Protein AF-0000000074445935 (afdb_homodimer)

Foldseek 3Di:
DPPPDPPLPDDDWAEEEEAEDADQLVFAPDPGHQQQDDFLRAGLLLLQLVQQVVQPRHQAYEYAYDPVCVVVVVVNCVVLVRDRYHYDHADPFPLRRRLRRLVVQCPPNHDHTFKYKYAYSQQNDDHPVNVSVQRVQQSVFFKAFEWEQDPDWDFDADPVGDTPDTDDSVVDTHTFDTMMGGSVLLNQLSVQDDPCCRVPNDDSQVSSCPGVVGHYHYDHDDPSRDGDNYPVVSVVVNVVLLVLQQAEEEEQDDPPCVLLVVLLVVVCVVVVHHYDYDYHCLDPHQLDLVVLLVVLVPPPCVSRRASHEHEYEAEEEDEDLPDLCQHNNHDLVSVLSSVVSNCVNNPVSRHQEYEYEYEYEYQDPVSVVSNLVSQLVSCVSNVVVRYFYEYEYAYDHPDPDDDDPVLNSQLSNLSSVVRVCRRRPDDSVCRSGYHYSND/DPPPPPPPPDDDWAEEEEAEDADQLVFAPDPGHQQQDDFLRARLLLLQLVQQVVQPRHQAYEYAYDPVCVVVVVVNCVVLVRDRYHYDHADPFPLRRRLRRLVVQCPPNHDHTFKYKYAYSQQNDDHPVNVSVQRVQQNVFFKAFEWEQDPDWDFDADPVGDTPDTDDSVVDIHTFDTMMGGSVLLNQLSVFDDPCCRVPNDDSQVSSCPGVVGHYHYDHDDPSRDGDRYPVVSVVVNVVLLLLLLQAEADEADPPCVLLVVLLVVVCVVVVGNYHYDYHPLDPDQLDLVVLLVSLVPPPCVSRRASRAHEYEAEEEPEDLPDLCQHPPHDLVSVLSSVVSNCVNNVVSRHQEYEYEYEYEYQDPVSVVSNLVSQLVSCVSNVVVRYFYEYEYAYDHDDDDDDDPVLNSQLSNLSSVVRVCRRRPDDSVCRSGYHYSND

Secondary structure (DSSP, 8-state):
-----S------S-EEEE--B----GGGT-SS-GGG-EETTEEHHHHHHHHHHT-TTEEEEEEEE-GGGHHHHHHHHHHTT--SEEEEE--SSHHHHHHHHHHHTTGGGPPPPSEEEE--TT-TT--HHHHHHHHHHHHHHSEEEEEEE-SSEEEEE-TTSBEEEE--GGGEEEEEEEEEEEHHHHHHHHHH--HHHHHH---HHHHHHHHH--PPEEEEPPGGG----SHHHHHHHHHHHHHH---EEEEE--TT-HHHHHHHHHHHHHTT-EEEEEP---SS----HHHHHHHHHHS-GGGS-TTPEEEEEEEEE--STT---SBTTB-HHHHHHHHHHHHHHS-TTT--EEEEEEEEEES-GGGHHHHHHHHHHHHHHHGGGTEEEEEEEEE---SSS---HHHHHHHHHHHHHHHHHHHHT--GGGTT-EEETT-/------------S-EEEE--B----GGGT-SS-GGG-EETTEEHHHHHHHHHHT-TTEEEEEEEE-GGGHHHHHHHHHHTT--SEEEEE--SSHHHHHHHHHHHTTGGGPPPPSEEEE--TT-TT--HHHHHHHHHHHHHHSEEEEEEE-SSEEEEE-TTSBEEEE--GGGEEEEEEEEEEEHHHHHHHHHH--HHHHHH---HHHHHHHHH--PPEEEEPPGGG----SHHHHHHHHHHHHHHH-EE------TT-HHHHHHHHHHHHHTT-EE-PPP---SS----HHHHHHHHHHS-GGGS-TTEEEEEEEEEE--STT---SBTTB-HHHHHHHHHHHHHHS-TTTEEEEEEEEEEEES-GGGHHHHHHHHHHHHHHHGGGTEEEEEEEEE---SSS---HHHHHHHHHHHHHHHHHHHHT--GGGTT-EEETT-

Organism: Stylophora pistillata (NCBI:txid50429)

InterPro domains:
  IPR029044 Nucleotide-diphospho-sugar transferases [G3DSA:3.90.550.10] (13-245)
  IPR029044 Nucleotide-diphospho-sugar transferases [SSF53448] (15-242)
  IPR034683 Cytidylyltransferase IspD/TarI [PF01128] (15-242)
  IPR034683 Cytidylyltransferase IspD/TarI [cd02516] (15-237)

Nearest PDB structures (foldseek):
  4cvh-assembly1_A-2  TM=8.350E-01  e=4.842E-40  Homo sapiens
  6xht-assembly2_D  TM=9.115E-01  e=6.890E-18  Staphylococcus aureus
  6xhr-assembly3_E  TM=8.988E-01  e=7.743E-18  Staphylococcus aureus
  4kt7-assembly1_A  TM=8.562E-01  e=1.601E-18  Anaerococcus prevotii DSM 20548
  4kt7-assembly1_B  TM=8.695E-01  e=9.779E-18  Anaerococcus prevotii DSM 20548

Structure (mmCIF, N/CA/C/O backbone):
data_AF-0000000074445935-model_v1
#
loop_
_entity.id
_entity.type
_entity.pdbx_description
1 polymer '2-C-methyl-D-erythritol 4-phosphate cytidylyltransferase, chloroplastic'
#
loop_
_atom_site.group_PDB
_atom_site.id
_atom_site.type_symbol
_atom_site.label_atom_id
_atom_site.label_alt_id
_atom_site.label_comp_id
_atom_site.label_asym_id
_atom_site.label_entity_id
_atom_site.label_seq_id
_atom_site.pdbx_PDB_ins_code
_atom_site.Cartn_x
_atom_site.Cartn_y
_atom_site.Cartn_z
_atom_site.occupancy
_atom_site.B_iso_or_equiv
_atom_site.auth_seq_id
_atom_site.auth_comp_id
_atom_site.auth_asym_id
_atom_site.auth_atom_id
_atom_site.pdbx_PDB_model_num
ATOM 1 N N . MET A 1 1 ? -3.111 -12.266 -34.156 1 21.47 1 MET A N 1
ATOM 2 C CA . MET A 1 1 ? -3.715 -11.523 -33.031 1 21.47 1 MET A CA 1
ATOM 3 C C . MET A 1 1 ? -5.23 -11.445 -33.219 1 21.47 1 MET A C 1
ATOM 5 O O . MET A 1 1 ? -5.727 -10.711 -34.062 1 21.47 1 MET A O 1
ATOM 9 N N . ALA A 1 2 ? -5.891 -12.586 -32.938 1 26.58 2 ALA A N 1
ATOM 10 C CA . ALA A 1 2 ? -7.293 -12.719 -33.312 1 26.58 2 ALA A CA 1
ATOM 11 C C . ALA A 1 2 ? -8.141 -11.617 -32.688 1 26.58 2 ALA A C 1
ATOM 13 O O . ALA A 1 2 ? -7.996 -11.312 -31.5 1 26.58 2 ALA A O 1
ATOM 14 N N . ALA A 1 3 ? -8.562 -10.703 -33.406 1 27.86 3 ALA A N 1
ATOM 15 C CA . ALA A 1 3 ? -9.57 -9.688 -33.125 1 27.86 3 ALA A CA 1
ATOM 16 C C . ALA A 1 3 ? -10.789 -10.289 -32.438 1 27.86 3 ALA A C 1
ATOM 18 O O . ALA A 1 3 ? -11.648 -10.891 -33.094 1 27.86 3 ALA A O 1
ATOM 19 N N . VAL A 1 4 ? -10.547 -10.938 -31.422 1 32.91 4 VAL A N 1
ATOM 20 C CA . VAL A 1 4 ? -11.766 -11.508 -30.859 1 32.91 4 VAL A CA 1
ATOM 21 C C . VAL A 1 4 ? -12.828 -10.422 -30.734 1 32.91 4 VAL A C 1
ATOM 23 O O . VAL A 1 4 ? -12.562 -9.336 -30.203 1 32.91 4 VAL A O 1
ATOM 26 N N . GLY A 1 5 ? -13.617 -10.258 -31.719 1 32.75 5 GLY A N 1
ATOM 27 C CA . GLY A 1 5 ? -14.812 -9.422 -31.734 1 32.75 5 GLY A CA 1
ATOM 28 C C . GLY A 1 5 ? -15.383 -9.203 -30.344 1 32.75 5 GLY A C 1
ATOM 29 O O . GLY A 1 5 ? -15.312 -10.086 -29.484 1 32.75 5 GLY A O 1
ATOM 30 N N . ASP A 1 6 ? -15.477 -8.008 -29.859 1 39.34 6 ASP A N 1
ATOM 31 C CA . ASP A 1 6 ? -15.977 -7.438 -28.609 1 39.34 6 ASP A CA 1
ATOM 32 C C . ASP A 1 6 ? -17.281 -8.094 -28.188 1 39.34 6 ASP A C 1
ATOM 34 O O . ASP A 1 6 ? -18.047 -7.527 -27.391 1 39.34 6 ASP A O 1
ATOM 38 N N . GLY A 1 7 ? -17.906 -8.883 -29.016 1 40 7 GLY A N 1
ATOM 39 C CA . GLY A 1 7 ? -19.219 -9.398 -28.625 1 40 7 GLY A CA 1
ATOM 40 C C . GLY A 1 7 ? -19.188 -10.148 -27.297 1 40 7 GLY A C 1
ATOM 41 O O . GLY A 1 7 ? -18.484 -11.156 -27.172 1 40 7 GLY A O 1
ATOM 42 N N . LYS A 1 8 ? -19.484 -9.586 -26.234 1 57.16 8 LYS A N 1
ATOM 43 C CA . LYS A 1 8 ? -19.516 -10.156 -24.891 1 57.16 8 LYS A CA 1
ATOM 44 C C . LYS A 1 8 ? -20.141 -11.547 -24.891 1 57.16 8 LYS A C 1
ATOM 46 O O . LYS A 1 8 ? -21.344 -11.688 -25.172 1 57.16 8 LYS A O 1
ATOM 51 N N . VAL A 1 9 ? -19.375 -12.602 -25.234 1 70.31 9 VAL A N 1
ATOM 52 C CA . VAL A 1 9 ? -19.891 -13.969 -25.125 1 70.31 9 VAL A CA 1
ATOM 53 C C . VAL A 1 9 ? -20.656 -14.125 -23.797 1 70.31 9 VAL A C 1
ATOM 55 O O . VAL A 1 9 ? -20.156 -13.727 -22.75 1 70.31 9 VAL A O 1
ATOM 58 N N . THR A 1 10 ? -21.906 -14.391 -23.938 1 80.25 10 THR A N 1
ATOM 59 C CA . THR A 1 10 ? -22.797 -14.516 -22.781 1 80.25 10 THR A CA 1
ATOM 60 C C . THR A 1 10 ? -22.672 -15.898 -22.141 1 80.25 10 THR A C 1
ATOM 62 O O . THR A 1 10 ? -22.594 -16.906 -22.844 1 80.25 10 THR A O 1
ATOM 65 N N . VAL A 1 11 ? -22.391 -15.969 -20.922 1 90.81 11 VAL A N 1
ATOM 66 C CA . VAL A 1 11 ? -22.391 -17.203 -20.141 1 90.81 11 VAL A CA 1
ATOM 67 C C . VAL A 1 11 ? -23.812 -17.656 -19.891 1 90.81 11 VAL A C 1
ATOM 69 O O . VAL A 1 11 ? -24.594 -16.969 -19.234 1 90.81 11 VAL A O 1
ATOM 72 N N . CYS A 1 12 ? -24.156 -18.844 -20.484 1 91.38 12 CYS A N 1
ATOM 73 C CA . CYS A 1 12 ? -25.547 -19.297 -20.438 1 91.38 12 CYS A CA 1
ATOM 74 C C . CYS A 1 12 ? -25.656 -20.641 -19.719 1 91.38 12 CYS A C 1
ATOM 76 O O . CYS A 1 12 ? -26.547 -21.438 -20 1 91.38 12 CYS A O 1
ATOM 78 N N . PHE A 1 13 ? -24.766 -20.953 -18.969 1 96.25 13 PHE A N 1
ATOM 79 C CA . PHE A 1 13 ? -24.75 -22.188 -18.172 1 96.25 13 PHE A CA 1
ATOM 80 C C . PHE A 1 13 ? -24.5 -21.859 -16.703 1 96.25 13 PHE A C 1
ATOM 82 O O . PHE A 1 13 ? -24.141 -20.734 -16.359 1 96.25 13 PHE A O 1
ATOM 89 N N . ASP A 1 14 ? -24.688 -22.844 -15.844 1 96.88 14 ASP A N 1
ATOM 90 C CA . ASP A 1 14 ? -24.609 -22.641 -14.406 1 96.88 14 ASP A CA 1
ATOM 91 C C . ASP A 1 14 ? -23.156 -22.547 -13.938 1 96.88 14 ASP A C 1
ATOM 93 O O . ASP A 1 14 ? -22.375 -23.453 -14.172 1 96.88 14 ASP A O 1
ATOM 97 N N . VAL A 1 15 ? -22.891 -21.453 -13.25 1 98.5 15 VAL A N 1
ATOM 98 C CA . VAL A 1 15 ? -21.547 -21.203 -12.727 1 98.5 15 VAL A CA 1
ATOM 99 C C . VAL A 1 15 ? -21.609 -20.906 -11.234 1 98.5 15 VAL A C 1
ATOM 101 O O . VAL A 1 15 ? -22.469 -20.125 -10.789 1 98.5 15 VAL A O 1
ATOM 104 N N . VAL A 1 16 ? -20.812 -21.562 -10.477 1 98.75 16 VAL A N 1
ATOM 105 C CA . VAL A 1 16 ? -20.688 -21.297 -9.047 1 98.75 16 VAL A CA 1
ATOM 106 C C . VAL A 1 16 ? -19.219 -21.062 -8.695 1 98.75 16 VAL A C 1
ATOM 108 O O . VAL A 1 16 ? -18.312 -21.594 -9.359 1 98.75 16 VAL A O 1
ATOM 111 N N . ALA A 1 17 ? -18.969 -20.234 -7.73 1 98.75 17 ALA A N 1
ATOM 112 C CA . ALA A 1 17 ? -17.609 -19.953 -7.289 1 98.75 17 ALA A CA 1
ATOM 113 C C . ALA A 1 17 ? -17.344 -20.516 -5.902 1 98.75 17 ALA A C 1
ATOM 115 O O . ALA A 1 17 ? -18.25 -20.578 -5.07 1 98.75 17 ALA A O 1
ATOM 116 N N . VAL A 1 18 ? -16.156 -21 -5.68 1 98.75 18 VAL A N 1
ATOM 117 C CA . VAL A 1 18 ? -15.672 -21.438 -4.375 1 98.75 18 VAL A CA 1
ATOM 118 C C . VAL A 1 18 ? -14.469 -20.609 -3.957 1 98.75 18 VAL A C 1
ATOM 120 O O . VAL A 1 18 ? -13.453 -20.578 -4.656 1 98.75 18 VAL A O 1
ATOM 123 N N . LEU A 1 19 ? -14.578 -19.906 -2.846 1 98.25 19 LEU A N 1
ATOM 124 C CA . LEU A 1 19 ? -13.531 -19.047 -2.328 1 98.25 19 LEU A CA 1
ATOM 125 C C . LEU A 1 19 ? -13.07 -19.5 -0.95 1 98.25 19 LEU A C 1
ATOM 127 O O . LEU A 1 19 ? -13.648 -19.109 0.065 1 98.25 19 LEU A O 1
ATOM 131 N N . PRO A 1 20 ? -12.008 -20.266 -0.912 1 96.44 20 PRO A N 1
ATOM 132 C CA . PRO A 1 20 ? -11.531 -20.688 0.405 1 96.44 20 PRO A CA 1
ATOM 133 C C . PRO A 1 20 ? -11.047 -19.531 1.268 1 96.44 20 PRO A C 1
ATOM 135 O O . PRO A 1 20 ? -10.336 -18.641 0.78 1 96.44 20 PRO A O 1
ATOM 138 N N . ALA A 1 21 ? -11.438 -19.5 2.467 1 92.25 21 ALA A N 1
ATOM 139 C CA . ALA A 1 21 ? -11.062 -18.484 3.449 1 92.25 21 ALA A CA 1
ATOM 140 C C . ALA A 1 21 ? -10.742 -19.125 4.797 1 92.25 21 ALA A C 1
ATOM 142 O O . ALA A 1 21 ? -11.102 -18.578 5.848 1 92.25 21 ALA A O 1
ATOM 143 N N . GLY A 1 22 ? -10.164 -20.25 4.723 1 81.44 22 GLY A N 1
ATOM 144 C CA . GLY A 1 22 ? -9.906 -21.016 5.938 1 81.44 22 GLY A CA 1
ATOM 145 C C . GLY A 1 22 ? -8.555 -20.703 6.555 1 81.44 22 GLY A C 1
ATOM 146 O O . GLY A 1 22 ? -8.234 -21.188 7.641 1 81.44 22 GLY A O 1
ATOM 147 N N . GLY A 1 23 ? -7.801 -19.828 5.906 1 75.31 23 GLY A N 1
ATOM 148 C CA . GLY A 1 23 ? -6.445 -19.562 6.367 1 75.31 23 GLY A CA 1
ATOM 149 C C . GLY A 1 23 ? -6.395 -18.781 7.664 1 75.31 23 GLY A C 1
ATOM 150 O O . GLY A 1 23 ? -7.25 -17.938 7.91 1 75.31 23 GLY A O 1
ATOM 151 N N . SER A 1 24 ? -5.363 -19.109 8.516 1 66.44 24 SER A N 1
ATOM 152 C CA . SER A 1 24 ? -5.219 -18.484 9.828 1 66.44 24 SER A CA 1
ATOM 153 C C . SER A 1 24 ? -4.422 -17.188 9.734 1 66.44 24 SER A C 1
ATOM 155 O O . SER A 1 24 ? -4.395 -16.406 10.688 1 66.44 24 SER A O 1
ATOM 157 N N . GLY A 1 25 ? -3.947 -16.844 8.641 1 62.69 25 GLY A N 1
ATOM 158 C CA . GLY A 1 25 ? -3.197 -15.609 8.453 1 62.69 25 GLY A CA 1
ATOM 159 C C . GLY A 1 25 ? -1.862 -15.602 9.172 1 62.69 25 GLY A C 1
ATOM 160 O O . GLY A 1 25 ? -1.431 -14.57 9.68 1 62.69 25 GLY A O 1
ATOM 161 N N . VAL A 1 26 ? -1.135 -16.672 9.203 1 56.72 26 VAL A N 1
ATOM 162 C CA . VAL A 1 26 ? 0.078 -16.844 10 1 56.72 26 VAL A CA 1
ATOM 163 C C . VAL A 1 26 ? 1.166 -15.906 9.492 1 56.72 26 VAL A C 1
ATOM 165 O O . VAL A 1 26 ? 1.916 -15.328 10.281 1 56.72 26 VAL A O 1
ATOM 168 N N . ARG A 1 27 ? 1.232 -15.508 8.305 1 51.16 27 ARG A N 1
ATOM 169 C CA . ARG A 1 27 ? 2.312 -14.727 7.711 1 51.16 27 ARG A CA 1
ATOM 170 C C . ARG A 1 27 ? 2.186 -13.25 8.07 1 51.16 27 ARG A C 1
ATOM 172 O O . ARG A 1 27 ? 3.15 -12.492 7.949 1 51.16 27 ARG A O 1
ATOM 179 N N . MET A 1 28 ? 1.102 -12.781 8.43 1 58.28 28 MET A N 1
ATOM 180 C CA . MET A 1 28 ? 0.906 -11.367 8.727 1 58.28 28 MET A CA 1
ATOM 181 C C . MET A 1 28 ? 0.968 -11.109 10.227 1 58.28 28 MET A C 1
ATOM 183 O O . MET A 1 28 ? 1.032 -9.961 10.664 1 58.28 28 MET A O 1
ATOM 187 N N . ASN A 1 29 ? 1.247 -12.156 10.922 1 53.38 29 ASN A N 1
ATOM 188 C CA . ASN A 1 29 ? 1.325 -12.008 12.375 1 53.38 29 ASN A CA 1
ATOM 189 C C . ASN A 1 29 ? 0.242 -11.07 12.898 1 53.38 29 ASN A C 1
ATOM 191 O O . ASN A 1 29 ? 0.529 -10.156 13.672 1 53.38 29 ASN A O 1
ATOM 195 N N . LEU A 1 30 ? -0.933 -11.156 12.336 1 55.53 30 LEU A N 1
ATOM 196 C CA . LEU A 1 30 ? -2.057 -10.336 12.781 1 55.53 30 LEU A CA 1
ATOM 197 C C . LEU A 1 30 ? -2.955 -11.117 13.734 1 55.53 30 LEU A C 1
ATOM 199 O O . LEU A 1 30 ? -2.898 -12.352 13.781 1 55.53 30 LEU A O 1
ATOM 203 N N . ARG A 1 31 ? -3.695 -10.414 14.523 1 56.16 31 ARG A N 1
ATOM 204 C CA . ARG A 1 31 ? -4.645 -11 15.469 1 56.16 31 ARG A CA 1
ATOM 205 C C . ARG A 1 31 ? -5.77 -11.719 14.734 1 56.16 31 ARG A C 1
ATOM 207 O O . ARG A 1 31 ? -6.164 -12.82 15.117 1 56.16 31 ARG A O 1
ATOM 214 N N . LEU A 1 32 ? -6.223 -11.141 13.648 1 66.56 32 LEU A N 1
ATOM 215 C CA . LEU A 1 32 ? -7.258 -11.719 12.797 1 66.56 32 LEU A CA 1
ATOM 216 C C . LEU A 1 32 ? -6.672 -12.188 11.477 1 66.56 32 LEU A C 1
ATOM 218 O O . LEU A 1 32 ? -5.73 -11.586 10.953 1 66.56 32 LEU A O 1
ATOM 222 N N . PRO A 1 33 ? -7.285 -13.328 11.078 1 81.94 33 PRO A N 1
ATOM 223 C CA . PRO A 1 33 ? -6.871 -13.75 9.742 1 81.94 33 PRO A CA 1
ATOM 224 C C . PRO A 1 33 ? -6.977 -12.633 8.711 1 81.94 33 PRO A C 1
ATOM 226 O O . PRO A 1 33 ? -7.855 -11.773 8.805 1 81.94 33 PRO A O 1
ATOM 229 N N . LYS A 1 34 ? -6.16 -12.656 7.719 1 83.5 34 LYS A N 1
ATOM 230 C CA . LYS A 1 34 ? -6 -11.555 6.773 1 83.5 34 LYS A CA 1
ATOM 231 C C . LYS A 1 34 ? -7.305 -11.273 6.031 1 83.5 34 LYS A C 1
ATOM 233 O O . LYS A 1 34 ? -7.582 -10.125 5.664 1 83.5 34 LYS A O 1
ATOM 238 N N . GLN A 1 35 ? -8.125 -12.32 5.797 1 91.06 35 GLN A N 1
ATOM 239 C CA . GLN A 1 35 ? -9.359 -12.125 5.047 1 91.06 35 GLN A CA 1
ATOM 240 C C . GLN A 1 35 ? -10.344 -11.258 5.824 1 91.06 35 GLN A C 1
ATOM 242 O O . GLN A 1 35 ? -11.281 -10.703 5.25 1 91.06 35 GLN A O 1
ATOM 247 N N . PHE A 1 36 ? -10.078 -11.078 7.168 1 88.31 36 PHE A N 1
ATOM 248 C CA . PHE A 1 36 ? -10.992 -10.297 7.996 1 88.31 36 PHE A CA 1
ATOM 249 C C . PHE A 1 36 ? -10.398 -8.938 8.328 1 88.31 36 PHE A C 1
ATOM 251 O O . PHE A 1 36 ? -11.039 -8.109 8.977 1 88.31 36 PHE A O 1
ATOM 258 N N . CYS A 1 37 ? -9.195 -8.672 7.855 1 82.69 37 CYS A N 1
ATOM 259 C CA . CYS A 1 37 ? -8.57 -7.375 8.094 1 82.69 37 CYS A CA 1
ATOM 260 C C . CYS A 1 37 ? -9.359 -6.258 7.418 1 82.69 37 CYS A C 1
ATOM 262 O O . CYS A 1 37 ? -9.844 -6.426 6.297 1 82.69 37 CYS A O 1
ATOM 264 N N . GLN A 1 38 ? -9.359 -5.168 8.125 1 78 38 GLN A N 1
ATOM 265 C CA . GLN A 1 38 ? -10.117 -4.027 7.625 1 78 38 GLN A CA 1
ATOM 266 C C . GLN A 1 38 ? -9.273 -3.178 6.676 1 78 38 GLN A C 1
ATOM 268 O O . GLN A 1 38 ? -8.125 -2.861 6.977 1 78 38 GLN A O 1
ATOM 273 N N . VAL A 1 39 ? -9.844 -2.959 5.578 1 80.25 39 VAL A N 1
ATOM 274 C CA . VAL A 1 39 ? -9.312 -1.999 4.621 1 80.25 39 VAL A CA 1
ATOM 275 C C . VAL A 1 39 ? -10.367 -0.948 4.293 1 80.25 39 VAL A C 1
ATOM 277 O O . VAL A 1 39 ? -11.414 -1.267 3.717 1 80.25 39 VAL A O 1
ATOM 280 N N . LYS A 1 40 ? -10.07 0.254 4.648 1 73.12 40 LYS A N 1
ATOM 281 C CA . LYS A 1 40 ? -11.047 1.331 4.512 1 73.12 40 LYS A CA 1
ATOM 282 C C . LYS A 1 40 ? -12.375 0.953 5.164 1 73.12 40 LYS A C 1
ATOM 284 O O . LYS A 1 40 ? -13.43 1.052 4.535 1 73.12 40 LYS A O 1
ATOM 289 N N . GLU A 1 41 ? -12.297 0.321 6.293 1 66.81 41 GLU A N 1
ATOM 290 C CA . GLU A 1 41 ? -13.414 0.013 7.184 1 66.81 41 GLU A CA 1
ATOM 291 C C . GLU A 1 41 ? -14.273 -1.115 6.625 1 66.81 41 GLU A C 1
ATOM 293 O O . GLU A 1 41 ? -15.445 -1.239 6.973 1 66.81 41 GLU A O 1
ATOM 298 N N . ARG A 1 42 ? -13.836 -1.812 5.789 1 78.94 42 ARG A N 1
ATOM 299 C CA . ARG A 1 42 ? -14.492 -2.986 5.223 1 78.94 42 ARG A CA 1
ATOM 300 C C . ARG A 1 42 ? -13.547 -4.18 5.188 1 78.94 42 ARG A C 1
ATOM 302 O O . ARG A 1 42 ? -12.383 -4.043 4.805 1 78.94 42 ARG A O 1
ATOM 309 N N . PRO A 1 43 ? -14.07 -5.34 5.699 1 85.44 43 PRO A N 1
ATOM 310 C CA . PRO A 1 43 ? -13.188 -6.508 5.68 1 85.44 43 PRO A CA 1
ATOM 311 C C . PRO A 1 43 ? -12.75 -6.898 4.27 1 85.44 43 PRO A C 1
ATOM 313 O O . PRO A 1 43 ? -13.547 -6.816 3.332 1 85.44 43 PRO A O 1
ATOM 316 N N . LEU A 1 44 ? -11.555 -7.355 4.141 1 89.88 44 LEU A N 1
ATOM 317 C CA . LEU A 1 44 ? -10.953 -7.676 2.85 1 89.88 44 LEU A CA 1
ATOM 318 C C . LEU A 1 44 ? -11.828 -8.664 2.076 1 89.88 44 LEU A C 1
ATOM 320 O O . LEU A 1 44 ? -12.07 -8.477 0.881 1 89.88 44 LEU A O 1
ATOM 324 N N . ILE A 1 45 ? -12.398 -9.695 2.725 1 94.69 45 ILE A N 1
ATOM 325 C CA . ILE A 1 45 ? -13.172 -10.75 2.074 1 94.69 45 ILE A CA 1
ATOM 326 C C . ILE A 1 45 ? -14.453 -10.156 1.481 1 94.69 45 ILE A C 1
ATOM 328 O O . ILE A 1 45 ? -14.945 -10.633 0.455 1 94.69 45 ILE A O 1
ATOM 332 N N . SER A 1 46 ? -14.953 -9.141 2.104 1 91.5 46 SER A N 1
ATOM 333 C CA . SER A 1 46 ? -16.188 -8.516 1.636 1 91.5 46 SER A CA 1
ATOM 334 C C . SER A 1 46 ? -16 -7.887 0.258 1 91.5 46 SER A C 1
ATOM 336 O O . SER A 1 46 ? -16.906 -7.922 -0.575 1 91.5 46 SER A O 1
ATOM 338 N N . TYR A 1 47 ? -14.836 -7.352 0.038 1 88.06 47 TYR A N 1
ATOM 339 C CA . TYR A 1 47 ? -14.555 -6.793 -1.28 1 88.06 47 TYR A CA 1
ATOM 340 C C . TYR A 1 47 ? -14.57 -7.883 -2.346 1 88.06 47 TYR A C 1
ATOM 342 O O . TYR A 1 47 ? -15.117 -7.688 -3.436 1 88.06 47 TYR A O 1
ATOM 350 N N . THR A 1 48 ? -13.961 -9.008 -2.051 1 94.44 48 THR A N 1
ATOM 351 C CA . THR A 1 48 ? -13.914 -10.117 -2.994 1 94.44 48 THR A CA 1
ATOM 352 C C . THR A 1 48 ? -15.312 -10.656 -3.27 1 94.44 48 THR A C 1
ATOM 354 O O . THR A 1 48 ? -15.68 -10.891 -4.426 1 94.44 48 THR A O 1
ATOM 357 N N . LEU A 1 49 ? -16.062 -10.82 -2.209 1 94.62 49 LEU A N 1
ATOM 358 C CA . LEU A 1 49 ? -17.422 -11.312 -2.352 1 94.62 49 LEU A CA 1
ATOM 359 C C . LEU A 1 49 ? -18.266 -10.367 -3.209 1 94.62 49 LEU A C 1
ATOM 361 O O . LEU A 1 49 ? -19.016 -10.812 -4.082 1 94.62 49 LEU A O 1
ATOM 365 N N . ALA A 1 50 ? -18.062 -9.094 -2.961 1 85.81 50 ALA A N 1
ATOM 366 C CA . ALA A 1 50 ? -18.797 -8.094 -3.727 1 85.81 50 ALA A CA 1
ATOM 367 C C . ALA A 1 50 ? -18.453 -8.172 -5.211 1 85.81 50 ALA A C 1
ATOM 369 O O . ALA A 1 50 ? -19.328 -8.023 -6.066 1 85.81 50 ALA A O 1
ATOM 370 N N . ALA A 1 51 ? -17.25 -8.352 -5.512 1 87.06 51 ALA A N 1
ATOM 371 C CA . ALA A 1 51 ? -16.812 -8.484 -6.898 1 87.06 51 ALA A CA 1
ATOM 372 C C . ALA A 1 51 ? -17.5 -9.656 -7.586 1 87.06 51 ALA A C 1
ATOM 374 O O . ALA A 1 51 ? -17.984 -9.523 -8.711 1 87.06 51 ALA A O 1
ATOM 375 N N . PHE A 1 52 ? -17.656 -10.758 -6.918 1 93.94 52 PHE A N 1
ATOM 376 C CA . PHE A 1 52 ? -18.297 -11.945 -7.484 1 93.94 52 PHE A CA 1
ATOM 377 C C . PHE A 1 52 ? -19.812 -11.758 -7.57 1 93.94 52 PHE A C 1
ATOM 379 O O . PHE A 1 52 ? -20.438 -12.164 -8.555 1 93.94 52 PHE A O 1
ATOM 386 N N . GLU A 1 53 ? -20.312 -11.109 -6.574 1 90.12 53 GLU A N 1
ATOM 387 C CA . GLU A 1 53 ? -21.75 -10.898 -6.555 1 90.12 53 GLU A CA 1
ATOM 388 C C . GLU A 1 53 ? -22.188 -9.914 -7.637 1 90.12 53 GLU A C 1
ATOM 390 O O . GLU A 1 53 ? -23.328 -9.945 -8.086 1 90.12 53 GLU A O 1
ATOM 395 N N . SER A 1 54 ? -21.312 -9.117 -8.016 1 80.75 54 SER A N 1
ATOM 396 C CA . SER A 1 54 ? -21.625 -8.141 -9.047 1 80.75 54 SER A CA 1
ATOM 397 C C . SER A 1 54 ? -21.766 -8.805 -10.414 1 80.75 54 SER A C 1
ATOM 399 O O . SER A 1 54 ? -22.297 -8.203 -11.352 1 80.75 54 SER A O 1
ATOM 401 N N . VAL A 1 55 ? -21.312 -9.984 -10.531 1 86.94 55 VAL A N 1
ATOM 402 C CA . VAL A 1 55 ? -21.406 -10.742 -11.781 1 86.94 55 VAL A CA 1
ATOM 403 C C . VAL A 1 55 ? -22.703 -11.531 -11.812 1 86.94 55 VAL A C 1
ATOM 405 O O . VAL A 1 55 ? -22.859 -12.516 -11.086 1 86.94 55 VAL A O 1
ATOM 408 N N . SER A 1 56 ? -23.547 -11.172 -12.68 1 87.31 56 SER A N 1
ATOM 409 C CA . SER A 1 56 ? -24.922 -11.664 -12.672 1 87.31 56 SER A CA 1
ATOM 410 C C . SER A 1 56 ? -24.969 -13.156 -12.977 1 87.31 56 SER A C 1
ATOM 412 O O . SER A 1 56 ? -25.844 -13.875 -12.461 1 87.31 56 SER A O 1
ATOM 414 N N . TRP A 1 57 ? -24.047 -13.648 -13.797 1 93.69 57 TRP A N 1
ATOM 415 C CA . TRP A 1 57 ? -24.141 -15.039 -14.25 1 93.69 57 TRP A CA 1
ATOM 416 C C . TRP A 1 57 ? -23.469 -15.984 -13.25 1 93.69 57 TRP A C 1
ATOM 418 O O . TRP A 1 57 ? -23.484 -17.203 -13.438 1 93.69 57 TRP A O 1
ATOM 428 N N . ILE A 1 58 ? -22.922 -15.516 -12.227 1 96.62 58 ILE A N 1
ATOM 429 C CA . ILE A 1 58 ? -22.484 -16.359 -11.117 1 96.62 58 ILE A CA 1
ATOM 430 C C . ILE A 1 58 ? -23.641 -16.562 -10.141 1 96.62 58 ILE A C 1
ATOM 432 O O . ILE A 1 58 ? -24.094 -15.617 -9.5 1 96.62 58 ILE A O 1
ATOM 436 N N . LYS A 1 59 ? -24.016 -17.766 -10.031 1 97 59 LYS A N 1
ATOM 437 C CA . LYS A 1 59 ? -25.234 -18.094 -9.32 1 97 59 LYS A CA 1
ATOM 438 C C . LYS A 1 59 ? -25.047 -18.016 -7.812 1 97 59 LYS A C 1
ATOM 440 O O . LYS A 1 59 ? -25.953 -17.609 -7.086 1 97 59 LYS A O 1
ATOM 445 N N . GLU A 1 60 ? -23.938 -18.469 -7.387 1 97.5 60 GLU A N 1
ATOM 446 C CA . GLU A 1 60 ? -23.672 -18.609 -5.961 1 97.5 60 GLU A CA 1
ATOM 447 C C . GLU A 1 60 ? -22.172 -18.594 -5.684 1 97.5 60 GLU A C 1
ATOM 449 O O . GLU A 1 60 ? -21.359 -18.906 -6.562 1 97.5 60 GLU A O 1
ATOM 454 N N . VAL A 1 61 ? -21.875 -18.125 -4.465 1 98.5 61 VAL A N 1
ATOM 455 C CA . VAL A 1 61 ? -20.5 -18.141 -3.982 1 98.5 61 VAL A CA 1
ATOM 456 C C . VAL A 1 61 ? -20.406 -18.953 -2.693 1 98.5 61 VAL A C 1
ATOM 458 O O . VAL A 1 61 ? -21.031 -18.609 -1.69 1 98.5 61 VAL A O 1
ATOM 461 N N . VAL A 1 62 ? -19.672 -20.031 -2.762 1 98.62 62 VAL A N 1
ATOM 462 C CA . VAL A 1 62 ? -19.469 -20.875 -1.595 1 98.62 62 VAL A CA 1
ATOM 463 C C . VAL A 1 62 ? -18.141 -20.547 -0.931 1 98.62 62 VAL A C 1
ATOM 465 O O . VAL A 1 62 ? -17.094 -20.5 -1.597 1 98.62 62 VAL A O 1
ATOM 468 N N . VAL A 1 63 ? -18.172 -20.359 0.42 1 98.56 63 VAL A N 1
ATOM 469 C CA . VAL A 1 63 ? -16.984 -19.891 1.125 1 98.56 63 VAL A CA 1
ATOM 470 C C . VAL A 1 63 ? -16.656 -20.844 2.275 1 98.56 63 VAL A C 1
ATOM 472 O O . VAL A 1 63 ? -17.266 -20.766 3.344 1 98.56 63 VAL A O 1
ATOM 475 N N . PRO A 1 64 ? -15.742 -21.781 2.07 1 98.06 64 PRO A N 1
ATOM 476 C CA . PRO A 1 64 ? -15.234 -22.547 3.203 1 98.06 64 PRO A CA 1
ATOM 477 C C . PRO A 1 64 ? -14.5 -21.688 4.227 1 98.06 64 PRO A C 1
ATOM 479 O O . PRO A 1 64 ? -13.523 -21.016 3.889 1 98.06 64 PRO A O 1
ATOM 482 N N . ILE A 1 65 ? -14.922 -21.766 5.438 1 95.25 65 ILE A N 1
ATOM 483 C CA . ILE A 1 65 ? -14.422 -20.906 6.504 1 95.25 65 ILE A CA 1
ATOM 484 C C . ILE A 1 65 ? -13.992 -21.75 7.695 1 95.25 65 ILE A C 1
ATOM 486 O O . ILE A 1 65 ? -14.578 -22.812 7.953 1 95.25 65 ILE A O 1
ATOM 490 N N . ASN A 1 66 ? -12.891 -21.297 8.312 1 92.75 66 ASN A N 1
ATOM 491 C CA . ASN A 1 66 ? -12.523 -21.922 9.578 1 92.75 66 ASN A CA 1
ATOM 492 C C . ASN A 1 66 ? -13.664 -21.859 10.594 1 92.75 66 ASN A C 1
ATOM 494 O O . ASN A 1 66 ? -14.312 -20.828 10.734 1 92.75 66 ASN A O 1
ATOM 498 N N . VAL A 1 67 ? -13.828 -22.891 11.273 1 92.31 67 VAL A N 1
ATOM 499 C CA . VAL A 1 67 ? -14.953 -23.047 12.195 1 92.31 67 VAL A CA 1
ATOM 500 C C . VAL A 1 67 ? -14.906 -21.953 13.258 1 92.31 67 VAL A C 1
ATOM 502 O O . VAL A 1 67 ? -15.953 -21.453 13.688 1 92.31 67 VAL A O 1
ATOM 505 N N . ASN A 1 68 ? -13.766 -21.484 13.656 1 87.81 68 ASN A N 1
ATOM 506 C CA . ASN A 1 68 ? -13.578 -20.516 14.734 1 87.81 68 ASN A CA 1
ATOM 507 C C . ASN A 1 68 ? -14.016 -19.109 14.312 1 87.81 68 ASN A C 1
ATOM 509 O O . ASN A 1 68 ? -14.18 -18.219 15.156 1 87.81 68 ASN A O 1
ATOM 513 N N . TYR A 1 69 ? -14.273 -18.984 13.031 1 90.44 69 TYR A N 1
ATOM 514 C CA . TYR A 1 69 ? -14.57 -17.641 12.57 1 90.44 69 TYR A CA 1
ATOM 515 C C . TYR A 1 69 ? -15.914 -17.594 11.852 1 90.44 69 TYR A C 1
ATOM 517 O O . TYR A 1 69 ? -16.188 -16.656 11.086 1 90.44 69 TYR A O 1
ATOM 525 N N . MET A 1 70 ? -16.766 -18.594 12.062 1 94.56 70 MET A N 1
ATOM 526 C CA . MET A 1 70 ? -18.062 -18.703 11.414 1 94.56 70 MET A CA 1
ATOM 527 C C . MET A 1 70 ? -18.969 -17.531 11.82 1 94.56 70 MET A C 1
ATOM 529 O O . MET A 1 70 ? -19.625 -16.922 10.977 1 94.56 70 MET A O 1
ATOM 533 N N . GLU A 1 71 ? -18.906 -17.188 13.039 1 92.56 71 GLU A N 1
ATOM 534 C CA . GLU A 1 71 ? -19.734 -16.094 13.531 1 92.56 71 GLU A CA 1
ATOM 535 C C . GLU A 1 71 ? -19.312 -14.758 12.93 1 92.56 71 GLU A C 1
ATOM 537 O O . GLU A 1 71 ? -20.156 -13.969 12.508 1 92.56 71 GLU A O 1
ATOM 542 N N . GLU A 1 72 ? -18.047 -14.602 12.922 1 88.94 72 GLU A N 1
ATOM 543 C CA . GLU A 1 72 ? -17.516 -13.383 12.328 1 88.94 72 GLU A CA 1
ATOM 544 C C . GLU A 1 72 ? -17.891 -13.273 10.852 1 88.94 72 GLU A C 1
ATOM 546 O O . GLU A 1 72 ? -18.281 -12.195 10.383 1 88.94 72 GLU A O 1
ATOM 551 N N . ALA A 1 73 ? -17.828 -14.375 10.164 1 95.12 73 ALA A N 1
ATOM 552 C CA . ALA A 1 73 ? -18.156 -14.398 8.742 1 95.12 73 ALA A CA 1
ATOM 553 C C . ALA A 1 73 ? -19.641 -14.117 8.516 1 95.12 73 ALA A C 1
ATOM 555 O O . ALA A 1 73 ? -20.016 -13.367 7.609 1 95.12 73 ALA A O 1
ATOM 556 N N . GLN A 1 74 ? -20.422 -14.648 9.367 1 96.06 74 GLN A N 1
ATOM 557 C CA . GLN A 1 74 ? -21.859 -14.422 9.258 1 96.06 74 GLN A CA 1
ATOM 558 C C . GLN A 1 74 ? -22.203 -12.953 9.484 1 96.06 74 GLN A C 1
ATOM 560 O O . GLN A 1 74 ? -23.047 -12.391 8.781 1 96.06 74 GLN A O 1
ATOM 565 N N . LYS A 1 75 ? -21.578 -12.398 10.414 1 91.12 75 LYS A N 1
ATOM 566 C CA . LYS A 1 75 ? -21.781 -10.984 10.703 1 91.12 75 LYS A CA 1
ATOM 567 C C . LYS A 1 75 ? -21.406 -10.117 9.508 1 91.12 75 LYS A C 1
ATOM 569 O O . LYS A 1 75 ? -22.109 -9.164 9.172 1 91.12 75 LYS A O 1
ATOM 574 N N . ILE A 1 76 ? -20.344 -10.453 8.898 1 88.44 76 ILE A N 1
ATOM 575 C CA . ILE A 1 76 ? -19.875 -9.711 7.73 1 88.44 76 ILE A CA 1
ATOM 576 C C . ILE A 1 76 ? -20.906 -9.805 6.609 1 88.44 76 ILE A C 1
ATOM 578 O O . ILE A 1 76 ? -21.219 -8.805 5.969 1 88.44 76 ILE A O 1
ATOM 582 N N . LEU A 1 77 ? -21.469 -11.016 6.379 1 93 77 LEU A N 1
ATOM 583 C CA . LEU A 1 77 ? -22.453 -11.211 5.328 1 93 77 LEU A CA 1
ATOM 584 C C . LEU A 1 77 ? -23.688 -10.344 5.586 1 93 77 LEU A C 1
ATOM 586 O O . LEU A 1 77 ? -24.25 -9.75 4.66 1 93 77 LEU A O 1
ATOM 590 N N . LYS A 1 78 ? -23.984 -10.266 6.84 1 89 78 LYS A N 1
ATOM 591 C CA . LYS A 1 78 ? -25.156 -9.477 7.23 1 89 78 LYS A CA 1
ATOM 592 C C . LYS A 1 78 ? -24.875 -7.984 7.109 1 89 78 LYS A C 1
ATOM 594 O O . LYS A 1 78 ? -25.641 -7.25 6.488 1 89 78 LYS A O 1
ATOM 599 N N . ASP A 1 79 ? -23.766 -7.605 7.633 1 78.69 79 ASP A N 1
ATOM 600 C CA . ASP A 1 79 ? -23.422 -6.191 7.711 1 78.69 79 ASP A CA 1
ATOM 601 C C . ASP A 1 79 ? -23.266 -5.586 6.316 1 78.69 79 ASP A C 1
ATOM 603 O O . ASP A 1 79 ? -23.609 -4.422 6.098 1 78.69 79 ASP A O 1
ATOM 607 N N . PHE A 1 80 ? -22.781 -6.43 5.449 1 79.69 80 PHE A N 1
ATOM 608 C CA . PHE A 1 80 ? -22.484 -5.875 4.133 1 79.69 80 PHE A CA 1
ATOM 609 C C . PHE A 1 80 ? -23.438 -6.441 3.08 1 79.69 80 PHE A C 1
ATOM 611 O O . PHE A 1 80 ? -23.172 -6.332 1.88 1 79.69 80 PHE A O 1
ATOM 618 N N . ARG A 1 81 ? -24.422 -7.141 3.457 1 83.62 81 ARG A N 1
ATOM 619 C CA . ARG A 1 81 ? -25.562 -7.578 2.668 1 83.62 81 ARG A CA 1
ATOM 620 C C . ARG A 1 81 ? -25.125 -8.461 1.506 1 83.62 81 ARG A C 1
ATOM 622 O O . ARG A 1 81 ? -25.516 -8.227 0.359 1 83.62 81 ARG A O 1
ATOM 629 N N . HIS A 1 82 ? -24.344 -9.414 1.817 1 89.31 82 HIS A N 1
ATOM 630 C CA . HIS A 1 82 ? -23.984 -10.422 0.827 1 89.31 82 HIS A CA 1
ATOM 631 C C . HIS A 1 82 ? -25.078 -11.469 0.681 1 89.31 82 HIS A C 1
ATOM 633 O O . HIS A 1 82 ? -25.312 -12.266 1.593 1 89.31 82 HIS A O 1
ATOM 639 N N . GLY A 1 83 ? -25.688 -11.516 -0.545 1 90.81 83 GLY A N 1
ATOM 640 C CA . GLY A 1 83 ? -26.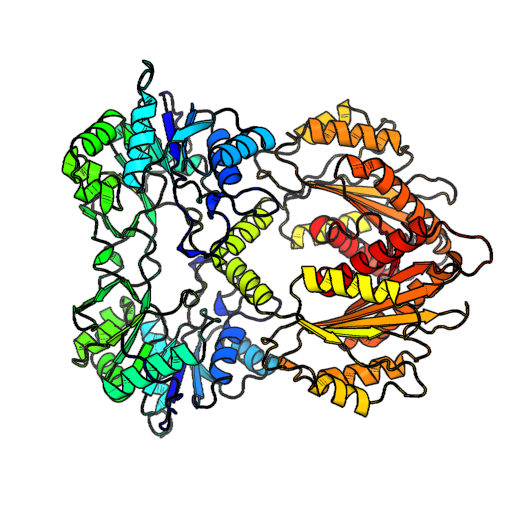891 -12.312 -0.691 1 90.81 83 GLY A CA 1
ATOM 641 C C . GLY A 1 83 ? -26.672 -13.609 -1.443 1 90.81 83 GLY A C 1
ATOM 642 O O . GLY A 1 83 ? -27.5 -14.523 -1.388 1 90.81 83 GLY A O 1
ATOM 643 N N . LYS A 1 84 ? -25.609 -13.75 -2.158 1 94.12 84 LYS A N 1
ATOM 644 C CA . LYS A 1 84 ? -25.344 -14.945 -2.967 1 94.12 84 LYS A CA 1
ATOM 645 C C . LYS A 1 84 ? -24.328 -15.859 -2.285 1 94.12 84 LYS A C 1
ATOM 647 O O . LYS A 1 84 ? -23.797 -16.781 -2.914 1 94.12 84 LYS A O 1
ATOM 652 N N . VAL A 1 85 ? -24.062 -15.594 -0.966 1 97.56 85 VAL A N 1
ATOM 653 C CA . VAL A 1 85 ? -22.922 -16.25 -0.345 1 97.56 85 VAL A CA 1
ATOM 654 C C . VAL A 1 85 ? -23.406 -17.344 0.6 1 97.56 85 VAL A C 1
ATOM 656 O O . VAL A 1 85 ? -24.344 -17.141 1.372 1 97.56 85 VAL A O 1
ATOM 659 N N . ARG A 1 86 ? -22.844 -18.516 0.489 1 97.75 86 ARG A N 1
ATOM 660 C CA . ARG A 1 86 ? -23.078 -19.625 1.397 1 97.75 86 ARG A CA 1
ATOM 661 C C . ARG A 1 86 ? -21.797 -20.016 2.117 1 97.75 86 ARG A C 1
ATOM 663 O O . ARG A 1 86 ? -20.797 -20.344 1.478 1 97.75 86 ARG A O 1
ATOM 670 N N . LEU A 1 87 ? -21.859 -20.031 3.482 1 97.75 87 LEU A N 1
ATOM 671 C CA . LEU A 1 87 ? -20.703 -20.438 4.281 1 97.75 87 LEU A CA 1
ATOM 672 C C . LEU A 1 87 ? -20.719 -21.938 4.539 1 97.75 87 LEU A C 1
ATOM 674 O O . LEU A 1 87 ? -21.781 -22.516 4.789 1 97.75 87 LEU A O 1
ATOM 678 N N . VAL A 1 88 ? -19.594 -22.547 4.355 1 97.75 88 VAL A N 1
ATOM 679 C CA . VAL A 1 88 ? -19.422 -23.938 4.73 1 97.75 88 VAL A CA 1
ATOM 680 C C . VAL A 1 88 ? -18.156 -24.094 5.57 1 97.75 88 VAL A C 1
ATOM 682 O O . VAL A 1 88 ? -17.359 -23.141 5.699 1 97.75 88 VAL A O 1
ATOM 685 N N . TYR A 1 89 ? -17.938 -25.219 6.18 1 96.06 89 TYR A N 1
ATOM 686 C CA . TYR A 1 89 ? -16.75 -25.438 7.008 1 96.06 89 TYR A CA 1
ATOM 687 C C . TYR A 1 89 ? -15.531 -25.75 6.152 1 96.06 89 TYR A C 1
ATOM 689 O O . TYR A 1 89 ? -15.594 -26.594 5.254 1 96.06 89 TYR A O 1
ATOM 697 N N . GLY A 1 90 ? -14.469 -24.984 6.469 1 94.62 90 GLY A N 1
ATOM 698 C CA . GLY A 1 90 ? -13.203 -25.266 5.801 1 94.62 90 GLY A CA 1
ATOM 699 C C . GLY A 1 90 ? -12.438 -26.422 6.426 1 94.62 90 GLY A C 1
ATOM 700 O O . GLY A 1 90 ? -12.883 -27 7.418 1 94.62 90 GLY A O 1
ATOM 701 N N . GLY A 1 91 ? -11.32 -26.781 5.73 1 93.06 91 GLY A N 1
ATOM 702 C CA . GLY A 1 91 ? -10.438 -27.812 6.25 1 93.06 91 GLY A CA 1
ATOM 703 C C . GLY A 1 91 ? -9.156 -27.266 6.848 1 93.06 91 GLY A C 1
ATOM 704 O O . GLY A 1 91 ? -9.031 -26.047 7.051 1 93.06 91 GLY A O 1
ATOM 705 N N . SER A 1 92 ? -8.227 -28.172 7.184 1 90.56 92 SER A N 1
ATOM 706 C CA . SER A 1 92 ? -6.973 -27.797 7.82 1 90.56 92 SER A CA 1
ATOM 707 C C . SER A 1 92 ? -5.984 -27.219 6.809 1 90.56 92 SER A C 1
ATOM 709 O O . SER A 1 92 ? -5.027 -26.547 7.184 1 90.56 92 SER A O 1
ATOM 711 N N . THR A 1 93 ? -6.223 -27.562 5.562 1 93.06 93 THR A N 1
ATOM 712 C CA . THR A 1 93 ? -5.363 -27.062 4.496 1 93.06 93 THR A CA 1
ATOM 713 C C . THR A 1 93 ? -6.188 -26.422 3.393 1 93.06 93 THR A C 1
ATOM 715 O O . THR A 1 93 ? -7.414 -26.531 3.373 1 93.06 93 THR A O 1
ATOM 718 N N . ARG A 1 94 ? -5.496 -25.797 2.529 1 91.69 94 ARG A N 1
ATOM 719 C CA . ARG A 1 94 ? -6.16 -25.125 1.418 1 91.69 94 ARG A CA 1
ATOM 720 C C . ARG A 1 94 ? -6.926 -26.125 0.553 1 91.69 94 ARG A C 1
ATOM 722 O O . ARG A 1 94 ? -8.094 -25.906 0.229 1 91.69 94 ARG A O 1
ATOM 729 N N . HIS A 1 95 ? -6.344 -27.219 0.209 1 95.62 95 HIS A N 1
ATOM 730 C CA . HIS A 1 95 ? -6.992 -28.203 -0.656 1 95.62 95 HIS A CA 1
ATOM 731 C C . HIS A 1 95 ? -8.172 -28.859 0.047 1 95.62 95 HIS A C 1
ATOM 733 O O . HIS A 1 95 ? -9.195 -29.156 -0.583 1 95.62 95 HIS A O 1
ATOM 739 N N . ARG A 1 96 ? -7.996 -29.062 1.312 1 96.31 96 ARG A N 1
ATOM 740 C CA . ARG A 1 96 ? -9.109 -29.641 2.051 1 96.31 96 ARG A CA 1
ATOM 741 C C . ARG A 1 96 ? -10.289 -28.672 2.121 1 96.31 96 ARG A C 1
ATOM 743 O O . ARG A 1 96 ? -11.445 -29.094 2.031 1 96.31 96 ARG A O 1
ATOM 750 N N . SER A 1 97 ? -9.984 -27.391 2.266 1 96.38 97 SER A N 1
ATOM 751 C CA . SER A 1 97 ? -11.031 -26.375 2.252 1 96.38 97 SER A CA 1
ATOM 752 C C . SER A 1 97 ? -11.719 -26.312 0.893 1 96.38 97 SER A C 1
ATOM 754 O O . SER A 1 97 ? -12.945 -26.25 0.814 1 96.38 97 SER A O 1
ATOM 756 N N . LEU A 1 98 ? -10.953 -26.375 -0.143 1 97.69 98 LEU A N 1
ATOM 757 C CA . LEU A 1 98 ? -11.5 -26.359 -1.495 1 97.69 98 LEU A CA 1
ATOM 758 C C . LEU A 1 98 ? -12.383 -27.562 -1.749 1 97.69 98 LEU A C 1
ATOM 760 O O . LEU A 1 98 ? -13.477 -27.438 -2.303 1 97.69 98 LEU A O 1
ATOM 764 N N . TRP A 1 99 ? -11.906 -28.656 -1.294 1 97.88 99 TRP A N 1
ATOM 765 C CA . TRP A 1 99 ? -12.672 -29.891 -1.472 1 97.88 99 TRP A CA 1
ATOM 766 C C . TRP A 1 99 ? -14 -29.812 -0.728 1 97.88 99 TRP A C 1
ATOM 768 O O . TRP A 1 99 ? -15.039 -30.203 -1.259 1 97.88 99 TRP A O 1
ATOM 778 N N . ASN A 1 100 ? -13.945 -29.344 0.515 1 97.25 100 ASN A N 1
ATOM 779 C CA . ASN A 1 100 ? -15.18 -29.156 1.268 1 97.25 100 ASN A CA 1
ATOM 780 C C . ASN A 1 100 ? -16.156 -28.25 0.526 1 97.25 100 ASN A C 1
ATOM 782 O O . ASN A 1 100 ? -17.359 -28.516 0.498 1 97.25 100 ASN A O 1
ATOM 786 N N . GLY A 1 101 ? -15.648 -27.219 -0.053 1 98.19 101 GLY A N 1
ATOM 787 C CA . GLY A 1 101 ? -16.469 -26.312 -0.839 1 98.19 101 GLY A CA 1
ATOM 788 C C . GLY A 1 101 ? -17.078 -26.969 -2.068 1 98.19 101 GLY A C 1
ATOM 789 O O . GLY A 1 101 ? -18.25 -26.781 -2.365 1 98.19 101 GLY A O 1
ATOM 790 N N . ILE A 1 102 ? -16.281 -27.781 -2.754 1 98.31 102 ILE A N 1
ATOM 791 C CA . ILE A 1 102 ? -16.734 -28.469 -3.967 1 98.31 102 ILE A CA 1
ATOM 792 C C . ILE A 1 102 ? -17.797 -29.5 -3.617 1 98.31 102 ILE A C 1
ATOM 794 O O . ILE A 1 102 ? -18.797 -29.6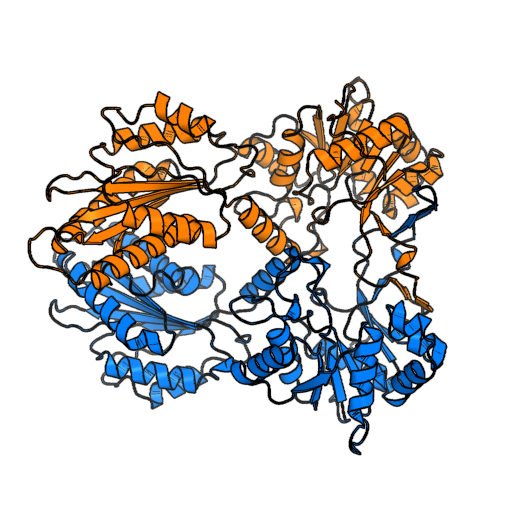41 -4.324 1 98.31 102 ILE A O 1
ATOM 798 N N . GLN A 1 103 ? -17.578 -30.172 -2.545 1 97.75 103 GLN A N 1
ATOM 799 C CA . GLN A 1 103 ? -18.562 -31.156 -2.1 1 97.75 103 GLN A CA 1
ATOM 800 C C . GLN A 1 103 ? -19.906 -30.5 -1.777 1 97.75 103 GLN A C 1
ATOM 802 O O . GLN A 1 103 ? -20.953 -31.094 -2.021 1 97.75 103 GLN A O 1
ATOM 807 N N . ALA A 1 104 ? -19.812 -29.344 -1.268 1 97.44 104 ALA A N 1
ATOM 808 C CA . ALA A 1 104 ? -21.016 -28.625 -0.854 1 97.44 104 ALA A CA 1
ATOM 809 C C . ALA A 1 104 ? -21.891 -28.266 -2.061 1 97.44 104 ALA A C 1
ATOM 811 O O . ALA A 1 104 ? -23.078 -28.016 -1.918 1 97.44 104 ALA A O 1
ATOM 812 N N . LEU A 1 105 ? -21.359 -28.219 -3.219 1 97.5 105 LEU A N 1
ATOM 813 C CA . LEU A 1 105 ? -22.078 -27.812 -4.418 1 97.5 105 LEU A CA 1
ATOM 814 C C . LEU A 1 105 ? -23.203 -28.797 -4.742 1 97.5 105 LEU A C 1
ATOM 816 O O . LEU A 1 105 ? -24.172 -28.438 -5.398 1 97.5 105 LEU A O 1
ATOM 820 N N . THR A 1 106 ? -23.047 -30.016 -4.359 1 96.19 106 THR A N 1
ATOM 821 C CA . THR A 1 106 ? -24.062 -31.031 -4.664 1 96.19 106 THR A CA 1
ATOM 822 C C . THR A 1 106 ? -24.672 -31.594 -3.383 1 96.19 106 THR A C 1
ATOM 824 O O . THR A 1 106 ? -25.438 -32.562 -3.426 1 96.19 106 THR A O 1
ATOM 827 N N . ALA A 1 107 ? -24.25 -30.984 -2.346 1 92.38 107 ALA A N 1
ATOM 828 C CA . ALA A 1 107 ? -24.812 -31.438 -1.079 1 92.38 107 ALA A CA 1
ATOM 829 C C . ALA A 1 107 ? -26.328 -31.203 -1.041 1 92.38 107 ALA A C 1
ATOM 831 O O . ALA A 1 107 ? -26.844 -30.344 -1.749 1 92.38 107 ALA A O 1
ATOM 832 N N . ASP A 1 108 ? -27.078 -31.984 -0.307 1 90.75 108 ASP A N 1
ATOM 833 C CA . ASP A 1 108 ? -28.516 -31.859 -0.1 1 90.75 108 ASP A CA 1
ATOM 834 C C . ASP A 1 108 ? -29.266 -32.031 -1.414 1 90.75 108 ASP A C 1
ATOM 836 O O . ASP A 1 108 ? -30.312 -31.391 -1.612 1 90.75 108 ASP A O 1
ATOM 840 N N . GLY A 1 109 ? -28.688 -32.625 -2.424 1 91.25 109 GLY A N 1
ATOM 841 C CA . GLY A 1 109 ? -29.359 -32.969 -3.66 1 91.25 109 GLY A CA 1
ATOM 842 C C . GLY A 1 109 ? -29.328 -31.859 -4.695 1 91.25 109 GLY A C 1
ATOM 843 O O . GLY A 1 109 ? -30.047 -31.891 -5.691 1 91.25 109 GLY A O 1
ATOM 844 N N . ARG A 1 110 ? -28.5 -30.906 -4.582 1 92.5 110 ARG A N 1
ATOM 845 C CA . ARG A 1 110 ? -28.375 -29.812 -5.539 1 92.5 110 ARG A CA 1
ATOM 846 C C . ARG A 1 110 ? -27.75 -30.312 -6.844 1 92.5 110 ARG A C 1
ATOM 848 O O . ARG A 1 110 ? -26.906 -31.203 -6.836 1 92.5 110 ARG A O 1
ATOM 855 N N . THR A 1 111 ? -28.156 -29.672 -7.918 1 95.12 111 THR A N 1
ATOM 856 C CA . THR A 1 111 ? -27.594 -30 -9.227 1 95.12 111 THR A CA 1
ATOM 857 C C . THR A 1 111 ? -26.203 -29.375 -9.391 1 95.12 111 THR A C 1
ATOM 859 O O . THR A 1 111 ? -26.016 -28.188 -9.086 1 95.12 111 THR A O 1
ATOM 862 N N . PRO A 1 112 ? -25.297 -30.219 -9.805 1 96.88 112 PRO A N 1
ATOM 863 C CA . PRO A 1 112 ? -23.953 -29.672 -10 1 96.88 112 PRO A CA 1
ATOM 864 C C . PRO A 1 112 ? -23.906 -28.578 -11.07 1 96.88 112 PRO A C 1
ATOM 866 O O . PRO A 1 112 ? -24.609 -28.672 -12.078 1 96.88 112 PRO A O 1
ATOM 869 N N . PRO A 1 113 ? -23.125 -27.609 -10.844 1 98.31 113 PRO A N 1
ATOM 870 C CA . PRO A 1 113 ? -22.938 -26.609 -11.891 1 98.31 113 PRO A CA 1
ATOM 871 C C . PRO A 1 113 ? -22.109 -27.141 -13.062 1 98.31 113 PRO A C 1
ATOM 873 O O . PRO A 1 113 ? -21.438 -28.156 -12.93 1 98.31 113 PRO A O 1
ATOM 876 N N . THR A 1 114 ? -22.203 -26.422 -14.164 1 98.44 114 THR A N 1
ATOM 877 C CA . THR A 1 114 ? -21.391 -26.781 -15.32 1 98.44 114 THR A CA 1
ATOM 878 C C . THR A 1 114 ? -19.922 -26.422 -15.078 1 98.44 114 THR A C 1
ATOM 880 O O . THR A 1 114 ? -19.031 -27.219 -15.383 1 98.44 114 THR A O 1
ATOM 883 N N . VAL A 1 115 ? -19.719 -25.234 -14.539 1 98.81 115 VAL A N 1
ATOM 884 C CA . VAL A 1 115 ? -18.359 -24.734 -14.297 1 98.81 115 VAL A CA 1
ATOM 885 C C . VAL A 1 115 ? -18.25 -24.219 -12.867 1 98.81 115 VAL A C 1
ATOM 887 O O . VAL A 1 115 ? -19.172 -23.594 -12.352 1 98.81 115 VAL A O 1
ATOM 890 N N . VAL A 1 116 ? -17.109 -24.562 -12.258 1 98.88 116 VAL A N 1
ATOM 891 C CA . VAL A 1 116 ? -16.766 -24.062 -10.93 1 98.88 116 VAL A CA 1
ATOM 892 C C . VAL A 1 116 ? -15.555 -23.141 -11.023 1 98.88 116 VAL A C 1
ATOM 894 O O . VAL A 1 116 ? -14.539 -23.484 -11.625 1 98.88 116 VAL A O 1
ATOM 897 N N . ILE A 1 117 ? -15.68 -21.953 -10.453 1 98.88 117 ILE A N 1
ATOM 898 C CA . ILE A 1 117 ? -14.555 -21.031 -10.359 1 98.88 117 ILE A CA 1
ATOM 899 C C . ILE A 1 117 ? -13.922 -21.125 -8.977 1 98.88 117 ILE A C 1
ATOM 901 O O . ILE A 1 117 ? -14.625 -21.062 -7.961 1 98.88 117 ILE A O 1
ATOM 905 N N . LEU A 1 118 ? -12.672 -21.375 -8.906 1 98.75 118 LEU A N 1
ATOM 906 C CA . LEU A 1 118 ? -11.914 -21.312 -7.668 1 98.75 118 LEU A CA 1
ATOM 907 C C . LEU A 1 118 ? -11.141 -20 -7.57 1 98.75 118 LEU A C 1
ATOM 909 O O . LEU A 1 118 ? -10.492 -19.594 -8.531 1 98.75 118 LEU A O 1
ATOM 913 N N . HIS A 1 119 ? -11.195 -19.344 -6.449 1 98.06 119 HIS A N 1
ATOM 914 C CA . HIS A 1 119 ? -10.555 -18.047 -6.273 1 98.06 119 HIS A CA 1
ATOM 915 C C . HIS A 1 119 ? -10.195 -17.812 -4.812 1 98.06 119 HIS A C 1
ATOM 917 O O . HIS A 1 119 ? -10.852 -18.328 -3.912 1 98.06 119 HIS A O 1
ATOM 923 N N . ASP A 1 120 ? -9.125 -17.109 -4.605 1 95.44 120 ASP A N 1
ATOM 924 C CA . ASP A 1 120 ? -8.719 -16.766 -3.244 1 95.44 120 ASP A CA 1
ATOM 925 C C . ASP A 1 120 ? -9.57 -15.625 -2.689 1 95.44 120 ASP A C 1
ATOM 927 O O . ASP A 1 120 ? -9.805 -14.633 -3.377 1 95.44 120 ASP A O 1
ATOM 931 N N . ALA A 1 121 ? -9.906 -15.734 -1.433 1 95.44 121 ALA A N 1
ATOM 932 C CA . ALA A 1 121 ? -10.75 -14.734 -0.784 1 95.44 121 ALA A CA 1
ATOM 933 C C . ALA A 1 121 ? -10.008 -13.414 -0.594 1 95.44 121 ALA A C 1
ATOM 935 O O . ALA A 1 121 ? -10.617 -12.383 -0.334 1 95.44 121 ALA A O 1
ATOM 936 N N . VAL A 1 122 ? -8.703 -13.43 -0.75 1 93.56 122 VAL A N 1
ATOM 937 C CA . VAL A 1 122 ? -7.895 -12.242 -0.476 1 93.56 122 VAL A CA 1
ATOM 938 C C . VAL A 1 122 ? -7.387 -11.648 -1.788 1 93.56 122 VAL A C 1
ATOM 940 O O . VAL A 1 122 ? -6.289 -11.094 -1.842 1 93.56 122 VAL A O 1
ATOM 943 N N . ARG A 1 123 ? -8.102 -11.852 -2.846 1 95.06 123 ARG A N 1
ATOM 944 C CA . ARG A 1 123 ? -7.898 -11.227 -4.148 1 95.06 123 ARG A CA 1
ATOM 945 C C . ARG A 1 123 ? -9.102 -10.367 -4.539 1 95.06 123 ARG A C 1
ATOM 947 O O . ARG A 1 123 ? -9.867 -10.742 -5.426 1 95.06 123 ARG A O 1
ATOM 954 N N . PRO A 1 124 ? -9.234 -9.211 -4.035 1 92.5 124 PRO A N 1
ATOM 955 C CA . PRO A 1 124 ? -10.484 -8.453 -4.125 1 92.5 124 PRO A CA 1
ATOM 956 C C . PRO A 1 124 ? -10.648 -7.746 -5.469 1 92.5 124 PRO A C 1
ATOM 958 O O . PRO A 1 124 ? -11.719 -7.203 -5.754 1 92.5 124 PRO A O 1
ATOM 961 N N . PHE A 1 125 ? -9.719 -7.855 -6.465 1 88.25 125 PHE A N 1
ATOM 962 C CA . PHE A 1 125 ? -9.758 -6.918 -7.578 1 88.25 125 PHE A CA 1
ATOM 963 C C . PHE A 1 125 ? -10.086 -7.637 -8.883 1 88.25 125 PHE A C 1
ATOM 965 O O . PHE A 1 125 ? -9.875 -7.09 -9.969 1 88.25 125 PHE A O 1
ATOM 972 N N . VAL A 1 126 ? -10.609 -8.797 -8.789 1 91.88 126 VAL A N 1
ATOM 973 C CA . VAL A 1 126 ? -10.945 -9.539 -10 1 91.88 126 VAL A CA 1
ATOM 974 C C . VAL A 1 126 ? -12.148 -8.891 -10.688 1 91.88 126 VAL A C 1
ATOM 976 O O . VAL A 1 126 ? -13.094 -8.461 -10.016 1 91.88 126 VAL A O 1
ATOM 979 N N . ASP A 1 127 ? -12.055 -8.828 -12.047 1 83.25 127 ASP A N 1
ATOM 980 C CA . ASP A 1 127 ? -13.148 -8.211 -12.781 1 83.25 127 ASP A CA 1
ATOM 981 C C . ASP A 1 127 ? -13.945 -9.258 -13.562 1 83.25 127 ASP A C 1
ATOM 983 O O . ASP A 1 127 ? -13.547 -10.422 -13.633 1 83.25 127 ASP A O 1
ATOM 987 N N . GLU A 1 128 ? -15.031 -8.797 -14.078 1 87.5 128 GLU A N 1
ATOM 988 C CA . GLU A 1 128 ? -15.938 -9.711 -14.766 1 87.5 128 GLU A CA 1
ATOM 989 C C . GLU A 1 128 ? -15.305 -10.266 -16.031 1 87.5 128 GLU A C 1
ATOM 991 O O . GLU A 1 128 ? -15.516 -11.422 -16.391 1 87.5 128 GLU A O 1
ATOM 996 N N . GLN A 1 129 ? -14.562 -9.453 -16.672 1 86.81 129 GLN A N 1
ATOM 997 C CA . GLN A 1 129 ? -13.945 -9.898 -17.922 1 86.81 129 GLN A CA 1
ATOM 998 C C . GLN A 1 129 ? -13 -11.07 -17.672 1 86.81 129 GLN A C 1
ATOM 1000 O O . GLN A 1 129 ? -13 -12.039 -18.438 1 86.81 129 GLN A O 1
ATOM 1005 N N . THR A 1 130 ? -12.211 -10.953 -16.656 1 92.81 130 THR A N 1
ATOM 1006 C CA . THR A 1 130 ? -11.281 -12.016 -16.281 1 92.81 130 THR A CA 1
ATOM 1007 C C . THR A 1 130 ? -12.039 -13.289 -15.922 1 92.81 130 THR A C 1
ATOM 1009 O O . THR A 1 130 ? -11.695 -14.375 -16.391 1 92.81 130 THR A O 1
ATOM 1012 N N . LEU A 1 131 ? -13.141 -13.141 -15.195 1 96.12 131 LEU A N 1
ATOM 1013 C CA . LEU A 1 131 ? -13.953 -14.281 -14.773 1 96.12 131 LEU A CA 1
ATOM 1014 C C . LEU A 1 131 ? -14.609 -14.945 -15.977 1 96.12 131 LEU A C 1
ATOM 1016 O O . LEU A 1 131 ? -14.656 -16.172 -16.062 1 96.12 131 LEU A O 1
ATOM 1020 N N . ARG A 1 132 ? -15.062 -14.141 -16.891 1 94.94 132 ARG A N 1
ATOM 1021 C CA . ARG A 1 132 ? -15.703 -14.656 -18.094 1 94.94 132 ARG A CA 1
ATOM 1022 C C . ARG A 1 132 ? -14.719 -15.43 -18.953 1 94.94 132 ARG A C 1
ATOM 1024 O O . ARG A 1 132 ? -15.031 -16.516 -19.438 1 94.94 132 ARG A O 1
ATOM 1031 N N . SER A 1 133 ? -13.539 -14.883 -19.094 1 95 133 SER A N 1
ATOM 1032 C CA . SER A 1 133 ? -12.516 -15.5 -19.938 1 95 133 SER A CA 1
ATOM 1033 C C . SER A 1 133 ? -12.125 -16.875 -19.406 1 95 133 SER A C 1
ATOM 1035 O O . SER A 1 133 ? -12.078 -17.844 -20.156 1 95 133 SER A O 1
ATOM 1037 N N . VAL A 1 134 ? -11.914 -16.969 -18.125 1 98.25 134 VAL A N 1
ATOM 1038 C CA . VAL A 1 134 ? -11.445 -18.219 -17.547 1 98.25 134 VAL A CA 1
ATOM 1039 C C . VAL A 1 134 ? -12.594 -19.234 -17.547 1 98.25 134 VAL A C 1
ATOM 1041 O O . VAL A 1 134 ? -12.367 -20.438 -17.734 1 98.25 134 VAL A O 1
ATOM 1044 N N . THR A 1 135 ? -13.805 -18.812 -17.375 1 98.44 135 THR A N 1
ATOM 1045 C CA . THR A 1 135 ? -14.984 -19.672 -17.328 1 98.44 135 THR A CA 1
ATOM 1046 C C . THR A 1 135 ? -15.242 -20.281 -18.703 1 98.44 135 THR A C 1
ATOM 1048 O O . THR A 1 135 ? -15.438 -21.5 -18.812 1 98.44 135 THR A O 1
ATOM 1051 N N . MET A 1 136 ? -15.195 -19.469 -19.703 1 97.88 136 MET A N 1
ATOM 1052 C CA . MET A 1 136 ? -15.453 -19.938 -21.062 1 97.88 136 MET A CA 1
ATOM 1053 C C . MET A 1 136 ? -14.375 -20.906 -21.516 1 97.88 136 MET A C 1
ATOM 1055 O O . MET A 1 136 ? -14.664 -21.922 -22.141 1 97.88 136 MET A O 1
ATOM 1059 N N . ALA A 1 137 ? -13.188 -20.609 -21.172 1 98 137 ALA A N 1
ATOM 1060 C CA . ALA A 1 137 ? -12.078 -21.5 -21.516 1 98 137 ALA A CA 1
ATOM 1061 C C . ALA A 1 137 ? -12.227 -22.859 -20.828 1 98 137 ALA A C 1
ATOM 1063 O O . ALA A 1 137 ? -11.969 -23.906 -21.438 1 98 137 ALA A O 1
ATOM 1064 N N . ALA A 1 138 ? -12.633 -22.828 -19.609 1 98.62 138 ALA A N 1
ATOM 1065 C CA . ALA A 1 138 ? -12.828 -24.078 -18.875 1 98.62 138 ALA A CA 1
ATOM 1066 C C . ALA A 1 138 ? -13.984 -24.891 -19.469 1 98.62 138 ALA A C 1
ATOM 1068 O O . ALA A 1 138 ? -13.898 -26.125 -19.562 1 98.62 138 ALA A O 1
ATOM 1069 N N . LYS A 1 139 ? -15.031 -24.203 -19.797 1 98.25 139 LYS A N 1
ATOM 1070 C CA . LYS A 1 139 ? -16.172 -24.875 -20.406 1 98.25 139 LYS A CA 1
ATOM 1071 C C . LYS A 1 139 ? -15.758 -25.609 -21.672 1 98.25 139 LYS A C 1
ATOM 1073 O O . LYS A 1 139 ? -16.172 -26.766 -21.891 1 98.25 139 LYS A O 1
ATOM 1078 N N . ASN A 1 140 ? -14.914 -25.016 -22.391 1 97.19 140 ASN A N 1
ATOM 1079 C CA . ASN A 1 140 ? -14.539 -25.547 -23.688 1 97.19 140 ASN A CA 1
ATOM 1080 C C . ASN A 1 140 ? -13.438 -26.594 -23.562 1 97.19 140 ASN A C 1
ATOM 1082 O O . ASN A 1 140 ? -13.367 -27.531 -24.375 1 97.19 140 ASN A O 1
ATOM 1086 N N . ASN A 1 141 ? -12.547 -26.516 -22.5 1 97.94 141 ASN A N 1
ATOM 1087 C CA . ASN A 1 141 ? -11.344 -27.328 -22.484 1 97.94 141 ASN A CA 1
ATOM 1088 C C . ASN A 1 141 ? -11.258 -28.172 -21.203 1 97.94 141 ASN A C 1
ATOM 1090 O O . ASN A 1 141 ? -10.352 -29 -21.062 1 97.94 141 ASN A O 1
ATOM 1094 N N . GLY A 1 142 ? -12.164 -27.969 -20.281 1 98.62 142 GLY A N 1
ATOM 1095 C CA . GLY A 1 142 ? -12.188 -28.719 -19.047 1 98.62 142 GLY A CA 1
ATOM 1096 C C . GLY A 1 142 ? -11.641 -27.953 -17.859 1 98.62 142 GLY A C 1
ATOM 1097 O O . GLY A 1 142 ? -12.148 -28.062 -16.75 1 98.62 142 GLY A O 1
ATOM 1098 N N . ALA A 1 143 ? -10.516 -27.234 -18.109 1 98.81 143 ALA A N 1
ATOM 1099 C CA . ALA A 1 143 ? -9.867 -26.453 -17.062 1 98.81 143 ALA A CA 1
ATOM 1100 C C . ALA A 1 143 ? -9.133 -25.25 -17.656 1 98.81 143 ALA A C 1
ATOM 1102 O O . ALA A 1 143 ? -8.656 -25.297 -18.797 1 98.81 143 ALA A O 1
ATOM 1103 N N . ALA A 1 144 ? -9.07 -24.234 -16.859 1 98.81 144 ALA A N 1
ATOM 1104 C CA . ALA A 1 144 ? -8.352 -23.031 -17.266 1 98.81 144 ALA A CA 1
ATOM 1105 C C . ALA A 1 144 ? -7.863 -22.25 -16.047 1 98.81 144 ALA A C 1
ATOM 1107 O O . ALA A 1 144 ? -8.445 -22.344 -14.969 1 98.81 144 ALA A O 1
ATOM 1108 N N . GLY A 1 145 ? -6.77 -21.547 -16.219 1 98.44 145 GLY A N 1
ATOM 1109 C CA . GLY A 1 145 ? -6.234 -20.734 -15.141 1 98.44 145 GLY A CA 1
ATOM 1110 C C . GLY A 1 145 ? -5.523 -19.484 -15.633 1 98.44 145 GLY A C 1
ATOM 1111 O O . GLY A 1 145 ? -5.074 -19.422 -16.781 1 98.44 145 GLY A O 1
ATOM 1112 N N . MET A 1 146 ? -5.465 -18.547 -14.766 1 97.69 146 MET A N 1
ATOM 1113 C CA . MET A 1 146 ? -4.758 -17.297 -15.055 1 97.69 146 MET A CA 1
ATOM 1114 C C . MET A 1 146 ? -3.277 -17.422 -14.703 1 97.69 146 MET A C 1
ATOM 1116 O O . MET A 1 146 ? -2.92 -18.062 -13.711 1 97.69 146 MET A O 1
ATOM 1120 N N . ILE A 1 147 ? -2.461 -16.797 -15.523 1 97.19 147 ILE A N 1
ATOM 1121 C CA . ILE A 1 147 ? -1.027 -16.781 -15.258 1 97.19 147 ILE A CA 1
ATOM 1122 C C . ILE A 1 147 ? -0.502 -15.352 -15.383 1 97.19 147 ILE A C 1
ATOM 1124 O O . ILE A 1 147 ? -1.132 -14.508 -16.016 1 97.19 147 ILE A O 1
ATOM 1128 N N . ARG A 1 148 ? 0.56 -15.102 -14.711 1 94 148 ARG A N 1
ATOM 1129 C CA . ARG A 1 148 ? 1.292 -13.844 -14.781 1 94 148 ARG A CA 1
ATOM 1130 C C . ARG A 1 148 ? 2.791 -14.086 -14.914 1 94 148 ARG A C 1
ATOM 1132 O O . ARG A 1 148 ? 3.295 -15.133 -14.5 1 94 148 ARG A O 1
ATOM 1139 N N . PRO A 1 149 ? 3.494 -13.125 -15.523 1 90.88 149 PRO A N 1
ATOM 1140 C CA . PRO A 1 149 ? 4.953 -13.273 -15.555 1 90.88 149 PRO A CA 1
ATOM 1141 C C . PRO A 1 149 ? 5.566 -13.32 -14.156 1 90.88 149 PRO A C 1
ATOM 1143 O O . PRO A 1 149 ? 5.02 -12.742 -13.219 1 90.88 149 PRO A O 1
ATOM 1146 N N . LEU A 1 150 ? 6.66 -14.008 -14.078 1 90.12 150 LEU A N 1
ATOM 1147 C CA . LEU A 1 150 ? 7.395 -14.031 -12.82 1 90.12 150 LEU A CA 1
ATOM 1148 C C . LEU A 1 150 ? 8.062 -12.68 -12.555 1 90.12 150 LEU A C 1
ATOM 1150 O O . LEU A 1 150 ? 8.602 -12.062 -13.477 1 90.12 150 LEU A O 1
ATOM 1154 N N . SER A 1 151 ? 7.98 -12.273 -11.305 1 84 151 SER A N 1
ATOM 1155 C CA . SER A 1 151 ? 8.617 -11.016 -10.938 1 84 151 SER A CA 1
ATOM 1156 C C . SER A 1 151 ? 10.062 -11.242 -10.477 1 84 151 SER A C 1
ATOM 1158 O O . SER A 1 151 ? 10.898 -10.352 -10.602 1 84 151 SER A O 1
ATOM 1160 N N . SER A 1 152 ? 10.367 -12.375 -9.938 1 88.19 152 SER A N 1
ATOM 1161 C CA . SER A 1 152 ? 11.695 -12.727 -9.453 1 88.19 152 SER A CA 1
ATOM 1162 C C . SER A 1 152 ? 12.211 -13.992 -10.133 1 88.19 152 SER A C 1
ATOM 1164 O O . SER A 1 152 ? 11.43 -14.82 -10.602 1 88.19 152 SER A O 1
ATOM 1166 N N . THR A 1 153 ? 13.523 -14 -10.172 1 92.12 153 THR A N 1
ATOM 1167 C CA . THR A 1 153 ? 14.109 -15.25 -10.648 1 92.12 153 THR A CA 1
ATOM 1168 C C . THR A 1 153 ? 13.938 -16.359 -9.617 1 92.12 153 THR A C 1
ATOM 1170 O O . THR A 1 153 ? 14 -16.109 -8.414 1 92.12 153 THR A O 1
ATOM 1173 N N . VAL A 1 154 ? 13.633 -17.531 -10.211 1 94.12 154 VAL A N 1
ATOM 1174 C CA . VAL A 1 154 ? 13.422 -18.688 -9.344 1 94.12 154 VAL A CA 1
ATOM 1175 C C . VAL A 1 154 ? 14.688 -19.531 -9.289 1 94.12 154 VAL A C 1
ATOM 1177 O O . VAL A 1 154 ? 15.289 -19.828 -10.328 1 94.12 154 VAL A O 1
ATOM 1180 N N . VAL A 1 155 ? 15.109 -19.891 -8.031 1 95.38 155 VAL A N 1
ATOM 1181 C CA . VAL A 1 155 ? 16.328 -20.672 -7.859 1 95.38 155 VAL A CA 1
ATOM 1182 C C . VAL A 1 155 ? 16.031 -21.906 -7.008 1 95.38 155 VAL A C 1
ATOM 1184 O O . VAL A 1 155 ? 15.094 -21.906 -6.211 1 95.38 155 VA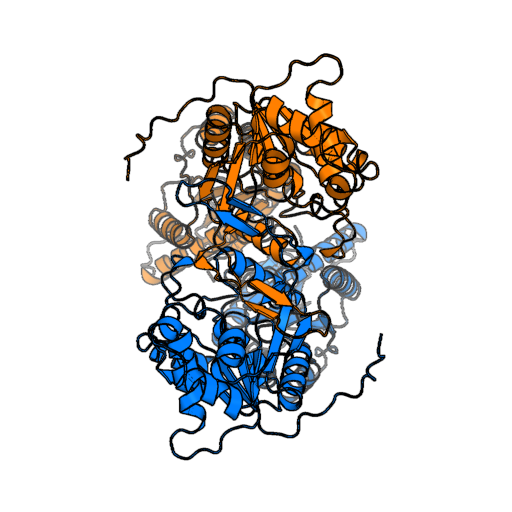L A O 1
ATOM 1187 N N . ALA A 1 156 ? 16.812 -22.891 -7.297 1 95.06 156 ALA A N 1
ATOM 1188 C CA . ALA A 1 156 ? 16.812 -24.062 -6.441 1 95.06 156 ALA A CA 1
ATOM 1189 C C . ALA A 1 156 ? 17.984 -24.047 -5.469 1 95.06 156 ALA A C 1
ATOM 1191 O O . ALA A 1 156 ? 19.094 -23.641 -5.836 1 95.06 156 ALA A O 1
ATOM 1192 N N . GLN A 1 157 ? 17.703 -24.391 -4.316 1 92.75 157 GLN A N 1
ATOM 1193 C CA . GLN A 1 157 ? 18.719 -24.422 -3.271 1 92.75 157 GLN A CA 1
ATOM 1194 C C . GLN A 1 157 ? 19.141 -25.859 -2.953 1 92.75 157 GLN A C 1
ATOM 1196 O O . GLN A 1 157 ? 18.297 -26.75 -2.838 1 92.75 157 GLN A O 1
ATOM 1201 N N . SER A 1 158 ? 20.453 -26.031 -2.814 1 92.44 158 SER A N 1
ATOM 1202 C CA . SER A 1 158 ? 20.969 -27.344 -2.424 1 92.44 158 SER A CA 1
ATOM 1203 C C . SER A 1 158 ? 20.766 -27.594 -0.932 1 92.44 158 SER A C 1
ATOM 1205 O O . SER A 1 158 ? 20.438 -26.672 -0.184 1 92.44 158 SER A O 1
ATOM 1207 N N . CYS A 1 159 ? 20.922 -28.812 -0.53 1 90.25 159 CYS A N 1
ATOM 1208 C CA . CYS A 1 159 ? 20.719 -29.203 0.861 1 90.25 159 CYS A CA 1
ATOM 1209 C C . CYS A 1 159 ? 21.688 -28.469 1.78 1 90.25 159 CYS A C 1
ATOM 1211 O O . CYS A 1 159 ? 21.375 -28.219 2.947 1 90.25 159 CYS A O 1
ATOM 1213 N N . ASP A 1 160 ? 22.828 -28.031 1.258 1 92.56 160 ASP A N 1
ATOM 1214 C CA . ASP A 1 160 ? 23.828 -27.375 2.08 1 92.56 160 ASP A CA 1
ATOM 1215 C C . ASP A 1 160 ? 23.656 -25.859 2.068 1 92.56 160 ASP A C 1
ATOM 1217 O O . ASP A 1 160 ? 24.469 -25.125 2.631 1 92.56 160 ASP A O 1
ATOM 1221 N N . GLY A 1 161 ? 22.688 -25.359 1.352 1 93.06 161 GLY A N 1
ATOM 1222 C CA . GLY A 1 161 ? 22.344 -23.953 1.439 1 93.06 161 GLY A CA 1
ATOM 1223 C C . GLY A 1 161 ? 22.938 -23.109 0.318 1 93.06 161 GLY A C 1
ATOM 1224 O O . GLY A 1 161 ? 22.984 -21.891 0.4 1 93.06 161 GLY A O 1
ATOM 1225 N N . PHE A 1 162 ? 23.453 -23.844 -0.708 1 95.94 162 PHE A N 1
ATOM 1226 C CA . PHE A 1 162 ? 24.062 -23.141 -1.829 1 95.94 162 PHE A CA 1
ATOM 1227 C C . PHE A 1 162 ? 23.156 -23.156 -3.049 1 95.94 162 PHE A C 1
ATOM 1229 O O . PHE A 1 162 ? 22.188 -23.922 -3.1 1 95.94 162 PHE A O 1
ATOM 1236 N N . LEU A 1 163 ? 23.5 -22.25 -4.004 1 97.06 163 LEU A N 1
ATOM 1237 C CA . LEU A 1 163 ? 22.781 -22.234 -5.27 1 97.06 163 LEU A CA 1
ATOM 1238 C C . LEU A 1 163 ? 23 -23.531 -6.043 1 97.06 163 LEU A C 1
ATOM 1240 O O . LEU A 1 163 ? 24.141 -23.875 -6.348 1 97.06 163 LEU A O 1
ATOM 1244 N N . ASP A 1 164 ? 21.906 -24.25 -6.273 1 95.31 164 ASP A N 1
ATOM 1245 C CA . ASP A 1 164 ? 21.984 -25.438 -7.117 1 95.31 164 ASP A CA 1
ATOM 1246 C C . ASP A 1 164 ? 21.875 -25.078 -8.594 1 95.31 164 ASP A C 1
ATOM 1248 O O . ASP A 1 164 ? 22.781 -25.359 -9.383 1 95.31 164 ASP A O 1
ATOM 1252 N N . HIS A 1 165 ? 20.734 -24.453 -8.914 1 94.25 165 HIS A N 1
ATOM 1253 C CA . HIS A 1 165 ? 20.562 -23.922 -10.266 1 94.25 165 HIS A CA 1
ATOM 1254 C C . HIS A 1 165 ? 19.5 -22.844 -10.297 1 94.25 165 HIS A C 1
ATOM 1256 O O . HIS A 1 165 ? 18.719 -22.688 -9.352 1 94.25 165 HIS A O 1
ATOM 1262 N N . SER A 1 166 ? 19.594 -22.062 -11.359 1 93.06 166 SER A N 1
ATOM 1263 C CA . SER A 1 166 ? 18.609 -21.016 -11.617 1 93.06 166 SER A CA 1
ATOM 1264 C C . SER A 1 166 ? 17.703 -21.375 -12.781 1 93.06 166 SER A C 1
ATOM 1266 O O . SER A 1 166 ? 18.156 -21.938 -13.781 1 93.06 166 SER A O 1
ATOM 1268 N N . LEU A 1 167 ? 16.422 -21.094 -12.617 1 91.5 167 LEU A N 1
ATOM 1269 C CA . LEU A 1 167 ? 15.484 -21.375 -13.695 1 91.5 167 LEU A CA 1
ATOM 1270 C C . LEU A 1 167 ? 15.461 -20.219 -14.703 1 91.5 167 LEU A C 1
ATOM 1272 O O . LEU A 1 167 ? 15.664 -19.062 -14.336 1 91.5 167 LEU A O 1
ATOM 1276 N N . ASP A 1 168 ? 15.211 -20.656 -15.906 1 86 168 ASP A N 1
ATOM 1277 C CA . ASP A 1 168 ? 14.969 -19.656 -16.938 1 86 168 ASP A CA 1
ATOM 1278 C C . ASP A 1 168 ? 13.586 -19.031 -16.781 1 86 168 ASP A C 1
ATOM 1280 O O . ASP A 1 168 ? 12.578 -19.672 -17.094 1 86 168 ASP A O 1
ATOM 1284 N N . ARG A 1 169 ? 13.602 -17.891 -16.391 1 85 169 ARG A N 1
ATOM 1285 C CA . ARG A 1 169 ? 12.367 -17.203 -16.047 1 85 169 ARG A CA 1
ATOM 1286 C C . ARG A 1 169 ? 11.422 -17.125 -17.234 1 85 169 ARG A C 1
ATOM 1288 O O . ARG A 1 169 ? 10.203 -17.109 -17.062 1 85 169 ARG A O 1
ATOM 1295 N N . SER A 1 170 ? 11.922 -17.078 -18.438 1 84.25 170 SER A N 1
ATOM 1296 C CA . SER A 1 170 ? 11.109 -16.922 -19.641 1 84.25 170 SER A CA 1
ATOM 1297 C C . SER A 1 170 ? 10.273 -18.172 -19.906 1 84.25 170 SER A C 1
ATOM 1299 O O . SER A 1 170 ? 9.281 -18.109 -20.641 1 84.25 170 SER A O 1
ATOM 1301 N N . LYS A 1 171 ? 10.586 -19.25 -19.297 1 89.06 171 LYS A N 1
ATOM 1302 C CA . LYS A 1 171 ? 9.906 -20.516 -19.562 1 89.06 171 LYS A CA 1
ATOM 1303 C C . LYS A 1 171 ? 8.852 -20.797 -18.5 1 89.06 171 LYS A C 1
ATOM 1305 O O . LYS A 1 171 ? 8.141 -21.812 -18.578 1 89.06 171 LYS A O 1
ATOM 1310 N N . PHE A 1 172 ? 8.766 -19.938 -17.547 1 93.75 172 PHE A N 1
ATOM 1311 C CA . PHE A 1 172 ? 7.883 -20.203 -16.406 1 93.75 172 PHE A CA 1
ATOM 1312 C C . PHE A 1 172 ? 6.984 -19 -16.141 1 93.75 172 PHE A C 1
ATOM 1314 O O . PHE A 1 172 ? 7.273 -17.891 -16.578 1 93.75 172 PHE A O 1
ATOM 1321 N N . ARG A 1 173 ? 5.863 -19.328 -15.555 1 95.62 173 ARG A N 1
ATOM 1322 C CA . ARG A 1 173 ? 4.875 -18.312 -15.188 1 95.62 173 ARG A CA 1
ATOM 1323 C C . ARG A 1 173 ? 4.367 -18.531 -13.766 1 95.62 173 ARG A C 1
ATOM 1325 O O . ARG A 1 173 ? 4.5 -19.625 -13.219 1 95.62 173 ARG A O 1
ATOM 1332 N N . ALA A 1 174 ? 3.906 -17.484 -13.227 1 94.88 174 ALA A N 1
ATOM 1333 C CA . ALA A 1 174 ? 3.229 -17.594 -11.938 1 94.88 174 ALA A CA 1
ATOM 1334 C C . ALA A 1 174 ? 1.768 -18 -12.117 1 94.88 174 ALA A C 1
ATOM 1336 O O . ALA A 1 174 ? 1.027 -17.359 -12.867 1 94.88 174 ALA A O 1
ATOM 1337 N N . SER A 1 175 ? 1.391 -19.078 -11.484 1 96.44 175 SER A N 1
ATOM 1338 C CA . SER A 1 175 ? -0.013 -19.484 -11.484 1 96.44 175 SER A CA 1
ATOM 1339 C C . SER A 1 175 ? -0.823 -18.656 -10.492 1 96.44 175 SER A C 1
ATOM 1341 O O . SER A 1 175 ? -0.487 -18.578 -9.312 1 96.44 175 SER A O 1
ATOM 1343 N N . GLU A 1 176 ? -1.824 -18.016 -10.977 1 95.75 176 GLU A N 1
ATOM 1344 C CA . GLU A 1 176 ? -2.672 -17.172 -10.141 1 95.75 176 GLU A CA 1
ATOM 1345 C C . GLU A 1 176 ? -4.121 -17.656 -10.164 1 95.75 176 GLU A C 1
ATOM 1347 O O . GLU A 1 176 ? -4.406 -18.766 -10.594 1 95.75 176 GLU A O 1
ATOM 1352 N N . MET A 1 177 ? -4.914 -16.984 -9.469 1 96.88 177 MET A N 1
ATOM 1353 C CA . MET A 1 177 ? -6.363 -17.172 -9.477 1 96.88 177 MET A CA 1
ATOM 1354 C C . MET A 1 177 ? -7.07 -15.945 -10.055 1 96.88 177 MET A C 1
ATOM 1356 O O . MET A 1 177 ? -6.531 -14.844 -10.016 1 96.88 177 MET A O 1
ATOM 1360 N N . PRO A 1 178 ? -8.234 -16.234 -10.742 1 98.12 178 PRO A N 1
ATOM 1361 C CA . PRO A 1 178 ? -9.156 -17.375 -10.703 1 98.12 178 PRO A CA 1
ATOM 1362 C C . PRO A 1 178 ? -8.727 -18.516 -11.609 1 98.12 178 PRO A C 1
ATOM 1364 O O . PRO A 1 178 ? -7.977 -18.297 -12.57 1 98.12 178 PRO A O 1
ATOM 1367 N N . GLN A 1 179 ? -9.172 -19.641 -11.195 1 98.81 179 GLN A N 1
ATOM 1368 C CA . GLN A 1 179 ? -9.133 -20.859 -12 1 98.81 179 GLN A CA 1
ATOM 1369 C C . GLN A 1 179 ? -10.523 -21.469 -12.156 1 98.81 179 GLN A C 1
ATOM 1371 O O . GLN A 1 179 ? -11.375 -21.312 -11.281 1 98.81 179 GLN A O 1
ATOM 1376 N N . ALA A 1 180 ? -10.734 -22.031 -13.266 1 98.88 180 ALA A N 1
ATOM 1377 C CA . ALA A 1 180 ? -12.062 -22.594 -13.516 1 98.88 180 ALA A CA 1
ATOM 1378 C C . ALA A 1 180 ? -11.977 -24.016 -14.062 1 98.88 180 ALA A C 1
ATOM 1380 O O . ALA A 1 180 ? -11.008 -24.359 -14.734 1 98.88 180 ALA A O 1
ATOM 1381 N N . PHE A 1 181 ? -13.008 -24.781 -13.711 1 98.94 181 PHE A N 1
ATOM 1382 C CA . PHE A 1 181 ? -13.055 -26.188 -14.078 1 98.94 181 PHE A CA 1
ATOM 1383 C C . PHE A 1 181 ? -14.484 -26.609 -14.414 1 98.94 181 PHE A C 1
ATOM 1385 O O . PHE A 1 181 ? -15.438 -26.172 -13.766 1 98.94 181 PHE A O 1
ATOM 1392 N N . LYS A 1 182 ? -14.562 -27.469 -15.375 1 98.88 182 LYS A N 1
ATOM 1393 C CA . LYS A 1 182 ? -15.797 -28.25 -15.359 1 98.88 182 LYS A CA 1
ATOM 1394 C C . LYS A 1 182 ? -15.953 -29 -14.047 1 98.88 182 LYS A C 1
ATOM 1396 O O . LYS A 1 182 ? -14.984 -29.562 -13.523 1 98.88 182 LYS A O 1
ATOM 1401 N N . TYR A 1 183 ? -17.203 -29.062 -13.609 1 98.56 183 TYR A N 1
ATOM 1402 C CA . TYR A 1 183 ? -17.453 -29.672 -12.305 1 98.56 183 TYR A CA 1
ATOM 1403 C C . TYR A 1 183 ? -16.906 -31.094 -12.266 1 98.56 183 TYR A C 1
ATOM 1405 O O . TYR A 1 183 ? -16.219 -31.469 -11.32 1 98.56 183 TYR A O 1
ATOM 1413 N N . GLU A 1 184 ? -17.141 -31.859 -13.273 1 98.31 184 GLU A N 1
ATOM 1414 C CA . GLU A 1 184 ? -16.75 -33.25 -13.305 1 98.31 184 GLU A CA 1
ATOM 1415 C C . GLU A 1 184 ? -15.227 -33.406 -13.258 1 98.31 184 GLU A C 1
ATOM 1417 O O . GLU A 1 184 ? -14.711 -34.375 -12.672 1 98.31 184 GLU A O 1
ATOM 1422 N N . VAL A 1 185 ? -14.555 -32.5 -13.828 1 98.69 185 VAL A N 1
ATOM 1423 C CA . VAL A 1 185 ? -13.102 -32.531 -13.898 1 98.69 185 VAL A CA 1
ATOM 1424 C C . VAL A 1 185 ? -12.516 -32.312 -12.508 1 98.69 185 VAL A C 1
ATOM 1426 O O . VAL A 1 185 ? -11.695 -33.094 -12.031 1 98.69 185 VAL A O 1
ATOM 1429 N N . ILE A 1 186 ? -12.945 -31.281 -11.812 1 98.69 186 ILE A N 1
ATOM 1430 C CA . ILE A 1 186 ? -12.344 -30.938 -10.531 1 98.69 186 ILE A CA 1
ATOM 1431 C C . ILE A 1 186 ? -12.805 -31.922 -9.461 1 98.69 186 ILE A C 1
ATOM 1433 O O . ILE A 1 186 ? -12.047 -32.25 -8.555 1 98.69 186 ILE A O 1
ATOM 1437 N N . GLN A 1 187 ? -14.031 -32.406 -9.594 1 98.31 187 GLN A N 1
ATOM 1438 C CA . GLN A 1 187 ? -14.508 -33.406 -8.664 1 98.31 187 GLN A CA 1
ATOM 1439 C C . GLN A 1 187 ? -13.68 -34.688 -8.781 1 98.31 187 GLN A C 1
ATOM 1441 O O . GLN A 1 187 ? -13.234 -35.25 -7.773 1 98.31 187 GLN A O 1
ATOM 1446 N N . LYS A 1 188 ? -13.484 -35.125 -10 1 98.31 188 LYS A N 1
ATOM 1447 C CA . LYS A 1 188 ? -12.688 -36.312 -10.258 1 98.31 188 LYS A CA 1
ATOM 1448 C C . LYS A 1 188 ? -11.273 -36.156 -9.727 1 98.31 188 LYS A C 1
ATOM 1450 O O . LYS A 1 188 ? -10.727 -37.062 -9.109 1 98.31 188 LYS A O 1
ATOM 1455 N N . ALA A 1 189 ? -10.703 -35 -9.938 1 98.31 189 ALA A N 1
ATOM 1456 C CA . ALA A 1 189 ? -9.344 -34.75 -9.492 1 98.31 189 ALA A CA 1
ATOM 1457 C C . ALA A 1 189 ? -9.227 -34.875 -7.977 1 98.31 189 ALA A C 1
ATOM 1459 O O . ALA A 1 189 ? -8.328 -35.562 -7.473 1 98.31 189 ALA A O 1
ATOM 1460 N N . TYR A 1 190 ? -10.164 -34.312 -7.254 1 97.94 190 TYR A N 1
ATOM 1461 C CA . TYR A 1 190 ? -10.086 -34.344 -5.797 1 97.94 190 TYR A CA 1
ATOM 1462 C C . TYR A 1 190 ? -10.445 -35.719 -5.254 1 97.94 190 TYR A C 1
ATOM 1464 O O . TYR A 1 190 ? -9.914 -36.125 -4.227 1 97.94 190 TYR A O 1
ATOM 1472 N N . MET A 1 191 ? -11.289 -36.406 -5.902 1 97.44 191 MET A N 1
ATOM 1473 C CA . MET A 1 191 ? -11.656 -37.75 -5.477 1 97.44 191 MET A CA 1
ATOM 1474 C C . MET A 1 191 ? -10.477 -38.719 -5.594 1 97.44 191 MET A C 1
ATOM 1476 O O . MET A 1 191 ? -10.352 -39.656 -4.809 1 97.44 191 MET A O 1
ATOM 1480 N N . LYS A 1 192 ? -9.602 -38.406 -6.496 1 97.56 192 LYS A N 1
ATOM 1481 C CA . LYS A 1 192 ? -8.531 -39.344 -6.809 1 97.56 192 LYS A CA 1
ATOM 1482 C C . LYS A 1 192 ? -7.215 -38.906 -6.172 1 97.56 192 LYS A C 1
ATOM 1484 O O . LYS A 1 192 ? -6.266 -39.688 -6.098 1 97.56 192 LYS A O 1
ATOM 1489 N N . CYS A 1 193 ? -7.141 -37.656 -5.703 1 94.88 193 CYS A N 1
ATOM 1490 C CA . CYS A 1 193 ? -5.863 -37.156 -5.215 1 94.88 193 CYS A CA 1
ATOM 1491 C C . CYS A 1 193 ? -5.473 -37.812 -3.906 1 94.88 193 CYS A C 1
ATOM 1493 O O . CYS A 1 193 ? -6.301 -38.469 -3.266 1 94.88 193 CYS A O 1
ATOM 1495 N N . THR A 1 194 ? -4.258 -37.75 -3.492 1 96.12 194 THR A N 1
ATOM 1496 C CA . THR A 1 194 ? -3.713 -38.438 -2.334 1 96.12 194 THR A CA 1
ATOM 1497 C C . THR A 1 194 ? -3.764 -37.562 -1.094 1 96.12 194 THR A C 1
ATOM 1499 O O . THR A 1 194 ? -3.994 -36.344 -1.198 1 96.12 194 THR A O 1
ATOM 1502 N N . GLU A 1 195 ? -3.471 -38.156 0.029 1 95.75 195 GLU A N 1
ATOM 1503 C CA . GLU A 1 195 ? -3.365 -37.406 1.274 1 95.75 195 GLU A CA 1
ATOM 1504 C C . GLU A 1 195 ? -2.213 -36.406 1.221 1 95.75 195 GLU A C 1
ATOM 1506 O O . GLU A 1 195 ? -2.303 -35.312 1.79 1 95.75 195 GLU A O 1
ATOM 1511 N N . TYR A 1 196 ? -1.23 -36.844 0.532 1 93.44 196 TYR A N 1
ATOM 1512 C CA . TYR A 1 196 ? -0.095 -35.938 0.365 1 93.44 196 TYR A CA 1
ATOM 1513 C C . TYR A 1 196 ? -0.498 -34.688 -0.416 1 93.44 196 TYR A C 1
ATOM 1515 O O . TYR A 1 196 ? -0.085 -33.594 -0.08 1 93.44 196 TYR A O 1
ATOM 1523 N N . ASP A 1 197 ? -1.324 -34.906 -1.427 1 94.25 197 ASP A N 1
ATOM 1524 C CA . ASP A 1 197 ? -1.813 -33.781 -2.205 1 94.25 197 ASP A CA 1
ATOM 1525 C C . ASP A 1 197 ? -2.646 -32.844 -1.341 1 94.25 197 ASP A C 1
ATOM 1527 O O . ASP A 1 197 ? -2.5 -31.625 -1.425 1 94.25 197 ASP A O 1
ATOM 1531 N N . PHE A 1 198 ? -3.457 -33.406 -0.532 1 95.06 198 PHE A N 1
ATOM 1532 C CA . PHE A 1 198 ? -4.305 -32.594 0.341 1 95.06 198 PHE A CA 1
ATOM 1533 C C . PHE A 1 198 ? -3.457 -31.781 1.315 1 95.06 198 PHE A C 1
ATOM 1535 O O . PHE A 1 198 ? -3.76 -30.625 1.589 1 95.06 198 PHE A O 1
ATOM 1542 N N . ASP A 1 199 ? -2.395 -32.312 1.718 1 91.69 199 ASP A N 1
ATOM 1543 C CA . ASP A 1 199 ? -1.608 -31.719 2.789 1 91.69 199 ASP A CA 1
ATOM 1544 C C . ASP A 1 199 ? -0.562 -30.75 2.23 1 91.69 199 ASP A C 1
ATOM 1546 O O . ASP A 1 199 ? -0.265 -29.734 2.844 1 91.69 199 ASP A O 1
ATOM 1550 N N . CYS A 1 200 ? -0.016 -31.047 1.009 1 87.81 200 CYS A N 1
ATOM 1551 C CA . CYS A 1 200 ? 1.166 -30.312 0.571 1 87.81 200 CYS A CA 1
ATOM 1552 C C . CYS A 1 200 ? 0.944 -29.688 -0.801 1 87.81 200 CYS A C 1
ATOM 1554 O O . CYS A 1 200 ? 1.754 -28.891 -1.258 1 87.81 200 CYS A O 1
ATOM 1556 N N . GLY A 1 201 ? -0.112 -30.094 -1.423 1 88 201 GLY A N 1
ATOM 1557 C CA . GLY A 1 201 ? -0.365 -29.547 -2.744 1 88 201 GLY A CA 1
ATOM 1558 C C . GLY A 1 201 ? -0.655 -28.062 -2.723 1 88 201 GLY A C 1
ATOM 1559 O O . GLY A 1 201 ? -1.191 -27.531 -1.742 1 88 201 GLY A O 1
ATOM 1560 N N . THR A 1 202 ? -0.265 -27.359 -3.912 1 85.19 202 THR A N 1
ATOM 1561 C CA . THR A 1 202 ? -0.469 -25.922 -3.939 1 85.19 202 THR A CA 1
ATOM 1562 C C . THR A 1 202 ? -1.159 -25.5 -5.234 1 85.19 202 THR A C 1
ATOM 1564 O O . THR A 1 202 ? -1.55 -24.344 -5.383 1 85.19 202 THR A O 1
ATOM 1567 N N . GLU A 1 203 ? -1.401 -26.484 -6.117 1 92.69 203 GLU A N 1
ATOM 1568 C CA . GLU A 1 203 ? -1.895 -26.125 -7.441 1 92.69 203 GLU A CA 1
ATOM 1569 C C . GLU A 1 203 ? -3.066 -27 -7.859 1 92.69 203 GLU A C 1
ATOM 1571 O O . GLU A 1 203 ? -2.896 -28.203 -8.086 1 92.69 203 GLU A O 1
ATOM 1576 N N . CYS A 1 204 ? -4.168 -26.391 -8.07 1 96.12 204 CYS A N 1
ATOM 1577 C CA . CYS A 1 204 ? -5.371 -27.109 -8.469 1 96.12 204 CYS A CA 1
ATOM 1578 C C . CYS A 1 204 ? -5.27 -27.594 -9.906 1 96.12 204 CYS A C 1
ATOM 1580 O O . CYS A 1 204 ? -5.754 -28.672 -10.242 1 96.12 204 CYS A O 1
ATOM 1582 N N . LEU A 1 205 ? -4.672 -26.812 -10.758 1 97.75 205 LEU A N 1
ATOM 1583 C CA . LEU A 1 205 ? -4.508 -27.188 -12.156 1 97.75 205 LEU A CA 1
ATOM 1584 C C . LEU A 1 205 ? -3.67 -28.453 -12.281 1 97.75 205 LEU A C 1
ATOM 1586 O O . LEU A 1 205 ? -3.912 -29.281 -13.172 1 97.75 205 LEU A O 1
ATOM 1590 N N . HIS A 1 206 ? -2.723 -28.531 -11.391 1 96.12 206 HIS A N 1
ATOM 1591 C CA . HIS A 1 206 ? -1.888 -29.719 -11.367 1 96.12 206 HIS A CA 1
ATOM 1592 C C . HIS A 1 206 ? -2.701 -30.953 -10.992 1 96.12 206 HIS A C 1
ATOM 1594 O O . HIS A 1 206 ? -2.482 -32.031 -11.539 1 96.12 206 HIS A O 1
ATOM 1600 N N . LEU A 1 207 ? -3.615 -30.844 -10.031 1 97.19 207 LEU A N 1
ATOM 1601 C CA . LEU A 1 207 ? -4.477 -31.953 -9.648 1 97.19 207 LEU A CA 1
ATOM 1602 C C . LEU A 1 207 ? -5.328 -32.406 -10.828 1 97.19 207 LEU A C 1
ATOM 1604 O O . LEU A 1 207 ? -5.477 -33.594 -11.07 1 97.19 207 LEU A O 1
ATOM 1608 N N . ALA A 1 208 ? -5.91 -31.453 -11.555 1 98.25 208 ALA A N 1
ATOM 1609 C CA . ALA A 1 208 ? -6.715 -31.766 -12.734 1 98.25 208 ALA A CA 1
ATOM 1610 C C . ALA A 1 208 ? -5.891 -32.5 -13.781 1 98.25 208 ALA A C 1
ATOM 1612 O O . ALA A 1 208 ? -6.371 -33.469 -14.398 1 98.25 208 ALA A O 1
ATOM 1613 N N . GLN A 1 209 ? -4.68 -32.031 -13.945 1 97.81 209 GLN A N 1
ATOM 1614 C CA . GLN A 1 209 ? -3.783 -32.688 -14.906 1 97.81 209 GLN A CA 1
ATOM 1615 C C . GLN A 1 209 ? -3.426 -34.094 -14.477 1 97.81 209 GLN A C 1
ATOM 1617 O O . GLN A 1 209 ? -3.543 -35.031 -15.266 1 97.81 209 GLN A O 1
ATOM 1622 N N . LYS A 1 210 ? -3.068 -34.281 -13.266 1 96.75 210 LYS A N 1
ATOM 1623 C CA . LYS A 1 210 ? -2.527 -35.531 -12.742 1 96.75 210 LYS A CA 1
ATOM 1624 C C . LYS A 1 210 ? -3.629 -36.562 -12.562 1 96.75 210 LYS A C 1
ATOM 1626 O O . LYS A 1 210 ? -3.424 -37.75 -12.836 1 96.75 210 LYS A O 1
ATOM 1631 N N . TYR A 1 211 ? -4.832 -36.156 -12.164 1 97.94 211 TYR A N 1
ATOM 1632 C CA . TYR A 1 211 ? -5.797 -37.125 -11.68 1 97.94 211 TYR A CA 1
ATOM 1633 C C . TYR A 1 211 ? -7.055 -37.125 -12.539 1 97.94 211 TYR A C 1
ATOM 1635 O O . TYR A 1 211 ? -7.895 -38.031 -12.43 1 97.94 211 TYR A O 1
ATOM 1643 N N . ALA A 1 212 ? -7.227 -36.156 -13.438 1 97.88 212 ALA A N 1
ATOM 1644 C CA . ALA A 1 212 ? -8.391 -36.094 -14.32 1 97.88 212 ALA A CA 1
ATOM 1645 C C . ALA A 1 212 ? -7.973 -36.031 -15.781 1 97.88 212 ALA A C 1
ATOM 1647 O O . ALA A 1 212 ? -8.805 -35.781 -16.656 1 97.88 212 ALA A O 1
ATOM 1648 N N . ASP A 1 213 ? -6.711 -36.125 -16.016 1 97.19 213 ASP A N 1
ATOM 1649 C CA . ASP A 1 213 ? -6.16 -36.156 -17.359 1 97.19 213 ASP A CA 1
ATOM 1650 C C . ASP A 1 213 ? -6.605 -34.938 -18.156 1 97.19 213 ASP A C 1
ATOM 1652 O O . ASP A 1 213 ? -7.066 -35.062 -19.297 1 97.19 213 ASP A O 1
ATOM 1656 N N . THR A 1 214 ? -6.578 -33.781 -17.562 1 97.94 214 THR A N 1
ATOM 1657 C CA . THR A 1 214 ? -6.996 -32.562 -18.203 1 97.94 214 THR A CA 1
ATOM 1658 C C . THR A 1 214 ? -5.887 -31.5 -18.125 1 97.94 214 THR A C 1
ATOM 1660 O O . THR A 1 214 ? -5.492 -31.094 -17.031 1 97.94 214 THR A O 1
ATOM 1663 N N . ASN A 1 215 ? -5.379 -31.078 -19.281 1 97.44 215 ASN A N 1
ATOM 1664 C CA . ASN A 1 215 ? -4.43 -29.984 -19.344 1 97.44 215 ASN A CA 1
ATOM 1665 C C . ASN A 1 215 ? -5.141 -28.641 -19.422 1 97.44 215 ASN A C 1
ATOM 1667 O O . ASN A 1 215 ? -5.863 -28.375 -20.391 1 97.44 215 ASN A O 1
ATOM 1671 N N . ALA A 1 216 ? -4.895 -27.875 -18.484 1 98.5 216 ALA A N 1
ATOM 1672 C CA . ALA A 1 216 ? -5.605 -26.594 -18.391 1 98.5 216 ALA A CA 1
ATOM 1673 C C . ALA A 1 216 ? -5.07 -25.594 -19.406 1 98.5 216 ALA A C 1
ATOM 1675 O O . ALA A 1 216 ? -3.867 -25.547 -19.672 1 98.5 216 ALA A O 1
ATOM 1676 N N . VAL A 1 217 ? -5.969 -24.812 -19.953 1 98.38 217 VAL A N 1
ATOM 1677 C CA . VAL A 1 217 ? -5.59 -23.641 -20.734 1 98.38 217 VAL A CA 1
ATOM 1678 C C . VAL A 1 217 ? -5.066 -22.547 -19.812 1 98.38 217 VAL A C 1
ATOM 1680 O O . VAL A 1 217 ? -5.691 -22.234 -18.797 1 98.38 217 VAL A O 1
ATOM 1683 N N . LEU A 1 218 ? -3.9 -22.047 -20.125 1 98.12 218 LEU A N 1
ATOM 1684 C CA . LEU A 1 218 ? -3.328 -20.953 -19.359 1 98.12 218 LEU A CA 1
ATOM 1685 C C . LEU A 1 218 ? -3.539 -19.609 -20.062 1 98.12 218 LEU A C 1
ATOM 1687 O O . LEU A 1 218 ? -3.17 -19.453 -21.219 1 98.12 218 LEU A O 1
ATOM 1691 N N . ILE A 1 219 ? -4.172 -18.688 -19.359 1 97.44 219 ILE A N 1
ATOM 1692 C CA . ILE A 1 219 ? -4.531 -17.391 -19.922 1 97.44 219 ILE A CA 1
ATOM 1693 C C . ILE A 1 219 ? -3.744 -16.281 -19.219 1 97.44 219 ILE A C 1
ATOM 1695 O O . ILE A 1 219 ? -3.676 -16.25 -17.984 1 97.44 219 ILE A O 1
ATOM 1699 N N . ASP A 1 220 ? -3.145 -15.336 -20 1 94.88 220 ASP A N 1
ATOM 1700 C CA . ASP A 1 220 ? -2.469 -14.18 -19.406 1 94.88 220 ASP A CA 1
ATOM 1701 C C . ASP A 1 220 ? -3.461 -13.266 -18.703 1 94.88 220 ASP A C 1
ATOM 1703 O O . ASP A 1 220 ? -4.379 -12.727 -19.328 1 94.88 220 ASP A O 1
ATOM 1707 N N . GLY A 1 221 ? -3.271 -13.141 -17.391 1 93.06 221 GLY A N 1
ATOM 1708 C CA . GLY A 1 221 ? -4.172 -12.32 -16.609 1 93.06 221 GLY A CA 1
ATOM 1709 C C . GLY A 1 221 ? -3.689 -10.891 -16.438 1 93.06 221 GLY A C 1
ATOM 1710 O O . GLY A 1 221 ? -2.531 -10.586 -16.719 1 93.06 221 GLY A O 1
ATOM 1711 N N . PRO A 1 222 ? -4.594 -10.109 -16.016 1 86.31 222 PRO A N 1
ATOM 1712 C CA . PRO A 1 222 ? -4.215 -8.719 -15.734 1 86.31 222 PRO A CA 1
ATOM 1713 C C . PRO A 1 222 ? -3.326 -8.586 -14.5 1 86.31 222 PRO A C 1
ATOM 1715 O O . PRO A 1 222 ? -3.193 -9.539 -13.719 1 86.31 222 PRO A O 1
ATOM 1718 N N . GLU A 1 223 ? -2.773 -7.422 -14.32 1 84.38 223 GLU A N 1
ATOM 1719 C CA . GLU A 1 223 ? -1.799 -7.172 -13.266 1 84.38 223 GLU A CA 1
ATOM 1720 C C . GLU A 1 223 ? -2.475 -7.082 -11.898 1 84.38 223 GLU A C 1
ATOM 1722 O O . GLU A 1 223 ? -1.812 -7.176 -10.859 1 84.38 223 GLU A O 1
ATOM 1727 N N . PHE A 1 224 ? -3.768 -6.973 -11.859 1 84.88 224 PHE A N 1
ATOM 1728 C CA . PHE A 1 224 ? -4.434 -6.738 -10.578 1 84.88 224 PHE A CA 1
ATOM 1729 C C . PHE A 1 224 ? -4.859 -8.055 -9.945 1 84.88 224 PHE A C 1
ATOM 1731 O O . PHE A 1 224 ? -5.586 -8.062 -8.945 1 84.88 224 PHE A O 1
ATOM 1738 N N . LEU A 1 225 ? -4.332 -9.172 -10.406 1 91.75 225 LEU A N 1
ATOM 1739 C CA . LEU A 1 225 ? -4.734 -10.477 -9.891 1 91.75 225 LEU A CA 1
ATOM 1740 C C . LEU A 1 225 ? -3.924 -10.844 -8.656 1 91.75 225 LEU A C 1
ATOM 1742 O O . LEU A 1 225 ? -4.023 -11.969 -8.148 1 91.75 225 LEU A O 1
ATOM 1746 N N . TRP A 1 226 ? -3.193 -9.922 -8.148 1 90.31 226 TRP A N 1
ATOM 1747 C CA . TRP A 1 226 ? -2.363 -10.203 -6.98 1 90.31 226 TRP A CA 1
ATOM 1748 C C . TRP A 1 226 ? -3.225 -10.438 -5.742 1 90.31 226 TRP A C 1
ATOM 1750 O O . TRP A 1 226 ? -4.375 -9.984 -5.688 1 90.31 226 TRP A O 1
ATOM 1760 N N . LYS A 1 227 ? -2.686 -11.227 -4.805 1 91.69 227 LYS A N 1
ATOM 1761 C CA . LYS A 1 227 ? -3.402 -11.484 -3.561 1 91.69 227 LYS A CA 1
ATOM 1762 C C . LYS A 1 227 ? -2.746 -10.758 -2.387 1 91.69 227 LYS A C 1
ATOM 1764 O O . LYS A 1 227 ? -1.562 -10.422 -2.443 1 91.69 227 LYS A O 1
ATOM 1769 N N . VAL A 1 228 ? -3.535 -10.539 -1.396 1 89.81 228 VAL A N 1
ATOM 1770 C CA . VAL A 1 228 ? -3.031 -9.984 -0.143 1 89.81 228 VAL A CA 1
ATOM 1771 C C . VAL A 1 228 ? -2.432 -11.102 0.712 1 89.81 228 VAL A C 1
ATOM 1773 O O . VAL A 1 228 ? -3.162 -11.93 1.263 1 89.81 228 VAL A O 1
ATOM 1776 N N . THR A 1 229 ? -1.127 -11.125 0.775 1 86.12 229 THR A N 1
ATOM 1777 C CA . THR A 1 229 ? -0.439 -12.195 1.495 1 86.12 229 THR A CA 1
ATOM 1778 C C . THR A 1 229 ? 0.279 -11.641 2.723 1 86.12 229 THR A C 1
ATOM 1780 O O . THR A 1 229 ? 0.275 -12.266 3.785 1 86.12 229 THR A O 1
ATOM 1783 N N . TYR A 1 230 ? 0.898 -10.492 2.484 1 82.56 230 TYR A N 1
ATOM 1784 C CA . TYR A 1 230 ? 1.661 -9.859 3.553 1 82.56 230 TYR A CA 1
ATOM 1785 C C . TYR A 1 230 ? 1.059 -8.508 3.928 1 82.56 230 TYR A C 1
ATOM 1787 O O . TYR A 1 230 ? 0.19 -7.992 3.221 1 82.56 230 TYR A O 1
ATOM 1795 N N . ARG A 1 231 ? 1.583 -7.969 4.988 1 77.19 231 ARG A N 1
ATOM 1796 C CA . ARG A 1 231 ? 1.079 -6.699 5.508 1 77.19 231 ARG A CA 1
ATOM 1797 C C . ARG A 1 231 ? 1.202 -5.594 4.465 1 77.19 231 ARG A C 1
ATOM 1799 O O . ARG A 1 231 ? 0.299 -4.77 4.316 1 77.19 231 ARG A O 1
ATOM 1806 N N . LYS A 1 232 ? 2.23 -5.582 3.695 1 82.56 232 LYS A N 1
ATOM 1807 C CA . LYS A 1 232 ? 2.447 -4.547 2.688 1 82.56 232 LYS A CA 1
ATOM 1808 C C . LYS A 1 232 ? 1.34 -4.562 1.637 1 82.56 232 LYS A C 1
ATOM 1810 O O . LYS A 1 232 ? 1.044 -3.535 1.023 1 82.56 232 LYS A O 1
ATOM 1815 N N . ASP A 1 233 ? 0.8 -5.727 1.442 1 88.5 233 ASP A N 1
ATOM 1816 C CA . ASP A 1 233 ? -0.241 -5.871 0.43 1 88.5 233 ASP A CA 1
ATOM 1817 C C . ASP A 1 233 ? -1.53 -5.176 0.862 1 88.5 233 ASP A C 1
ATOM 1819 O O . ASP A 1 233 ? -2.346 -4.793 0.022 1 88.5 233 ASP A O 1
ATOM 1823 N N . LEU A 1 234 ? -1.679 -5.035 2.197 1 85.44 234 LEU A N 1
ATOM 1824 C CA . LEU A 1 234 ? -2.836 -4.297 2.693 1 85.44 234 LEU A CA 1
ATOM 1825 C C . LEU A 1 234 ? -2.762 -2.83 2.283 1 85.44 234 LEU A C 1
ATOM 1827 O O . LEU A 1 234 ? -3.777 -2.227 1.929 1 85.44 234 LEU A O 1
ATOM 1831 N N . TYR A 1 235 ? -1.614 -2.307 2.248 1 83.12 235 TYR A N 1
ATOM 1832 C CA . TYR A 1 235 ? -1.426 -0.933 1.799 1 83.12 235 TYR A CA 1
ATOM 1833 C C . TYR A 1 235 ? -1.729 -0.8 0.311 1 83.12 235 TYR A C 1
ATOM 1835 O O . TYR A 1 235 ? -2.342 0.18 -0.12 1 83.12 235 TYR A O 1
ATOM 1843 N N . SER A 1 236 ? -1.293 -1.817 -0.399 1 87.62 236 SER A N 1
ATOM 1844 C CA . SER A 1 236 ? -1.597 -1.846 -1.826 1 87.62 236 SER A CA 1
ATOM 1845 C C . SER A 1 236 ? -3.102 -1.854 -2.07 1 87.62 236 SER A C 1
ATOM 1847 O O . SER A 1 236 ? -3.604 -1.11 -2.918 1 87.62 236 SER A O 1
ATOM 1849 N N . ALA A 1 237 ? -3.705 -2.699 -1.307 1 87.5 237 ALA A N 1
ATOM 1850 C CA . ALA A 1 237 ? -5.152 -2.812 -1.463 1 87.5 237 ALA A CA 1
ATOM 1851 C C . ALA A 1 237 ? -5.844 -1.484 -1.161 1 87.5 237 ALA A C 1
ATOM 1853 O O . ALA A 1 237 ? -6.715 -1.047 -1.914 1 87.5 237 ALA A O 1
ATOM 1854 N N . GLU A 1 238 ? -5.426 -0.859 -0.126 1 81 238 GLU A N 1
ATOM 1855 C CA . GLU A 1 238 ? -5.992 0.431 0.255 1 81 238 GLU A CA 1
ATOM 1856 C C . GLU A 1 238 ? -5.754 1.479 -0.828 1 81 238 GLU A C 1
ATOM 1858 O O . GLU A 1 238 ? -6.664 2.23 -1.182 1 81 238 GLU A O 1
ATOM 1863 N N . GLY A 1 239 ? -4.602 1.524 -1.34 1 77.19 239 GLY A N 1
ATOM 1864 C CA . GLY A 1 239 ? -4.262 2.48 -2.381 1 77.19 239 GLY A CA 1
ATOM 1865 C C . GLY A 1 239 ? -5.047 2.275 -3.662 1 77.19 239 GLY A C 1
ATOM 1866 O O . GLY A 1 239 ? -5.539 3.236 -4.254 1 77.19 239 GLY A O 1
ATOM 1867 N N . VAL A 1 240 ? -5.152 1.038 -4.098 1 79.56 240 VAL A N 1
ATOM 1868 C CA . VAL A 1 240 ? -5.883 0.709 -5.32 1 79.56 240 VAL A CA 1
ATOM 1869 C C . VAL A 1 240 ? -7.355 1.075 -5.16 1 79.56 240 VAL A C 1
ATOM 1871 O O . VAL A 1 240 ? -7.969 1.62 -6.078 1 79.56 240 VAL A O 1
ATOM 1874 N N . LEU A 1 241 ? -7.871 0.724 -4.031 1 76.31 241 LEU A N 1
ATOM 1875 C CA . LEU A 1 241 ? -9.273 1.039 -3.762 1 76.31 241 LEU A CA 1
ATOM 1876 C C . LEU A 1 241 ? -9.5 2.547 -3.775 1 76.31 241 LEU A C 1
ATOM 1878 O O . LEU A 1 241 ? -10.523 3.018 -4.281 1 76.31 241 LEU A O 1
ATOM 1882 N N . LYS A 1 242 ? -8.555 3.191 -3.176 1 68.25 242 LYS A N 1
ATOM 1883 C CA . LYS A 1 242 ? -8.641 4.648 -3.164 1 68.25 242 LYS A CA 1
ATOM 1884 C C . LYS A 1 242 ? -8.656 5.211 -4.586 1 68.25 242 LYS A C 1
ATOM 1886 O O . LYS A 1 242 ? -9.383 6.164 -4.871 1 68.25 242 LYS A O 1
ATOM 1891 N N . GLU A 1 243 ? -7.797 4.641 -5.402 1 61.44 243 GLU A N 1
ATOM 1892 C CA . GLU A 1 243 ? -7.719 5.078 -6.793 1 61.44 243 GLU A CA 1
ATOM 1893 C C . GLU A 1 243 ? -9.023 4.809 -7.531 1 61.44 243 GLU A C 1
ATOM 1895 O O . GLU A 1 243 ? -9.445 5.605 -8.375 1 61.44 243 GLU A O 1
ATOM 1900 N N . LYS A 1 244 ? -9.516 3.658 -7.281 1 59.5 244 LYS A N 1
ATOM 1901 C CA . LYS A 1 244 ? -10.75 3.273 -7.949 1 59.5 244 LYS A CA 1
ATOM 1902 C C . LYS A 1 244 ? -11.938 4.07 -7.414 1 59.5 244 LYS A C 1
ATOM 1904 O O . LYS A 1 244 ? -12.922 4.285 -8.133 1 59.5 244 LYS A O 1
ATOM 1909 N N . GLN A 1 245 ? -11.828 4.281 -6.055 1 52.09 245 GLN A N 1
ATOM 1910 C CA . GLN A 1 245 ? -12.938 4.996 -5.434 1 52.09 245 GLN A CA 1
ATOM 1911 C C . GLN A 1 245 ? -13.031 6.426 -5.961 1 52.09 245 GLN A C 1
ATOM 1913 O O . GLN A 1 245 ? -12.102 7.219 -5.789 1 52.09 245 GLN A O 1
ATOM 1918 N N . GLN A 1 246 ? -13.633 6.434 -7.172 1 50.25 246 GLN A N 1
ATOM 1919 C CA . GLN A 1 246 ? -14.031 7.758 -7.637 1 50.25 246 GLN A CA 1
ATOM 1920 C C . GLN A 1 246 ? -14.969 8.438 -6.637 1 50.25 246 GLN A C 1
ATOM 1922 O O . GLN A 1 246 ? -15.898 7.809 -6.129 1 50.25 246 GLN A O 1
ATOM 1927 N N . GLN A 1 247 ? -14.32 9.273 -5.887 1 53.81 247 GLN A N 1
ATOM 1928 C CA . GLN A 1 247 ? -15.164 10.07 -5.004 1 53.81 247 GLN A CA 1
ATOM 1929 C C . GLN A 1 247 ? -16.141 10.922 -5.805 1 53.81 247 GLN A C 1
ATOM 1931 O O . GLN A 1 247 ? -15.781 11.5 -6.832 1 53.81 247 GLN A O 1
ATOM 1936 N N . VAL A 1 248 ? -17.531 10.453 -5.605 1 57.09 248 VAL A N 1
ATOM 1937 C CA . VAL A 1 248 ? -18.562 11.305 -6.203 1 57.09 248 VAL A CA 1
ATOM 1938 C C . VAL A 1 248 ? -18.719 12.578 -5.383 1 57.09 248 VAL A C 1
ATOM 1940 O O . VAL A 1 248 ? -18.859 12.523 -4.156 1 57.09 248 VAL A O 1
ATOM 1943 N N . LEU A 1 249 ? -18.297 13.648 -5.918 1 61.12 249 LEU A N 1
ATOM 1944 C CA . LEU A 1 249 ? -18.5 14.945 -5.289 1 61.12 249 LEU A CA 1
ATOM 1945 C C . LEU A 1 249 ? -19.75 15.625 -5.848 1 61.12 249 LEU A C 1
ATOM 1947 O O . LEU A 1 249 ? -19.938 15.695 -7.066 1 61.12 249 LEU A O 1
ATOM 1951 N N . LEU A 1 250 ? -20.797 15.727 -4.918 1 62.88 250 LEU A N 1
ATOM 1952 C CA . LEU A 1 250 ? -21.984 16.516 -5.246 1 62.88 250 LEU A CA 1
ATOM 1953 C C . LEU A 1 250 ? -21.812 17.969 -4.797 1 62.88 250 LEU A C 1
ATOM 1955 O O . LEU A 1 250 ? -21.516 18.219 -3.629 1 62.88 250 LEU A O 1
ATOM 1959 N N . VAL A 1 251 ? -21.703 18.906 -5.691 1 60.31 251 VAL A N 1
ATOM 1960 C CA . VAL A 1 251 ? -21.625 20.328 -5.348 1 60.31 251 VAL A CA 1
ATOM 1961 C C . VAL A 1 251 ? -22.984 21 -5.539 1 60.31 251 VAL A C 1
ATOM 1963 O O . VAL A 1 251 ? -23.531 20.969 -6.637 1 60.31 251 VAL A O 1
ATOM 1966 N N . ILE A 1 252 ? -23.609 21.281 -4.395 1 58.31 252 ILE A N 1
ATOM 1967 C CA . ILE A 1 252 ? -24.875 22.031 -4.41 1 58.31 252 ILE A CA 1
ATOM 1968 C C . ILE A 1 252 ? -24.594 23.516 -4.23 1 58.31 252 ILE A C 1
ATOM 1970 O O . ILE A 1 252 ? -24.031 23.938 -3.215 1 58.31 252 ILE A O 1
ATOM 1974 N N . ASN A 1 253 ? -24.359 24.312 -5.332 1 56.47 253 ASN A N 1
ATOM 1975 C CA . ASN A 1 253 ? -23.969 25.719 -5.277 1 56.47 253 ASN A CA 1
ATOM 1976 C C . ASN A 1 253 ? -25.188 26.641 -5.273 1 56.47 253 ASN A C 1
ATOM 1978 O O . ASN A 1 253 ? -26.125 26.438 -6.043 1 56.47 253 ASN A O 1
ATOM 1982 N N . GLY A 1 254 ? -25.297 27.344 -4.199 1 52.88 254 GLY A N 1
ATOM 1983 C CA . GLY A 1 254 ? -26.078 28.547 -4.461 1 52.88 254 GLY A CA 1
ATOM 1984 C C . GLY A 1 254 ? -25.422 29.469 -5.473 1 52.88 254 GLY A C 1
ATOM 1985 O O . GLY A 1 254 ? -24.219 29.375 -5.723 1 52.88 254 GLY A O 1
ATOM 1986 N N . THR A 1 255 ? -26.172 30.062 -6.488 1 54.09 255 THR A N 1
ATOM 1987 C CA . THR A 1 255 ? -25.828 30.891 -7.641 1 54.09 255 THR A CA 1
ATOM 1988 C C . THR A 1 255 ? -25 32.094 -7.211 1 54.09 255 THR A C 1
ATOM 1990 O O . THR A 1 255 ? -24.484 32.844 -8.055 1 54.09 255 THR A O 1
ATOM 1993 N N . ASP A 1 256 ? -24.516 32.312 -5.953 1 61.97 256 ASP A N 1
ATOM 1994 C CA . ASP A 1 256 ? -24.094 33.656 -5.613 1 61.97 256 ASP A CA 1
ATOM 1995 C C . ASP A 1 256 ? -22.578 33.812 -5.664 1 61.97 256 ASP A C 1
ATOM 1997 O O . ASP A 1 256 ? -22.047 34.906 -5.605 1 61.97 256 ASP A O 1
ATOM 2001 N N . PHE A 1 257 ? -21.797 32.75 -5.879 1 73.25 257 PHE A N 1
ATOM 2002 C CA . PHE A 1 257 ? -20.359 32.938 -5.84 1 73.25 257 PHE A CA 1
ATOM 2003 C C . PHE A 1 257 ? -19.672 32.125 -6.938 1 73.25 257 PHE A C 1
ATOM 2005 O O . PHE A 1 257 ? -18.969 31.156 -6.652 1 73.25 257 PHE A O 1
ATOM 2012 N N . PRO A 1 258 ? -19.844 32.594 -8.102 1 75.12 258 PRO A N 1
ATOM 2013 C CA . PRO A 1 258 ? -19.312 31.875 -9.25 1 75.12 258 PRO A CA 1
ATOM 2014 C C . PRO A 1 258 ? -17.797 31.734 -9.203 1 75.12 258 PRO A C 1
ATOM 2016 O O . PRO A 1 258 ? -17.25 30.719 -9.656 1 75.12 258 PRO A O 1
ATOM 2019 N N . GLU A 1 259 ? -17.156 32.812 -8.648 1 82.06 259 GLU A N 1
ATOM 2020 C CA . GLU A 1 259 ? -15.695 32.75 -8.594 1 82.06 259 GLU A CA 1
ATOM 2021 C C . GLU A 1 259 ? -15.227 31.594 -7.707 1 82.06 259 GLU A C 1
ATOM 2023 O O . GLU A 1 259 ? -14.305 30.859 -8.07 1 82.06 259 GLU A O 1
ATOM 2028 N N . PHE A 1 260 ? -15.844 31.406 -6.609 1 85.5 260 PHE A N 1
ATOM 2029 C CA . PHE A 1 260 ? -15.516 30.312 -5.715 1 85.5 260 PHE A CA 1
ATOM 2030 C C . PHE A 1 260 ? -15.797 28.969 -6.383 1 85.5 260 PHE A C 1
ATOM 2032 O O . PHE A 1 260 ? -14.977 28.047 -6.316 1 85.5 260 PHE A O 1
ATOM 2039 N N . THR A 1 261 ? -16.906 28.875 -7.035 1 79.38 261 THR A N 1
ATOM 2040 C CA . THR A 1 261 ? -17.312 27.625 -7.676 1 79.38 261 THR A CA 1
ATOM 2041 C C . THR A 1 261 ? -16.297 27.203 -8.742 1 79.38 261 THR A C 1
ATOM 2043 O O . THR A 1 261 ? -15.992 26.031 -8.891 1 79.38 261 THR A O 1
ATOM 2046 N N . GLY A 1 262 ? -15.891 28.219 -9.445 1 81.94 262 GLY A N 1
ATOM 2047 C CA . GLY A 1 262 ? -14.852 27.938 -10.43 1 81.94 262 GLY A CA 1
ATOM 2048 C C . GLY A 1 262 ? -13.578 27.391 -9.812 1 81.94 262 GLY A C 1
ATOM 2049 O O . GLY A 1 262 ? -13.016 26.406 -10.297 1 81.94 262 GLY A O 1
ATOM 2050 N N . LYS A 1 263 ? -13.117 28.047 -8.773 1 86.94 263 LYS A N 1
ATOM 2051 C CA . LYS A 1 263 ? -11.898 27.609 -8.102 1 86.94 263 LYS A CA 1
ATOM 2052 C C . LYS A 1 263 ? -12.078 26.234 -7.484 1 86.94 263 LYS A C 1
ATOM 2054 O O . LYS A 1 263 ? -11.156 25.406 -7.496 1 86.94 263 LYS A O 1
ATOM 2059 N N . LEU A 1 264 ? -13.227 26 -6.961 1 85.62 264 LEU A N 1
ATOM 2060 C CA . LEU A 1 264 ? -13.539 24.688 -6.391 1 85.62 264 LEU A CA 1
ATOM 2061 C C . LEU A 1 264 ? -13.438 23.594 -7.453 1 85.62 264 LEU A C 1
ATOM 2063 O O . LEU A 1 264 ? -12.82 22.547 -7.227 1 85.62 264 LEU A O 1
ATOM 2067 N N . HIS A 1 265 ? -13.992 23.844 -8.586 1 79.69 265 HIS A N 1
ATOM 2068 C CA . HIS A 1 265 ? -13.953 22.891 -9.688 1 79.69 265 HIS A CA 1
ATOM 2069 C C . HIS A 1 265 ? -12.523 22.594 -10.125 1 79.69 265 HIS A C 1
ATOM 2071 O O . HIS A 1 265 ? -12.164 21.438 -10.367 1 79.69 265 HIS A O 1
ATOM 2077 N N . GLU A 1 266 ? -11.805 23.641 -10.18 1 83.94 266 GLU A N 1
ATOM 2078 C CA . GLU A 1 266 ? -10.398 23.484 -10.555 1 83.94 266 GLU A CA 1
ATOM 2079 C C . GLU A 1 266 ? -9.664 22.562 -9.594 1 83.94 266 GLU A C 1
ATOM 2081 O O . GLU A 1 266 ? -8.938 21.656 -10.023 1 83.94 266 GLU A O 1
ATOM 2086 N N . HIS A 1 267 ? -9.852 22.703 -8.352 1 82.88 267 HIS A N 1
ATOM 2087 C CA . HIS A 1 267 ? -9.156 21.922 -7.34 1 82.88 267 HIS A CA 1
ATOM 2088 C C . HIS A 1 267 ? -9.641 20.469 -7.332 1 82.88 267 HIS A C 1
ATOM 2090 O O . HIS A 1 267 ? -8.859 19.547 -7.078 1 82.88 267 HIS A O 1
ATOM 2096 N N . ILE A 1 268 ? -10.906 20.266 -7.629 1 76.88 268 ILE A N 1
ATOM 2097 C CA . ILE A 1 268 ? -11.469 18.922 -7.688 1 76.88 268 ILE A CA 1
ATOM 2098 C C . ILE A 1 268 ? -10.914 18.188 -8.898 1 76.88 268 ILE A C 1
ATOM 2100 O O . ILE A 1 268 ? -10.578 17 -8.805 1 76.88 268 ILE A O 1
ATOM 2104 N N . GLN A 1 269 ? -10.836 18.859 -9.961 1 71.75 269 GLN A N 1
ATOM 2105 C CA . GLN A 1 269 ? -10.297 18.25 -11.18 1 71.75 269 GLN A CA 1
ATOM 2106 C C . GLN A 1 269 ? -8.844 17.844 -10.992 1 71.75 269 GLN A C 1
ATOM 2108 O O . GLN A 1 269 ? -8.414 16.812 -11.5 1 71.75 269 GLN A O 1
ATOM 2113 N N . GLU A 1 270 ? -8.172 18.703 -10.281 1 72.5 270 GLU A N 1
ATOM 2114 C CA . GLU A 1 270 ? -6.773 18.406 -10.016 1 72.5 270 GLU A CA 1
ATOM 2115 C C . GLU A 1 270 ? -6.621 17.078 -9.273 1 72.5 270 GLU A C 1
ATOM 2117 O O . GLU A 1 270 ? -5.59 16.406 -9.383 1 72.5 270 GLU A O 1
ATOM 2122 N N . ARG A 1 271 ? -7.656 16.719 -8.602 1 68.25 271 ARG A N 1
ATOM 2123 C CA . ARG A 1 271 ? -7.625 15.492 -7.816 1 68.25 271 ARG A CA 1
ATOM 2124 C C . ARG A 1 271 ? -8.195 14.32 -8.617 1 68.25 271 ARG A C 1
ATOM 2126 O O . ARG A 1 271 ? -8.289 13.203 -8.109 1 68.25 271 ARG A O 1
ATOM 2133 N N . ASP A 1 272 ? -8.625 14.477 -9.859 1 60.59 272 ASP A N 1
ATOM 2134 C CA . ASP A 1 272 ? -9.211 13.477 -10.742 1 60.59 272 ASP A CA 1
ATOM 2135 C C . ASP A 1 272 ? -10.422 12.805 -10.094 1 60.59 272 ASP A C 1
ATOM 2137 O O . ASP A 1 272 ? -10.555 11.578 -10.148 1 60.59 272 ASP A O 1
ATOM 2141 N N . GLU A 1 273 ? -11.102 13.641 -9.336 1 61.88 273 GLU A N 1
ATOM 2142 C CA . GLU A 1 273 ? -12.312 13.148 -8.688 1 61.88 273 GLU A CA 1
ATOM 2143 C C . GLU A 1 273 ? -13.523 13.25 -9.617 1 61.88 273 GLU A C 1
ATOM 2145 O O . GLU A 1 273 ? -13.617 14.188 -10.422 1 61.88 273 GLU A O 1
ATOM 2150 N N . MET A 1 274 ? -14.328 12.203 -9.539 1 62.22 274 MET A N 1
ATOM 2151 C CA . MET A 1 274 ? -15.578 12.273 -10.289 1 62.22 274 MET A CA 1
ATOM 2152 C C . MET A 1 274 ? -16.562 13.242 -9.633 1 62.22 274 MET A C 1
ATOM 2154 O O . MET A 1 274 ? -16.859 13.125 -8.445 1 62.22 274 MET A O 1
ATOM 2158 N N . VAL A 1 275 ? -16.844 14.273 -10.336 1 62.81 275 VAL A N 1
ATOM 2159 C CA . VAL A 1 275 ? -17.719 15.305 -9.781 1 62.81 275 VAL A CA 1
ATOM 2160 C C . VAL A 1 275 ? -19.078 15.273 -10.508 1 62.81 275 VAL A C 1
ATOM 2162 O O . VAL A 1 275 ? -19.125 15.227 -11.734 1 62.81 275 VAL A O 1
ATOM 2165 N N . THR A 1 276 ? -20.078 15.102 -9.719 1 63.34 276 THR A N 1
ATOM 2166 C CA . THR A 1 276 ? -21.422 15.328 -10.211 1 63.34 276 THR A CA 1
ATOM 2167 C C . THR A 1 276 ? -21.984 16.641 -9.695 1 63.34 276 THR A C 1
ATOM 2169 O O . THR A 1 276 ? -22.062 16.859 -8.484 1 63.34 276 THR A O 1
ATOM 2172 N N . TYR A 1 277 ? -22.188 17.562 -10.562 1 62 277 TYR A N 1
ATOM 2173 C CA . TYR A 1 277 ? -22.781 18.844 -10.172 1 62 277 TYR A CA 1
ATOM 2174 C C . TYR A 1 277 ? -24.297 18.766 -10.188 1 62 277 TYR A C 1
ATOM 2176 O O . TYR A 1 277 ? -24.891 18.297 -11.156 1 62 277 TYR A O 1
ATOM 2184 N N . LEU A 1 278 ? -24.75 19.078 -9.039 1 61.19 278 LEU A N 1
ATOM 2185 C CA . LEU A 1 278 ? -26.203 19.109 -8.945 1 61.19 278 LEU A CA 1
ATOM 2186 C C . LEU A 1 278 ? -26.734 20.531 -9.07 1 61.19 278 LEU A C 1
ATOM 2188 O O . LEU A 1 278 ? -26.047 21.484 -8.711 1 61.19 278 LEU A O 1
ATOM 2192 N N . PRO A 1 279 ? -27.938 20.641 -9.719 1 58.31 279 PRO A N 1
ATOM 2193 C CA . PRO A 1 279 ? -28.547 21.969 -9.867 1 58.31 279 PRO A CA 1
ATOM 2194 C C . PRO A 1 279 ? -28.766 22.672 -8.523 1 58.31 279 PRO A C 1
ATOM 2196 O O . PRO A 1 279 ? -28.797 22.016 -7.484 1 58.31 279 PRO A O 1
ATOM 2199 N N . ASP A 1 280 ? -28.734 24.016 -8.523 1 57.12 280 ASP A N 1
ATOM 2200 C CA . ASP A 1 280 ? -29.031 24.875 -7.371 1 57.12 280 ASP A CA 1
ATOM 2201 C C . ASP A 1 280 ? -30.344 24.484 -6.715 1 57.12 280 ASP A C 1
ATOM 2203 O O . ASP A 1 280 ? -31.391 24.469 -7.363 1 57.12 280 ASP A O 1
ATOM 2207 N N . ILE A 1 281 ? -30.172 23.969 -5.547 1 55.06 281 ILE A N 1
ATOM 2208 C CA . ILE A 1 281 ? -31.375 23.547 -4.84 1 55.06 281 ILE A CA 1
ATOM 2209 C C . ILE A 1 281 ? -31.891 24.703 -3.969 1 55.06 281 ILE A C 1
ATOM 2211 O O . ILE A 1 281 ? -32.75 24.5 -3.1 1 55.06 281 ILE A O 1
ATOM 2215 N N . SER A 1 282 ? -31.188 25.875 -3.939 1 50.84 282 SER A N 1
ATOM 2216 C CA . SER A 1 282 ? -31.547 27.031 -3.121 1 50.84 282 SER A CA 1
ATOM 2217 C C . SER A 1 282 ? -32.938 27.547 -3.473 1 50.84 282 SER A C 1
ATOM 2219 O O . SER A 1 282 ? -33.531 28.328 -2.723 1 50.84 282 SER A O 1
ATOM 2221 N N . GLY A 1 283 ? -33.375 27.438 -4.691 1 46.19 283 GLY A N 1
ATOM 2222 C CA . GLY A 1 283 ? -34.688 28.078 -4.816 1 46.19 283 GLY A CA 1
ATOM 2223 C C . GLY A 1 283 ? -35.656 27.625 -3.752 1 46.19 283 GLY A C 1
ATOM 2224 O O . GLY A 1 283 ? -35.281 27.062 -2.732 1 46.19 283 GLY A O 1
ATOM 2225 N N . ASP A 1 284 ? -36.969 27.969 -4.008 1 46.5 284 ASP A N 1
ATOM 2226 C CA . ASP A 1 284 ? -38.156 27.625 -3.197 1 46.5 284 ASP A CA 1
ATOM 2227 C C . ASP A 1 284 ? -38.188 26.141 -2.875 1 46.5 284 ASP A C 1
ATOM 2229 O O . ASP A 1 284 ? -39.156 25.641 -2.295 1 46.5 284 ASP A O 1
ATOM 2233 N N . GLY A 1 285 ? -37.312 25.359 -3.273 1 47.75 285 GLY A N 1
ATOM 2234 C CA . GLY A 1 285 ? -37.531 23.922 -3.191 1 47.75 285 GLY A CA 1
ATOM 2235 C C . GLY A 1 285 ? -36.906 23.281 -1.967 1 47.75 285 GLY A C 1
ATOM 2236 O O . GLY A 1 285 ? -35.844 23.688 -1.526 1 47.75 285 GLY A O 1
ATOM 2237 N N . GLN A 1 286 ? -37.656 22.812 -1.011 1 54.69 286 GLN A N 1
ATOM 2238 C CA . GLN A 1 286 ? -37.5 22 0.19 1 54.69 286 GLN A CA 1
ATOM 2239 C C . GLN A 1 286 ? -36.656 20.766 -0.098 1 54.69 286 GLN A C 1
ATOM 2241 O O . GLN A 1 286 ? -36.781 20.141 -1.159 1 54.69 286 GLN A O 1
ATOM 2246 N N . LEU A 1 287 ? -35.312 20.812 0.561 1 62.34 287 LEU A N 1
ATOM 2247 C CA . LEU A 1 287 ? -34.719 19.484 0.574 1 62.34 287 LEU A CA 1
ATOM 2248 C C . LEU A 1 287 ? -35.781 18.406 0.749 1 62.34 287 LEU A C 1
ATOM 2250 O O . LEU A 1 287 ? -36.469 18.359 1.773 1 62.34 287 LEU A O 1
ATOM 2254 N N . SER A 1 288 ? -36.281 18 -0.425 1 69.81 288 SER A N 1
ATOM 2255 C CA . SER A 1 288 ? -37.312 16.984 -0.361 1 69.81 288 SER A CA 1
ATOM 2256 C C . SER A 1 288 ? -36.781 15.586 -0.619 1 69.81 288 SER A C 1
ATOM 2258 O O . SER A 1 288 ? -35.656 15.445 -1.103 1 69.81 288 SER A O 1
ATOM 2260 N N . ARG A 1 289 ? -37.531 14.727 -0.173 1 75.19 289 ARG A N 1
ATOM 2261 C CA . ARG A 1 289 ? -37.219 13.328 -0.415 1 75.19 289 ARG A CA 1
ATOM 2262 C C . ARG A 1 289 ? -37.094 13.039 -1.907 1 75.19 289 ARG A C 1
ATOM 2264 O O . ARG A 1 289 ? -36.219 12.305 -2.334 1 75.19 289 ARG A O 1
ATOM 2271 N N . ASP A 1 290 ? -37.906 13.672 -2.637 1 74.06 290 ASP A N 1
ATOM 2272 C CA . ASP A 1 290 ? -37.938 13.438 -4.078 1 74.06 290 ASP A CA 1
ATOM 2273 C C . ASP A 1 290 ? -36.656 13.945 -4.727 1 74.06 290 ASP A C 1
ATOM 2275 O O . ASP A 1 290 ? -36.094 13.289 -5.605 1 74.06 290 ASP A O 1
ATOM 2279 N N . MET A 1 291 ? -36.25 15.039 -4.238 1 72.75 291 MET A N 1
ATOM 2280 C CA . MET A 1 291 ? -35 15.602 -4.766 1 72.75 291 MET A CA 1
ATOM 2281 C C . MET A 1 291 ? -33.812 14.719 -4.422 1 72.75 291 MET A C 1
ATOM 2283 O O . MET A 1 291 ? -32.938 14.508 -5.254 1 72.75 291 MET A O 1
ATOM 2287 N N . ALA A 1 292 ? -33.812 14.266 -3.234 1 73.31 292 ALA A N 1
ATOM 2288 C CA . ALA A 1 292 ? -32.75 13.367 -2.799 1 73.31 292 ALA A CA 1
ATOM 2289 C C . ALA A 1 292 ? -32.656 12.133 -3.693 1 73.31 292 ALA A C 1
ATOM 2291 O O . ALA A 1 292 ? -31.578 11.734 -4.113 1 73.31 292 ALA A O 1
ATOM 2292 N N . GLN A 1 293 ? -33.781 11.617 -3.957 1 74.12 293 GLN A N 1
ATOM 2293 C CA . GLN A 1 293 ? -33.844 10.414 -4.781 1 74.12 293 GLN A CA 1
ATOM 2294 C C . GLN A 1 293 ? -33.406 10.703 -6.211 1 74.12 293 GLN A C 1
ATOM 2296 O O . GLN A 1 293 ? -32.688 9.906 -6.82 1 74.12 293 GLN A O 1
ATOM 2301 N N . CYS A 1 294 ? -33.812 11.789 -6.656 1 71.12 294 CYS A N 1
ATOM 2302 C CA . CYS A 1 294 ? -33.438 12.188 -8.008 1 71.12 294 CYS A CA 1
ATOM 2303 C C . CYS A 1 294 ? -31.922 12.359 -8.125 1 71.12 294 CYS A C 1
ATOM 2305 O O . CYS A 1 294 ? -31.297 11.875 -9.078 1 71.12 294 CYS A O 1
ATOM 2307 N N . LEU A 1 295 ? -31.406 13.031 -7.164 1 68.56 295 LEU A N 1
ATOM 2308 C CA . LEU A 1 295 ? -29.969 13.281 -7.188 1 68.56 295 LEU A CA 1
ATOM 2309 C C . LEU A 1 295 ? -29.188 11.984 -7.066 1 68.56 295 LEU A C 1
ATOM 2311 O O . LEU A 1 295 ? -28.188 11.781 -7.766 1 68.56 295 LEU A O 1
ATOM 2315 N N . ALA A 1 296 ? -29.609 11.18 -6.199 1 69.69 296 ALA A N 1
ATOM 2316 C CA . ALA A 1 296 ? -28.953 9.891 -5.992 1 69.69 296 ALA A CA 1
ATOM 2317 C C . ALA A 1 296 ? -28.953 9.07 -7.277 1 69.69 296 ALA A C 1
ATOM 2319 O O . ALA A 1 296 ? -27.984 8.375 -7.582 1 69.69 296 ALA A O 1
ATOM 2320 N N . SER A 1 297 ? -30 9.203 -7.953 1 66.88 297 SER A N 1
ATOM 2321 C CA . SER A 1 297 ? -30.141 8.406 -9.164 1 66.88 297 SER A CA 1
ATOM 2322 C C . SER A 1 297 ? -29.188 8.875 -10.25 1 66.88 297 SER A C 1
ATOM 2324 O O . SER A 1 297 ? -28.891 8.133 -11.195 1 66.88 297 SER A O 1
ATOM 2326 N N . GLN A 1 298 ? -28.719 10.086 -10.117 1 62.28 298 GLN A N 1
ATOM 2327 C CA . GLN A 1 298 ? -27.797 10.625 -11.109 1 62.28 298 GLN A CA 1
ATOM 2328 C C . GLN A 1 298 ? -26.375 10.133 -10.867 1 62.28 298 GLN A C 1
ATOM 2330 O O . GLN A 1 298 ? -25.5 10.305 -11.727 1 62.28 298 GLN A O 1
ATOM 2335 N N . ILE A 1 299 ? -26.188 9.727 -9.727 1 60.16 299 ILE A N 1
ATOM 2336 C CA . ILE A 1 299 ? -24.859 9.18 -9.414 1 60.16 299 ILE A CA 1
ATOM 2337 C C . ILE A 1 299 ? -24.734 7.785 -10.023 1 60.16 299 ILE A C 1
ATOM 2339 O O . ILE A 1 299 ? -25.547 6.898 -9.75 1 60.16 299 ILE A O 1
ATOM 2343 N N . ASN A 1 300 ? -23.922 7.68 -11.102 1 53.38 300 ASN A N 1
ATOM 2344 C CA . ASN A 1 300 ? -23.656 6.367 -11.688 1 53.38 300 ASN A CA 1
ATOM 2345 C C . ASN A 1 300 ? -22.922 5.457 -10.703 1 53.38 300 ASN A C 1
ATOM 2347 O O . ASN A 1 300 ? -21.703 5.52 -10.586 1 53.38 300 ASN A O 1
ATOM 2351 N N . LEU A 1 301 ? -23.656 4.848 -9.961 1 51.28 301 LEU A N 1
ATOM 2352 C CA . LEU A 1 301 ? -23.156 3.973 -8.906 1 51.28 301 LEU A CA 1
ATOM 2353 C C . LEU A 1 301 ? -22.25 2.885 -9.484 1 51.28 301 LEU A C 1
ATOM 2355 O O . LEU A 1 301 ? -21.391 2.357 -8.789 1 51.28 301 LEU A O 1
ATOM 2359 N N . LYS A 1 302 ? -22.609 2.566 -10.656 1 48.84 302 LYS A N 1
ATOM 2360 C CA . LYS A 1 302 ? -21.797 1.518 -11.25 1 48.84 302 LYS A CA 1
ATOM 2361 C C . LYS A 1 302 ? -20.328 1.911 -11.258 1 48.84 302 LYS A C 1
ATOM 2363 O O . LYS A 1 302 ? -19.438 1.046 -11.258 1 48.84 302 LYS A O 1
ATOM 2368 N N . LEU A 1 303 ? -20.25 3.25 -11.227 1 47.66 303 LEU A N 1
ATOM 2369 C CA . LEU A 1 303 ? -18.875 3.721 -11.297 1 47.66 303 LEU A CA 1
ATOM 2370 C C . LEU A 1 303 ? -18.281 3.883 -9.906 1 47.66 303 LEU A C 1
ATOM 2372 O O . LEU A 1 303 ? -17.078 4.152 -9.758 1 47.66 303 LEU A O 1
ATOM 2376 N N . VAL A 1 304 ? -19.297 3.875 -9.062 1 50.72 304 VAL A N 1
ATOM 2377 C CA . VAL A 1 304 ? -18.797 4.043 -7.695 1 50.72 304 VAL A CA 1
ATOM 2378 C C . VAL A 1 304 ? -18.469 2.678 -7.098 1 50.72 304 VAL A C 1
ATOM 2380 O O . VAL A 1 304 ? -19.344 1.814 -6.984 1 50.72 304 VAL A O 1
ATOM 2383 N N . ALA A 1 305 ? -17.25 2.412 -7.133 1 49.38 305 ALA A N 1
ATOM 2384 C CA . ALA A 1 305 ? -16.828 1.159 -6.512 1 49.38 305 ALA A CA 1
ATOM 2385 C C . ALA A 1 305 ? -17.391 1.034 -5.098 1 49.38 305 ALA A C 1
ATOM 2387 O O . ALA A 1 305 ? -17.609 2.039 -4.418 1 49.38 305 ALA A O 1
ATOM 2388 N N . PRO A 1 306 ? -17.844 -0.062 -4.77 1 47.06 306 PRO A N 1
ATOM 2389 C CA . PRO A 1 306 ? -18.281 -0.284 -3.389 1 47.06 306 PRO A CA 1
ATOM 2390 C C . PRO A 1 306 ? -17.281 0.236 -2.361 1 47.06 306 PRO A C 1
ATOM 2392 O O . PRO A 1 306 ? -16.078 0.075 -2.537 1 47.06 306 PRO A O 1
ATOM 2395 N N . GLY A 1 307 ? -17.766 1.142 -1.411 1 48.47 307 GLY A N 1
ATOM 2396 C CA . GLY A 1 307 ? -16.922 1.729 -0.383 1 48.47 307 GLY A CA 1
ATOM 2397 C C . GLY A 1 307 ? -16.484 3.145 -0.705 1 48.47 307 GLY A C 1
ATOM 2398 O O . GLY A 1 307 ? -15.695 3.736 0.027 1 48.47 307 GLY A O 1
ATOM 2399 N N . CYS A 1 308 ? -17.016 3.473 -1.829 1 52.59 308 CYS A N 1
ATOM 2400 C CA . CYS A 1 308 ? -16.641 4.828 -2.223 1 52.59 308 CYS A CA 1
ATOM 2401 C C . CYS A 1 308 ? -17.359 5.863 -1.369 1 52.59 308 CYS A C 1
ATOM 2403 O O . CYS A 1 308 ? -18.422 5.586 -0.821 1 52.59 308 CYS A O 1
ATOM 2405 N N . CYS A 1 309 ? -16.594 6.875 -1.048 1 57.69 309 CYS A N 1
ATOM 2406 C CA . CYS A 1 309 ? -17.109 7.996 -0.278 1 57.69 309 CYS A CA 1
ATOM 2407 C C . CYS A 1 309 ? -17.781 9.016 -1.188 1 57.69 309 CYS A C 1
ATOM 2409 O O . CYS A 1 309 ? -17.312 9.273 -2.299 1 57.69 309 CYS A O 1
ATOM 2411 N N . VAL A 1 310 ? -19.062 9.258 -0.895 1 61.91 310 VAL A N 1
ATOM 2412 C CA . VAL A 1 310 ? -19.734 10.352 -1.58 1 61.91 310 VAL A CA 1
ATOM 2413 C C . VAL A 1 310 ? -19.594 11.641 -0.772 1 61.91 310 VAL A C 1
ATOM 2415 O O . VAL A 1 310 ? -19.859 11.656 0.431 1 61.91 310 VAL A O 1
ATOM 2418 N N . SER A 1 311 ? -18.953 12.539 -1.337 1 66.25 311 SER A N 1
ATOM 2419 C CA . SER A 1 311 ? -18.812 13.844 -0.702 1 66.25 311 SER A CA 1
ATOM 2420 C C . SER A 1 311 ? -19.781 14.852 -1.304 1 66.25 311 SER A C 1
ATOM 2422 O O . SER A 1 311 ? -20.016 14.859 -2.516 1 66.25 311 SER A O 1
ATOM 2424 N N . VAL A 1 312 ? -20.547 15.516 -0.419 1 65.75 312 VAL A N 1
ATOM 2425 C CA . VAL A 1 312 ? -21.5 16.562 -0.815 1 65.75 312 VAL A CA 1
ATOM 2426 C C . VAL A 1 312 ? -21 17.922 -0.318 1 65.75 312 VAL A C 1
ATOM 2428 O O . VAL A 1 312 ? -20.594 18.047 0.839 1 65.75 312 VAL A O 1
ATOM 2431 N N . VAL A 1 313 ? -20.875 18.781 -1.185 1 63.25 313 VAL A N 1
ATOM 2432 C CA . VAL A 1 313 ? -20.531 20.156 -0.829 1 63.25 313 VAL A CA 1
ATOM 2433 C C . VAL A 1 313 ? -21.781 21.031 -0.935 1 63.25 313 VAL A C 1
ATOM 2435 O O . VAL A 1 313 ? -22.469 21.031 -1.958 1 63.25 313 VAL A O 1
ATOM 2438 N N . TYR A 1 314 ? -22.125 21.625 0.164 1 64.25 314 TYR A N 1
ATOM 2439 C CA . TYR A 1 314 ? -23.219 22.594 0.182 1 64.25 314 TYR A CA 1
ATOM 2440 C C . TYR A 1 314 ? -22.688 24 0.462 1 64.25 314 TYR A C 1
ATOM 2442 O O . TYR A 1 314 ? -22.078 24.25 1.501 1 64.25 314 TYR A O 1
ATOM 2450 N N . VAL A 1 315 ? -22.891 24.891 -0.436 1 62.5 315 VAL A N 1
ATOM 2451 C CA . VAL A 1 315 ? -22.438 26.281 -0.304 1 62.5 315 VAL A CA 1
ATOM 2452 C C . VAL A 1 315 ? -23.609 27.156 0.149 1 62.5 315 VAL A C 1
ATOM 2454 O O . VAL A 1 315 ? -24.672 27.141 -0.475 1 62.5 315 VAL A O 1
ATOM 2457 N N . THR A 1 316 ? -23.453 27.672 1.362 1 59.66 316 THR A N 1
ATOM 2458 C CA . THR A 1 316 ? -24.469 28.562 1.881 1 59.66 316 THR A CA 1
ATOM 2459 C C . THR A 1 316 ? -24 30.016 1.824 1 59.66 316 THR A C 1
ATOM 2461 O O . THR A 1 316 ? -22.812 30.297 1.987 1 59.66 316 THR A O 1
ATOM 2464 N N . GLN A 1 317 ? -24.797 30.812 1.236 1 56.28 317 GLN A N 1
ATOM 2465 C CA . GLN A 1 317 ? -24.609 32.25 1.336 1 56.28 317 GLN A CA 1
ATOM 2466 C C . GLN A 1 317 ? -25.422 32.844 2.49 1 56.28 317 GLN A C 1
ATOM 2468 O O . GLN A 1 317 ? -26.609 32.5 2.654 1 56.28 317 GLN A O 1
ATOM 2473 N N . ASP A 1 318 ? -24.828 33.062 3.697 1 53.53 318 ASP A N 1
ATOM 2474 C CA . ASP A 1 318 ? -25.656 33.656 4.742 1 53.53 318 ASP A CA 1
ATOM 2475 C C . ASP A 1 318 ? -25.438 35.156 4.848 1 53.53 318 ASP A C 1
ATOM 2477 O O . ASP A 1 318 ? -24.297 35.594 5.047 1 53.53 318 ASP A O 1
ATOM 2481 N N . THR A 1 319 ? -26.172 35.969 4.188 1 48.19 319 THR A N 1
ATOM 2482 C CA . THR A 1 319 ? -26.094 37.406 4.406 1 48.19 319 THR A CA 1
ATOM 2483 C C . THR A 1 319 ? -26.484 37.75 5.836 1 48.19 319 THR A C 1
ATOM 2485 O O . THR A 1 319 ? -26.188 38.844 6.309 1 48.19 319 THR A O 1
ATOM 2488 N N . HIS A 1 320 ? -27.5 37.156 6.48 1 46.81 320 HIS A N 1
ATOM 2489 C CA . HIS A 1 320 ? -27.984 37.75 7.727 1 46.81 320 HIS A CA 1
ATOM 2490 C C . HIS A 1 320 ? -27.453 36.969 8.938 1 46.81 320 HIS A C 1
ATOM 2492 O O . HIS A 1 320 ? -27.266 35.75 8.867 1 46.81 320 HIS A O 1
ATOM 2498 N N . ALA A 1 321 ? -26.688 37.656 9.844 1 44.53 321 ALA A N 1
ATOM 2499 C CA . ALA A 1 321 ? -26.109 37.281 11.133 1 44.53 321 ALA A CA 1
ATOM 2500 C C . ALA A 1 321 ? -26.922 36.188 11.812 1 44.53 321 ALA A C 1
ATOM 2502 O O . ALA A 1 321 ? -26.375 35.344 12.492 1 44.53 321 ALA A O 1
ATOM 2503 N N . ASP A 1 322 ? -28.188 36.312 11.984 1 42.81 322 ASP A N 1
ATOM 2504 C CA . ASP A 1 322 ? -29.031 35.656 12.969 1 42.81 322 ASP A CA 1
ATOM 2505 C C . ASP A 1 322 ? -29.359 34.219 12.508 1 42.81 322 ASP A C 1
ATOM 2507 O O . ASP A 1 322 ? -30.078 33.5 13.195 1 42.81 322 ASP A O 1
ATOM 2511 N N . GLU A 1 323 ? -29.375 33.938 11.25 1 42.06 323 GLU A N 1
ATOM 2512 C CA . GLU A 1 323 ? -30.094 32.719 10.93 1 42.06 323 GLU A CA 1
ATOM 2513 C C . GLU A 1 323 ? -29.203 31.484 11.094 1 42.06 323 GLU A C 1
ATOM 2515 O O . GLU A 1 323 ? -28.047 31.484 10.68 1 42.06 323 GLU A O 1
ATOM 2520 N N . GLN A 1 324 ? -29.516 30.734 12 1 43.66 324 GLN A N 1
ATOM 2521 C CA . GLN A 1 324 ? -29.078 29.375 12.297 1 43.66 324 GLN A CA 1
ATOM 2522 C C . GLN A 1 324 ? -28.953 28.547 11.023 1 43.66 324 GLN A C 1
ATOM 2524 O O . GLN A 1 324 ? -29.109 27.312 11.055 1 43.66 324 GLN A O 1
ATOM 2529 N N . VAL A 1 325 ? -28.875 29.219 9.977 1 44.44 325 VAL A N 1
ATOM 2530 C CA . VAL A 1 325 ? -29.109 28.5 8.734 1 44.44 325 VAL A CA 1
ATOM 2531 C C . VAL A 1 325 ? -27.797 27.906 8.227 1 44.44 325 VAL A C 1
ATOM 2533 O O . VAL A 1 325 ? -26.797 28.609 8.102 1 44.44 325 VAL A O 1
ATOM 2536 N N . VAL A 1 326 ? -27.469 26.656 8.492 1 49.59 326 VAL A N 1
ATOM 2537 C CA . VAL A 1 326 ? -26.281 25.953 8.031 1 49.59 326 VAL A CA 1
ATOM 2538 C C . VAL A 1 326 ? -26.328 25.797 6.508 1 49.59 326 VAL A C 1
ATOM 2540 O O . VAL A 1 326 ? -25.297 25.922 5.836 1 49.59 326 VAL A O 1
ATOM 2543 N N . CYS A 1 327 ? -27.453 25.469 5.852 1 53.19 327 CYS A N 1
ATOM 2544 C CA . CYS A 1 327 ? -27.578 25.109 4.445 1 53.19 327 CYS A CA 1
ATOM 2545 C C . CYS A 1 327 ? -28.625 25.984 3.754 1 53.19 327 CYS A C 1
ATOM 2547 O O . CYS A 1 327 ? -29.672 25.5 3.33 1 53.19 327 CYS A O 1
ATOM 2549 N N . LYS A 1 328 ? -28.375 27.312 3.279 1 52.88 328 LYS A N 1
ATOM 2550 C CA . LYS A 1 328 ? -29.219 28.281 2.596 1 52.88 328 LYS A CA 1
ATOM 2551 C C . LYS A 1 328 ? -30.625 28.312 3.184 1 52.88 328 LYS A C 1
ATOM 2553 O O . LYS A 1 328 ? -31.609 28.203 2.449 1 52.88 328 LYS A O 1
ATOM 2558 N N . GLY A 1 329 ? -30.812 28.297 4.504 1 55.19 329 GLY A N 1
ATOM 2559 C CA . GLY A 1 329 ? -32.156 28.453 5.074 1 55.19 329 GLY A CA 1
ATOM 2560 C C . GLY A 1 329 ? -32.781 27.125 5.445 1 55.19 329 GLY A C 1
ATOM 2561 O O . GLY A 1 329 ? -33.906 27.094 5.945 1 55.19 329 GLY A O 1
ATOM 2562 N N . HIS A 1 330 ? -32.156 26.078 5.184 1 60.19 330 HIS A N 1
ATOM 2563 C CA . HIS A 1 330 ? -32.781 24.797 5.492 1 60.19 330 HIS A CA 1
ATOM 2564 C C . HIS A 1 330 ? -32.531 24.406 6.941 1 60.19 330 HIS A C 1
ATOM 2566 O O . HIS A 1 330 ? -31.453 24.656 7.477 1 60.19 330 HIS A O 1
ATOM 2572 N N . ASN A 1 331 ? -33.625 23.938 7.559 1 65.81 331 ASN A N 1
ATOM 2573 C CA . ASN A 1 331 ? -33.5 23.469 8.93 1 65.81 331 ASN A CA 1
ATOM 2574 C C . ASN A 1 331 ? -32.781 22.125 9.008 1 65.81 331 ASN A C 1
ATOM 2576 O O . ASN A 1 331 ? -32.719 21.406 8.008 1 65.81 331 ASN A O 1
ATOM 2580 N N . THR A 1 332 ? -32.156 21.844 10.023 1 71.12 332 THR A N 1
ATOM 2581 C CA . THR A 1 332 ? -31.359 20.656 10.266 1 71.12 332 THR A CA 1
ATOM 2582 C C . THR A 1 332 ? -32.188 19.391 10.047 1 71.12 332 THR A C 1
ATOM 2584 O O . THR A 1 332 ? -31.672 18.391 9.555 1 71.12 332 THR A O 1
ATOM 2587 N N . VAL A 1 333 ? -33.469 19.531 10.305 1 74.19 333 VAL A N 1
ATOM 2588 C CA . VAL A 1 333 ? -34.344 18.375 10.148 1 74.19 333 VAL A CA 1
ATOM 2589 C C . VAL A 1 333 ? -34.5 18.047 8.664 1 74.19 333 VAL A C 1
ATOM 2591 O O . VAL A 1 333 ? -34.469 16.891 8.266 1 74.19 333 VAL A O 1
ATOM 2594 N N . GLY A 1 334 ? -34.719 19.109 7.922 1 73.31 334 GLY A N 1
ATOM 2595 C CA . GLY A 1 334 ? -34.812 18.922 6.484 1 73.31 334 GLY A CA 1
ATOM 2596 C C . GLY A 1 334 ? -33.594 18.312 5.863 1 73.31 334 GLY A C 1
ATOM 2597 O O . GLY A 1 334 ? -33.688 17.422 5.012 1 73.31 334 GLY A O 1
ATOM 2598 N N . ILE A 1 335 ? -32.5 18.688 6.309 1 75.69 335 ILE A N 1
ATOM 2599 C CA . ILE A 1 335 ? -31.234 18.188 5.797 1 75.69 335 ILE A CA 1
ATOM 2600 C C . ILE A 1 335 ? -31.078 16.719 6.172 1 75.69 335 ILE A C 1
ATOM 2602 O O . ILE A 1 335 ? -30.656 15.898 5.344 1 75.69 335 ILE A O 1
ATOM 2606 N N . ARG A 1 336 ? -31.406 16.469 7.383 1 79.5 336 ARG A N 1
ATOM 2607 C CA . ARG A 1 336 ? -31.328 15.094 7.863 1 79.5 336 ARG A CA 1
ATOM 2608 C C . ARG A 1 336 ? -32.188 14.164 7.02 1 79.5 336 ARG A C 1
ATOM 2610 O O . ARG A 1 336 ? -31.75 13.086 6.621 1 79.5 336 ARG A O 1
ATOM 2617 N N . LEU A 1 337 ? -33.375 14.625 6.719 1 79.62 337 LEU A N 1
ATOM 2618 C CA . LEU A 1 337 ? -34.312 13.812 5.945 1 79.62 337 LEU A CA 1
ATOM 2619 C C . LEU A 1 337 ? -33.844 13.664 4.504 1 79.62 337 LEU A C 1
ATOM 2621 O O . LEU A 1 337 ? -33.938 12.578 3.922 1 79.62 337 LEU A O 1
ATOM 2625 N N . PHE A 1 338 ? -33.375 14.703 4.02 1 77.75 338 PHE A N 1
ATOM 2626 C CA . PHE A 1 338 ? -32.844 14.688 2.664 1 77.75 338 PHE A CA 1
ATOM 2627 C C . PHE A 1 338 ? -31.703 13.695 2.545 1 77.75 338 PHE A C 1
ATOM 2629 O O . PHE A 1 338 ? -31.688 12.844 1.65 1 77.75 338 PHE A O 1
ATOM 2636 N N . LEU A 1 339 ? -30.75 13.758 3.424 1 76.94 339 LEU A N 1
ATOM 2637 C CA . LEU A 1 339 ? -29.578 12.898 3.361 1 76.94 339 LEU A CA 1
ATOM 2638 C C . LEU A 1 339 ? -29.953 11.445 3.625 1 76.94 339 LEU A C 1
ATOM 2640 O O . LEU A 1 339 ? -29.359 10.531 3.041 1 76.94 339 LEU A O 1
ATOM 2644 N N . ARG A 1 340 ? -30.891 11.289 4.516 1 77.38 340 ARG A N 1
ATOM 2645 C CA . ARG A 1 340 ? -31.375 9.938 4.746 1 77.38 340 ARG A CA 1
ATOM 2646 C C . ARG A 1 340 ? -31.953 9.328 3.467 1 77.38 340 ARG A C 1
ATOM 2648 O O . ARG A 1 340 ? -31.609 8.203 3.107 1 77.38 340 ARG A O 1
ATOM 2655 N N . SER A 1 341 ? -32.781 10.07 2.82 1 75.06 341 SER A N 1
ATOM 2656 C CA . SER A 1 341 ? -33.375 9.609 1.573 1 75.06 341 SER A CA 1
ATOM 2657 C C . SER A 1 341 ? -32.312 9.383 0.5 1 75.06 341 SER A C 1
ATOM 2659 O O . SER A 1 341 ? -32.406 8.422 -0.264 1 75.06 341 SER A O 1
ATOM 2661 N N . PHE A 1 342 ? -31.422 10.25 0.457 1 74.44 342 PHE A N 1
ATOM 2662 C CA . PHE A 1 342 ? -30.328 10.164 -0.502 1 74.44 342 PHE A CA 1
ATOM 2663 C C . PHE A 1 342 ? -29.531 8.883 -0.301 1 74.44 342 PHE A C 1
ATOM 2665 O O . PHE A 1 342 ? -29.281 8.141 -1.256 1 74.44 342 PHE A O 1
ATOM 2672 N N . CYS A 1 343 ? -29.125 8.609 0.905 1 69.69 343 CYS A N 1
ATOM 2673 C CA . CYS A 1 343 ? -28.312 7.438 1.228 1 69.69 343 CYS A CA 1
ATOM 2674 C C . CYS A 1 343 ? -29.109 6.156 0.989 1 69.69 343 CYS A C 1
ATOM 2676 O O . CYS A 1 343 ? -28.547 5.152 0.542 1 69.69 343 CYS A O 1
ATOM 2678 N N . GLU A 1 344 ? -30.344 6.254 1.383 1 70.81 344 GLU A N 1
ATOM 2679 C CA . GLU A 1 344 ? -31.203 5.09 1.18 1 70.81 344 GLU A CA 1
ATOM 2680 C C . GLU A 1 344 ? -31.328 4.746 -0.302 1 70.81 344 GLU A C 1
ATOM 2682 O O . GLU A 1 344 ? -31.422 3.57 -0.665 1 70.81 344 GLU A O 1
ATOM 2687 N N . THR A 1 345 ? -31.406 5.785 -1 1 69.88 345 THR A N 1
ATOM 2688 C CA . THR A 1 345 ? -31.531 5.574 -2.438 1 69.88 345 THR A CA 1
ATOM 2689 C C . THR A 1 345 ? -30.219 5.051 -3.016 1 69.88 345 THR A C 1
ATOM 2691 O O . THR A 1 345 ? -30.219 4.219 -3.928 1 69.88 345 THR A O 1
ATOM 2694 N N . LEU A 1 346 ? -29.25 5.695 -2.48 1 63.97 346 LEU A N 1
ATOM 2695 C CA . LEU A 1 346 ? -27.953 5.176 -2.887 1 63.97 346 LEU A CA 1
ATOM 2696 C C . LEU A 1 346 ? -27.672 3.836 -2.211 1 63.97 346 LEU A C 1
ATOM 2698 O O . LEU A 1 346 ? -28 3.646 -1.039 1 63.97 346 LEU A O 1
ATOM 2702 N N . ASP A 1 347 ? -27.766 2.865 -2.793 1 54.69 347 ASP A N 1
ATOM 2703 C CA . ASP A 1 347 ? -27.547 1.573 -2.148 1 54.69 347 ASP A CA 1
ATOM 2704 C C . ASP A 1 347 ? -26.469 1.668 -1.079 1 54.69 347 ASP A C 1
ATOM 2706 O O . ASP A 1 347 ? -25.328 2.057 -1.37 1 54.69 347 ASP A O 1
ATOM 2710 N N . SER A 1 348 ? -27 1.82 0.298 1 49 348 SER A N 1
ATOM 2711 C CA . SER A 1 348 ? -26.219 1.902 1.522 1 49 348 SER A CA 1
ATOM 2712 C C . SER A 1 348 ? -24.969 1.033 1.435 1 49 348 SER A C 1
ATOM 2714 O O . SER A 1 348 ? -23.922 1.369 2.01 1 49 348 SER A O 1
ATOM 2716 N N . CYS A 1 349 ? -25.219 -0.026 0.783 1 45.16 349 CYS A N 1
ATOM 2717 C CA . CYS A 1 349 ? -24.125 -0.984 0.889 1 45.16 349 CYS A CA 1
ATOM 2718 C C . CYS A 1 349 ? -22.859 -0.439 0.238 1 45.16 349 CYS A C 1
ATOM 2720 O O . CYS A 1 349 ? -21.766 -0.904 0.532 1 45.16 349 CYS A O 1
ATOM 2722 N N . LEU A 1 350 ? -23.234 0.498 -0.562 1 47.81 350 LEU A N 1
ATOM 2723 C CA . LEU A 1 350 ? -22.109 0.958 -1.356 1 47.81 350 LEU A CA 1
ATOM 2724 C C . LEU A 1 350 ? -21.453 2.18 -0.718 1 47.81 350 LEU A C 1
ATOM 2726 O O . LEU A 1 350 ? -20.266 2.43 -0.917 1 47.81 350 LEU A O 1
ATOM 2730 N N . LEU A 1 351 ? -22.391 2.934 0.01 1 50.66 351 LEU A N 1
ATOM 2731 C CA . LEU A 1 351 ? -21.875 4.215 0.474 1 50.66 351 LEU A CA 1
ATOM 2732 C C . LEU A 1 351 ? -21.312 4.094 1.89 1 50.66 351 LEU A C 1
ATOM 2734 O O . LEU A 1 351 ? -22.031 3.693 2.811 1 50.66 351 LEU A O 1
ATOM 2738 N N . LYS A 1 352 ? -19.969 4.062 2.109 1 53.28 352 LYS A N 1
ATOM 2739 C CA . LYS A 1 352 ? -19.422 3.908 3.455 1 53.28 352 LYS A CA 1
ATOM 2740 C C . LYS A 1 352 ? -19.391 5.246 4.191 1 53.28 352 LYS A C 1
ATOM 2742 O O . LYS A 1 352 ? -19.594 5.301 5.406 1 53.28 352 LYS A O 1
ATOM 2747 N N . SER A 1 353 ? -19.172 6.301 3.463 1 60.44 353 SER A N 1
ATOM 2748 C CA . SER A 1 353 ? -19.031 7.543 4.219 1 60.44 353 SER A CA 1
ATOM 2749 C C . SER A 1 353 ? -19.531 8.742 3.42 1 60.44 353 SER A C 1
ATOM 2751 O O . SER A 1 353 ? -19.312 8.828 2.211 1 60.44 353 SER A O 1
ATOM 2753 N N . VAL A 1 354 ? -20.562 9.383 3.939 1 71.56 354 VAL A N 1
ATOM 2754 C CA . VAL A 1 354 ? -21.031 10.641 3.375 1 71.56 354 VAL A CA 1
ATOM 2755 C C . VAL A 1 354 ? -20.391 11.812 4.113 1 71.56 354 VAL A C 1
ATOM 2757 O O . VAL A 1 354 ? -20.312 11.82 5.344 1 71.56 354 VAL A O 1
ATOM 2760 N N . ARG A 1 355 ? -19.812 12.664 3.316 1 79.31 355 ARG A N 1
ATOM 2761 C CA . ARG A 1 355 ? -19.25 13.898 3.854 1 79.31 355 ARG A CA 1
ATOM 2762 C C . ARG A 1 355 ? -20.016 15.117 3.352 1 79.31 355 ARG A C 1
ATOM 2764 O O . ARG A 1 355 ? -20.406 15.172 2.182 1 79.31 355 ARG A O 1
ATOM 2771 N N . LEU A 1 356 ? -20.391 15.938 4.27 1 81.56 356 LEU A N 1
ATOM 2772 C CA . LEU A 1 356 ? -21.047 17.203 3.951 1 81.56 356 LEU A CA 1
ATOM 2773 C C . LEU A 1 356 ? -20.156 18.391 4.332 1 81.56 356 LEU A C 1
ATOM 2775 O O . LEU A 1 356 ? -19.688 18.484 5.473 1 81.56 356 LEU A O 1
ATOM 2779 N N . VAL A 1 357 ? -19.875 19.188 3.404 1 84.69 357 VAL A N 1
ATOM 2780 C CA . VAL A 1 357 ? -19.125 20.406 3.676 1 84.69 357 VAL A CA 1
ATOM 2781 C C . VAL A 1 357 ? -20 21.625 3.41 1 84.69 357 VAL A C 1
ATOM 2783 O O . VAL A 1 357 ? -20.484 21.812 2.293 1 84.69 357 VAL A O 1
ATOM 2786 N N . ASN A 1 358 ? -20.234 22.406 4.445 1 82.19 358 ASN A N 1
ATOM 2787 C CA . ASN A 1 358 ? -20.938 23.688 4.344 1 82.19 358 ASN A CA 1
ATOM 2788 C C . ASN A 1 358 ? -19.953 24.844 4.141 1 82.19 358 ASN A C 1
ATOM 2790 O O . ASN A 1 358 ? -19.172 25.156 5.031 1 82.19 358 ASN A O 1
ATOM 2794 N N . VAL A 1 359 ? -20.094 25.453 3.047 1 85.38 359 VAL A N 1
ATOM 2795 C CA . VAL A 1 359 ? -19.297 26.656 2.818 1 85.38 359 VAL A CA 1
ATOM 2796 C C . VAL A 1 359 ? -20.125 27.891 3.096 1 85.38 359 VAL A C 1
ATOM 2798 O O . VAL A 1 359 ? -21.094 28.172 2.379 1 85.38 359 VAL A O 1
ATOM 2801 N N . GLY A 1 360 ? -19.719 28.609 4.164 1 81.81 360 GLY A N 1
ATOM 2802 C CA . GLY A 1 360 ? -20.484 29.781 4.574 1 81.81 360 GLY A CA 1
ATOM 2803 C C . GLY A 1 360 ? -19.797 31.094 4.219 1 81.81 360 GLY A C 1
ATOM 2804 O O . GLY A 1 360 ? -18.688 31.359 4.676 1 81.81 360 GLY A O 1
ATOM 2805 N N . PHE A 1 361 ? -20.484 31.891 3.461 1 83.19 361 PHE A N 1
ATOM 2806 C CA . PHE A 1 361 ? -20.031 33.25 3.148 1 83.19 361 PHE A CA 1
ATOM 2807 C C . PHE A 1 361 ? -20.703 34.25 4.07 1 83.19 361 PHE A C 1
ATOM 2809 O O . PHE A 1 361 ? -21.922 34.312 4.172 1 83.19 361 PHE A O 1
ATOM 2816 N N . ARG A 1 362 ? -19.812 34.969 4.816 1 79.94 362 ARG A N 1
ATOM 2817 C CA . ARG A 1 362 ? -20.328 35.938 5.77 1 79.94 362 ARG A CA 1
ATOM 2818 C C . ARG A 1 362 ? -19.656 37.312 5.578 1 79.94 362 ARG A C 1
ATOM 2820 O O . ARG A 1 362 ? -18.578 37.375 4.992 1 79.94 362 ARG A O 1
ATOM 2827 N N . HIS A 1 363 ? -20.281 38.344 6.164 1 78.88 363 HIS A N 1
ATOM 2828 C CA . HIS A 1 363 ? -19.766 39.688 5.988 1 78.88 363 HIS A CA 1
ATOM 2829 C C . HIS A 1 363 ? -18.828 40.062 7.125 1 78.88 363 HIS A C 1
ATOM 2831 O O . HIS A 1 363 ? -18.047 41.031 6.996 1 78.88 363 HIS A O 1
ATOM 2837 N N . SER A 1 364 ? -18.969 39.344 8.234 1 80.69 364 SER A N 1
ATOM 2838 C CA . SER A 1 364 ? -18.172 39.719 9.398 1 80.69 364 SER A CA 1
ATOM 2839 C C . SER A 1 364 ? -17.469 38.5 10 1 80.69 364 SER A C 1
ATOM 2841 O O . SER A 1 364 ? -18.062 37.406 10.07 1 80.69 364 SER A O 1
ATOM 2843 N N . ILE A 1 365 ? -16.312 38.719 10.438 1 81.25 365 ILE A N 1
ATOM 2844 C CA . ILE A 1 365 ? -15.531 37.656 11.086 1 81.25 365 ILE A CA 1
ATOM 2845 C C . ILE A 1 365 ? -16.188 37.281 12.406 1 81.25 365 ILE A C 1
ATOM 2847 O O . ILE A 1 365 ? -15.984 36.156 12.898 1 81.25 365 ILE A O 1
ATOM 2851 N N . LYS A 1 366 ? -17 38.188 12.961 1 79.31 366 LYS A N 1
ATOM 2852 C CA . LYS A 1 366 ? -17.672 37.969 14.242 1 79.31 366 LYS A CA 1
ATOM 2853 C C . LYS A 1 366 ? -18.703 36.844 14.125 1 79.31 366 LYS A C 1
ATOM 2855 O O . LYS A 1 366 ? -19.125 36.281 15.141 1 79.31 366 LYS A O 1
ATOM 2860 N N . ASP A 1 367 ? -19 36.5 12.883 1 82.25 367 ASP A N 1
ATOM 2861 C CA . ASP A 1 367 ? -20.016 35.469 12.656 1 82.25 367 ASP A CA 1
ATOM 2862 C C . ASP A 1 367 ? -19.422 34.062 12.688 1 82.25 367 ASP A C 1
ATOM 2864 O O . ASP A 1 367 ? -20.141 33.094 12.531 1 82.25 367 ASP A O 1
ATOM 2868 N N . PHE A 1 368 ? -18.188 34 12.875 1 86.31 368 PHE A N 1
ATOM 2869 C CA . PHE A 1 368 ? -17.531 32.688 12.828 1 86.31 368 PHE A CA 1
ATOM 2870 C C . PHE A 1 368 ? -18.062 31.781 13.93 1 86.31 368 PHE A C 1
ATOM 2872 O O . PHE A 1 368 ? -18.297 30.594 13.703 1 86.31 368 PHE A O 1
ATOM 2879 N N . ASP A 1 369 ? -18.219 32.375 15.07 1 84.81 369 ASP A N 1
ATOM 2880 C CA . ASP A 1 369 ? -18.672 31.578 16.188 1 84.81 369 ASP A CA 1
ATOM 2881 C C . ASP A 1 369 ? -20.062 31 15.93 1 84.81 369 ASP A C 1
ATOM 2883 O O . ASP A 1 369 ? -20.328 29.844 16.234 1 84.81 369 ASP A O 1
ATOM 2887 N N . ALA A 1 370 ? -20.844 31.828 15.406 1 83.5 370 ALA A N 1
ATOM 2888 C CA . ALA A 1 370 ? -22.188 31.359 15.062 1 83.5 370 ALA A CA 1
ATOM 2889 C C . ALA A 1 370 ? -22.141 30.281 14 1 83.5 370 ALA A C 1
ATOM 2891 O O . ALA A 1 370 ? -22.875 29.297 14.07 1 83.5 370 ALA A O 1
ATOM 2892 N N . PHE A 1 371 ? -21.344 30.484 13.078 1 86.31 371 PHE A N 1
ATOM 2893 C CA . PHE A 1 371 ? -21.172 29.516 12.008 1 86.31 371 PHE A CA 1
ATOM 2894 C C . PHE A 1 371 ? -20.641 28.188 12.555 1 86.31 371 PHE A C 1
ATOM 2896 O O . PHE A 1 371 ? -21.156 27.125 12.203 1 86.31 371 PHE A O 1
ATOM 2903 N N . LYS A 1 372 ? -19.656 28.281 13.312 1 87.81 372 LYS A N 1
ATOM 2904 C CA . LYS A 1 372 ? -19.062 27.109 13.953 1 87.81 372 LYS A CA 1
ATOM 2905 C C . LYS A 1 372 ? -20.109 26.328 14.734 1 87.81 372 LYS A C 1
ATOM 2907 O O . LYS A 1 372 ? -20.172 25.109 14.648 1 87.81 372 LYS A O 1
ATOM 2912 N N . THR A 1 373 ? -20.906 27 15.43 1 85.75 373 THR A N 1
ATOM 2913 C CA . THR A 1 373 ? -21.969 26.375 16.203 1 85.75 373 THR A CA 1
ATOM 2914 C C . THR A 1 373 ? -22.969 25.688 15.297 1 85.75 373 THR A C 1
ATOM 2916 O O . THR A 1 373 ? -23.438 24.578 15.594 1 85.75 373 THR A O 1
ATOM 2919 N N . ALA A 1 374 ? -23.25 26.312 14.25 1 83.06 374 ALA A N 1
ATOM 2920 C CA . ALA A 1 374 ? -24.188 25.734 13.297 1 83.06 374 ALA A CA 1
ATOM 2921 C C . ALA A 1 374 ? -23.656 24.422 12.727 1 83.06 374 ALA A C 1
ATOM 2923 O O . ALA A 1 374 ? -24.406 23.469 12.539 1 83.06 374 ALA A O 1
ATOM 2924 N N . VAL A 1 375 ? -22.406 24.422 12.422 1 87.31 375 VAL A N 1
ATOM 2925 C CA . VAL A 1 375 ? -21.781 23.219 11.883 1 87.31 375 VAL A CA 1
ATOM 2926 C C . VAL A 1 375 ? -21.828 22.094 12.922 1 87.31 375 VAL A C 1
ATOM 2928 O O . VAL A 1 375 ? -22.125 20.953 12.586 1 87.31 375 VAL A O 1
ATOM 2931 N N . LYS A 1 376 ? -21.562 22.469 14.094 1 87.56 376 LYS A N 1
ATOM 2932 C CA . LYS A 1 376 ? -21.625 21.484 15.18 1 87.56 376 LYS A CA 1
ATOM 2933 C C . LYS A 1 376 ? -23.016 20.906 15.328 1 87.56 376 LYS A C 1
ATOM 2935 O O . LYS A 1 376 ? -23.172 19.703 15.539 1 87.56 376 LYS A O 1
ATOM 2940 N N . ASP A 1 377 ? -23.938 21.766 15.281 1 84.56 377 ASP A N 1
ATOM 2941 C CA . ASP A 1 377 ? -25.328 21.328 15.391 1 84.56 377 ASP A CA 1
ATOM 2942 C C . ASP A 1 377 ? -25.688 20.359 14.25 1 84.56 377 ASP A C 1
ATOM 2944 O O . ASP A 1 377 ? -26.359 19.359 14.477 1 84.56 377 ASP A O 1
ATOM 2948 N N . LEU A 1 378 ? -25.25 20.703 13.141 1 83.62 378 LEU A N 1
ATOM 2949 C CA . LEU A 1 378 ? -25.484 19.859 11.984 1 83.62 378 LEU A CA 1
ATOM 2950 C C . LEU A 1 378 ? -24.844 18.484 12.188 1 83.62 378 LEU A C 1
ATOM 2952 O O . LEU A 1 378 ? -25.469 17.453 11.906 1 83.62 378 LEU A O 1
ATOM 2956 N N . GLN A 1 379 ? -23.625 18.484 12.648 1 87.31 379 GLN A N 1
ATOM 2957 C CA . GLN A 1 379 ? -22.922 17.234 12.922 1 87.31 379 GLN A CA 1
ATOM 2958 C C . GLN A 1 379 ? -23.688 16.391 13.945 1 87.31 379 GLN A C 1
ATOM 2960 O O . GLN A 1 379 ? -23.828 15.18 13.773 1 87.31 379 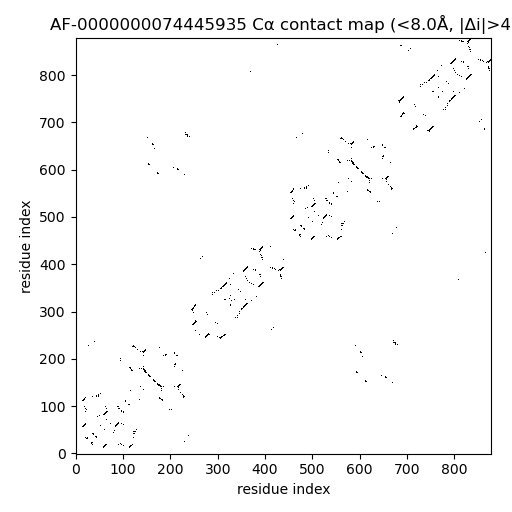GLN A O 1
ATOM 2965 N N . SER A 1 380 ? -24.109 17.047 14.961 1 86 380 SER A N 1
ATOM 2966 C CA . SER A 1 380 ? -24.844 16.344 16 1 86 380 SER A CA 1
ATOM 2967 C C . SER A 1 380 ? -26.109 15.711 15.445 1 86 380 SER A C 1
ATOM 2969 O O . SER A 1 380 ? -26.469 14.594 15.828 1 86 380 SER A O 1
ATOM 2971 N N . CYS A 1 381 ? -26.734 16.359 14.547 1 82.5 381 CYS A N 1
ATOM 2972 C CA . CYS A 1 381 ? -27.984 15.883 13.961 1 82.5 381 CYS A CA 1
ATOM 2973 C C . CYS A 1 381 ? -27.734 14.719 13.008 1 82.5 381 CYS A C 1
ATOM 2975 O O . CYS A 1 381 ? -28.578 13.836 12.867 1 82.5 381 CYS A O 1
ATOM 2977 N N . LEU A 1 382 ? -26.594 14.703 12.414 1 83.25 382 LEU A N 1
ATOM 2978 C CA . LEU A 1 382 ? -26.375 13.758 11.328 1 83.25 382 LEU A CA 1
ATOM 2979 C C . LEU A 1 382 ? -25.453 12.625 11.781 1 83.25 382 LEU A C 1
ATOM 2981 O O . LEU A 1 382 ? -25.203 11.68 11.023 1 83.25 382 LEU A O 1
ATOM 2985 N N . GLN A 1 383 ? -24.922 12.75 12.953 1 80.56 383 GLN A N 1
ATOM 2986 C CA . GLN A 1 383 ? -23.938 11.789 13.453 1 80.56 383 GLN A CA 1
ATOM 2987 C C . GLN A 1 383 ? -24.469 10.367 13.383 1 80.56 383 GLN A C 1
ATOM 2989 O O . GLN A 1 383 ? -23.734 9.43 13.055 1 80.56 383 GLN A O 1
ATOM 2994 N N . GLU A 1 384 ? -25.703 10.188 13.602 1 79.19 384 GLU A N 1
ATOM 2995 C CA . GLU A 1 384 ? -26.312 8.867 13.633 1 79.19 384 GLU A CA 1
ATOM 2996 C C . GLU A 1 384 ? -26.359 8.25 12.234 1 79.19 384 GLU A C 1
ATOM 2998 O O . GLU A 1 384 ? -26.422 7.027 12.086 1 79.19 384 GLU A O 1
ATOM 3003 N N . GLN A 1 385 ? -26.391 9.039 11.266 1 75.5 385 GLN A N 1
ATOM 3004 C CA . GLN A 1 385 ? -26.453 8.562 9.891 1 75.5 385 GLN A CA 1
ATOM 3005 C C . GLN A 1 385 ? -25.062 8.297 9.336 1 75.5 385 GLN A C 1
ATOM 3007 O O . GLN A 1 385 ? -24.906 7.977 8.156 1 75.5 385 GLN A O 1
ATOM 3012 N N . GLY A 1 386 ? -24.031 8.516 10.125 1 74.94 386 GLY A N 1
ATOM 3013 C CA . GLY A 1 386 ? -22.656 8.266 9.68 1 74.94 386 GLY A CA 1
ATOM 3014 C C . GLY A 1 386 ? -22.141 9.344 8.75 1 74.94 386 GLY A C 1
ATOM 3015 O O . GLY A 1 386 ? -21.25 9.086 7.934 1 74.94 386 GLY A O 1
ATOM 3016 N N . VAL A 1 387 ? -22.75 10.516 8.812 1 78.75 387 VAL A N 1
ATOM 3017 C CA . VAL A 1 387 ? -22.344 11.617 7.949 1 78.75 387 VAL A CA 1
ATOM 3018 C C . VAL A 1 387 ? -21.328 12.5 8.68 1 78.75 387 VAL A C 1
ATOM 3020 O O . VAL A 1 387 ? -21.562 12.891 9.828 1 78.75 387 VAL A O 1
ATOM 3023 N N . ASN A 1 388 ? -20.125 12.719 8.094 1 84.25 388 ASN A N 1
ATOM 3024 C CA . ASN A 1 388 ? -19.172 13.68 8.609 1 84.25 388 ASN A CA 1
ATOM 3025 C C . ASN A 1 388 ? -19.422 15.086 8.07 1 84.25 388 ASN A C 1
ATOM 3027 O O . ASN A 1 388 ? -19.547 15.273 6.855 1 84.25 388 ASN A O 1
ATOM 3031 N N . CYS A 1 389 ? -19.562 15.977 9.016 1 87.69 389 CYS A N 1
ATOM 3032 C CA . CYS A 1 389 ? -19.875 17.344 8.633 1 87.69 389 CYS A CA 1
ATOM 3033 C C . CYS A 1 389 ? -18.672 18.266 8.891 1 87.69 389 CYS A C 1
ATOM 3035 O O . CYS A 1 389 ? -18.016 18.156 9.922 1 87.69 389 CYS A O 1
ATOM 3037 N N . PHE A 1 390 ? -18.391 19.141 7.906 1 90.44 390 PHE A N 1
ATOM 3038 C CA . PHE A 1 390 ? -17.359 20.156 8.023 1 90.44 390 PHE A CA 1
ATOM 3039 C C . PHE A 1 390 ? -17.875 21.516 7.57 1 90.44 390 PHE A C 1
ATOM 3041 O O . PHE A 1 390 ? -18.875 21.594 6.848 1 90.44 390 PHE A O 1
ATOM 3048 N N . GLY A 1 391 ? -17.297 22.547 8.07 1 89.81 391 GLY A N 1
ATOM 3049 C CA . GLY A 1 391 ? -17.609 23.891 7.633 1 89.81 391 GLY A CA 1
ATOM 3050 C C . GLY A 1 391 ? -16.391 24.641 7.117 1 89.81 391 GLY A C 1
ATOM 3051 O O . GLY A 1 391 ? -15.273 24.438 7.609 1 89.81 391 GLY A O 1
ATOM 3052 N N . VAL A 1 392 ? -16.594 25.391 6.125 1 90.62 392 VAL A N 1
ATOM 3053 C CA . VAL A 1 392 ? -15.586 26.328 5.648 1 90.62 392 VAL A CA 1
ATOM 3054 C C . VAL A 1 392 ? -16.156 27.75 5.656 1 90.62 392 VAL A C 1
ATOM 3056 O O . VAL A 1 392 ? -17.156 28.031 4.988 1 90.62 392 VAL A O 1
ATOM 3059 N N . PHE A 1 393 ? -15.516 28.641 6.469 1 90 393 PHE A N 1
ATOM 3060 C CA . PHE A 1 393 ? -15.969 30.016 6.656 1 90 393 PHE A CA 1
ATOM 3061 C C . PHE A 1 393 ? -15.211 30.969 5.734 1 90 393 PHE A C 1
ATOM 3063 O O . PHE A 1 393 ? -13.977 31.016 5.77 1 90 393 PHE A O 1
ATOM 3070 N N . VAL A 1 394 ? -16 31.734 4.973 1 88.81 394 VAL A N 1
ATOM 3071 C CA . VAL A 1 394 ? -15.406 32.656 4.008 1 88.81 394 VAL A CA 1
ATOM 3072 C C . VAL A 1 394 ? -15.977 34.062 4.219 1 88.81 394 VAL A C 1
ATOM 3074 O O . VAL A 1 394 ? -17.188 34.25 4.273 1 88.81 394 VAL A O 1
ATOM 3077 N N . LEU A 1 395 ? -15.062 35.031 4.414 1 84.38 395 LEU A N 1
ATOM 3078 C CA . LEU A 1 395 ? -15.5 36.406 4.512 1 84.38 395 LEU A CA 1
ATOM 3079 C C . LEU A 1 395 ? -15.773 37 3.131 1 84.38 395 LEU A C 1
ATOM 3081 O O . LEU A 1 395 ? -14.93 36.906 2.236 1 84.38 395 LEU A O 1
ATOM 3085 N N . SER A 1 396 ? -17.031 37.281 2.924 1 74.69 396 SER A N 1
ATOM 3086 C CA . SER A 1 396 ? -17.422 37.906 1.663 1 74.69 396 SER A CA 1
ATOM 3087 C C . SER A 1 396 ? -17.484 39.406 1.789 1 74.69 396 SER A C 1
ATOM 3089 O O . SER A 1 396 ? -17.703 39.938 2.881 1 74.69 396 SER A O 1
ATOM 3091 N N . ASN A 1 397 ? -16.891 40.344 0.982 1 60.03 397 ASN A N 1
ATOM 3092 C CA . ASN A 1 397 ? -16.844 41.781 0.962 1 60.03 397 ASN A CA 1
ATOM 3093 C C . ASN A 1 397 ? -18.25 42.406 1.102 1 60.03 397 ASN A C 1
ATOM 3095 O O . ASN A 1 397 ? -19.141 42.094 0.303 1 60.03 397 ASN A O 1
ATOM 3099 N N . SER A 1 398 ? -18.812 42.469 2.186 1 48.25 398 SER A N 1
ATOM 3100 C CA . SER A 1 398 ? -19.984 43.344 2.17 1 48.25 398 SER A CA 1
ATOM 3101 C C . SER A 1 398 ? -19.672 44.656 1.472 1 48.25 398 SER A C 1
ATOM 3103 O O . SER A 1 398 ? -20.547 45.25 0.835 1 48.25 398 SER A O 1
ATOM 3105 N N . THR A 1 399 ? -18.828 45.719 2.281 1 43.94 399 THR A N 1
ATOM 3106 C CA . THR A 1 399 ? -18.844 47.156 2.176 1 43.94 399 THR A CA 1
ATOM 3107 C C . THR A 1 399 ? -18.188 47.625 0.879 1 43.94 399 THR A C 1
ATOM 3109 O O . THR A 1 399 ? -17.391 46.906 0.287 1 43.94 399 THR A O 1
ATOM 3112 N N . ASN A 1 400 ? -18.531 48.969 0.585 1 44.09 400 ASN A N 1
ATOM 3113 C CA . ASN A 1 400 ? -18.125 49.969 -0.393 1 44.09 400 ASN A CA 1
ATOM 3114 C C . ASN A 1 400 ? -16.609 50.031 -0.527 1 44.09 400 ASN A C 1
ATOM 3116 O O . ASN A 1 400 ? -16.062 51.031 -1.03 1 44.09 400 ASN A O 1
ATOM 3120 N N . LYS A 1 401 ? -15.867 49.625 0.462 1 49.75 401 LYS A N 1
ATOM 3121 C CA . LYS A 1 401 ? -14.469 49.938 0.178 1 49.75 401 LYS A CA 1
ATOM 3122 C C . LYS A 1 401 ? -13.867 48.906 -0.785 1 49.75 401 LYS A C 1
ATOM 3124 O O . LYS A 1 401 ? -14.117 47.688 -0.658 1 49.75 401 LYS A O 1
ATOM 3129 N N . PRO A 1 402 ? -13.359 49.156 -1.765 1 51.72 402 PRO A N 1
ATOM 3130 C CA . PRO A 1 402 ? -12.656 48.406 -2.809 1 51.72 402 PRO A CA 1
ATOM 3131 C C . PRO A 1 402 ? -11.664 47.406 -2.24 1 51.72 402 PRO A C 1
ATOM 3133 O O . PRO A 1 402 ? -10.68 47.781 -1.6 1 51.72 402 PRO A O 1
ATOM 3136 N N . GLU A 1 403 ? -12.094 46.406 -1.631 1 58.22 403 GLU A N 1
ATOM 3137 C CA . GLU A 1 403 ? -11.055 45.438 -1.316 1 58.22 403 GLU A CA 1
ATOM 3138 C C . GLU A 1 403 ? -10.289 45.031 -2.57 1 58.22 403 GLU A C 1
ATOM 3140 O O . GLU A 1 403 ? -10.836 45.062 -3.676 1 58.22 403 GLU A O 1
ATOM 3145 N N . ASP A 1 404 ? -9.016 44.875 -2.438 1 68.69 404 ASP A N 1
ATOM 3146 C CA . ASP A 1 404 ? -8.07 44.438 -3.469 1 68.69 404 ASP A CA 1
ATOM 3147 C C . ASP A 1 404 ? -8.484 43.094 -4.074 1 68.69 404 ASP A C 1
ATOM 3149 O O . ASP A 1 404 ? -8.688 42.125 -3.354 1 68.69 404 ASP A O 1
ATOM 3153 N N . LYS A 1 405 ? -9.117 43.219 -5.168 1 72.88 405 LYS A N 1
ATOM 3154 C CA . LYS A 1 405 ? -9.508 42.094 -5.992 1 72.88 405 LYS A CA 1
ATOM 3155 C C . LYS A 1 405 ? -8.57 40.906 -5.773 1 72.88 405 LYS A C 1
ATOM 3157 O O . LYS A 1 405 ? -8.992 39.75 -5.797 1 72.88 405 LYS A O 1
ATOM 3162 N N . ASP A 1 406 ? -7.367 41.281 -5.387 1 82.56 406 ASP A N 1
ATOM 3163 C CA . ASP A 1 406 ? -6.367 40.219 -5.207 1 82.56 406 ASP A CA 1
ATOM 3164 C C . ASP A 1 406 ? -6.578 39.5 -3.889 1 82.56 406 ASP A C 1
ATOM 3166 O O . ASP A 1 406 ? -6.426 38.281 -3.826 1 82.56 406 ASP A O 1
ATOM 3170 N N . ALA A 1 407 ? -7 40.219 -2.898 1 82 407 ALA A N 1
ATOM 3171 C CA . ALA A 1 407 ? -7.211 39.594 -1.587 1 82 407 ALA A CA 1
ATOM 3172 C C . ALA A 1 407 ? -8.422 38.688 -1.595 1 82 407 ALA A C 1
ATOM 3174 O O . ALA A 1 407 ? -8.398 37.594 -0.989 1 82 407 ALA A O 1
ATOM 3175 N N . VAL A 1 408 ? -9.43 39.094 -2.357 1 82.25 408 VAL A N 1
ATOM 3176 C CA . VAL A 1 408 ? -10.648 38.312 -2.445 1 82.25 408 VAL A CA 1
ATOM 3177 C C . VAL A 1 408 ? -10.367 37 -3.205 1 82.25 408 VAL A C 1
ATOM 3179 O O . VAL A 1 408 ? -10.812 35.938 -2.797 1 82.25 408 VAL A O 1
ATOM 3182 N N . THR A 1 409 ? -9.609 37.125 -4.219 1 85.12 409 THR A N 1
ATOM 3183 C CA . THR A 1 409 ? -9.273 35.969 -5.016 1 85.12 409 THR A CA 1
ATOM 3184 C C . THR A 1 409 ? -8.469 34.969 -4.188 1 85.12 409 THR A C 1
ATOM 3186 O O . THR A 1 409 ? -8.719 33.75 -4.254 1 85.12 409 THR A O 1
ATOM 3189 N N . LYS A 1 410 ? -7.57 35.469 -3.414 1 87.81 410 LYS A N 1
ATOM 3190 C CA . LYS A 1 410 ? -6.758 34.594 -2.572 1 87.81 410 LYS A CA 1
ATOM 3191 C C . LYS A 1 410 ? -7.617 33.875 -1.545 1 87.81 410 LYS A C 1
ATOM 3193 O O . LYS A 1 410 ? -7.383 32.688 -1.254 1 87.81 410 LYS A O 1
ATOM 3198 N N . ARG A 1 411 ? -8.602 34.562 -1.13 1 88.44 411 ARG A N 1
ATOM 3199 C CA . ARG A 1 411 ? -9.508 33.969 -0.15 1 88.44 411 ARG A CA 1
ATOM 3200 C C . ARG A 1 411 ? -10.344 32.875 -0.774 1 88.44 411 ARG A C 1
ATOM 3202 O O . ARG A 1 411 ? -10.555 31.812 -0.157 1 88.44 411 ARG A O 1
ATOM 3209 N N . PHE A 1 412 ? -10.742 33.062 -1.992 1 87.62 412 PHE A N 1
ATOM 3210 C CA . PHE A 1 412 ? -11.547 32.062 -2.676 1 87.62 412 PHE A CA 1
ATOM 3211 C C . PHE A 1 412 ? -10.711 30.844 -3.012 1 87.62 412 PHE A C 1
ATOM 3213 O O . PHE A 1 412 ? -11.195 29.703 -2.922 1 87.62 412 PHE A O 1
ATOM 3220 N N . VAL A 1 413 ? -9.531 31.125 -3.346 1 90.75 413 VAL A N 1
ATOM 3221 C CA . VAL A 1 413 ? -8.633 30.016 -3.613 1 90.75 413 VAL A CA 1
ATOM 3222 C C . VAL A 1 413 ? -8.43 29.203 -2.338 1 90.75 413 VAL A C 1
ATOM 3224 O O . VAL A 1 413 ? -8.539 27.969 -2.354 1 90.75 413 VAL A O 1
ATOM 3227 N N . ARG A 1 414 ? -8.203 29.906 -1.247 1 92.75 414 ARG A N 1
ATOM 3228 C CA . ARG A 1 414 ? -8 29.25 0.037 1 92.75 414 ARG A CA 1
ATOM 3229 C C . ARG A 1 414 ? -9.25 28.484 0.456 1 92.75 414 ARG A C 1
ATOM 3231 O O . ARG A 1 414 ? -9.164 27.344 0.944 1 92.75 414 ARG A O 1
ATOM 3238 N N . ALA A 1 415 ? -10.359 29.047 0.265 1 90.69 415 ALA A N 1
ATOM 3239 C CA . ALA A 1 415 ? -11.625 28.406 0.593 1 90.69 415 ALA A CA 1
ATOM 3240 C C . ALA A 1 415 ? -11.82 27.141 -0.223 1 90.69 415 ALA A C 1
ATOM 3242 O O . ALA A 1 415 ? -12.273 26.109 0.304 1 90.69 415 ALA A O 1
ATOM 3243 N N . ALA A 1 416 ? -11.469 27.234 -1.469 1 89.25 416 ALA A N 1
ATOM 3244 C CA . ALA A 1 416 ? -11.586 26.078 -2.34 1 89.25 416 ALA A CA 1
ATOM 3245 C C . ALA A 1 416 ? -10.672 24.938 -1.873 1 89.25 416 ALA A C 1
ATOM 3247 O O . ALA A 1 416 ? -11.086 23.781 -1.816 1 89.25 416 ALA A O 1
ATOM 3248 N N . GLU A 1 417 ? -9.531 25.312 -1.503 1 90.5 417 GLU A N 1
ATOM 3249 C CA . GLU A 1 417 ? -8.562 24.328 -1.007 1 90.5 417 GLU A CA 1
ATOM 3250 C C . GLU A 1 417 ? -9.078 23.641 0.258 1 90.5 417 GLU A C 1
ATOM 3252 O O . GLU A 1 417 ? -9.008 22.422 0.378 1 90.5 417 GLU A O 1
ATOM 3257 N N . LEU A 1 418 ? -9.539 24.422 1.156 1 92.06 418 LEU A N 1
ATOM 3258 C CA . LEU A 1 418 ? -10.055 23.891 2.414 1 92.06 418 LEU A CA 1
ATOM 3259 C C . LEU A 1 418 ? -11.266 23 2.17 1 92.06 418 LEU A C 1
ATOM 3261 O O . LEU A 1 418 ? -11.422 21.953 2.816 1 92.06 418 LEU A O 1
ATOM 3265 N N . THR A 1 419 ? -12.062 23.391 1.237 1 88.44 419 THR A N 1
ATOM 3266 C CA . THR A 1 419 ? -13.266 22.625 0.926 1 88.44 419 THR A CA 1
ATOM 3267 C C . THR A 1 419 ? -12.891 21.25 0.359 1 88.44 419 THR A C 1
ATOM 3269 O O . THR A 1 419 ? -13.406 20.219 0.815 1 88.44 419 THR A O 1
ATOM 3272 N N . VAL A 1 420 ? -12.023 21.281 -0.545 1 84.56 420 VAL A N 1
ATOM 3273 C CA . VAL A 1 420 ? -11.586 20.016 -1.138 1 84.56 420 VAL A CA 1
ATOM 3274 C C . VAL A 1 420 ? -10.898 19.156 -0.079 1 84.56 420 VAL A C 1
ATOM 3276 O O . VAL A 1 420 ? -11.141 17.953 0.002 1 84.56 420 VAL A O 1
ATOM 3279 N N . GLY A 1 421 ? -10.047 19.781 0.721 1 85.25 421 GLY A N 1
ATOM 3280 C CA . GLY A 1 421 ? -9.422 19.062 1.822 1 85.25 421 GLY A CA 1
ATOM 3281 C C . GLY A 1 421 ? -10.43 18.438 2.77 1 85.25 421 GLY A C 1
ATOM 3282 O O . GLY A 1 421 ? -10.25 17.281 3.203 1 85.25 421 GLY A O 1
ATOM 3283 N N . ALA A 1 422 ? -11.477 19.172 3.102 1 87.69 422 ALA A N 1
ATOM 3284 C CA . ALA A 1 422 ? -12.516 18.672 3.992 1 87.69 422 ALA A CA 1
ATOM 3285 C C . ALA A 1 422 ? -13.305 17.547 3.34 1 87.69 422 ALA A C 1
ATOM 3287 O O . ALA A 1 422 ? -13.68 16.578 4.008 1 87.69 422 ALA A O 1
ATOM 3288 N N . LEU A 1 423 ? -13.492 17.578 2.047 1 80.75 423 LEU A N 1
ATOM 3289 C CA . LEU A 1 423 ? -14.289 16.594 1.311 1 80.75 423 LEU A CA 1
ATOM 3290 C C . LEU A 1 423 ? -13.523 15.289 1.134 1 80.75 423 LEU A C 1
ATOM 3292 O O . LEU A 1 423 ? -14.109 14.211 1.236 1 80.75 423 LEU A O 1
ATOM 3296 N N . LEU A 1 424 ? -12.227 15.438 0.987 1 74.31 424 LEU A N 1
ATOM 3297 C CA . LEU A 1 424 ? -11.523 14.266 0.481 1 74.31 424 LEU A CA 1
ATOM 3298 C C . LEU A 1 424 ? -10.5 13.758 1.496 1 74.31 424 LEU A C 1
ATOM 3300 O O . LEU A 1 424 ? -10.164 12.57 1.512 1 74.31 424 LEU A O 1
ATOM 3304 N N . ASP A 1 425 ? -9.969 14.648 2.34 1 75.25 425 ASP A N 1
ATOM 3305 C CA . ASP A 1 425 ? -8.766 14.281 3.08 1 75.25 425 ASP A CA 1
ATOM 3306 C C . ASP A 1 425 ? -9.008 14.344 4.586 1 75.25 425 ASP A C 1
ATOM 3308 O O . ASP A 1 425 ? -8.281 13.719 5.363 1 75.25 425 ASP A O 1
ATOM 3312 N N . ALA A 1 426 ? -9.992 15.156 5.047 1 84.56 426 ALA A N 1
ATOM 3313 C CA . ALA A 1 426 ? -10.164 15.383 6.48 1 84.56 426 ALA A CA 1
ATOM 3314 C C . ALA A 1 426 ? -10.547 14.094 7.199 1 84.56 426 ALA A C 1
ATOM 3316 O O . ALA A 1 426 ? -11.5 13.414 6.805 1 84.56 426 ALA A O 1
ATOM 3317 N N . PRO A 1 427 ? -9.797 13.727 8.211 1 79.62 427 PRO A N 1
ATOM 3318 C CA . PRO A 1 427 ? -10.211 12.586 9.031 1 79.62 427 PRO A CA 1
ATOM 3319 C C . PRO A 1 427 ? -11.57 12.789 9.688 1 79.62 427 PRO A C 1
ATOM 3321 O O . PRO A 1 427 ? -11.953 13.93 9.992 1 79.62 427 PRO A O 1
ATOM 3324 N N . SER A 1 428 ? -12.234 11.656 9.938 1 78.62 428 SER A N 1
ATOM 3325 C CA . SER A 1 428 ? -13.562 11.695 10.539 1 78.62 428 SER A CA 1
ATOM 3326 C C . SER A 1 428 ? -13.523 12.289 11.945 1 78.62 428 SER A C 1
ATOM 3328 O O . SER A 1 428 ? -14.516 12.836 12.422 1 78.62 428 SER A O 1
ATOM 3330 N N . VAL A 1 429 ? -12.344 12.32 12.578 1 86.56 429 VAL A N 1
ATOM 3331 C CA . VAL A 1 429 ? -12.195 12.852 13.93 1 86.56 429 VAL A CA 1
ATOM 3332 C C . VAL A 1 429 ? -12.438 14.359 13.922 1 86.56 429 VAL A C 1
ATOM 3334 O O . VAL A 1 429 ? -12.789 14.938 14.953 1 86.56 429 VAL A O 1
ATOM 3337 N N . PHE A 1 430 ? -12.32 14.977 12.75 1 90.31 430 PHE A N 1
ATOM 3338 C CA . PHE A 1 430 ? -12.5 16.422 12.656 1 90.31 430 PHE A CA 1
ATOM 3339 C C . PHE A 1 430 ? -13.938 16.766 12.273 1 90.31 430 PHE A C 1
ATOM 3341 O O . PHE A 1 430 ? -14.25 17.922 12.008 1 90.31 430 PHE A O 1
ATOM 3348 N N . SER A 1 431 ? -14.781 15.711 12.25 1 89.88 431 SER A N 1
ATOM 3349 C CA . SER A 1 431 ? -16.172 16.016 11.938 1 89.88 431 SER A CA 1
ATOM 3350 C C . SER A 1 431 ? -16.766 17.016 12.922 1 89.88 431 SER A C 1
ATOM 3352 O O . SER A 1 431 ? -16.5 16.938 14.125 1 89.88 431 SER A O 1
ATOM 3354 N N . GLY A 1 432 ? -17.5 18 12.438 1 90.06 432 GLY A N 1
ATOM 3355 C CA . GLY A 1 432 ? -18.109 19.062 13.25 1 90.06 432 GLY A CA 1
ATOM 3356 C C . GLY A 1 432 ? -17.266 20.312 13.312 1 90.06 432 GLY A C 1
ATOM 3357 O O . GLY A 1 432 ? -17.703 21.328 13.852 1 90.06 432 GLY A O 1
ATOM 3358 N N . GLN A 1 433 ? -16.031 20.297 12.742 1 92 433 GLN A N 1
ATOM 3359 C CA . GLN A 1 433 ? -15.133 21.438 12.805 1 92 433 GLN A CA 1
ATOM 3360 C C . GLN A 1 433 ? -15.398 22.406 11.664 1 92 433 GLN A C 1
ATOM 3362 O O . GLN A 1 433 ? -15.875 22.016 10.594 1 92 433 GLN A O 1
ATOM 3367 N N . ALA A 1 434 ? -15.18 23.641 11.977 1 90.88 434 ALA A N 1
ATOM 3368 C CA . ALA A 1 434 ? -15.25 24.703 10.977 1 90.88 434 ALA A CA 1
ATOM 3369 C C . ALA A 1 434 ? -13.867 25.266 10.672 1 90.88 434 ALA A C 1
ATOM 3371 O O . ALA A 1 434 ? -13.109 25.594 11.586 1 90.88 434 ALA A O 1
ATOM 3372 N N . PHE A 1 435 ? -13.57 25.266 9.398 1 93.44 435 PHE A N 1
ATOM 3373 C CA . PHE A 1 435 ? -12.281 25.781 8.953 1 93.44 435 PHE A CA 1
ATOM 3374 C C . PHE A 1 435 ? -12.422 27.234 8.508 1 93.44 435 PHE A C 1
ATOM 3376 O O . PHE A 1 435 ? -13.422 27.609 7.891 1 93.44 435 PHE A O 1
ATOM 3383 N N . ASP A 1 436 ? -11.453 28.062 8.883 1 91.31 436 ASP A N 1
ATOM 3384 C CA . ASP A 1 436 ? -11.43 29.484 8.547 1 91.31 436 ASP A CA 1
ATOM 3385 C C . ASP A 1 436 ? -10.57 29.75 7.312 1 91.31 436 ASP A C 1
ATOM 3387 O O . ASP A 1 436 ? -9.359 29.547 7.34 1 91.31 436 ASP A O 1
ATOM 3391 N N . ALA A 1 437 ? -11.172 30.203 6.297 1 89.62 437 ALA A N 1
ATOM 3392 C CA . ALA A 1 437 ? -10.461 30.438 5.043 1 89.62 437 ALA A CA 1
ATOM 3393 C C . ALA A 1 437 ? -9.828 31.812 5.02 1 89.62 437 ALA A C 1
ATOM 3395 O O . ALA A 1 437 ? -9.188 32.188 4.031 1 89.62 437 ALA A O 1
ATOM 3396 N N . ASN A 1 438 ? -10.062 32.594 6.027 1 79.44 438 ASN A N 1
ATOM 3397 C CA . ASN A 1 438 ? -9.578 33.969 6.039 1 79.44 438 ASN A CA 1
ATOM 3398 C C . ASN A 1 438 ? -8.203 34.062 6.695 1 79.44 438 ASN A C 1
ATOM 3400 O O . ASN A 1 438 ? -7.812 35.156 7.16 1 79.44 438 ASN A O 1
ATOM 3404 N N . THR A 1 439 ? -7.488 32.875 6.672 1 61.69 439 THR A N 1
ATOM 3405 C CA . THR A 1 439 ? -6.164 32.875 7.281 1 61.69 439 THR A CA 1
ATOM 3406 C C . THR A 1 439 ? -5.117 33.406 6.312 1 61.69 439 THR A C 1
ATOM 3408 O O . THR A 1 439 ? -5.277 33.281 5.094 1 61.69 439 THR A O 1
ATOM 3411 N N . MET B 1 1 ? 20.734 -25.172 15.797 1 18.8 1 MET B N 1
ATOM 3412 C CA . MET B 1 1 ? 20.297 -23.766 15.773 1 18.8 1 MET B CA 1
ATOM 3413 C C . MET B 1 1 ? 21.312 -22.875 16.469 1 18.8 1 MET B C 1
ATOM 3415 O O . MET B 1 1 ? 21.359 -22.828 17.703 1 18.8 1 MET B O 1
ATOM 3419 N N . ALA B 1 2 ? 22.5 -22.75 15.93 1 23.14 2 ALA B N 1
ATOM 3420 C CA . ALA B 1 2 ? 23.609 -22.078 16.609 1 23.14 2 ALA B CA 1
ATOM 3421 C C . ALA B 1 2 ? 23.219 -20.656 17 1 23.14 2 ALA B C 1
ATOM 3423 O O . ALA B 1 2 ? 22.547 -19.953 16.234 1 23.14 2 ALA B O 1
ATOM 3424 N N . ALA B 1 3 ? 23.031 -20.453 18.266 1 25.28 3 ALA B N 1
ATOM 3425 C CA . ALA B 1 3 ? 22.953 -19.141 18.906 1 25.28 3 ALA B CA 1
ATOM 3426 C C . ALA B 1 3 ? 23.953 -18.156 18.297 1 25.28 3 ALA B C 1
ATOM 3428 O O . ALA B 1 3 ? 25.156 -18.312 18.484 1 25.28 3 ALA B O 1
ATOM 3429 N N . VAL B 1 4 ? 23.812 -17.953 17.016 1 31.67 4 VAL B N 1
ATOM 3430 C CA . VAL B 1 4 ? 24.812 -17 16.516 1 31.67 4 VAL B CA 1
ATOM 3431 C C . VAL B 1 4 ? 24.938 -15.828 17.5 1 31.67 4 VAL B C 1
ATOM 3433 O O . VAL B 1 4 ? 23.953 -15.203 17.875 1 31.67 4 VAL B O 1
ATOM 3436 N N . GLY B 1 5 ? 25.75 -15.93 18.406 1 31.88 5 GLY B N 1
ATOM 3437 C CA . GLY B 1 5 ? 26.125 -14.859 19.328 1 31.88 5 GLY B CA 1
ATOM 3438 C C . GLY B 1 5 ? 25.969 -13.477 18.719 1 31.88 5 GLY B C 1
ATOM 3439 O O . GLY B 1 5 ? 26.203 -13.289 17.516 1 31.88 5 GLY B O 1
ATOM 3440 N N . ASP B 1 6 ? 25.094 -12.617 19.172 1 39.16 6 ASP B N 1
ATOM 3441 C CA . ASP B 1 6 ? 24.703 -11.25 18.859 1 39.16 6 ASP B CA 1
ATOM 3442 C C . ASP B 1 6 ? 25.922 -10.391 18.547 1 39.16 6 ASP B C 1
ATOM 3444 O O . ASP B 1 6 ? 25.859 -9.164 18.656 1 39.16 6 ASP B O 1
ATOM 3448 N N . GLY B 1 7 ? 27.125 -10.906 18.688 1 41.97 7 GLY B N 1
ATOM 3449 C CA . GLY B 1 7 ? 28.281 -10.031 18.484 1 41.97 7 GLY B CA 1
ATOM 3450 C C . GLY B 1 7 ? 28.312 -9.422 17.094 1 41.97 7 GLY B C 1
ATOM 3451 O O . GLY B 1 7 ? 28.359 -10.141 16.094 1 41.97 7 GLY B O 1
ATOM 3452 N N . LYS B 1 8 ? 27.859 -8.297 16.859 1 55.09 8 LYS B N 1
ATOM 3453 C CA . LYS B 1 8 ? 27.844 -7.586 15.586 1 55.09 8 LYS B CA 1
ATOM 3454 C C . LYS B 1 8 ? 29.172 -7.727 14.867 1 55.09 8 LYS B C 1
ATOM 3456 O O . LYS B 1 8 ? 30.203 -7.23 15.336 1 55.09 8 LYS B O 1
ATOM 3461 N N . VAL B 1 9 ? 29.406 -8.758 14.109 1 69.06 9 VAL B N 1
ATOM 3462 C CA . VAL B 1 9 ? 30.594 -8.914 13.273 1 69.06 9 VAL B CA 1
ATOM 3463 C C . VAL B 1 9 ? 30.859 -7.633 12.492 1 69.06 9 VAL B C 1
ATOM 3465 O O . VAL B 1 9 ? 29.953 -7.09 11.859 1 69.06 9 VAL B O 1
ATOM 3468 N N . THR B 1 10 ? 31.922 -7.016 12.797 1 80.44 10 THR B N 1
ATOM 3469 C CA . THR B 1 10 ? 32.312 -5.75 12.188 1 80.44 10 THR B CA 1
ATOM 3470 C C . THR B 1 10 ? 32.906 -5.973 10.797 1 80.44 10 THR B C 1
ATOM 3472 O O . THR B 1 10 ? 33.719 -6.879 10.609 1 80.44 10 THR B O 1
ATOM 3475 N N . VAL B 1 11 ? 32.438 -5.371 9.805 1 90.44 11 VAL B N 1
ATOM 3476 C CA . VAL B 1 11 ? 32.969 -5.359 8.461 1 90.44 11 VAL B CA 1
ATOM 3477 C C . VAL B 1 11 ? 34.219 -4.469 8.422 1 90.44 11 VAL B C 1
ATOM 3479 O O . VAL B 1 11 ? 34.125 -3.258 8.633 1 90.44 11 VAL B O 1
ATOM 3482 N N . CYS B 1 12 ? 35.406 -5.125 8.156 1 91.38 12 CYS B N 1
ATOM 3483 C CA . CYS B 1 12 ? 36.656 -4.387 8.242 1 91.38 12 CYS B CA 1
ATOM 3484 C C . CYS B 1 12 ? 37.375 -4.379 6.898 1 91.38 12 CYS B C 1
ATOM 3486 O O . CYS B 1 12 ? 38.594 -4.32 6.844 1 91.38 12 CYS B O 1
ATOM 3488 N N . PHE B 1 13 ? 36.688 -4.566 5.898 1 96.06 13 PHE B N 1
ATOM 3489 C CA . PHE B 1 13 ? 37.219 -4.535 4.543 1 96.06 13 PHE B CA 1
ATOM 3490 C C . PHE B 1 13 ? 36.406 -3.607 3.66 1 96.06 13 PHE B C 1
ATOM 3492 O O . PHE B 1 13 ? 35.344 -3.158 4.059 1 96.06 13 PHE B O 1
ATOM 3499 N N . ASP B 1 14 ? 36.938 -3.33 2.473 1 96.88 14 ASP B N 1
ATOM 3500 C CA . ASP B 1 14 ? 36.312 -2.348 1.589 1 96.88 14 ASP B CA 1
ATOM 3501 C C . ASP B 1 14 ? 35.062 -2.934 0.897 1 96.88 14 ASP B C 1
ATOM 3503 O O . ASP B 1 14 ? 35.156 -3.959 0.219 1 96.88 14 ASP B O 1
ATOM 3507 N N . VAL B 1 15 ? 33.969 -2.225 1.059 1 98.5 15 VAL B N 1
ATOM 3508 C CA . VAL B 1 15 ? 32.719 -2.646 0.45 1 98.5 15 VAL B CA 1
ATOM 3509 C C . VAL B 1 15 ? 32.125 -1.494 -0.358 1 98.5 15 VAL B C 1
ATOM 3511 O O . VAL B 1 15 ? 32.094 -0.351 0.102 1 98.5 15 VAL B O 1
ATOM 3514 N N . VAL B 1 16 ? 31.75 -1.788 -1.559 1 98.69 16 VAL B N 1
ATOM 3515 C CA . VAL B 1 16 ? 31.062 -0.827 -2.416 1 98.69 16 VAL B CA 1
ATOM 3516 C C . VAL B 1 16 ? 29.766 -1.437 -2.941 1 98.69 16 VAL B C 1
ATOM 3518 O O . VAL B 1 16 ? 29.672 -2.654 -3.098 1 98.69 16 VAL B O 1
ATOM 3521 N N . ALA B 1 17 ? 28.766 -0.626 -3.141 1 98.75 17 ALA B N 1
ATOM 3522 C CA . ALA B 1 17 ? 27.484 -1.096 -3.668 1 98.75 17 ALA B CA 1
ATOM 3523 C C . ALA B 1 17 ? 27.266 -0.576 -5.082 1 98.75 17 ALA B C 1
ATOM 3525 O O . ALA B 1 17 ? 27.688 0.526 -5.426 1 98.75 17 ALA B O 1
ATOM 3526 N N . VAL B 1 18 ? 26.641 -1.386 -5.91 1 98.75 18 VAL B N 1
ATOM 3527 C CA . VAL B 1 18 ? 26.203 -1.011 -7.246 1 98.75 18 VAL B CA 1
ATOM 3528 C C . VAL B 1 18 ? 24.688 -1.17 -7.352 1 98.75 18 VAL B C 1
ATOM 3530 O O . VAL B 1 18 ? 24.156 -2.266 -7.148 1 98.75 18 VAL B O 1
ATOM 3533 N N . LEU B 1 19 ? 24 -0.101 -7.625 1 98.25 19 LEU B N 1
ATOM 3534 C CA . LEU B 1 19 ? 22.547 -0.081 -7.727 1 98.25 19 LEU B CA 1
ATOM 3535 C C . LEU B 1 19 ? 22.094 0.348 -9.125 1 98.25 19 LEU B C 1
ATOM 3537 O O . LEU B 1 19 ? 21.953 1.542 -9.391 1 98.25 19 LEU B O 1
ATOM 3541 N N . PRO B 1 20 ? 21.812 -0.608 -9.969 1 96.44 20 PRO B N 1
ATOM 3542 C CA . PRO B 1 20 ? 21.359 -0.215 -11.305 1 96.44 20 PRO B CA 1
ATOM 3543 C C . PRO B 1 20 ? 20.016 0.509 -11.273 1 96.44 20 PRO B C 1
ATOM 3545 O O . PRO B 1 20 ? 19.094 0.088 -10.57 1 96.44 20 PRO B O 1
ATOM 3548 N N . ALA B 1 21 ? 19.906 1.555 -11.977 1 92.12 21 ALA B N 1
ATOM 3549 C CA . ALA B 1 21 ? 18.703 2.369 -12.094 1 92.12 21 ALA B CA 1
ATOM 3550 C C . ALA B 1 21 ? 18.469 2.791 -13.547 1 92.12 21 ALA B C 1
ATOM 3552 O O . ALA B 1 21 ? 18.062 3.926 -13.812 1 92.12 21 ALA B O 1
ATOM 3553 N N . GLY B 1 22 ? 18.812 1.926 -14.422 1 80.88 22 GLY B N 1
ATOM 3554 C CA . GLY B 1 22 ? 18.734 2.256 -15.836 1 80.88 22 GLY B CA 1
ATOM 3555 C C . GLY B 1 22 ? 17.391 1.921 -16.469 1 80.88 22 GLY B C 1
ATOM 3556 O O . GLY B 1 22 ? 17.156 2.225 -17.625 1 80.88 22 GLY B O 1
ATOM 3557 N N . GLY B 1 23 ? 16.5 1.369 -15.664 1 75.06 23 GLY B N 1
ATOM 3558 C CA . GLY B 1 23 ? 15.234 0.908 -16.219 1 75.06 23 GLY B CA 1
ATOM 3559 C C . GLY B 1 23 ? 14.312 2.041 -16.609 1 75.06 23 GLY B C 1
ATOM 3560 O O . GLY B 1 23 ? 14.297 3.096 -15.977 1 75.06 23 GLY B O 1
ATOM 3561 N N . SER B 1 24 ? 13.516 1.817 -17.719 1 66.31 24 SER B N 1
ATOM 3562 C CA . SER B 1 24 ? 12.625 2.834 -18.266 1 66.31 24 SER B CA 1
ATOM 3563 C C . SER B 1 24 ? 11.258 2.783 -17.594 1 66.31 24 SER B C 1
ATOM 3565 O O . SER B 1 24 ? 10.445 3.701 -17.75 1 66.31 24 SER B O 1
ATOM 3567 N N . GLY B 1 25 ? 11.031 1.907 -16.734 1 62.94 25 GLY B N 1
ATOM 3568 C CA . GLY B 1 25 ? 9.773 1.797 -16.031 1 62.94 25 GLY B CA 1
ATOM 3569 C C . GLY B 1 25 ? 8.609 1.415 -16.922 1 62.94 25 GLY B C 1
ATOM 3570 O O . GLY B 1 25 ? 7.488 1.885 -16.719 1 62.94 25 GLY B O 1
ATOM 3571 N N . VAL B 1 26 ? 8.742 0.545 -17.875 1 56.97 26 VAL B N 1
ATOM 3572 C CA . VAL B 1 26 ? 7.758 0.209 -18.891 1 56.97 26 VAL B CA 1
ATOM 3573 C C . VAL B 1 26 ? 6.543 -0.451 -18.25 1 56.97 26 VAL B C 1
ATOM 3575 O O . VAL B 1 26 ? 5.402 -0.191 -18.641 1 56.97 26 VAL B O 1
ATOM 3578 N N . ARG B 1 27 ? 6.617 -1.112 -17.203 1 51.72 27 ARG B N 1
ATOM 3579 C CA . ARG B 1 27 ? 5.539 -1.886 -16.594 1 51.72 27 ARG B CA 1
ATOM 3580 C C . ARG B 1 27 ? 4.574 -0.979 -15.836 1 51.72 27 ARG B C 1
ATOM 3582 O O . ARG B 1 27 ? 3.451 -1.379 -15.531 1 51.72 27 ARG B O 1
ATOM 3589 N N . MET B 1 28 ? 4.922 0.17 -15.453 1 58.69 28 MET B N 1
ATOM 3590 C CA . MET B 1 28 ? 4.062 1.058 -14.672 1 58.69 28 MET B CA 1
ATOM 3591 C C . MET B 1 28 ? 3.418 2.113 -15.562 1 58.69 28 MET B C 1
ATOM 3593 O O . MET B 1 28 ? 2.514 2.828 -15.133 1 58.69 28 MET B O 1
ATOM 3597 N N . ASN B 1 29 ? 3.684 1.989 -16.828 1 53.5 29 ASN B N 1
ATOM 3598 C CA . ASN B 1 29 ? 3.105 2.953 -17.75 1 53.5 29 ASN B CA 1
ATOM 3599 C C . ASN B 1 29 ? 3.121 4.367 -17.172 1 53.5 29 ASN B C 1
ATOM 3601 O O . ASN B 1 29 ? 2.102 5.059 -17.203 1 53.5 29 ASN B O 1
ATOM 3605 N N . LEU B 1 30 ? 4.188 4.703 -16.484 1 55.84 30 LEU B N 1
ATOM 3606 C CA . LEU B 1 30 ? 4.328 6.039 -15.914 1 55.84 30 LEU B CA 1
ATOM 3607 C C . LEU B 1 30 ? 5.176 6.93 -16.828 1 55.84 30 LEU B C 1
ATOM 3609 O O . LEU B 1 30 ? 5.906 6.434 -17.688 1 55.84 30 LEU B O 1
ATOM 3613 N N . ARG B 1 31 ? 5.004 8.195 -16.688 1 55.94 31 ARG B N 1
ATOM 3614 C CA . ARG B 1 31 ? 5.766 9.188 -17.438 1 55.94 31 ARG B CA 1
ATOM 3615 C C . ARG B 1 31 ? 7.246 9.141 -17.062 1 55.94 31 ARG B C 1
ATOM 3617 O O . ARG B 1 31 ? 8.109 9.211 -17.938 1 55.94 31 ARG B O 1
ATOM 3624 N N . LEU B 1 32 ? 7.539 8.938 -15.812 1 66.19 32 LEU B N 1
ATOM 3625 C CA . LEU B 1 32 ? 8.898 8.805 -15.297 1 66.19 32 LEU B CA 1
ATOM 3626 C C . LEU B 1 32 ? 9.18 7.371 -14.867 1 66.19 32 LEU B C 1
ATOM 3628 O O . LEU B 1 32 ? 8.273 6.672 -14.398 1 66.19 32 LEU B O 1
ATOM 3632 N N . PRO B 1 33 ? 10.445 7.051 -15.148 1 81.75 33 PRO B N 1
ATOM 3633 C CA . PRO B 1 33 ? 10.82 5.734 -14.625 1 81.75 33 PRO B CA 1
ATOM 3634 C C . PRO B 1 33 ? 10.492 5.57 -13.148 1 81.75 33 PRO B C 1
ATOM 3636 O O . PRO B 1 33 ? 10.531 6.543 -12.391 1 81.75 33 PRO B O 1
ATOM 3639 N N . LYS B 1 34 ? 10.234 4.387 -12.727 1 83.88 34 LYS B N 1
ATOM 3640 C CA . LYS B 1 34 ? 9.695 4.109 -11.398 1 83.88 34 LYS B CA 1
ATOM 3641 C C . LYS B 1 34 ? 10.656 4.559 -10.305 1 83.88 34 LYS B C 1
ATOM 3643 O O . LYS B 1 34 ? 10.234 4.953 -9.219 1 83.88 34 LYS B O 1
ATOM 3648 N N . GLN B 1 35 ? 11.977 4.504 -10.578 1 91.06 35 GLN B N 1
ATOM 3649 C CA . GLN B 1 35 ? 12.953 4.875 -9.555 1 91.06 35 GLN B CA 1
ATOM 3650 C C . GLN B 1 35 ? 12.867 6.363 -9.219 1 91.06 35 GLN B C 1
ATOM 3652 O O . GLN B 1 35 ? 13.352 6.801 -8.18 1 91.06 35 GLN B O 1
ATOM 3657 N N . PHE B 1 36 ? 12.164 7.148 -10.125 1 88.19 36 PHE B N 1
ATOM 3658 C CA . PHE B 1 36 ? 12.07 8.586 -9.914 1 88.19 36 PHE B CA 1
ATOM 3659 C C . PHE B 1 36 ? 10.68 8.977 -9.43 1 88.19 36 PHE B C 1
ATOM 3661 O O . PHE B 1 36 ? 10.414 10.141 -9.141 1 88.19 36 PHE B O 1
ATOM 3668 N N . CYS B 1 37 ? 9.797 7.988 -9.289 1 82.56 37 CYS B N 1
ATOM 3669 C CA . CYS B 1 37 ? 8.461 8.266 -8.789 1 82.56 37 CYS B CA 1
ATOM 3670 C C . CYS B 1 37 ? 8.508 8.773 -7.355 1 82.56 37 CYS B C 1
ATOM 3672 O O . CYS B 1 37 ? 9.297 8.281 -6.547 1 82.56 37 CYS B O 1
ATOM 3674 N N . GLN B 1 38 ? 7.594 9.68 -7.125 1 77.38 38 GLN B N 1
ATOM 3675 C CA . GLN B 1 38 ? 7.555 10.289 -5.801 1 77.38 38 GLN B CA 1
ATOM 3676 C C . GLN B 1 38 ? 6.699 9.469 -4.84 1 77.38 38 GLN B C 1
ATOM 3678 O O . GLN B 1 38 ? 5.59 9.055 -5.188 1 77.38 38 GLN B O 1
ATOM 3683 N N . VAL B 1 39 ? 7.289 9.195 -3.766 1 80 39 VAL B N 1
ATOM 3684 C CA . VAL B 1 39 ? 6.578 8.609 -2.635 1 80 39 VAL B CA 1
ATOM 3685 C C . VAL B 1 39 ? 6.75 9.492 -1.4 1 80 39 VAL B C 1
ATOM 3687 O O . VAL B 1 39 ? 7.867 9.648 -0.896 1 80 39 VAL B O 1
ATOM 3690 N N . LYS B 1 40 ? 5.656 10.008 -0.93 1 72.88 40 LYS B N 1
ATOM 3691 C CA . LYS B 1 40 ? 5.699 10.969 0.164 1 72.88 40 LYS B CA 1
ATOM 3692 C C . LYS B 1 40 ? 6.688 12.094 -0.133 1 72.88 40 LYS B C 1
ATOM 3694 O O . LYS B 1 40 ? 7.559 12.398 0.686 1 72.88 40 LYS B O 1
ATOM 3699 N N . GLU B 1 41 ? 6.703 12.531 -1.368 1 65.81 41 GLU B N 1
ATOM 3700 C CA . GLU B 1 41 ? 7.418 13.711 -1.853 1 65.81 41 GLU B CA 1
ATOM 3701 C C . GLU B 1 41 ? 8.914 13.445 -1.948 1 65.81 41 GLU B C 1
ATOM 3703 O O . GLU B 1 41 ? 9.719 14.383 -1.93 1 65.81 41 GLU B O 1
ATOM 3708 N N . ARG B 1 42 ? 9.312 12.344 -1.96 1 79.31 42 ARG B N 1
ATOM 3709 C CA . ARG B 1 42 ? 10.703 11.922 -2.146 1 79.31 42 ARG B CA 1
ATOM 3710 C C . ARG B 1 42 ? 10.797 10.812 -3.189 1 79.31 42 ARG B C 1
ATOM 3712 O O . ARG B 1 42 ? 10 9.875 -3.184 1 79.31 42 ARG B O 1
ATOM 3719 N N . PRO B 1 43 ? 11.75 11.031 -4.148 1 85.31 43 PRO B N 1
ATOM 3720 C CA . PRO B 1 43 ? 11.875 9.992 -5.168 1 85.31 43 PRO B CA 1
ATOM 3721 C C . PRO B 1 43 ? 12.242 8.625 -4.582 1 85.31 43 PRO B C 1
ATOM 3723 O O . PRO B 1 43 ? 13.039 8.555 -3.645 1 85.31 43 PRO B O 1
ATOM 3726 N N . LEU B 1 44 ? 11.734 7.598 -5.137 1 89.94 44 LEU B N 1
ATOM 3727 C CA . LEU B 1 44 ? 11.906 6.234 -4.641 1 89.94 44 LEU B CA 1
ATOM 3728 C C . LEU B 1 44 ? 13.383 5.891 -4.492 1 89.94 44 LEU B C 1
ATOM 3730 O O . LEU B 1 44 ? 13.797 5.332 -3.473 1 89.94 44 LEU B O 1
ATOM 3734 N N . ILE B 1 45 ? 14.25 6.277 -5.438 1 94.62 45 ILE B N 1
ATOM 3735 C CA . ILE B 1 45 ? 15.664 5.922 -5.445 1 94.6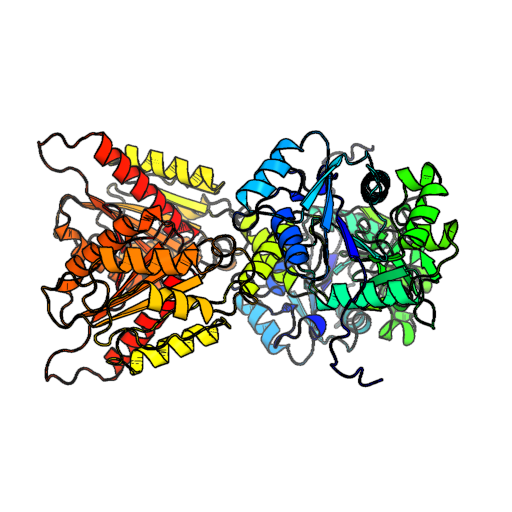2 45 ILE B CA 1
ATOM 3736 C C . ILE B 1 45 ? 16.375 6.582 -4.262 1 94.62 45 ILE B C 1
ATOM 3738 O O . ILE B 1 45 ? 17.328 6.031 -3.715 1 94.62 45 ILE B O 1
ATOM 3742 N N . SER B 1 46 ? 15.898 7.723 -3.881 1 91.25 46 SER B N 1
ATOM 3743 C CA . SER B 1 46 ? 16.516 8.453 -2.777 1 91.25 46 SER B CA 1
ATOM 3744 C C . SER B 1 46 ? 16.391 7.68 -1.469 1 91.25 46 SER B C 1
ATOM 3746 O O . SER B 1 46 ? 17.312 7.699 -0.645 1 91.25 46 SER B O 1
ATOM 3748 N N . TYR B 1 47 ? 15.289 6.988 -1.318 1 88.12 47 TYR B N 1
ATOM 3749 C CA . TYR B 1 47 ? 15.125 6.164 -0.126 1 88.12 47 TYR B CA 1
ATOM 3750 C C . TYR B 1 47 ? 16.156 5.035 -0.102 1 88.12 47 TYR B C 1
ATOM 3752 O O . TYR B 1 47 ? 16.734 4.742 0.943 1 88.12 47 TYR B O 1
ATOM 3760 N N . THR B 1 48 ? 16.344 4.402 -1.223 1 94.25 48 THR B N 1
ATOM 3761 C CA . THR B 1 48 ? 17.297 3.307 -1.315 1 94.25 48 THR B CA 1
ATOM 3762 C C . THR B 1 48 ? 18.719 3.805 -1.058 1 94.25 48 THR B C 1
ATOM 3764 O O . THR B 1 48 ? 19.469 3.188 -0.298 1 94.25 48 THR B O 1
ATOM 3767 N N . LEU B 1 49 ? 19.047 4.922 -1.675 1 94.38 49 LEU B N 1
ATOM 3768 C CA . LEU B 1 49 ? 20.375 5.504 -1.487 1 94.38 49 LEU B CA 1
ATOM 3769 C C . LEU B 1 49 ? 20.609 5.848 -0.021 1 94.38 49 LEU B C 1
ATOM 3771 O O . LEU B 1 49 ? 21.688 5.574 0.517 1 94.38 49 LEU B O 1
ATOM 3775 N N . ALA B 1 50 ? 19.594 6.383 0.585 1 86.25 50 ALA B N 1
ATOM 3776 C CA . ALA B 1 50 ? 19.703 6.75 1.995 1 86.25 50 ALA B CA 1
ATOM 3777 C C . ALA B 1 50 ? 19.953 5.523 2.863 1 86.25 50 ALA B C 1
ATOM 3779 O O . ALA B 1 50 ? 20.734 5.574 3.816 1 86.25 50 ALA B O 1
ATOM 3780 N N . ALA B 1 51 ? 19.297 4.484 2.588 1 86.94 51 ALA B N 1
ATOM 3781 C CA . ALA B 1 51 ? 19.484 3.24 3.332 1 86.94 51 ALA B CA 1
ATOM 3782 C C . ALA B 1 51 ? 20.938 2.766 3.246 1 86.94 51 ALA B C 1
ATOM 3784 O O . ALA B 1 51 ? 21.531 2.385 4.258 1 86.94 51 ALA B O 1
ATOM 3785 N N . PHE B 1 52 ? 21.547 2.873 2.111 1 93.44 52 PHE B N 1
ATOM 3786 C CA . PHE B 1 52 ? 22.922 2.434 1.917 1 93.44 52 PHE B CA 1
ATOM 3787 C C . PHE B 1 52 ? 23.906 3.414 2.553 1 93.44 52 PHE B C 1
ATOM 3789 O O . PHE B 1 52 ? 24.891 3.006 3.15 1 93.44 52 PHE B O 1
ATOM 3796 N N . GLU B 1 53 ? 23.547 4.652 2.426 1 89.88 53 GLU B N 1
ATOM 3797 C CA . GLU B 1 53 ? 24.438 5.668 2.982 1 89.88 53 GLU B CA 1
ATOM 3798 C C . GLU B 1 53 ? 24.438 5.625 4.508 1 89.88 53 GLU B C 1
ATOM 3800 O O . GLU B 1 53 ? 25.406 6.043 5.145 1 89.88 53 GLU B O 1
ATOM 3805 N N . SER B 1 54 ? 23.422 5.121 5.047 1 80.31 54 SER B N 1
ATOM 3806 C CA . SER B 1 54 ? 23.328 5.027 6.5 1 80.31 54 SER B CA 1
ATOM 3807 C C . SER B 1 54 ? 24.25 3.953 7.047 1 80.31 54 SER B C 1
ATOM 3809 O O . SER B 1 54 ? 24.531 3.912 8.25 1 80.31 54 SER B O 1
ATOM 3811 N N . VAL B 1 55 ? 24.719 3.125 6.203 1 86.31 55 VAL B N 1
ATOM 3812 C CA . VAL B 1 55 ? 25.641 2.064 6.598 1 86.31 55 VAL B CA 1
ATOM 3813 C C . VAL B 1 55 ? 27.078 2.564 6.496 1 86.31 55 VAL B C 1
ATOM 3815 O O . VAL B 1 55 ? 27.609 2.742 5.395 1 86.31 55 VAL B O 1
ATOM 3818 N N . SER B 1 56 ? 27.719 2.686 7.598 1 87 56 SER B N 1
ATOM 3819 C CA . SER B 1 56 ? 29 3.373 7.676 1 87 56 SER B CA 1
ATOM 3820 C C . SER B 1 56 ? 30.094 2.607 6.926 1 87 56 SER B C 1
ATOM 3822 O O . SER B 1 56 ? 31 3.209 6.359 1 87 56 SER B O 1
ATOM 3824 N N . TRP B 1 57 ? 29.969 1.276 6.891 1 93 57 TRP B N 1
ATOM 3825 C CA . TRP B 1 57 ? 31.062 0.479 6.324 1 93 57 TRP B CA 1
ATOM 3826 C C . TRP B 1 57 ? 30.891 0.338 4.812 1 93 57 TRP B C 1
ATOM 3828 O O . TRP B 1 57 ? 31.75 -0.26 4.145 1 93 57 TRP B O 1
ATOM 3838 N N . ILE B 1 58 ? 29.891 0.836 4.25 1 96.38 58 ILE B N 1
ATOM 3839 C CA . ILE B 1 58 ? 29.797 0.953 2.799 1 96.38 58 ILE B CA 1
ATOM 3840 C C . ILE B 1 58 ? 30.453 2.252 2.338 1 96.38 58 ILE B C 1
ATOM 3842 O O . ILE B 1 58 ? 29.984 3.344 2.654 1 96.38 58 ILE B O 1
ATOM 3846 N N . LYS B 1 59 ? 31.453 2.074 1.575 1 96.88 59 LYS B N 1
ATOM 3847 C CA . LYS B 1 59 ? 32.344 3.195 1.237 1 96.88 59 LYS B CA 1
ATOM 3848 C C . LYS B 1 59 ? 31.688 4.094 0.185 1 96.88 59 LYS B C 1
ATOM 3850 O O . LYS B 1 59 ? 31.844 5.316 0.225 1 96.88 59 LYS B O 1
ATOM 3855 N N . GLU B 1 60 ? 31.078 3.482 -0.726 1 97.44 60 GLU B N 1
ATOM 3856 C CA . GLU B 1 60 ? 30.531 4.188 -1.885 1 97.44 60 GLU B CA 1
ATOM 3857 C C . GLU B 1 60 ? 29.375 3.418 -2.52 1 97.44 60 GLU B C 1
ATOM 3859 O O . GLU B 1 60 ? 29.281 2.199 -2.361 1 97.44 60 GLU B O 1
ATOM 3864 N N . VAL B 1 61 ? 28.516 4.215 -3.146 1 98.44 61 VAL B N 1
ATOM 3865 C CA . VAL B 1 61 ? 27.406 3.645 -3.91 1 98.44 61 VAL B CA 1
ATOM 3866 C C . VAL B 1 61 ? 27.484 4.113 -5.363 1 98.44 61 VAL B C 1
ATOM 3868 O O . VAL B 1 61 ? 27.422 5.312 -5.641 1 98.44 61 VAL B O 1
ATOM 3871 N N . VAL B 1 62 ? 27.656 3.166 -6.246 1 98.62 62 VAL B N 1
ATOM 3872 C CA . VAL B 1 62 ? 27.719 3.465 -7.672 1 98.62 62 VAL B CA 1
ATOM 3873 C C . VAL B 1 62 ? 26.359 3.184 -8.312 1 98.62 62 VAL B C 1
ATOM 3875 O O . VAL B 1 62 ? 25.797 2.102 -8.133 1 98.62 62 VAL B O 1
ATOM 3878 N N . VAL B 1 63 ? 25.859 4.168 -9.102 1 98.56 63 VAL B N 1
ATOM 3879 C CA . VAL B 1 63 ? 24.5 4.055 -9.648 1 98.56 63 VAL B CA 1
ATOM 3880 C C . VAL B 1 63 ? 24.547 4.223 -11.164 1 98.56 63 VAL B C 1
ATOM 3882 O O . VAL B 1 63 ? 24.594 5.348 -11.672 1 98.56 63 VAL B O 1
ATOM 3885 N N . PRO B 1 64 ? 24.531 3.131 -11.898 1 98 64 PRO B N 1
ATOM 3886 C CA . PRO B 1 64 ? 24.328 3.236 -13.352 1 98 64 PRO B CA 1
ATOM 3887 C C . PRO B 1 64 ? 22.953 3.787 -13.711 1 98 64 PRO B C 1
ATOM 3889 O O . PRO B 1 64 ? 21.938 3.211 -13.32 1 98 64 PRO B O 1
ATOM 3892 N N . ILE B 1 65 ? 22.953 4.824 -14.477 1 95.25 65 ILE B N 1
ATOM 3893 C CA . ILE B 1 65 ? 21.719 5.551 -14.805 1 95.25 65 ILE B CA 1
ATOM 3894 C C . ILE B 1 65 ? 21.609 5.711 -16.312 1 95.25 65 ILE B C 1
ATOM 3896 O O . ILE B 1 65 ? 22.625 5.824 -17.016 1 95.25 65 ILE B O 1
ATOM 3900 N N . ASN B 1 66 ? 20.344 5.609 -16.766 1 92.5 66 ASN B N 1
ATOM 3901 C CA . ASN B 1 66 ? 20.109 5.949 -18.172 1 92.5 66 ASN B CA 1
ATOM 3902 C C . ASN B 1 66 ? 20.562 7.367 -18.484 1 92.5 66 ASN B C 1
ATOM 3904 O O . ASN B 1 66 ? 20.328 8.297 -17.719 1 92.5 66 ASN B O 1
ATOM 3908 N N . VAL B 1 67 ? 21.141 7.516 -19.594 1 92.06 67 VAL B N 1
ATOM 3909 C CA . VAL B 1 67 ? 21.75 8.773 -20 1 92.06 67 VAL B CA 1
ATOM 3910 C C . VAL B 1 67 ? 20.703 9.883 -20.031 1 92.06 67 VAL B C 1
ATOM 3912 O O . VAL B 1 67 ? 21 11.031 -19.688 1 92.06 67 VAL B O 1
ATOM 3915 N N . ASN B 1 68 ? 19.484 9.602 -20.328 1 87.56 68 ASN B N 1
ATOM 3916 C CA . ASN B 1 68 ? 18.406 10.578 -20.5 1 87.56 68 ASN B CA 1
ATOM 3917 C C . ASN B 1 68 ? 17.953 11.141 -19.156 1 87.56 68 ASN B C 1
ATOM 3919 O O . ASN B 1 68 ? 17.25 12.156 -19.109 1 87.56 68 ASN B O 1
ATOM 3923 N N . TYR B 1 69 ? 18.453 10.5 -18.109 1 90.44 69 TYR B N 1
ATOM 3924 C CA . TYR B 1 69 ? 17.938 10.93 -16.812 1 90.44 69 TYR B CA 1
ATOM 3925 C C . TYR B 1 69 ? 19.078 11.344 -15.891 1 90.44 69 TYR B C 1
ATOM 3927 O O . TYR B 1 69 ? 18.906 11.383 -14.672 1 90.44 69 TYR B O 1
ATOM 3935 N N . MET B 1 70 ? 20.25 11.625 -16.453 1 94.38 70 MET B N 1
ATOM 3936 C CA . MET B 1 70 ? 21.422 11.992 -15.672 1 94.38 70 MET B CA 1
ATOM 3937 C C . MET B 1 70 ? 21.203 13.297 -14.914 1 94.38 70 MET B C 1
ATOM 3939 O O . MET B 1 70 ? 21.531 13.406 -13.734 1 94.38 70 MET B O 1
ATOM 3943 N N . GLU B 1 71 ? 20.578 14.203 -15.555 1 92.25 71 GLU B N 1
ATOM 3944 C CA . GLU B 1 71 ? 20.312 15.5 -14.93 1 92.25 71 GLU B CA 1
ATOM 3945 C C . GLU B 1 71 ? 19.344 15.367 -13.758 1 92.25 71 GLU B C 1
ATOM 3947 O O . GLU B 1 71 ? 19.562 15.953 -12.695 1 92.25 71 GLU B O 1
ATOM 3952 N N . GLU B 1 72 ? 18.344 14.609 -14.039 1 88.88 72 GLU B N 1
ATOM 3953 C CA . GLU B 1 72 ? 17.359 14.367 -12.984 1 88.88 72 GLU B CA 1
ATOM 3954 C C . GLU B 1 72 ? 18 13.688 -11.773 1 88.88 72 GLU B C 1
ATOM 3956 O O . GLU B 1 72 ? 17.734 14.055 -10.633 1 88.88 72 GLU B O 1
ATOM 3961 N N . ALA B 1 73 ? 18.875 12.766 -12.039 1 95 73 ALA B N 1
ATOM 3962 C CA . ALA B 1 73 ? 19.547 12.031 -10.977 1 95 73 ALA B CA 1
ATOM 3963 C C . ALA B 1 73 ? 20.484 12.945 -10.188 1 95 73 ALA B C 1
ATOM 3965 O O . ALA B 1 73 ? 20.531 12.875 -8.953 1 95 73 ALA B O 1
ATOM 3966 N N . GLN B 1 74 ? 21.141 13.781 -10.891 1 95.88 74 GLN B N 1
ATOM 3967 C CA . GLN B 1 74 ? 22.031 14.727 -10.234 1 95.88 74 GLN B CA 1
ATOM 3968 C C . GLN B 1 74 ? 21.266 15.68 -9.32 1 95.88 74 GLN B C 1
ATOM 3970 O O . GLN B 1 74 ? 21.719 15.984 -8.219 1 95.88 74 GLN B O 1
ATOM 3975 N N . LYS B 1 75 ? 20.188 16.094 -9.797 1 91 75 LYS B N 1
ATOM 3976 C CA . LYS B 1 75 ? 19.344 16.984 -9 1 91 75 LYS B CA 1
ATOM 3977 C C . LYS B 1 75 ? 18.875 16.297 -7.719 1 91 75 LYS B C 1
ATOM 3979 O O . LYS B 1 75 ? 18.875 16.906 -6.648 1 91 75 LYS B O 1
ATOM 3984 N N . ILE B 1 76 ? 18.516 15.086 -7.836 1 88.56 76 ILE B N 1
ATOM 3985 C CA . ILE B 1 76 ? 18.062 14.32 -6.688 1 88.56 76 ILE B CA 1
ATOM 3986 C C . ILE B 1 76 ? 19.188 14.203 -5.66 1 88.56 76 ILE B C 1
ATOM 3988 O O . ILE B 1 76 ? 18.969 14.391 -4.461 1 88.56 76 ILE B O 1
ATOM 3992 N N . LEU B 1 77 ? 20.438 13.938 -6.121 1 92.69 77 LEU B N 1
ATOM 3993 C CA . LEU B 1 77 ? 21.578 13.805 -5.223 1 92.69 77 LEU B CA 1
ATOM 3994 C C . LEU B 1 77 ? 21.812 15.109 -4.465 1 92.69 77 LEU B C 1
ATOM 3996 O O . LEU B 1 77 ? 22.109 15.086 -3.266 1 92.69 77 LEU B O 1
ATOM 4000 N N . LYS B 1 78 ? 21.625 16.156 -5.188 1 88.88 78 LYS B N 1
ATOM 4001 C CA . LYS B 1 78 ? 21.828 17.469 -4.586 1 88.88 78 LYS B CA 1
ATOM 4002 C C . LYS B 1 78 ? 20.703 17.812 -3.605 1 88.88 78 LYS B C 1
ATOM 4004 O O . LYS B 1 78 ? 20.969 18.172 -2.461 1 88.88 78 LYS B O 1
ATOM 4009 N N . ASP B 1 79 ? 19.5 17.594 -4.055 1 78.5 79 ASP B N 1
ATOM 4010 C CA . ASP B 1 79 ? 18.328 17.984 -3.285 1 78.5 79 ASP B CA 1
ATOM 4011 C C . ASP B 1 79 ? 18.25 17.219 -1.968 1 78.5 79 ASP B C 1
ATOM 4013 O O . ASP B 1 79 ? 17.812 17.75 -0.949 1 78.5 79 ASP B O 1
ATOM 4017 N N . PHE B 1 80 ? 18.719 16 -2.068 1 79.88 80 PHE B N 1
ATOM 4018 C CA . PHE B 1 80 ? 18.531 15.172 -0.885 1 79.88 80 PHE B CA 1
ATOM 4019 C C . PHE B 1 80 ? 19.891 14.859 -0.244 1 79.88 80 PHE B C 1
ATOM 4021 O O . PHE B 1 80 ? 19.984 13.938 0.575 1 79.88 80 PHE B O 1
ATOM 4028 N N . ARG B 1 81 ? 20.938 15.461 -0.67 1 83.25 81 ARG B N 1
ATOM 4029 C CA . ARG B 1 81 ? 22.266 15.5 -0.068 1 83.25 81 ARG B CA 1
ATOM 4030 C C . ARG B 1 81 ? 22.859 14.094 0.022 1 83.25 81 ARG B C 1
ATOM 4032 O O . ARG B 1 81 ? 23.328 13.68 1.087 1 83.25 81 ARG B O 1
ATOM 4039 N N . HIS B 1 82 ? 22.797 13.43 -1.056 1 89.12 82 HIS B N 1
ATOM 4040 C CA . HIS B 1 82 ? 23.484 12.141 -1.139 1 89.12 82 HIS B CA 1
ATOM 4041 C C . HIS B 1 82 ? 24.969 12.328 -1.392 1 89.12 82 HIS B C 1
ATOM 4043 O O . HIS B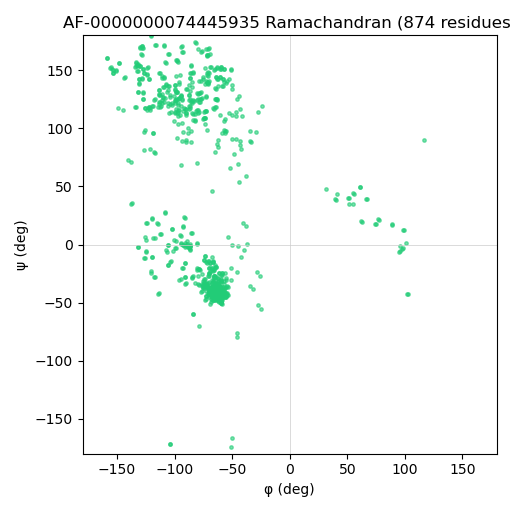 1 82 ? 25.375 12.75 -2.479 1 89.12 82 HIS B O 1
ATOM 4049 N N . GLY B 1 83 ? 25.812 11.891 -0.394 1 90.81 83 GLY B N 1
ATOM 4050 C CA . GLY B 1 83 ? 27.234 12.242 -0.45 1 90.81 83 GLY B CA 1
ATOM 4051 C C . GLY B 1 83 ? 28.125 11.086 -0.848 1 90.81 83 GLY B C 1
ATOM 4052 O O . GLY B 1 83 ? 29.281 11.289 -1.229 1 90.81 83 GLY B O 1
ATOM 4053 N N . LYS B 1 84 ? 27.672 9.875 -0.768 1 93.88 84 LYS B N 1
ATOM 4054 C CA . LYS B 1 84 ? 28.484 8.703 -1.067 1 93.88 84 LYS B CA 1
ATOM 4055 C C . LYS B 1 84 ? 28.156 8.133 -2.445 1 93.88 84 LYS B C 1
ATOM 4057 O O . LYS B 1 84 ? 28.547 7.012 -2.771 1 93.88 84 LYS B O 1
ATOM 4062 N N . VAL B 1 85 ? 27.406 8.922 -3.262 1 97.56 85 VAL B N 1
ATOM 4063 C CA . VAL B 1 85 ? 26.844 8.336 -4.469 1 97.56 85 VAL B CA 1
ATOM 4064 C C . VAL B 1 85 ? 27.609 8.828 -5.695 1 97.56 85 VAL B C 1
ATOM 4066 O O . VAL B 1 85 ? 27.906 10.023 -5.812 1 97.56 85 VAL B O 1
ATOM 4069 N N . ARG B 1 86 ? 27.969 7.941 -6.555 1 97.81 86 ARG B N 1
ATOM 4070 C CA . ARG B 1 86 ? 28.578 8.234 -7.852 1 97.81 86 ARG B CA 1
ATOM 4071 C C . ARG B 1 86 ? 27.703 7.734 -8.992 1 97.81 86 ARG B C 1
ATOM 4073 O O . ARG B 1 86 ? 27.391 6.543 -9.062 1 97.81 86 ARG B O 1
ATOM 4080 N N . LEU B 1 87 ? 27.344 8.664 -9.914 1 97.75 87 LEU B N 1
ATOM 4081 C CA . LEU B 1 87 ? 26.547 8.297 -11.078 1 97.75 87 LEU B CA 1
ATOM 4082 C C . LEU B 1 87 ? 27.438 7.871 -12.242 1 97.75 87 LEU B C 1
ATOM 4084 O O . LEU B 1 87 ? 28.5 8.477 -12.477 1 97.75 87 LEU B O 1
ATOM 4088 N N . VAL B 1 88 ? 27.078 6.789 -12.852 1 97.75 88 VAL B N 1
ATOM 4089 C CA . VAL B 1 88 ? 27.734 6.359 -14.086 1 97.75 88 VAL B CA 1
ATOM 4090 C C . VAL B 1 88 ? 26.672 6.047 -15.148 1 97.75 88 VAL B C 1
ATOM 4092 O O . VAL B 1 88 ? 25.484 6.008 -14.852 1 97.75 88 VAL B O 1
ATOM 4095 N N . TYR B 1 89 ? 27.078 5.848 -16.359 1 96.12 89 TYR B N 1
ATOM 4096 C CA . TYR B 1 89 ? 26.125 5.551 -17.438 1 96.12 89 TYR B CA 1
ATOM 4097 C C . TYR B 1 89 ? 25.719 4.082 -17.406 1 96.12 89 TYR B C 1
ATOM 4099 O O . TYR B 1 89 ? 26.578 3.197 -17.328 1 96.12 89 TYR B O 1
ATOM 4107 N N . GLY B 1 90 ? 24.391 3.914 -17.453 1 94.62 90 GLY B N 1
ATOM 4108 C CA . GLY B 1 90 ? 23.875 2.559 -17.547 1 94.62 90 GLY B CA 1
ATOM 4109 C C . GLY B 1 90 ? 23.875 2.016 -18.953 1 94.62 90 GLY B C 1
ATOM 4110 O O . GLY B 1 90 ? 24.266 2.717 -19.891 1 94.62 90 GLY B O 1
ATOM 4111 N N . GLY B 1 91 ? 23.516 0.699 -19.047 1 93.12 91 GLY B N 1
ATOM 4112 C CA . GLY B 1 91 ? 23.391 0.058 -20.344 1 93.12 91 GLY B CA 1
ATOM 4113 C C . GLY B 1 91 ? 21.953 -0.14 -20.781 1 93.12 91 GLY B C 1
ATOM 4114 O O . GLY B 1 91 ? 21.031 0.394 -20.156 1 93.12 91 GLY B O 1
ATOM 4115 N N . SER B 1 92 ? 21.766 -0.869 -21.875 1 90.5 92 SER B N 1
ATOM 4116 C CA . SER B 1 92 ? 20.453 -1.1 -22.453 1 90.5 92 SER B CA 1
ATOM 4117 C C . SER B 1 92 ? 19.688 -2.168 -21.688 1 90.5 92 SER B C 1
ATOM 4119 O O . SER B 1 92 ? 18.469 -2.256 -21.781 1 90.5 92 SER B O 1
ATOM 4121 N N . THR B 1 93 ? 20.453 -2.973 -20.969 1 93.12 93 THR B N 1
ATOM 4122 C CA . THR B 1 93 ? 19.844 -4.023 -20.172 1 93.12 93 THR B CA 1
ATOM 4123 C C . THR B 1 93 ? 20.344 -3.963 -18.719 1 93.12 93 THR B C 1
ATOM 4125 O O . THR B 1 93 ? 21.297 -3.244 -18.422 1 93.12 93 THR B O 1
ATOM 4128 N N . ARG B 1 94 ? 19.719 -4.734 -17.938 1 91.62 94 ARG B N 1
ATOM 4129 C CA . ARG B 1 94 ? 20.094 -4.77 -16.531 1 91.62 94 ARG B CA 1
ATOM 4130 C C . ARG B 1 94 ? 21.531 -5.246 -16.344 1 91.62 94 ARG B C 1
ATOM 4132 O O . ARG B 1 94 ? 22.312 -4.625 -15.625 1 91.62 94 ARG B O 1
ATOM 4139 N N . HIS B 1 95 ? 21.922 -6.281 -17 1 95.69 95 HIS B N 1
ATOM 4140 C CA . HIS B 1 95 ? 23.266 -6.832 -16.859 1 95.69 95 HIS B CA 1
ATOM 4141 C C . HIS B 1 95 ? 24.312 -5.879 -17.422 1 95.69 95 HIS B C 1
ATOM 4143 O O . HIS B 1 95 ? 25.406 -5.754 -16.859 1 95.69 95 HIS B O 1
ATOM 4149 N N . ARG B 1 96 ? 23.938 -5.234 -18.469 1 96.25 96 ARG B N 1
ATOM 4150 C CA . ARG B 1 96 ? 24.875 -4.266 -19.031 1 96.25 96 ARG B CA 1
ATOM 4151 C C . ARG B 1 96 ? 25.062 -3.082 -18.078 1 96.25 96 ARG B C 1
ATOM 4153 O O . ARG B 1 96 ? 26.172 -2.566 -17.953 1 96.25 96 ARG B O 1
ATOM 4160 N N . SER B 1 97 ? 24 -2.666 -17.438 1 96.38 97 SER B N 1
ATOM 4161 C CA . SER B 1 97 ? 24.094 -1.596 -16.453 1 96.38 97 SER B CA 1
ATOM 4162 C C . SER B 1 97 ? 24.938 -2.021 -15.266 1 96.38 97 SER B C 1
ATOM 4164 O O . SER B 1 97 ? 25.797 -1.262 -14.797 1 96.38 97 SER B O 1
ATOM 4166 N N . LEU B 1 98 ? 24.75 -3.223 -14.828 1 97.69 98 LEU B N 1
ATOM 4167 C CA . LEU B 1 98 ? 25.516 -3.75 -13.711 1 97.69 98 LEU B CA 1
ATOM 4168 C C . LEU B 1 98 ? 27 -3.842 -14.062 1 97.69 98 LEU B C 1
ATOM 4170 O O . LEU B 1 98 ? 27.859 -3.453 -13.273 1 97.69 98 LEU B O 1
ATOM 4174 N N . TRP B 1 99 ? 27.219 -4.273 -15.234 1 97.88 99 TRP B N 1
ATOM 4175 C CA . TRP B 1 99 ? 28.609 -4.395 -15.688 1 97.88 99 TRP B CA 1
ATOM 4176 C C . TRP B 1 99 ? 29.281 -3.027 -15.75 1 97.88 99 TRP B C 1
ATOM 4178 O O . TRP B 1 99 ? 30.422 -2.871 -15.336 1 97.88 99 TRP B O 1
ATOM 4188 N N . ASN B 1 100 ? 28.562 -2.057 -16.312 1 97.38 100 ASN B N 1
ATOM 4189 C CA . ASN B 1 100 ? 29.094 -0.7 -16.344 1 97.38 100 ASN B CA 1
ATOM 4190 C C . ASN B 1 100 ? 29.438 -0.199 -14.938 1 97.38 100 ASN B C 1
ATOM 4192 O O . ASN B 1 100 ? 30.469 0.446 -14.734 1 97.38 100 ASN B O 1
ATOM 4196 N N . GLY B 1 101 ? 28.578 -0.499 -14.016 1 98.19 101 GLY B N 1
ATOM 4197 C CA . GLY B 1 101 ? 28.828 -0.125 -12.633 1 98.19 101 GLY B CA 1
ATOM 4198 C C . GLY B 1 101 ? 30.047 -0.812 -12.039 1 98.19 101 GLY B C 1
ATOM 4199 O O . GLY B 1 101 ? 30.844 -0.177 -11.359 1 98.19 101 GLY B O 1
ATOM 4200 N N . ILE B 1 102 ? 30.203 -2.088 -12.344 1 98.31 102 ILE B N 1
ATOM 4201 C CA . ILE B 1 102 ? 31.312 -2.875 -11.82 1 98.31 102 ILE B CA 1
ATOM 4202 C C . ILE B 1 102 ? 32.625 -2.381 -12.43 1 98.31 102 ILE B C 1
ATOM 4204 O O . ILE B 1 102 ? 33.625 -2.258 -11.727 1 98.31 102 ILE B O 1
ATOM 4208 N N . GLN B 1 103 ? 32.594 -2.068 -13.656 1 97.75 103 GLN B N 1
ATOM 4209 C CA . GLN B 1 103 ? 33.781 -1.547 -14.32 1 97.75 103 GLN B CA 1
ATOM 4210 C C . GLN B 1 103 ? 34.219 -0.216 -13.711 1 97.75 103 GLN B C 1
ATOM 4212 O O . GLN B 1 103 ? 35.406 0.065 -13.609 1 97.75 103 GLN B O 1
ATOM 4217 N N . ALA B 1 104 ? 33.281 0.524 -13.336 1 97.5 104 ALA B N 1
ATOM 4218 C CA . ALA B 1 104 ? 33.531 1.852 -12.789 1 97.5 104 ALA B CA 1
ATOM 4219 C C . ALA B 1 104 ? 34.281 1.758 -11.453 1 97.5 104 ALA B C 1
ATOM 4221 O O . ALA B 1 104 ? 34.938 2.719 -11.031 1 97.5 104 ALA B O 1
ATOM 4222 N N . LEU B 1 105 ? 34.219 0.657 -10.797 1 97.5 105 LEU B N 1
ATOM 4223 C CA . LEU B 1 105 ? 34.812 0.49 -9.477 1 97.5 105 LEU B CA 1
ATOM 4224 C C . LEU B 1 105 ? 36.344 0.611 -9.562 1 97.5 105 LEU B C 1
ATOM 4226 O O . LEU B 1 105 ? 37 0.958 -8.578 1 97.5 105 LEU B O 1
ATOM 4230 N N . THR B 1 106 ? 36.906 0.305 -10.68 1 96.12 106 THR B N 1
ATOM 4231 C CA . THR B 1 106 ? 38.344 0.352 -10.828 1 96.12 106 THR B CA 1
ATOM 4232 C C . THR B 1 106 ? 38.75 1.355 -11.906 1 96.12 106 THR B C 1
ATOM 4234 O O . THR B 1 106 ? 39.938 1.438 -12.273 1 96.12 106 THR B O 1
ATOM 4237 N N . ALA B 1 107 ? 37.75 2.008 -12.344 1 92.31 107 ALA B N 1
ATOM 4238 C CA . ALA B 1 107 ? 38.062 3.02 -13.352 1 92.31 107 ALA B CA 1
ATOM 4239 C C . ALA B 1 107 ? 38.969 4.105 -12.773 1 92.31 107 ALA B C 1
ATOM 4241 O O . ALA B 1 107 ? 39 4.328 -11.562 1 92.31 107 ALA B O 1
ATOM 4242 N N . ASP B 1 108 ? 39.781 4.766 -13.57 1 90.56 108 ASP B N 1
ATOM 4243 C CA . ASP B 1 108 ? 40.656 5.875 -13.203 1 90.56 108 ASP B CA 1
ATOM 4244 C C . ASP B 1 108 ? 41.688 5.438 -12.172 1 90.56 108 ASP B C 1
ATOM 4246 O O . ASP B 1 108 ? 42.094 6.227 -11.312 1 90.56 108 ASP B O 1
ATOM 4250 N N . GLY B 1 109 ? 41.969 4.164 -12.031 1 91.12 109 GLY B N 1
ATOM 4251 C CA . GLY B 1 109 ? 43.031 3.648 -11.195 1 91.12 109 GLY B CA 1
ATOM 4252 C C . GLY B 1 109 ? 42.594 3.379 -9.766 1 91.12 109 GLY B C 1
ATOM 4253 O O . GLY B 1 109 ? 43.438 3.166 -8.883 1 91.12 109 GLY B O 1
ATOM 4254 N N . ARG B 1 110 ? 41.375 3.287 -9.469 1 92.31 110 ARG B N 1
ATOM 4255 C CA . ARG B 1 110 ? 40.875 3.004 -8.125 1 92.31 110 ARG B CA 1
ATOM 4256 C C . ARG B 1 110 ? 41.125 1.556 -7.734 1 92.31 110 ARG B C 1
ATOM 4258 O O . ARG B 1 110 ? 41.125 0.662 -8.586 1 92.31 110 ARG B O 1
ATOM 4265 N N . THR B 1 111 ? 41.344 1.373 -6.453 1 95.19 111 THR B N 1
ATOM 4266 C CA . THR B 1 111 ? 41.562 0.028 -5.926 1 95.19 111 THR B CA 1
ATOM 4267 C C . THR B 1 111 ? 40.219 -0.716 -5.82 1 95.19 111 THR B C 1
ATOM 4269 O O . THR B 1 111 ? 39.25 -0.172 -5.312 1 95.19 111 THR B O 1
ATOM 4272 N N . PRO B 1 112 ? 40.25 -1.93 -6.344 1 96.94 112 PRO B N 1
ATOM 4273 C CA . PRO B 1 112 ? 39 -2.703 -6.25 1 96.94 112 PRO B CA 1
ATOM 4274 C C . PRO B 1 112 ? 38.594 -2.994 -4.805 1 96.94 112 PRO B C 1
ATOM 4276 O O . PRO B 1 112 ? 39.469 -3.242 -3.957 1 96.94 112 PRO B O 1
ATOM 4279 N N . PRO B 1 113 ? 37.375 -2.945 -4.566 1 98.31 113 PRO B N 1
ATOM 4280 C CA . PRO B 1 113 ? 36.906 -3.363 -3.24 1 98.31 113 PRO B CA 1
ATOM 4281 C C . PRO B 1 113 ? 37 -4.871 -3.027 1 98.31 113 PRO B C 1
ATOM 4283 O O . PRO B 1 113 ? 37.156 -5.625 -3.992 1 98.31 113 PRO B O 1
ATOM 4286 N N . THR B 1 114 ? 36.938 -5.25 -1.757 1 98.5 114 THR B N 1
ATOM 4287 C CA . THR B 1 114 ? 36.938 -6.672 -1.438 1 98.5 114 THR B CA 1
ATOM 4288 C C . THR B 1 114 ? 35.594 -7.312 -1.815 1 98.5 114 THR B C 1
ATOM 4290 O O . THR B 1 114 ? 35.562 -8.406 -2.389 1 98.5 114 THR B O 1
ATOM 4293 N N . VAL B 1 115 ? 34.531 -6.613 -1.47 1 98.75 115 VAL B N 1
ATOM 4294 C CA . VAL B 1 115 ? 33.188 -7.125 -1.725 1 98.75 115 VAL B CA 1
ATOM 4295 C C . VAL B 1 115 ? 32.344 -6.051 -2.41 1 98.75 115 VAL B C 1
ATOM 4297 O O . VAL B 1 115 ? 32.438 -4.871 -2.068 1 98.75 115 VAL B O 1
ATOM 4300 N N . VAL B 1 116 ? 31.578 -6.52 -3.387 1 98.88 116 VAL B N 1
ATOM 4301 C CA . VAL B 1 116 ? 30.609 -5.672 -4.09 1 98.88 116 VAL B CA 1
ATOM 4302 C C . VAL B 1 116 ? 29.188 -6.133 -3.777 1 98.88 116 VAL B C 1
ATOM 4304 O O . VAL B 1 116 ? 28.875 -7.32 -3.895 1 98.88 116 VAL B O 1
ATOM 4307 N N . ILE B 1 117 ? 28.359 -5.211 -3.361 1 98.88 117 ILE B N 1
ATOM 4308 C CA . ILE B 1 117 ? 26.938 -5.5 -3.154 1 98.88 117 ILE B CA 1
ATOM 4309 C C . ILE B 1 117 ? 26.141 -5.023 -4.363 1 98.88 117 ILE B C 1
ATOM 4311 O O . ILE B 1 117 ? 26.297 -3.883 -4.809 1 98.88 117 ILE B O 1
ATOM 4315 N N . LEU B 1 118 ? 25.406 -5.875 -4.949 1 98.75 118 LEU B N 1
ATOM 4316 C CA . LEU B 1 118 ? 24.453 -5.523 -5.996 1 98.75 118 LEU B CA 1
ATOM 4317 C C . LEU B 1 118 ? 23.031 -5.426 -5.438 1 98.75 118 LEU B C 1
ATOM 4319 O O . LEU B 1 118 ? 22.594 -6.309 -4.695 1 98.75 118 LEU B O 1
ATOM 4323 N N . HIS B 1 119 ? 22.328 -4.387 -5.77 1 98.06 119 HIS B N 1
ATOM 4324 C CA . HIS B 1 119 ? 21 -4.164 -5.234 1 98.06 119 HIS B CA 1
ATOM 4325 C C . HIS B 1 119 ? 20.156 -3.334 -6.195 1 98.06 119 HIS B C 1
ATOM 4327 O O . HIS B 1 119 ? 20.688 -2.539 -6.973 1 98.06 119 HIS B O 1
ATOM 4333 N N . ASP B 1 120 ? 18.875 -3.586 -6.199 1 95.44 120 ASP B N 1
ATOM 4334 C CA . ASP B 1 120 ? 17.969 -2.814 -7.039 1 95.44 120 ASP B CA 1
ATOM 4335 C C . ASP B 1 120 ? 17.656 -1.452 -6.422 1 95.44 120 ASP B C 1
ATOM 4337 O O . ASP B 1 120 ? 17.391 -1.354 -5.223 1 95.44 120 ASP B O 1
ATOM 4341 N N . ALA B 1 121 ? 17.594 -0.454 -7.266 1 95.38 121 ALA B N 1
ATOM 4342 C CA . ALA B 1 121 ? 17.375 0.914 -6.809 1 95.38 121 ALA B CA 1
ATOM 4343 C C . ALA B 1 121 ? 15.938 1.09 -6.301 1 95.38 121 ALA B C 1
ATOM 4345 O O . ALA B 1 121 ? 15.633 2.07 -5.617 1 95.38 121 ALA B O 1
ATOM 4346 N N . VAL B 1 122 ? 15.07 0.154 -6.594 1 93.56 122 VAL B N 1
ATOM 4347 C CA . VAL B 1 122 ? 13.656 0.291 -6.25 1 93.56 122 VAL B CA 1
ATOM 4348 C C . VAL B 1 122 ? 13.312 -0.655 -5.102 1 93.56 122 VAL B C 1
ATOM 4350 O O . VAL B 1 122 ? 12.195 -1.173 -5.031 1 93.56 122 VAL B O 1
ATOM 4353 N N . ARG B 1 123 ? 14.266 -0.969 -4.277 1 94.94 123 ARG B N 1
ATOM 4354 C CA . ARG B 1 123 ? 14.109 -1.706 -3.029 1 94.94 123 ARG B CA 1
ATOM 4355 C C . ARG B 1 123 ? 14.531 -0.855 -1.836 1 94.94 123 ARG B C 1
ATOM 4357 O O . ARG B 1 123 ? 15.578 -1.092 -1.237 1 94.94 123 ARG B O 1
ATOM 4364 N N . PRO B 1 124 ? 13.734 0.016 -1.387 1 92.38 124 PRO B N 1
ATOM 4365 C CA . PRO B 1 124 ? 14.156 1.06 -0.45 1 92.38 124 PRO B CA 1
ATOM 4366 C C . PRO B 1 124 ? 14.227 0.563 0.993 1 92.38 124 PRO B C 1
ATOM 4368 O O . PRO B 1 124 ? 14.727 1.273 1.87 1 92.38 124 PRO B O 1
ATOM 4371 N N . PHE B 1 125 ? 13.938 -0.732 1.334 1 88.06 125 PHE B N 1
ATOM 4372 C CA . PHE B 1 125 ? 13.695 -1.063 2.734 1 88.06 125 PHE B CA 1
ATOM 4373 C C . PHE B 1 125 ? 14.773 -2.004 3.258 1 88.06 125 PHE B C 1
ATOM 4375 O O . PHE B 1 125 ? 14.609 -2.627 4.309 1 88.06 125 PHE B O 1
ATOM 4382 N N . VAL B 1 126 ? 15.859 -2.072 2.59 1 91.56 126 VAL B N 1
ATOM 4383 C CA . VAL B 1 126 ? 16.922 -2.953 3.041 1 91.56 126 VAL B CA 1
ATOM 4384 C C . VAL B 1 126 ? 17.578 -2.379 4.301 1 91.56 126 VAL B C 1
ATOM 4386 O O . VAL B 1 126 ? 17.766 -1.165 4.406 1 91.56 126 VAL B O 1
ATOM 4389 N N . ASP B 1 127 ? 17.891 -3.299 5.258 1 82.62 127 ASP B N 1
ATOM 4390 C CA . ASP B 1 127 ? 18.5 -2.84 6.504 1 82.62 127 ASP B CA 1
ATOM 4391 C C . ASP B 1 127 ? 19.953 -3.262 6.594 1 82.62 127 ASP B C 1
ATOM 4393 O O . ASP B 1 127 ? 20.438 -4.031 5.758 1 82.62 127 ASP B O 1
ATOM 4397 N N . GLU B 1 128 ? 20.578 -2.742 7.574 1 87.12 128 GLU B N 1
ATOM 4398 C CA . GLU B 1 128 ? 22.016 -2.98 7.723 1 87.12 128 GLU B CA 1
ATOM 4399 C C . GLU B 1 128 ? 22.297 -4.445 8.047 1 87.12 128 GLU B C 1
ATOM 4401 O O . GLU B 1 128 ? 23.297 -5.004 7.59 1 87.12 128 GLU B O 1
ATOM 4406 N N . GLN B 1 129 ? 21.453 -5.012 8.797 1 86.25 129 GLN B N 1
ATOM 4407 C CA . GLN B 1 129 ? 21.656 -6.406 9.18 1 86.25 129 GLN B CA 1
ATOM 4408 C C . GLN B 1 129 ? 21.656 -7.316 7.957 1 86.25 129 GLN B C 1
ATOM 4410 O O . GLN B 1 129 ? 22.516 -8.203 7.844 1 86.25 129 GLN B O 1
ATOM 4415 N N . THR B 1 130 ? 20.719 -7.094 7.109 1 92.12 130 THR B N 1
ATOM 4416 C CA . THR B 1 130 ? 20.625 -7.863 5.871 1 92.12 130 THR B CA 1
ATOM 4417 C C . THR B 1 130 ? 21.875 -7.652 5.012 1 92.12 130 THR B C 1
ATOM 4419 O O . THR B 1 130 ? 22.453 -8.617 4.516 1 92.12 130 THR B O 1
ATOM 4422 N N . LEU B 1 131 ? 22.328 -6.402 4.941 1 95.88 131 LEU B N 1
ATOM 4423 C CA . LEU B 1 131 ? 23.516 -6.07 4.148 1 95.88 131 LEU B CA 1
ATOM 4424 C C . LEU B 1 131 ? 24.766 -6.703 4.742 1 95.88 131 LEU B C 1
ATOM 4426 O O . LEU B 1 131 ? 25.609 -7.23 4.012 1 95.88 131 LEU B O 1
ATOM 4430 N N . ARG B 1 132 ? 24.844 -6.711 6.027 1 94.75 132 ARG B N 1
ATOM 4431 C CA . ARG B 1 132 ? 26 -7.293 6.715 1 94.75 132 ARG B CA 1
ATOM 4432 C C . ARG B 1 132 ? 26.047 -8.805 6.504 1 94.75 132 ARG B C 1
ATOM 4434 O O . ARG B 1 132 ? 27.109 -9.352 6.211 1 94.75 132 ARG B O 1
ATOM 4441 N N . SER B 1 133 ? 24.906 -9.422 6.613 1 94.88 133 SER B N 1
ATOM 4442 C CA . SER B 1 133 ? 24.828 -10.875 6.48 1 94.88 133 SER B CA 1
ATOM 4443 C C . SER B 1 133 ? 25.266 -11.328 5.094 1 94.88 133 SER B C 1
ATOM 4445 O O . SER B 1 133 ? 26.078 -12.242 4.965 1 94.88 133 SER B O 1
ATOM 4447 N N . VAL B 1 134 ? 24.781 -10.656 4.094 1 98.19 134 VAL B N 1
ATOM 4448 C CA . VAL B 1 134 ? 25.094 -11.07 2.729 1 98.19 134 VAL B CA 1
ATOM 4449 C C . VAL B 1 134 ? 26.547 -10.742 2.398 1 98.19 134 VAL B C 1
ATOM 4451 O O . VAL B 1 134 ? 27.203 -11.492 1.678 1 98.19 134 VAL B O 1
ATOM 4454 N N . THR B 1 135 ? 27.078 -9.68 2.924 1 98.44 135 THR B N 1
ATOM 4455 C CA . THR B 1 135 ? 28.453 -9.242 2.691 1 98.44 135 THR B CA 1
ATOM 4456 C C . THR B 1 135 ? 29.438 -10.227 3.312 1 98.44 135 THR B C 1
ATOM 4458 O O . THR B 1 135 ? 30.391 -10.664 2.652 1 98.44 135 THR B O 1
ATOM 4461 N N . MET B 1 136 ? 29.188 -10.594 4.527 1 97.88 136 MET B N 1
ATOM 4462 C CA . MET B 1 136 ? 30.078 -11.508 5.227 1 97.88 136 MET B CA 1
ATOM 4463 C C . MET B 1 136 ? 30.078 -12.883 4.578 1 97.88 136 MET B C 1
ATOM 4465 O O . MET B 1 136 ? 31.125 -13.523 4.441 1 97.88 136 MET B O 1
ATOM 4469 N N . ALA B 1 137 ? 28.938 -13.297 4.184 1 98 137 ALA B N 1
ATOM 4470 C CA . ALA B 1 137 ? 28.828 -14.586 3.51 1 98 137 ALA B CA 1
ATOM 4471 C C . ALA B 1 137 ? 29.594 -14.586 2.191 1 98 137 ALA B C 1
ATOM 4473 O O . ALA B 1 137 ? 30.25 -15.57 1.853 1 98 137 ALA B O 1
ATOM 4474 N N . ALA B 1 138 ? 29.5 -13.516 1.483 1 98.69 138 ALA B N 1
ATOM 4475 C CA . ALA B 1 138 ? 30.203 -13.398 0.214 1 98.69 138 ALA B CA 1
ATOM 4476 C C . ALA B 1 138 ? 31.719 -13.375 0.434 1 98.69 138 ALA B C 1
ATOM 4478 O O . ALA B 1 138 ? 32.469 -13.984 -0.329 1 98.69 138 ALA B O 1
ATOM 4479 N N . LYS B 1 139 ? 32.125 -12.656 1.428 1 98.19 139 LYS B N 1
ATOM 4480 C CA . LYS B 1 139 ? 33.531 -12.594 1.757 1 98.19 139 LYS B CA 1
ATOM 4481 C C . LYS B 1 139 ? 34.094 -13.984 2.016 1 98.19 139 LYS B C 1
ATOM 4483 O O . LYS B 1 139 ? 35.188 -14.32 1.536 1 98.19 139 LYS B O 1
ATOM 4488 N N . ASN B 1 140 ? 33.344 -14.758 2.666 1 97.19 140 ASN B N 1
ATOM 4489 C CA . ASN B 1 140 ? 33.812 -16.062 3.1 1 97.19 140 ASN B CA 1
ATOM 4490 C C . ASN B 1 140 ? 33.656 -17.109 1.996 1 97.19 140 ASN B C 1
ATOM 4492 O O . ASN B 1 140 ? 34.438 -18.062 1.925 1 97.19 140 ASN B O 1
ATOM 4496 N N . ASN B 1 141 ? 32.656 -16.922 1.042 1 97.94 141 ASN B N 1
ATOM 4497 C CA . ASN B 1 141 ? 32.312 -18.016 0.131 1 97.94 141 ASN B CA 1
ATOM 4498 C C . ASN B 1 141 ? 32.406 -17.578 -1.327 1 97.94 141 ASN B C 1
ATOM 4500 O O . ASN B 1 141 ? 32.25 -18.391 -2.238 1 97.94 141 ASN B O 1
ATOM 4504 N N . GLY B 1 142 ? 32.656 -16.312 -1.549 1 98.62 142 GLY B N 1
ATOM 4505 C CA . GLY B 1 142 ? 32.781 -15.789 -2.9 1 98.62 142 GLY B CA 1
ATOM 4506 C C . GLY B 1 142 ? 31.531 -15.047 -3.379 1 98.62 142 GLY B C 1
ATOM 4507 O O . GLY B 1 142 ? 31.641 -14.039 -4.078 1 98.62 142 GLY B O 1
ATOM 4508 N N . ALA B 1 143 ? 30.375 -15.648 -3.068 1 98.81 143 ALA B N 1
ATOM 4509 C CA . ALA B 1 143 ? 29.094 -15.062 -3.473 1 98.81 143 ALA B CA 1
ATOM 4510 C C . ALA B 1 143 ? 27.984 -15.438 -2.496 1 98.81 143 ALA B C 1
ATOM 4512 O O . ALA B 1 143 ? 28.031 -16.5 -1.881 1 98.81 143 ALA B O 1
ATOM 4513 N N . ALA B 1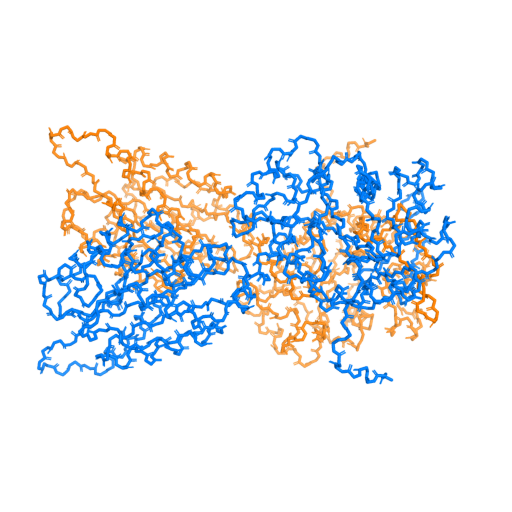 144 ? 27.062 -14.547 -2.389 1 98.81 144 ALA B N 1
ATOM 4514 C CA . ALA B 1 144 ? 25.906 -14.789 -1.533 1 98.81 144 ALA B CA 1
ATOM 4515 C C . ALA B 1 144 ? 24.688 -13.984 -2.012 1 98.81 144 ALA B C 1
ATOM 4517 O O . ALA B 1 144 ? 24.844 -12.938 -2.648 1 98.81 144 ALA B O 1
ATOM 4518 N N . GLY B 1 145 ? 23.5 -14.516 -1.766 1 98.38 145 GLY B N 1
ATOM 4519 C CA . GLY B 1 145 ? 22.281 -13.828 -2.141 1 98.38 145 GLY B CA 1
ATOM 4520 C C . GLY B 1 145 ? 21.125 -14.102 -1.196 1 98.38 145 GLY B C 1
ATOM 4521 O O . GLY B 1 145 ? 21.109 -15.125 -0.506 1 98.38 145 GLY B O 1
ATOM 4522 N N . MET B 1 146 ? 20.234 -13.195 -1.2 1 97.75 146 MET B N 1
ATOM 4523 C CA . MET B 1 146 ? 19.016 -13.336 -0.398 1 97.75 146 MET B CA 1
ATOM 4524 C C . MET B 1 146 ? 17.953 -14.102 -1.163 1 97.75 146 MET B C 1
ATOM 4526 O O . MET B 1 146 ? 17.797 -13.938 -2.377 1 97.75 146 MET B O 1
ATOM 4530 N N . ILE B 1 147 ? 17.219 -14.914 -0.442 1 97.12 147 ILE B N 1
ATOM 4531 C CA . ILE B 1 147 ? 16.094 -15.641 -1.041 1 97.12 147 ILE B CA 1
ATOM 4532 C C . ILE B 1 147 ? 14.852 -15.492 -0.172 1 97.12 147 ILE B C 1
ATOM 4534 O O . ILE B 1 147 ? 14.953 -15.18 1.018 1 97.12 147 ILE B O 1
ATOM 4538 N N . ARG B 1 148 ? 13.742 -15.633 -0.788 1 94 148 ARG B N 1
ATOM 4539 C CA . ARG B 1 148 ? 12.438 -15.641 -0.13 1 94 148 ARG B CA 1
ATOM 4540 C C . ARG B 1 148 ? 11.57 -16.781 -0.648 1 94 148 ARG B C 1
ATOM 4542 O O . ARG B 1 148 ? 11.758 -17.25 -1.772 1 94 148 ARG B O 1
ATOM 4549 N N . PRO B 1 149 ? 10.641 -17.25 0.19 1 90.88 149 PRO B N 1
ATOM 4550 C CA . PRO B 1 149 ? 9.703 -18.25 -0.321 1 90.88 149 PRO B CA 1
ATOM 4551 C C . PRO B 1 149 ? 8.883 -17.75 -1.506 1 90.88 149 PRO B C 1
ATOM 4553 O O . PRO B 1 149 ? 8.617 -16.547 -1.609 1 90.88 149 PRO B O 1
ATOM 4556 N N . LEU B 1 150 ? 8.523 -18.672 -2.326 1 90.12 150 LEU B N 1
ATOM 4557 C CA . LEU B 1 150 ? 7.641 -18.312 -3.434 1 90.12 150 LEU B CA 1
ATOM 4558 C C . LEU B 1 150 ? 6.23 -18.031 -2.932 1 90.12 150 LEU B C 1
ATOM 4560 O O . LEU B 1 150 ? 5.723 -18.734 -2.049 1 90.12 150 LEU B O 1
ATOM 4564 N N . SER B 1 151 ? 5.66 -17 -3.508 1 84.06 151 SER B N 1
ATOM 4565 C CA . SER B 1 151 ? 4.289 -16.656 -3.133 1 84.06 151 SER B CA 1
ATOM 4566 C C . SER B 1 151 ? 3.279 -17.359 -4.027 1 84.06 151 SER B C 1
ATOM 4568 O O . SER B 1 151 ? 2.148 -17.625 -3.609 1 84.06 151 SER B O 1
ATOM 4570 N N . SER B 1 152 ? 3.625 -17.672 -5.23 1 88.12 152 SER B N 1
ATOM 4571 C CA . SER B 1 152 ? 2.764 -18.344 -6.199 1 88.12 152 SER B CA 1
ATOM 4572 C C . SER B 1 152 ? 3.41 -19.625 -6.723 1 88.12 152 SER B C 1
ATOM 4574 O O . SER B 1 152 ? 4.637 -19.75 -6.715 1 88.12 152 SER B O 1
ATOM 4576 N N . THR B 1 153 ? 2.51 -20.5 -7.086 1 92.12 153 THR B N 1
ATOM 4577 C CA . THR B 1 153 ? 3.035 -21.688 -7.75 1 92.12 153 THR B CA 1
ATOM 4578 C C . THR B 1 153 ? 3.555 -21.344 -9.141 1 92.12 153 THR B C 1
ATOM 4580 O O . THR B 1 153 ? 2.982 -20.5 -9.836 1 92.12 153 THR B O 1
ATOM 4583 N N . VAL B 1 154 ? 4.688 -22.016 -9.398 1 94.12 154 VAL B N 1
ATOM 4584 C CA . VAL B 1 154 ? 5.312 -21.766 -10.695 1 94.12 154 VAL B CA 1
ATOM 4585 C C . VAL B 1 154 ? 4.938 -22.875 -11.672 1 94.12 154 VAL B C 1
ATOM 4587 O O . VAL B 1 154 ? 5.016 -24.062 -11.328 1 94.12 154 VAL B O 1
ATOM 4590 N N . VAL B 1 155 ? 4.488 -22.469 -12.898 1 95.31 155 VAL B N 1
ATOM 4591 C CA . VAL B 1 155 ? 4.07 -23.438 -13.891 1 95.31 155 VAL B CA 1
ATOM 4592 C C . VAL B 1 155 ? 4.805 -23.188 -15.203 1 95.31 155 VAL B C 1
ATOM 4594 O O . VAL B 1 155 ? 5.242 -22.062 -15.477 1 95.31 155 VAL B O 1
ATOM 4597 N N . ALA B 1 156 ? 4.957 -24.266 -15.875 1 95 156 ALA B N 1
ATOM 4598 C CA . ALA B 1 156 ? 5.457 -24.188 -17.25 1 95 156 ALA B CA 1
ATOM 4599 C C . ALA B 1 156 ? 4.316 -24.281 -18.25 1 95 156 ALA B C 1
ATOM 4601 O O . ALA B 1 156 ? 3.391 -25.078 -18.078 1 95 156 ALA B O 1
ATOM 4602 N N . GLN B 1 157 ? 4.395 -23.484 -19.188 1 92.88 157 GLN B N 1
ATOM 4603 C CA . GLN B 1 157 ? 3.379 -23.469 -20.234 1 92.88 157 GLN B CA 1
ATOM 4604 C C . GLN B 1 157 ? 3.902 -24.094 -21.531 1 92.88 157 GLN B C 1
ATOM 4606 O O . GLN B 1 157 ? 5.035 -23.844 -21.938 1 92.88 157 GLN B O 1
ATOM 4611 N N . SER B 1 158 ? 3.039 -24.922 -22.125 1 92.56 158 SER B N 1
ATOM 4612 C CA . SER B 1 158 ? 3.402 -25.516 -23.422 1 92.56 158 SER B CA 1
ATOM 4613 C C . SER B 1 158 ? 3.254 -24.5 -24.547 1 92.56 158 SER B C 1
ATOM 4615 O O . SER B 1 158 ? 2.674 -23.438 -24.359 1 92.56 158 SER B O 1
ATOM 4617 N N . CYS B 1 159 ? 3.807 -24.828 -25.672 1 90.31 159 CYS B N 1
ATOM 4618 C CA . CYS B 1 159 ? 3.785 -23.938 -26.828 1 90.31 159 CYS B CA 1
ATOM 4619 C C . CYS B 1 159 ? 2.355 -23.672 -27.281 1 90.31 159 CYS B C 1
ATOM 4621 O O . CYS B 1 159 ? 2.066 -22.609 -27.828 1 90.31 159 CYS B O 1
ATOM 4623 N N . ASP B 1 160 ? 1.433 -24.562 -26.984 1 92.62 160 ASP B N 1
ATOM 4624 C CA . ASP B 1 160 ? 0.049 -24.406 -27.422 1 92.62 160 ASP B CA 1
ATOM 4625 C C . ASP B 1 160 ? -0.787 -23.688 -26.359 1 92.62 160 ASP B C 1
ATOM 4627 O O . ASP B 1 160 ? -2.002 -23.547 -26.516 1 92.62 160 ASP B O 1
ATOM 4631 N N . GLY B 1 161 ? -0.2 -23.328 -25.25 1 93.12 161 GLY B N 1
ATOM 4632 C CA . GLY B 1 161 ? -0.886 -22.5 -24.281 1 93.12 161 GLY B CA 1
ATOM 4633 C C . GLY B 1 161 ? -1.502 -23.281 -23.141 1 93.12 161 GLY B C 1
ATOM 4634 O O . GLY B 1 161 ? -2.336 -22.75 -22.391 1 93.12 161 GLY B O 1
ATOM 4635 N N . PHE B 1 162 ? -1.101 -24.562 -23.047 1 96.06 162 PHE B N 1
ATOM 4636 C CA . PHE B 1 162 ? -1.65 -25.406 -22 1 96.06 162 PHE B CA 1
ATOM 4637 C C . PHE B 1 162 ? -0.626 -25.641 -20.891 1 96.06 162 PHE B C 1
ATOM 4639 O O . PHE B 1 162 ? 0.56 -25.359 -21.078 1 96.06 162 PHE B O 1
ATOM 4646 N N . LEU B 1 163 ? -1.173 -26.125 -19.734 1 97.06 163 LEU B N 1
ATOM 4647 C CA . LEU B 1 163 ? -0.292 -26.484 -18.625 1 97.06 163 LEU B CA 1
ATOM 4648 C C . LEU B 1 163 ? 0.609 -27.656 -19.016 1 97.06 163 LEU B C 1
ATOM 4650 O O . LEU B 1 163 ? 0.121 -28.734 -19.359 1 97.06 163 LEU B O 1
ATOM 4654 N N . ASP B 1 164 ? 1.917 -27.391 -19 1 95.38 164 ASP B N 1
ATOM 4655 C CA . ASP B 1 164 ? 2.875 -28.469 -19.219 1 95.38 164 ASP B CA 1
ATOM 4656 C C . ASP B 1 164 ? 3.158 -29.234 -17.922 1 95.38 164 ASP B C 1
ATOM 4658 O O . ASP B 1 164 ? 2.932 -30.438 -17.844 1 95.38 164 ASP B O 1
ATOM 4662 N N . HIS B 1 165 ? 3.668 -28.453 -16.953 1 94.19 165 HIS B N 1
ATOM 4663 C CA . HIS B 1 165 ? 3.848 -29.016 -15.625 1 94.19 165 HIS B CA 1
ATOM 4664 C C . HIS B 1 165 ? 3.932 -27.922 -14.57 1 94.19 165 HIS B C 1
ATOM 4666 O O . HIS B 1 165 ? 4.102 -26.75 -14.898 1 94.19 165 HIS B O 1
ATOM 4672 N N . SER B 1 166 ? 3.691 -28.375 -13.359 1 93.06 166 SER B N 1
ATOM 4673 C CA . SER B 1 166 ? 3.789 -27.5 -12.195 1 93.06 166 SER B CA 1
ATOM 4674 C C . SER B 1 166 ? 5.02 -27.828 -11.359 1 93.06 166 SER B C 1
ATOM 4676 O O . SER B 1 166 ? 5.355 -29 -11.172 1 93.06 166 SER B O 1
ATOM 4678 N N . LEU B 1 167 ? 5.703 -26.797 -10.914 1 91.5 167 LEU B N 1
ATOM 4679 C CA . LEU B 1 167 ? 6.871 -27.016 -10.07 1 91.5 167 LEU B CA 1
ATOM 4680 C C . LEU B 1 167 ? 6.461 -27.188 -8.609 1 91.5 167 LEU B C 1
ATOM 4682 O O . LEU B 1 167 ? 5.465 -26.625 -8.164 1 91.5 167 LEU B O 1
ATOM 4686 N N . ASP B 1 168 ? 7.266 -28 -7.984 1 85.94 168 ASP B N 1
ATOM 4687 C CA . ASP B 1 168 ? 7.105 -28.125 -6.539 1 85.94 168 ASP B CA 1
ATOM 4688 C C . ASP B 1 168 ? 7.641 -26.891 -5.816 1 85.94 168 ASP B C 1
ATOM 4690 O O . ASP B 1 168 ? 8.852 -26.703 -5.719 1 85.94 168 ASP B O 1
ATOM 4694 N N . ARG B 1 169 ? 6.793 -26.203 -5.348 1 84.75 169 ARG B N 1
ATOM 4695 C CA . ARG B 1 169 ? 7.117 -24.906 -4.762 1 84.75 169 ARG B CA 1
ATOM 4696 C C . ARG B 1 169 ? 8.102 -25.047 -3.607 1 84.75 169 ARG B C 1
ATOM 4698 O O . ARG B 1 169 ? 8.906 -24.156 -3.348 1 84.75 169 ARG B O 1
ATOM 4705 N N . SER B 1 170 ? 8.078 -26.141 -2.891 1 84.06 170 SER B N 1
ATOM 4706 C CA . SER B 1 170 ? 8.914 -26.344 -1.715 1 84.06 170 SER B CA 1
ATOM 4707 C C . SER B 1 170 ? 10.383 -26.484 -2.102 1 84.06 170 SER B C 1
ATOM 4709 O O . SER B 1 170 ? 11.273 -26.312 -1.264 1 84.06 170 SER B O 1
ATOM 4711 N N . LYS B 1 171 ? 10.656 -26.719 -3.32 1 88.94 171 LYS B N 1
ATOM 4712 C CA . LYS B 1 171 ? 12.023 -26.969 -3.779 1 88.94 171 LYS B CA 1
ATOM 4713 C C . LYS B 1 171 ? 12.633 -25.703 -4.383 1 88.94 171 LYS B C 1
ATOM 4715 O O . LYS B 1 171 ? 13.805 -25.703 -4.777 1 88.94 171 LYS B O 1
ATOM 4720 N N . PHE B 1 172 ? 11.859 -24.672 -4.457 1 93.75 172 PHE B N 1
ATOM 4721 C CA . PHE B 1 172 ? 12.312 -23.469 -5.145 1 93.75 172 PHE B CA 1
ATOM 4722 C C . PHE B 1 172 ? 12.094 -22.234 -4.273 1 93.75 172 PHE B C 1
ATOM 4724 O O . PHE B 1 172 ? 11.312 -22.266 -3.318 1 93.75 172 PHE B O 1
ATOM 4731 N N . ARG B 1 173 ? 12.945 -21.266 -4.562 1 95.62 173 ARG B N 1
ATOM 4732 C CA . ARG B 1 173 ? 12.883 -19.984 -3.854 1 95.62 173 ARG B CA 1
ATOM 4733 C C . ARG B 1 173 ? 12.961 -18.812 -4.828 1 95.62 173 ARG B C 1
ATOM 4735 O O . ARG B 1 173 ? 13.398 -18.969 -5.965 1 95.62 173 ARG B O 1
ATOM 4742 N N . ALA B 1 174 ? 12.469 -17.75 -4.379 1 94.94 174 ALA B N 1
ATOM 4743 C CA . ALA B 1 174 ? 12.633 -16.516 -5.137 1 94.94 174 ALA B CA 1
ATOM 4744 C C . ALA B 1 174 ? 13.977 -15.859 -4.84 1 94.94 174 ALA B C 1
ATOM 4746 O O . ALA B 1 174 ? 14.32 -15.625 -3.678 1 94.94 174 ALA B O 1
ATOM 4747 N N . SER B 1 175 ? 14.742 -15.625 -5.875 1 96.44 175 SER B N 1
ATOM 4748 C CA . SER B 1 175 ? 15.992 -14.891 -5.723 1 96.44 175 SER B CA 1
ATOM 4749 C C . SER B 1 175 ? 15.734 -13.391 -5.609 1 96.44 175 SER B C 1
ATOM 4751 O O . SER B 1 175 ? 15.109 -12.797 -6.488 1 96.44 175 SER B O 1
ATOM 4753 N N . GLU B 1 176 ? 16.172 -12.82 -4.566 1 95.75 176 GLU B N 1
ATOM 4754 C CA . GLU B 1 176 ? 15.984 -11.391 -4.332 1 95.75 176 GLU B CA 1
ATOM 4755 C C . GLU B 1 176 ? 17.328 -10.664 -4.195 1 95.75 176 GLU B C 1
ATOM 4757 O O . GLU B 1 176 ? 18.375 -11.219 -4.551 1 95.75 176 GLU B O 1
ATOM 4762 N N . MET B 1 177 ? 17.25 -9.422 -4.008 1 96.88 177 MET B N 1
ATOM 4763 C CA . MET B 1 177 ? 18.406 -8.578 -3.691 1 96.88 177 MET B CA 1
ATOM 4764 C C . MET B 1 177 ? 18.297 -8.031 -2.271 1 96.88 177 MET B C 1
ATOM 4766 O O . MET B 1 177 ? 17.203 -7.906 -1.724 1 96.88 177 MET B O 1
ATOM 4770 N N . PRO B 1 178 ? 19.5 -7.855 -1.651 1 98.12 178 PRO B N 1
ATOM 4771 C CA . PRO B 1 178 ? 20.875 -7.691 -2.154 1 98.12 178 PRO B CA 1
ATOM 4772 C C . PRO B 1 178 ? 21.562 -9.023 -2.41 1 98.12 178 PRO B C 1
ATOM 4774 O O . PRO B 1 178 ? 21.188 -10.047 -1.833 1 98.12 178 PRO B O 1
ATOM 4777 N N . GLN B 1 179 ? 22.484 -8.914 -3.291 1 98.81 179 GLN B N 1
ATOM 4778 C CA . GLN B 1 179 ? 23.484 -9.953 -3.541 1 98.81 179 GLN B CA 1
ATOM 4779 C C . GLN B 1 179 ? 24.891 -9.414 -3.408 1 98.81 179 GLN B C 1
ATOM 4781 O O . GLN B 1 179 ? 25.141 -8.227 -3.639 1 98.81 179 GLN B O 1
ATOM 4786 N N . ALA B 1 180 ? 25.75 -10.227 -2.961 1 98.88 180 ALA B N 1
ATOM 4787 C CA . ALA B 1 180 ? 27.125 -9.773 -2.746 1 98.88 180 ALA B CA 1
ATOM 4788 C C . ALA B 1 180 ? 28.125 -10.758 -3.336 1 98.88 180 ALA B C 1
ATOM 4790 O O . ALA B 1 180 ? 27.875 -11.961 -3.393 1 98.88 180 ALA B O 1
ATOM 4791 N N . PHE B 1 181 ? 29.234 -10.18 -3.754 1 98.94 181 PHE B N 1
ATOM 4792 C CA . PHE B 1 181 ? 30.281 -10.953 -4.414 1 98.94 181 PHE B CA 1
ATOM 4793 C C . PHE B 1 181 ? 31.656 -10.438 -4.027 1 98.94 181 PHE B C 1
ATOM 4795 O O . PHE B 1 181 ? 31.859 -9.227 -3.902 1 98.94 181 PHE B O 1
ATOM 4802 N N . LYS B 1 182 ? 32.562 -11.352 -3.898 1 98.81 182 LYS B N 1
ATOM 4803 C CA . LYS B 1 182 ? 33.938 -10.867 -4.051 1 98.81 182 LYS B CA 1
ATOM 4804 C C . LYS B 1 182 ? 34.125 -10.203 -5.41 1 98.81 182 LYS B C 1
ATOM 4806 O O . LYS B 1 182 ? 33.625 -10.695 -6.426 1 98.81 182 LYS B O 1
ATOM 4811 N N . TYR B 1 183 ? 34.906 -9.164 -5.352 1 98.62 183 TYR B N 1
ATOM 4812 C CA . TYR B 1 183 ? 35.094 -8.391 -6.578 1 98.62 183 TYR B CA 1
ATOM 4813 C C . TYR B 1 183 ? 35.594 -9.273 -7.707 1 98.62 183 TYR B C 1
ATOM 4815 O O . TYR B 1 183 ? 35.062 -9.25 -8.82 1 98.62 183 TYR B O 1
ATOM 4823 N N . GLU B 1 184 ? 36.562 -10.109 -7.449 1 98.31 184 GLU B N 1
ATOM 4824 C CA . GLU B 1 184 ? 37.188 -10.938 -8.477 1 98.31 184 GLU B CA 1
ATOM 4825 C C . GLU B 1 184 ? 36.188 -11.93 -9.07 1 98.31 184 GLU B C 1
ATOM 4827 O O . GLU B 1 184 ? 36.25 -12.258 -10.25 1 98.31 184 GLU B O 1
ATOM 4832 N N . VAL B 1 185 ? 35.312 -12.367 -8.266 1 98.69 185 VAL B N 1
ATOM 4833 C CA . VAL B 1 185 ? 34.312 -13.359 -8.695 1 98.69 185 VAL B CA 1
ATOM 4834 C C . VAL B 1 185 ? 33.344 -12.727 -9.68 1 98.69 185 VAL B C 1
ATOM 4836 O O . VAL B 1 185 ? 33.125 -13.258 -10.773 1 98.69 185 VAL B O 1
ATOM 4839 N N . ILE B 1 186 ? 32.812 -11.586 -9.352 1 98.69 186 ILE B N 1
ATOM 4840 C CA . ILE B 1 186 ? 31.766 -10.984 -10.195 1 98.69 186 ILE B CA 1
ATOM 4841 C C . ILE B 1 186 ? 32.406 -10.391 -11.445 1 98.69 186 ILE B C 1
ATOM 4843 O O . ILE B 1 186 ? 31.812 -10.406 -12.523 1 98.69 186 ILE B O 1
ATOM 4847 N N . GLN B 1 187 ? 33.625 -9.859 -11.297 1 98.31 187 GLN B N 1
ATOM 4848 C CA . GLN B 1 187 ? 34.344 -9.359 -12.469 1 98.31 187 GLN B CA 1
ATOM 4849 C C . GLN B 1 187 ? 34.594 -10.477 -13.477 1 98.31 187 GLN B C 1
ATOM 4851 O O . GLN B 1 187 ? 34.312 -10.32 -14.672 1 98.31 187 GLN B O 1
ATOM 4856 N N . LYS B 1 188 ? 35.062 -11.578 -12.977 1 98.31 188 LYS B N 1
ATOM 4857 C CA . LYS B 1 188 ? 35.344 -12.727 -13.82 1 98.31 188 LYS B CA 1
ATOM 4858 C C . LYS B 1 188 ? 34.062 -13.219 -14.516 1 98.31 188 LYS B C 1
ATOM 4860 O O . LYS B 1 188 ? 34.094 -13.531 -15.711 1 98.31 188 LYS B O 1
ATOM 4865 N N . ALA B 1 189 ? 33.031 -13.266 -13.773 1 98.31 189 ALA B N 1
ATOM 4866 C CA . ALA B 1 189 ? 31.75 -13.742 -14.32 1 98.31 189 ALA B CA 1
ATOM 4867 C C . ALA B 1 189 ? 31.312 -12.875 -15.492 1 98.31 189 ALA B C 1
ATOM 4869 O O . ALA B 1 189 ? 30.953 -13.391 -16.547 1 98.31 189 ALA B O 1
ATOM 4870 N N . TYR B 1 190 ? 31.391 -11.562 -15.328 1 97.94 190 TYR B N 1
ATOM 4871 C CA . TYR B 1 190 ? 30.922 -10.664 -16.375 1 97.94 190 TYR B CA 1
ATOM 4872 C C . TYR B 1 190 ? 31.891 -10.633 -17.547 1 97.94 190 TYR B C 1
ATOM 4874 O O . TYR B 1 190 ? 31.484 -10.469 -18.703 1 97.94 190 TYR B O 1
ATOM 4882 N N . MET B 1 191 ? 33.125 -10.797 -17.312 1 97.5 191 MET B N 1
ATOM 4883 C CA . MET B 1 191 ? 34.125 -10.82 -18.375 1 97.5 191 MET B CA 1
ATOM 4884 C C . MET B 1 191 ? 33.938 -12.039 -19.281 1 97.5 191 MET B C 1
ATOM 4886 O O . MET B 1 191 ? 34.219 -11.977 -20.484 1 97.5 191 MET B O 1
ATOM 4890 N N . LYS B 1 192 ? 33.375 -13.07 -18.719 1 97.62 192 LYS B N 1
ATOM 4891 C CA . LYS B 1 192 ? 33.312 -14.336 -19.438 1 97.62 192 LYS B CA 1
ATOM 4892 C C . LYS B 1 192 ? 31.906 -14.586 -19.984 1 97.62 192 LYS B C 1
ATOM 4894 O O . LYS B 1 192 ? 31.703 -15.453 -20.828 1 97.62 192 LYS B O 1
ATOM 4899 N N . CYS B 1 193 ? 30.922 -13.836 -19.5 1 94.94 193 CYS B N 1
ATOM 4900 C CA . CYS B 1 193 ? 29.547 -14.133 -19.891 1 94.94 193 CYS B CA 1
ATOM 4901 C C . CYS B 1 193 ? 29.297 -13.797 -21.359 1 94.94 193 CYS B C 1
ATOM 4903 O O . CYS B 1 193 ? 30.109 -13.102 -21.984 1 94.94 193 CYS B O 1
ATOM 4905 N N . THR B 1 194 ? 28.266 -14.258 -21.953 1 96.19 194 THR B N 1
ATOM 4906 C CA . THR B 1 194 ? 27.969 -14.133 -23.375 1 96.19 194 THR B CA 1
ATOM 4907 C C . THR B 1 194 ? 27.078 -12.922 -23.641 1 96.19 194 THR B C 1
ATOM 4909 O O . THR B 1 194 ? 26.5 -12.359 -22.719 1 96.19 194 THR B O 1
ATOM 4912 N N . GLU B 1 195 ? 26.922 -12.617 -24.891 1 95.75 195 GLU B N 1
ATOM 4913 C CA . GLU B 1 195 ? 26 -11.57 -25.297 1 95.75 195 GLU B CA 1
ATOM 4914 C C . GLU B 1 195 ? 24.562 -11.938 -24.953 1 95.75 195 GLU B C 1
ATOM 4916 O O . GLU B 1 195 ? 23.75 -11.07 -24.609 1 95.75 195 GLU B O 1
ATOM 4921 N N . TYR B 1 196 ? 24.344 -13.195 -25.062 1 93.5 196 TYR B N 1
ATOM 4922 C CA . TYR B 1 196 ? 23.016 -13.664 -24.703 1 93.5 196 TYR B CA 1
ATOM 4923 C C . TYR B 1 196 ? 22.734 -13.422 -23.219 1 93.5 196 TYR B C 1
ATOM 4925 O O . TYR B 1 196 ? 21.641 -13.016 -22.844 1 93.5 196 TYR B O 1
ATOM 4933 N N . ASP B 1 197 ? 23.766 -13.641 -22.406 1 94.31 197 ASP B N 1
ATOM 4934 C CA . ASP B 1 197 ? 23.625 -13.383 -20.984 1 94.31 197 ASP B CA 1
ATOM 4935 C C . ASP B 1 197 ? 23.359 -11.906 -20.719 1 94.31 197 ASP B C 1
ATOM 4937 O O . ASP B 1 197 ? 22.5 -11.562 -19.906 1 94.31 197 ASP B O 1
ATOM 4941 N N . PHE B 1 198 ? 24.047 -11.086 -21.406 1 95.06 198 PHE B N 1
ATOM 4942 C CA . PHE B 1 198 ? 23.859 -9.648 -21.234 1 95.06 198 PHE B CA 1
ATOM 4943 C C . PHE B 1 198 ? 22.453 -9.227 -21.625 1 95.06 198 PHE B C 1
ATOM 4945 O O . PHE B 1 198 ? 21.844 -8.383 -20.969 1 95.06 198 PHE B O 1
ATOM 4952 N N . ASP B 1 199 ? 21.906 -9.852 -22.562 1 91.81 199 ASP B N 1
ATOM 4953 C CA . ASP B 1 199 ? 20.656 -9.406 -23.156 1 91.81 199 ASP B CA 1
ATOM 4954 C C . ASP B 1 199 ? 19.469 -10.055 -22.438 1 91.81 199 ASP B C 1
ATOM 4956 O O . ASP B 1 199 ? 18.422 -9.422 -22.281 1 91.81 199 ASP B O 1
ATOM 4960 N N . CYS B 1 200 ? 19.625 -11.328 -21.953 1 88.19 200 CYS B N 1
ATOM 4961 C CA . CYS B 1 200 ? 18.453 -12.07 -21.531 1 88.19 200 CYS B CA 1
ATOM 4962 C C . CYS B 1 200 ? 18.625 -12.578 -20.094 1 88.19 200 CYS B C 1
ATOM 4964 O O . CYS B 1 200 ? 17.672 -13.07 -19.5 1 88.19 200 CYS B O 1
ATOM 4966 N N . GLY B 1 201 ? 19.828 -12.469 -19.625 1 88.25 201 GLY B N 1
ATOM 4967 C CA . GLY B 1 201 ? 20.047 -12.953 -18.266 1 88.25 201 GLY B CA 1
ATOM 4968 C C . GLY B 1 201 ? 19.297 -12.164 -17.219 1 88.25 201 GLY B C 1
ATOM 4969 O O . GLY B 1 201 ? 19.062 -10.961 -17.375 1 88.25 201 GLY B O 1
ATOM 4970 N N . THR B 1 202 ? 18.938 -12.914 -16.062 1 85.5 202 THR B N 1
ATOM 4971 C CA . THR B 1 202 ? 18.172 -12.227 -15.031 1 85.5 202 THR B CA 1
ATOM 4972 C C . THR B 1 202 ? 18.766 -12.469 -13.656 1 85.5 202 THR B C 1
ATOM 4974 O O . THR B 1 202 ? 18.359 -11.852 -12.672 1 85.5 202 THR B O 1
ATOM 4977 N N . GLU B 1 203 ? 19.844 -13.297 -13.609 1 92.81 203 GLU B N 1
ATOM 4978 C CA . GLU B 1 203 ? 20.344 -13.711 -12.305 1 92.81 203 GLU B CA 1
ATOM 4979 C C . GLU B 1 203 ? 21.875 -13.586 -12.242 1 92.81 203 GLU B C 1
ATOM 4981 O O . GLU B 1 203 ? 22.578 -14.328 -12.922 1 92.81 203 GLU B O 1
ATOM 4986 N N . CYS B 1 204 ? 22.312 -12.773 -11.359 1 96.25 204 CYS B N 1
ATOM 4987 C CA . CYS B 1 204 ? 23.75 -12.555 -11.203 1 96.25 204 CYS B CA 1
ATOM 4988 C C . CYS B 1 204 ? 24.422 -13.758 -10.547 1 96.25 204 CYS B C 1
ATOM 4990 O O . CYS B 1 204 ? 25.547 -14.102 -10.883 1 96.25 204 CYS B O 1
ATOM 4992 N N . LEU B 1 205 ? 23.75 -14.391 -9.633 1 97.75 205 LEU B N 1
ATOM 4993 C CA . LEU B 1 205 ? 24.297 -15.57 -8.969 1 97.75 205 LEU B CA 1
ATOM 4994 C C . LEU B 1 205 ? 24.547 -16.688 -9.969 1 97.75 205 LEU B C 1
ATOM 4996 O O . LEU B 1 205 ? 25.516 -17.453 -9.82 1 97.75 205 LEU B O 1
ATOM 5000 N N . HIS B 1 206 ? 23.656 -16.734 -10.906 1 96.19 206 HIS B N 1
ATOM 5001 C CA . HIS B 1 206 ? 23.812 -17.734 -11.961 1 96.19 206 HIS B CA 1
ATOM 5002 C C . HIS B 1 206 ? 25.078 -17.453 -12.781 1 96.19 206 HIS B C 1
ATOM 5004 O O . HIS B 1 206 ? 25.781 -18.391 -13.18 1 96.19 206 HIS B O 1
ATOM 5010 N N . LEU B 1 207 ? 25.359 -16.188 -13.086 1 97.19 207 LEU B N 1
ATOM 5011 C CA . LEU B 1 207 ? 26.578 -15.828 -13.82 1 97.19 207 LEU B CA 1
ATOM 5012 C C . LEU B 1 207 ? 27.812 -16.25 -13.047 1 97.19 207 LEU B C 1
ATOM 5014 O O . LEU B 1 207 ? 28.766 -16.781 -13.625 1 97.19 207 LEU B O 1
ATOM 5018 N N . ALA B 1 208 ? 27.828 -15.977 -11.742 1 98.25 208 ALA B N 1
ATOM 5019 C CA . ALA B 1 208 ? 28.969 -16.359 -10.898 1 98.25 208 ALA B CA 1
ATOM 5020 C C . ALA B 1 208 ? 29.172 -17.875 -10.914 1 98.25 208 ALA B C 1
ATOM 5022 O O . ALA B 1 208 ? 30.297 -18.359 -10.961 1 98.25 208 ALA B O 1
ATOM 5023 N N . GLN B 1 209 ? 28.047 -18.578 -10.859 1 97.88 209 GLN B N 1
ATOM 5024 C CA . GLN B 1 209 ? 28.109 -20.031 -10.875 1 97.88 209 GLN B CA 1
ATOM 5025 C C . GLN B 1 209 ? 28.641 -20.547 -12.211 1 97.88 209 GLN B C 1
ATOM 5027 O O . GLN B 1 209 ? 29.562 -21.359 -12.25 1 97.88 209 GLN B O 1
ATOM 5032 N N . LYS B 1 210 ? 28.125 -20.047 -13.266 1 96.81 210 LYS B N 1
ATOM 5033 C CA . LYS B 1 210 ? 28.391 -20.547 -14.609 1 96.81 210 LYS B CA 1
ATOM 5034 C C . LYS B 1 210 ? 29.781 -20.141 -15.086 1 96.81 210 LYS B C 1
ATOM 5036 O O . LYS B 1 210 ? 30.469 -20.938 -15.742 1 96.81 210 LYS B O 1
ATOM 5041 N N . TYR B 1 211 ? 30.25 -18.938 -14.727 1 97.94 211 TYR B N 1
ATOM 5042 C CA . TYR B 1 211 ? 31.422 -18.406 -15.414 1 97.94 211 TYR B CA 1
ATOM 5043 C C . TYR B 1 211 ? 32.562 -18.172 -14.438 1 97.94 211 TYR B C 1
ATOM 5045 O O . TYR B 1 211 ? 33.688 -17.906 -14.852 1 97.94 211 TYR B O 1
ATOM 5053 N N . ALA B 1 212 ? 32.344 -18.25 -13.117 1 97.88 212 ALA B N 1
ATOM 5054 C CA . ALA B 1 212 ? 33.406 -18.062 -12.133 1 97.88 212 ALA B CA 1
ATOM 5055 C C . ALA B 1 212 ? 33.469 -19.266 -11.195 1 97.88 212 ALA B C 1
ATOM 5057 O O . ALA B 1 212 ? 34.188 -19.219 -10.172 1 97.88 212 ALA B O 1
ATOM 5058 N N . ASP B 1 213 ? 32.719 -20.266 -11.477 1 97.25 213 ASP B N 1
ATOM 5059 C CA . ASP B 1 213 ? 32.75 -21.516 -10.719 1 97.25 213 ASP B CA 1
ATOM 5060 C C . ASP B 1 213 ? 32.531 -21.266 -9.234 1 97.25 213 ASP B C 1
ATOM 5062 O O . ASP B 1 213 ? 33.281 -21.766 -8.391 1 97.25 213 ASP B O 1
ATOM 5066 N N . THR B 1 214 ? 31.594 -20.438 -8.914 1 97.94 214 THR B N 1
ATOM 5067 C CA . THR B 1 214 ? 31.281 -20.094 -7.531 1 97.94 214 THR B CA 1
ATOM 5068 C C . THR B 1 214 ? 29.797 -20.328 -7.238 1 97.94 214 THR B C 1
ATOM 5070 O O . THR B 1 214 ? 28.938 -19.703 -7.855 1 97.94 214 THR B O 1
ATOM 5073 N N . ASN B 1 215 ? 29.531 -21.25 -6.309 1 97.5 215 ASN B N 1
ATOM 5074 C CA . ASN B 1 215 ? 28.172 -21.453 -5.832 1 97.5 215 ASN B CA 1
ATOM 5075 C C . ASN B 1 215 ? 27.844 -20.516 -4.668 1 97.5 215 ASN B C 1
ATOM 5077 O O . ASN B 1 215 ? 28.469 -20.578 -3.611 1 97.5 215 ASN B O 1
ATOM 5081 N N . ALA B 1 216 ? 26.891 -19.734 -4.902 1 98.5 216 ALA B N 1
ATOM 5082 C CA . ALA B 1 216 ? 26.562 -18.719 -3.918 1 98.5 216 ALA B CA 1
ATOM 5083 C C . ALA B 1 216 ? 25.844 -19.312 -2.715 1 98.5 216 ALA B C 1
ATOM 5085 O O . ALA B 1 216 ? 25.047 -20.25 -2.861 1 98.5 216 ALA B O 1
ATOM 5086 N N . VAL B 1 217 ? 26.125 -18.781 -1.561 1 98.38 217 VAL B N 1
ATOM 5087 C CA . VAL B 1 217 ? 25.359 -19.062 -0.362 1 98.38 217 VAL B CA 1
ATOM 5088 C C . VAL B 1 217 ? 24 -18.359 -0.437 1 98.38 217 VAL B C 1
ATOM 5090 O O . VAL B 1 217 ? 23.938 -17.172 -0.75 1 98.38 217 VAL B O 1
ATOM 5093 N N . LEU B 1 218 ? 22.953 -19.125 -0.247 1 98.12 218 LEU B N 1
ATOM 5094 C CA . LEU B 1 218 ? 21.625 -18.531 -0.235 1 98.12 218 LEU B CA 1
ATOM 5095 C C . LEU B 1 218 ? 21.125 -18.328 1.193 1 98.12 218 LEU B C 1
ATOM 5097 O O . LEU B 1 218 ? 21.109 -19.266 1.991 1 98.12 218 LEU B O 1
ATOM 5101 N N . ILE B 1 219 ? 20.766 -17.078 1.499 1 97.5 219 ILE B N 1
ATOM 5102 C CA . ILE B 1 219 ? 20.375 -16.703 2.85 1 97.5 219 ILE B CA 1
ATOM 5103 C C . ILE B 1 219 ? 18.891 -16.312 2.859 1 97.5 219 ILE B C 1
ATOM 5105 O O . ILE B 1 219 ? 18.453 -15.531 2.018 1 97.5 219 ILE B O 1
ATOM 5109 N N . ASP B 1 220 ? 18.094 -16.828 3.826 1 95 220 ASP B N 1
ATOM 5110 C CA . ASP B 1 220 ? 16.703 -16.422 3.977 1 95 220 ASP B CA 1
ATOM 5111 C C . ASP B 1 220 ? 16.609 -14.945 4.391 1 95 220 ASP B C 1
ATOM 5113 O O . ASP B 1 220 ? 17.109 -14.562 5.445 1 95 220 ASP B O 1
ATOM 5117 N N . GLY B 1 221 ? 16.016 -14.164 3.512 1 92.88 221 GLY B N 1
ATOM 5118 C CA . GLY B 1 221 ? 15.891 -12.734 3.77 1 92.88 221 GLY B CA 1
ATOM 5119 C C . GLY B 1 221 ? 14.586 -12.359 4.441 1 92.88 221 GLY B C 1
ATOM 5120 O O . GLY B 1 221 ? 13.656 -13.164 4.504 1 92.88 221 GLY B O 1
ATOM 5121 N N . PRO B 1 222 ? 14.602 -11.18 4.922 1 85.94 222 PRO B N 1
ATOM 5122 C CA . PRO B 1 222 ? 13.367 -10.68 5.527 1 85.94 222 PRO B CA 1
ATOM 5123 C C . PRO B 1 222 ? 12.281 -10.391 4.496 1 85.94 222 PRO B C 1
ATOM 5125 O O . PRO B 1 222 ? 12.555 -10.336 3.295 1 85.94 222 PRO B O 1
ATOM 5128 N N . GLU B 1 223 ? 11.086 -10.164 4.957 1 84 223 GLU B N 1
ATOM 5129 C CA . GLU B 1 223 ? 9.914 -9.992 4.098 1 84 223 GLU B CA 1
ATOM 5130 C C . GLU B 1 223 ? 9.93 -8.625 3.418 1 84 223 GLU B C 1
ATOM 5132 O O . GLU B 1 223 ? 9.211 -8.406 2.439 1 84 223 GLU B O 1
ATOM 5137 N N . PHE B 1 224 ? 10.75 -7.723 3.846 1 84.62 224 PHE B N 1
ATOM 5138 C CA . PHE B 1 224 ? 10.695 -6.363 3.316 1 84.62 224 PHE B CA 1
ATOM 5139 C C . PHE B 1 224 ? 11.648 -6.199 2.137 1 84.62 224 PHE B C 1
ATOM 5141 O O . PHE B 1 224 ? 11.867 -5.086 1.66 1 84.62 224 PHE B O 1
ATOM 5148 N N . LEU B 1 225 ? 12.141 -7.297 1.568 1 91.69 225 LEU B N 1
ATOM 5149 C CA . LEU B 1 225 ? 13.102 -7.219 0.476 1 91.69 225 LEU B CA 1
ATOM 5150 C C . LEU B 1 225 ? 12.391 -7.066 -0.865 1 91.69 225 LEU B C 1
ATOM 5152 O O . LEU B 1 225 ? 13.031 -7.121 -1.919 1 91.69 225 LEU B O 1
ATOM 5156 N N . TRP B 1 226 ? 11.125 -6.84 -0.838 1 90.19 226 TRP B N 1
ATOM 5157 C CA . TRP B 1 226 ? 10.375 -6.719 -2.08 1 90.19 226 TRP B CA 1
ATOM 5158 C C . TRP B 1 226 ? 10.758 -5.445 -2.83 1 90.19 226 TRP B C 1
ATOM 5160 O O . TRP B 1 226 ? 11.266 -4.492 -2.23 1 90.19 226 TRP B O 1
ATOM 5170 N N . LYS B 1 227 ? 10.609 -5.484 -4.152 1 91.62 227 LYS B N 1
ATOM 5171 C CA . LYS B 1 227 ? 10.914 -4.312 -4.973 1 91.62 227 LYS B CA 1
ATOM 5172 C C . LYS B 1 227 ? 9.633 -3.67 -5.5 1 91.62 227 LYS B C 1
ATOM 5174 O O . LYS B 1 227 ? 8.594 -4.328 -5.602 1 91.62 227 LYS B O 1
ATOM 5179 N N . VAL B 1 228 ? 9.75 -2.434 -5.801 1 89.94 228 VAL B N 1
ATOM 5180 C CA . VAL B 1 228 ? 8.664 -1.711 -6.453 1 89.94 228 VAL B CA 1
ATOM 5181 C C . VAL B 1 228 ? 8.695 -1.981 -7.957 1 89.94 228 VAL B C 1
ATOM 5183 O O . VAL B 1 228 ? 9.578 -1.498 -8.664 1 89.94 228 VAL B O 1
ATOM 5186 N N . THR B 1 229 ? 7.75 -2.773 -8.422 1 86.31 229 THR B N 1
ATOM 5187 C CA . THR B 1 229 ? 7.719 -3.168 -9.82 1 86.31 229 THR B CA 1
ATOM 5188 C C . THR B 1 229 ? 6.488 -2.594 -10.523 1 86.31 229 THR B C 1
ATOM 5190 O O . THR B 1 229 ? 6.574 -2.143 -11.664 1 86.31 229 THR B O 1
ATOM 5193 N N . TYR B 1 230 ? 5.398 -2.684 -9.781 1 82.81 230 TYR B N 1
ATOM 5194 C CA . TYR B 1 230 ? 4.133 -2.209 -10.336 1 82.81 230 TYR B CA 1
ATOM 5195 C C . TYR B 1 230 ? 3.588 -1.041 -9.523 1 82.81 230 TYR B C 1
ATOM 5197 O O . TYR B 1 230 ? 4.09 -0.747 -8.438 1 82.81 230 TYR B O 1
ATOM 5205 N N . ARG B 1 231 ? 2.545 -0.462 -10.062 1 76.81 231 ARG B N 1
ATOM 5206 C CA . ARG B 1 231 ? 1.938 0.707 -9.438 1 76.81 231 ARG B CA 1
ATOM 5207 C C . ARG B 1 231 ? 1.462 0.383 -8.023 1 76.81 231 ARG B C 1
ATOM 5209 O O . ARG B 1 231 ? 1.62 1.193 -7.109 1 76.81 231 ARG B O 1
ATOM 5216 N N . LYS B 1 232 ? 0.958 -0.762 -7.793 1 82.5 232 LYS B N 1
ATOM 5217 C CA . LYS B 1 232 ? 0.449 -1.15 -6.48 1 82.5 232 LYS B CA 1
ATOM 5218 C C . LYS B 1 232 ? 1.56 -1.14 -5.434 1 82.5 232 LYS B C 1
ATOM 5220 O O . LYS B 1 232 ? 1.299 -0.938 -4.246 1 82.5 232 LYS B O 1
ATOM 5225 N N . ASP B 1 233 ? 2.734 -1.394 -5.902 1 88.38 233 ASP B N 1
ATOM 5226 C CA . ASP B 1 233 ? 3.871 -1.453 -4.988 1 88.38 233 ASP B CA 1
ATOM 5227 C C . ASP B 1 233 ? 4.211 -0.067 -4.445 1 88.38 233 ASP B C 1
ATOM 5229 O O . ASP B 1 233 ? 4.797 0.056 -3.367 1 88.38 233 ASP B O 1
ATOM 5233 N N . LEU B 1 234 ? 3.836 0.957 -5.238 1 85.38 234 LEU B N 1
ATOM 5234 C CA . LEU B 1 234 ? 4.035 2.316 -4.75 1 85.38 234 LEU B CA 1
ATOM 5235 C C . LEU B 1 234 ? 3.17 2.584 -3.521 1 85.38 234 LEU B C 1
ATOM 5237 O O . LEU B 1 234 ? 3.611 3.244 -2.578 1 85.38 234 LEU B O 1
ATOM 5241 N N . TYR B 1 235 ? 2.021 2.039 -3.492 1 83.06 235 TYR B N 1
ATOM 5242 C CA . TYR B 1 235 ? 1.147 2.172 -2.332 1 83.06 235 TYR B CA 1
ATOM 5243 C C . TYR B 1 235 ? 1.725 1.438 -1.128 1 83.06 235 TYR B C 1
ATOM 5245 O O . TYR B 1 235 ? 1.664 1.937 -0.001 1 83.06 235 TYR B O 1
ATOM 5253 N N . SER B 1 236 ? 2.271 0.293 -1.432 1 87.62 236 SER B N 1
ATOM 5254 C CA . SER B 1 236 ? 2.936 -0.464 -0.376 1 87.62 236 SER B CA 1
ATOM 5255 C C . SER B 1 236 ? 4.078 0.333 0.239 1 87.62 236 SER B C 1
ATOM 5257 O O . SER B 1 236 ? 4.215 0.393 1.464 1 87.62 236 SER B O 1
ATOM 5259 N N . ALA B 1 237 ? 4.832 0.886 -0.671 1 87.44 237 ALA B N 1
ATOM 5260 C CA . ALA B 1 237 ? 5.977 1.663 -0.205 1 87.44 237 ALA B CA 1
ATOM 5261 C C . ALA B 1 237 ? 5.527 2.83 0.67 1 87.44 237 ALA B C 1
ATOM 5263 O O . ALA B 1 237 ? 6.098 3.064 1.739 1 87.44 237 ALA B O 1
ATOM 5264 N N . GLU B 1 238 ? 4.523 3.486 0.248 1 80.38 238 GLU B N 1
ATOM 5265 C CA . GLU B 1 238 ? 3.984 4.609 1.008 1 80.38 238 GLU B CA 1
ATOM 5266 C C . GLU B 1 238 ? 3.475 4.16 2.375 1 80.38 238 GLU B C 1
ATOM 5268 O O . GLU B 1 238 ? 3.744 4.809 3.387 1 80.38 238 GLU B O 1
ATOM 5273 N N . GLY B 1 239 ? 2.768 3.105 2.412 1 77.25 239 GLY B N 1
ATOM 5274 C CA . GLY B 1 239 ? 2.229 2.58 3.654 1 77.25 239 GLY B CA 1
ATOM 5275 C C . GLY B 1 239 ? 3.303 2.154 4.637 1 77.25 239 GLY B C 1
ATOM 5276 O O . GLY B 1 239 ? 3.213 2.457 5.832 1 77.25 239 GLY B O 1
ATOM 5277 N N . VAL B 1 240 ? 4.305 1.45 4.148 1 79.31 240 VAL B N 1
ATOM 5278 C CA . VAL B 1 240 ? 5.398 0.979 4.992 1 79.31 240 VAL B CA 1
ATOM 5279 C C . VAL B 1 240 ? 6.16 2.172 5.566 1 79.31 240 VAL B C 1
ATOM 5281 O O . VAL B 1 240 ? 6.523 2.176 6.746 1 79.31 240 VAL B O 1
ATOM 5284 N N . LEU B 1 241 ? 6.422 3.104 4.719 1 75.69 241 LEU B N 1
ATOM 5285 C CA . LEU B 1 241 ? 7.133 4.297 5.16 1 75.69 241 LEU B CA 1
ATOM 5286 C C . LEU B 1 241 ? 6.34 5.039 6.234 1 75.69 241 LEU B C 1
ATOM 5288 O O . LEU B 1 241 ? 6.918 5.551 7.195 1 75.69 241 LEU B O 1
ATOM 5292 N N . LYS B 1 242 ? 5.047 5.098 5.969 1 67.56 242 LYS B N 1
ATOM 5293 C CA . LYS B 1 242 ? 4.18 5.738 6.953 1 67.56 242 LYS B CA 1
ATOM 5294 C C . LYS B 1 242 ? 4.27 5.039 8.305 1 67.56 242 LYS B C 1
ATOM 5296 O O . LYS B 1 242 ? 4.273 5.691 9.352 1 67.56 242 LYS B O 1
ATOM 5301 N N . GLU B 1 243 ? 4.262 3.723 8.227 1 59.72 243 GLU B N 1
ATOM 5302 C CA . GLU B 1 243 ? 4.359 2.926 9.453 1 59.72 243 GLU B CA 1
ATOM 5303 C C . GLU B 1 243 ? 5.684 3.172 10.164 1 59.72 243 GLU B C 1
ATOM 5305 O O . GLU B 1 243 ? 5.734 3.207 11.398 1 59.72 243 GLU B O 1
ATOM 5310 N N . LYS B 1 244 ? 6.684 3.256 9.383 1 57.22 244 LYS B N 1
ATOM 5311 C CA . LYS B 1 244 ? 8.016 3.447 9.953 1 57.22 244 LYS B CA 1
ATOM 5312 C C . LYS B 1 244 ? 8.188 4.871 10.484 1 57.22 244 LYS B C 1
ATOM 5314 O O . LYS B 1 244 ? 8.953 5.102 11.422 1 57.22 244 LYS B O 1
ATOM 5319 N N . GLN B 1 245 ? 7.613 5.797 9.641 1 50.84 245 GLN B N 1
ATOM 5320 C CA . GLN B 1 245 ? 7.793 7.211 9.945 1 50.84 245 GLN B CA 1
ATOM 5321 C C . GLN B 1 245 ? 7.094 7.578 11.258 1 50.84 245 GLN B C 1
ATOM 5323 O O . GLN B 1 245 ? 7.504 8.523 11.938 1 50.84 245 GLN B O 1
ATOM 5328 N N . GLN B 1 246 ? 6.047 6.828 11.594 1 46.06 246 GLN B N 1
ATOM 5329 C CA . GLN B 1 246 ? 5.242 7.453 12.633 1 46.06 246 GLN B CA 1
ATOM 5330 C C . GLN B 1 246 ? 5.996 7.508 13.961 1 46.06 246 GLN B C 1
ATOM 5332 O O . GLN B 1 246 ? 6.07 6.508 14.68 1 46.06 246 GLN B O 1
ATOM 5337 N N . GLN B 1 247 ? 7.219 7.934 13.812 1 45.91 247 GLN B N 1
ATOM 5338 C CA . GLN B 1 247 ? 7.703 8.258 15.148 1 45.91 247 GLN B CA 1
ATOM 5339 C C . GLN B 1 247 ? 7.199 9.625 15.602 1 45.91 247 GLN B C 1
ATOM 5341 O O . GLN B 1 247 ? 7.445 10.633 14.938 1 45.91 247 GLN B O 1
ATOM 5346 N N . VAL B 1 248 ? 6.051 9.922 15.898 1 46.59 248 VAL B N 1
ATOM 5347 C CA . VAL B 1 248 ? 5.641 11.211 16.438 1 46.59 248 VAL B CA 1
ATOM 5348 C C . VAL B 1 248 ? 6.293 11.438 17.797 1 46.59 248 VAL B C 1
ATOM 5350 O O . VAL B 1 248 ? 6.277 10.547 18.656 1 46.59 248 VAL B O 1
ATOM 5353 N N . LEU B 1 249 ? 6.977 12.562 17.844 1 46.31 249 LEU B N 1
ATOM 5354 C CA . LEU B 1 249 ? 7.812 13.125 18.891 1 46.31 249 LEU B CA 1
ATOM 5355 C C . LEU B 1 249 ? 6.957 13.766 19.984 1 46.31 249 LEU B C 1
ATOM 5357 O O . LEU B 1 249 ? 7.164 13.508 21.172 1 46.31 249 LEU B O 1
ATOM 5361 N N . LEU B 1 250 ? 6.238 14.711 20.188 1 45.88 250 LEU B N 1
ATOM 5362 C CA . LEU B 1 250 ? 6.23 15.914 21.016 1 45.88 250 LEU B CA 1
ATOM 5363 C C . LEU B 1 250 ? 5.82 15.586 22.453 1 45.88 250 LEU B C 1
ATOM 5365 O O . LEU B 1 250 ? 5.066 14.633 22.672 1 45.88 250 LEU B O 1
ATOM 5369 N N . VAL B 1 251 ? 6.176 16.828 23.078 1 48.69 251 VAL B N 1
ATOM 5370 C CA . VAL B 1 251 ? 6.695 17.734 24.094 1 48.69 251 VAL B CA 1
ATOM 5371 C C . VAL B 1 251 ? 5.559 18.219 25 1 48.69 251 VAL B C 1
ATOM 5373 O O . VAL B 1 251 ? 4.629 18.875 24.531 1 48.69 251 VAL B O 1
ATOM 5376 N N . ILE B 1 252 ? 5.051 17.781 25.609 1 48.06 252 ILE B N 1
ATOM 5377 C CA . ILE B 1 252 ? 3.965 18.203 26.484 1 48.06 252 ILE B CA 1
ATOM 5378 C C . ILE B 1 252 ? 4.477 19.266 27.469 1 48.06 252 ILE B C 1
ATOM 5380 O O . ILE B 1 252 ? 5.359 19 28.281 1 48.06 252 ILE B O 1
ATOM 5384 N N . ASN B 1 253 ? 4.305 20.547 26.891 1 45.28 253 ASN B N 1
ATOM 5385 C CA . ASN B 1 253 ? 4.547 21.672 27.797 1 45.28 253 ASN B CA 1
ATOM 5386 C C . ASN B 1 253 ? 3.328 21.969 28.656 1 45.28 253 ASN B C 1
ATOM 5388 O O . ASN B 1 253 ? 2.209 22.062 28.156 1 45.28 253 ASN B O 1
ATOM 5392 N N . GLY B 1 254 ? 3.383 21.75 30 1 46.56 254 GLY B N 1
ATOM 5393 C CA . GLY B 1 254 ? 2.625 22.312 31.109 1 46.56 254 GLY B CA 1
ATOM 5394 C C . GLY B 1 254 ? 1.789 21.266 31.844 1 46.56 254 GLY B C 1
ATOM 5395 O O . GLY B 1 254 ? 1.029 20.531 31.219 1 46.56 254 GLY B O 1
ATOM 5396 N N . THR B 1 255 ? 2.355 20.688 32.812 1 51.16 255 THR B N 1
ATOM 5397 C CA . THR B 1 255 ? 2.033 19.734 33.875 1 51.16 255 THR B CA 1
ATOM 5398 C C . THR B 1 255 ? 0.621 19.969 34.406 1 51.16 255 THR B C 1
ATOM 5400 O O . THR B 1 255 ? 0.135 19.203 35.25 1 51.16 255 THR B O 1
ATOM 5403 N N . ASP B 1 256 ? -0.237 20.969 33.906 1 60.28 256 ASP B N 1
ATOM 5404 C CA . ASP B 1 256 ? -1.39 21.281 34.75 1 60.28 256 ASP B CA 1
ATOM 5405 C C . ASP B 1 256 ? -2.594 20.422 34.375 1 60.28 256 ASP B C 1
ATOM 5407 O O . ASP B 1 256 ? -3.652 20.516 35 1 60.28 256 ASP B O 1
ATOM 5411 N N . PHE B 1 257 ? -2.48 19.516 33.406 1 71.12 257 PHE B N 1
ATOM 5412 C CA . PHE B 1 257 ? -3.656 18.734 33.062 1 71.12 257 PHE B CA 1
ATOM 5413 C C . PHE B 1 257 ? -3.289 17.266 32.844 1 71.12 257 PHE B C 1
ATOM 5415 O O . PHE B 1 257 ? -3.357 16.75 31.734 1 71.12 257 PHE B O 1
ATOM 5422 N N . PRO B 1 258 ? -2.992 16.672 33.906 1 74.06 258 PRO B N 1
ATOM 5423 C CA . PRO B 1 258 ? -2.568 15.273 33.844 1 74.06 258 PRO B CA 1
ATOM 5424 C C . PRO B 1 258 ? -3.605 14.367 33.188 1 74.06 258 PRO B C 1
ATOM 5426 O O . PRO B 1 258 ? -3.244 13.391 32.531 1 74.06 258 PRO B O 1
ATOM 5429 N N . GLU B 1 259 ? -4.875 14.758 33.438 1 80.44 259 GLU B N 1
ATOM 5430 C CA . GLU B 1 259 ? -5.918 13.922 32.844 1 80.44 259 GLU B CA 1
ATOM 5431 C C . GLU B 1 259 ? -5.859 13.953 31.328 1 80.44 259 GLU B C 1
ATOM 5433 O O . GLU B 1 259 ? -5.973 12.906 30.672 1 80.44 259 GLU B O 1
ATOM 5438 N N . PHE B 1 260 ? -5.66 15.07 30.75 1 84.5 260 PHE B N 1
ATOM 5439 C CA . PHE B 1 260 ? -5.535 15.211 29.297 1 84.5 260 PHE B CA 1
ATOM 5440 C C . PHE B 1 260 ? -4.305 14.461 28.797 1 84.5 260 PHE B C 1
ATOM 5442 O O . PHE B 1 260 ? -4.383 13.734 27.797 1 84.5 260 PHE B O 1
ATOM 5449 N N . THR B 1 261 ? -3.211 14.594 29.484 1 77.56 261 THR B N 1
ATOM 5450 C CA . THR B 1 261 ? -1.962 13.969 29.062 1 77.56 261 THR B CA 1
ATOM 5451 C C . THR B 1 261 ? -2.102 12.453 29.031 1 77.56 261 THR B C 1
ATOM 5453 O O . THR B 1 261 ? -1.566 11.789 28.141 1 77.56 261 THR B O 1
ATOM 5456 N N . GLY B 1 262 ? -2.773 12.008 30.062 1 79.69 262 GLY B N 1
ATOM 5457 C CA . GLY B 1 262 ? -3.033 10.578 30.078 1 79.69 262 GLY B CA 1
ATOM 5458 C C . GLY B 1 262 ? -3.842 10.102 28.875 1 79.69 262 GLY B C 1
ATOM 5459 O O . GLY B 1 262 ? -3.502 9.094 28.25 1 79.69 262 GLY B O 1
ATOM 5460 N N . LYS B 1 263 ? -4.922 10.812 28.609 1 85 263 LYS B N 1
ATOM 5461 C CA . LYS B 1 263 ? -5.777 10.445 27.484 1 85 263 LYS B CA 1
ATOM 5462 C C . LYS B 1 263 ? -5.027 10.57 26.156 1 85 263 LYS B C 1
ATOM 5464 O O . LYS B 1 263 ? -5.219 9.758 25.25 1 85 263 LYS B O 1
ATOM 5469 N N . LEU B 1 264 ? -4.207 11.555 26.062 1 82.12 264 LEU B N 1
ATOM 5470 C CA . LEU B 1 264 ? -3.4 11.742 24.859 1 82.12 264 LEU B CA 1
ATOM 5471 C C . LEU B 1 264 ? -2.471 10.555 24.641 1 82.12 264 LEU B C 1
ATOM 5473 O O . LEU B 1 264 ? -2.383 10.031 23.531 1 82.12 264 LEU B O 1
ATOM 5477 N N . HIS B 1 265 ? -1.858 10.117 25.672 1 77 265 HIS B N 1
ATOM 5478 C CA . HIS B 1 265 ? -0.953 8.977 25.594 1 77 265 HIS B CA 1
ATOM 5479 C C . HIS B 1 265 ? -1.692 7.715 25.156 1 77 265 HIS B C 1
ATOM 5481 O O . HIS B 1 265 ? -1.194 6.953 24.328 1 77 265 HIS B O 1
ATOM 5487 N N . GLU B 1 266 ? -2.797 7.605 25.734 1 80.5 266 GLU B N 1
ATOM 5488 C CA . GLU B 1 266 ? -3.607 6.445 25.375 1 80.5 266 GLU B CA 1
ATOM 5489 C C . GLU B 1 266 ? -3.93 6.426 23.891 1 80.5 266 GLU B C 1
ATOM 5491 O O . GLU B 1 266 ? -3.811 5.387 23.234 1 80.5 266 GLU B O 1
ATOM 5496 N N . HIS B 1 267 ? -4.301 7.508 23.344 1 80.62 267 HIS B N 1
ATOM 5497 C CA . HIS B 1 267 ? -4.699 7.594 21.953 1 80.62 267 HIS B CA 1
ATOM 5498 C C . HIS B 1 267 ? -3.502 7.422 21.016 1 80.62 267 HIS B C 1
ATOM 5500 O O . HIS B 1 267 ? -3.627 6.855 19.938 1 80.62 267 HIS B O 1
ATOM 5506 N N . ILE B 1 268 ? -2.359 7.855 21.438 1 73.88 268 ILE B N 1
ATOM 5507 C CA . ILE B 1 268 ? -1.142 7.703 20.656 1 73.88 268 ILE B CA 1
ATOM 5508 C C . ILE B 1 268 ? -0.728 6.23 20.625 1 73.88 268 ILE B C 1
ATOM 5510 O O . ILE B 1 268 ? -0.334 5.711 19.578 1 73.88 268 ILE B O 1
ATOM 5514 N N . GLN B 1 269 ? -0.829 5.637 21.734 1 68.38 269 GLN B N 1
ATOM 5515 C CA . GLN B 1 269 ? -0.468 4.227 21.828 1 68.38 269 GLN B CA 1
ATOM 5516 C C . GLN B 1 269 ? -1.385 3.367 20.953 1 68.38 269 GLN B C 1
ATOM 5518 O O . GLN B 1 269 ? -0.94 2.387 20.359 1 68.38 269 GLN B O 1
ATOM 5523 N N . GLU B 1 270 ? -2.611 3.793 21 1 69.81 270 GLU B N 1
ATOM 5524 C CA . GLU B 1 270 ? -3.578 3.055 20.203 1 69.81 270 GLU B CA 1
ATOM 5525 C C . GLU B 1 270 ? -3.188 3.066 18.719 1 69.81 270 GLU B C 1
ATOM 5527 O O . GLU B 1 270 ? -3.545 2.154 17.969 1 69.81 270 GLU B O 1
ATOM 5532 N N . ARG B 1 271 ? -2.467 4.074 18.344 1 64.19 271 ARG B N 1
ATOM 5533 C CA . ARG B 1 271 ? -2.062 4.207 16.953 1 64.19 271 ARG B CA 1
ATOM 5534 C C . ARG B 1 271 ? -0.732 3.504 16.703 1 64.19 271 ARG B C 1
ATOM 5536 O O . ARG B 1 271 ? -0.231 3.502 15.57 1 64.19 271 ARG B O 1
ATOM 5543 N N . ASP B 1 272 ? -0.129 2.838 17.656 1 56.56 272 ASP B N 1
ATOM 5544 C CA . ASP B 1 272 ? 1.15 2.139 17.594 1 56.56 272 ASP B CA 1
ATOM 5545 C C . ASP B 1 272 ? 2.246 3.055 17.047 1 56.56 272 ASP B C 1
ATOM 5547 O O . ASP B 1 272 ? 3.041 2.646 16.203 1 56.56 272 ASP B O 1
ATOM 5551 N N . GLU B 1 273 ? 2.023 4.289 17.453 1 58.69 273 GLU B N 1
ATOM 5552 C CA . GLU B 1 273 ? 3.031 5.262 17.047 1 58.69 273 GLU B CA 1
ATOM 5553 C C . GLU B 1 273 ? 4.18 5.324 18.047 1 58.69 273 GLU B C 1
ATOM 5555 O O . GLU B 1 273 ? 3.975 5.133 19.25 1 58.69 273 GLU B O 1
ATOM 5560 N N . MET B 1 274 ? 5.367 5.387 17.438 1 57.5 274 MET B N 1
ATOM 5561 C CA . MET B 1 274 ? 6.523 5.582 18.312 1 57.5 274 MET B CA 1
ATOM 5562 C C . MET B 1 274 ? 6.582 7.016 18.828 1 57.5 274 MET B C 1
ATOM 5564 O O . MET B 1 274 ? 6.453 7.961 18.047 1 57.5 274 MET B O 1
ATOM 5568 N N . VAL B 1 275 ? 6.418 7.113 20.156 1 59.38 275 VAL B N 1
ATOM 5569 C CA . VAL B 1 275 ? 6.395 8.445 20.75 1 59.38 275 VAL B CA 1
ATOM 5570 C C . VAL B 1 275 ? 7.637 8.633 21.625 1 59.38 275 VAL B C 1
ATOM 5572 O O . VAL B 1 275 ? 8.008 7.75 22.391 1 59.38 275 VAL B O 1
ATOM 5575 N N . THR B 1 276 ? 8.359 9.672 21.25 1 59.81 276 THR B N 1
ATOM 5576 C CA . THR B 1 276 ? 9.391 10.141 22.156 1 59.81 276 THR B CA 1
ATOM 5577 C C . THR B 1 276 ? 8.883 11.312 23 1 59.81 276 THR B C 1
ATOM 5579 O O . THR B 1 276 ? 8.43 12.32 22.453 1 59.81 276 THR B O 1
ATOM 5582 N N . TYR B 1 277 ? 8.781 11.07 24.297 1 58.41 277 TYR B N 1
ATOM 5583 C CA . TYR B 1 277 ? 8.352 12.148 25.188 1 58.41 277 TYR B CA 1
ATOM 5584 C C . TYR B 1 277 ? 9.531 13.023 25.594 1 58.41 277 TYR B C 1
ATOM 5586 O O . TYR B 1 277 ? 10.594 12.516 25.953 1 58.41 277 TYR B O 1
ATOM 5594 N N . LEU B 1 278 ? 9.352 14.258 25.312 1 58.53 278 LEU B N 1
ATOM 5595 C CA . LEU B 1 278 ? 10.391 15.195 25.719 1 58.53 278 LEU B CA 1
ATOM 5596 C C . LEU B 1 278 ? 10.055 15.844 27.062 1 58.53 278 LEU B C 1
ATOM 5598 O O . LEU B 1 278 ? 8.875 16.016 27.391 1 58.53 278 LEU B O 1
ATOM 5602 N N . PRO B 1 279 ? 11.109 16.109 27.859 1 56.41 279 PRO B N 1
ATOM 5603 C CA . PRO B 1 279 ? 10.883 16.75 29.156 1 56.41 279 PRO B CA 1
ATOM 5604 C C . PRO B 1 279 ? 10.156 18.094 29.047 1 56.41 279 PRO B C 1
ATOM 5606 O O . PRO B 1 279 ? 10.164 18.703 27.984 1 56.41 279 PRO B O 1
ATOM 5609 N N . ASP B 1 280 ? 9.375 18.484 30.109 1 55.81 280 ASP B N 1
ATOM 5610 C CA . ASP B 1 280 ? 8.703 19.766 30.25 1 55.81 280 ASP B CA 1
ATOM 5611 C C . ASP B 1 280 ? 9.68 20.922 30.062 1 55.81 280 ASP B C 1
ATOM 5613 O O . ASP B 1 280 ? 10.703 21 30.766 1 55.81 280 ASP B O 1
ATOM 5617 N N . ILE B 1 281 ? 9.461 21.656 28.984 1 54.12 281 ILE B N 1
ATOM 5618 C CA . ILE B 1 281 ? 10.367 22.766 28.734 1 54.12 281 ILE B CA 1
ATOM 5619 C C . ILE B 1 281 ? 9.789 24.047 29.312 1 54.12 281 ILE B C 1
ATOM 5621 O O . ILE B 1 281 ? 10.25 25.156 29 1 54.12 281 ILE B O 1
ATOM 5625 N N . SER B 1 282 ? 8.57 24.016 29.984 1 50.59 282 SER B N 1
ATOM 5626 C CA . SER B 1 282 ? 7.898 25.188 30.547 1 50.59 282 SER B CA 1
ATOM 5627 C C . SER B 1 282 ? 8.766 25.875 31.594 1 50.59 282 SER B C 1
ATOM 5629 O O . SER B 1 282 ? 8.469 27 32 1 50.59 282 SER B O 1
ATOM 5631 N N . GLY B 1 283 ? 9.641 25.219 32.25 1 45.97 283 GLY B N 1
ATOM 5632 C CA . GLY B 1 283 ? 10.25 26.031 33.281 1 45.97 283 GLY B CA 1
ATOM 5633 C C . GLY B 1 283 ? 10.773 27.359 32.781 1 45.97 283 GLY B C 1
ATOM 5634 O O . GLY B 1 283 ? 10.453 27.766 31.656 1 45.97 283 GLY B O 1
ATOM 5635 N N . ASP B 1 284 ? 11.461 28.109 33.688 1 45.94 284 ASP B N 1
ATOM 5636 C CA . ASP B 1 284 ? 12.125 29.391 33.469 1 45.94 284 ASP B CA 1
ATOM 5637 C C . ASP B 1 284 ? 12.945 29.391 32.188 1 45.94 284 ASP B C 1
ATOM 5639 O O . ASP B 1 284 ? 13.672 30.359 31.906 1 45.94 284 ASP B O 1
ATOM 5643 N N . GLY B 1 285 ? 13.039 28.391 31.453 1 46.44 285 GLY B N 1
ATOM 5644 C CA . GLY B 1 285 ? 14.062 28.359 30.422 1 46.44 285 GLY B CA 1
ATOM 5645 C C . GLY B 1 285 ? 13.531 28.719 29.047 1 46.44 285 GLY B C 1
ATOM 5646 O O . GLY B 1 285 ? 12.359 28.484 28.734 1 46.44 285 GLY B O 1
ATOM 5647 N N . GLN B 1 286 ? 13.922 29.766 28.391 1 54.06 286 GLN B N 1
ATOM 5648 C CA . GLN B 1 286 ? 13.844 30.312 27.031 1 54.06 286 GLN B CA 1
ATOM 5649 C C . GLN B 1 286 ? 14.062 29.219 25.984 1 54.06 286 GLN B C 1
ATOM 5651 O O . GLN B 1 286 ? 14.898 28.328 26.172 1 54.06 286 GLN B O 1
ATOM 5656 N N . LEU B 1 287 ? 12.805 28.906 25.203 1 61.47 287 LEU B N 1
ATOM 5657 C CA . LEU B 1 287 ? 13.133 28.141 24.016 1 61.47 287 LEU B CA 1
ATOM 5658 C C . LEU B 1 287 ? 14.484 28.547 23.453 1 61.47 287 LEU B C 1
ATOM 5660 O O . LEU B 1 287 ? 14.672 29.703 23.047 1 61.47 287 LEU B O 1
ATOM 5664 N N . SER B 1 288 ? 15.492 27.859 24 1 68.25 288 SER B N 1
ATOM 5665 C CA . SER B 1 288 ? 16.828 28.203 23.547 1 68.25 288 SER B CA 1
ATOM 5666 C C . SER B 1 288 ? 17.312 27.234 22.469 1 68.25 288 SER B C 1
ATOM 5668 O O . SER B 1 288 ? 16.734 26.172 22.281 1 68.25 288 SER B O 1
ATOM 5670 N N . ARG B 1 289 ? 18.219 27.734 21.781 1 73.12 289 ARG B N 1
ATOM 5671 C CA . ARG B 1 289 ? 18.891 26.922 20.766 1 73.12 289 ARG B CA 1
ATOM 5672 C C . ARG B 1 289 ? 19.469 25.656 21.391 1 73.12 289 ARG B C 1
ATOM 5674 O O . ARG B 1 289 ? 19.375 24.578 20.797 1 73.12 289 ARG B O 1
ATOM 5681 N N . ASP B 1 290 ? 19.938 25.781 22.562 1 72.44 290 ASP B N 1
ATOM 5682 C CA . ASP B 1 290 ? 20.578 24.656 23.219 1 72.44 290 ASP B CA 1
ATOM 5683 C C . ASP B 1 290 ? 19.562 23.578 23.562 1 72.44 290 ASP B C 1
ATOM 5685 O O . ASP B 1 290 ? 19.828 22.375 23.391 1 72.44 290 ASP B O 1
ATOM 5689 N N . MET B 1 291 ? 18.469 24.047 23.984 1 71.25 291 MET B N 1
ATOM 5690 C CA . MET B 1 291 ? 17.406 23.109 24.312 1 71.25 291 MET B CA 1
ATOM 5691 C C . MET B 1 291 ? 16.938 22.375 23.062 1 71.25 291 MET B C 1
ATOM 5693 O O . MET B 1 291 ? 16.688 21.156 23.109 1 71.25 291 MET B O 1
ATOM 5697 N N . ALA B 1 292 ? 16.797 23.094 22.016 1 71.44 292 ALA B N 1
ATOM 5698 C CA . ALA B 1 292 ? 16.375 22.5 20.75 1 71.44 292 ALA B CA 1
ATOM 5699 C C . ALA B 1 292 ? 17.359 21.406 20.328 1 71.44 292 ALA B C 1
ATOM 5701 O O . ALA B 1 292 ? 16.938 20.328 19.922 1 71.44 292 ALA B O 1
ATOM 5702 N N . GLN B 1 293 ? 18.562 21.703 20.469 1 71.69 293 GLN B N 1
ATOM 5703 C CA . GLN B 1 293 ? 19.594 20.75 20.062 1 71.69 293 GLN B CA 1
ATOM 5704 C C . GLN B 1 293 ? 19.594 19.516 20.969 1 71.69 293 GLN B C 1
ATOM 5706 O O . GLN B 1 293 ? 19.734 18.391 20.484 1 71.69 293 GLN B O 1
ATOM 5711 N N . CYS B 1 294 ? 19.391 19.781 22.156 1 69.69 294 CYS B N 1
ATOM 5712 C CA . CYS B 1 294 ? 19.344 18.688 23.125 1 69.69 294 CYS B CA 1
ATOM 5713 C C . CYS B 1 294 ? 18.172 17.75 22.828 1 69.69 294 CYS B C 1
ATOM 5715 O O . CYS B 1 294 ? 18.344 16.531 22.812 1 69.69 294 CYS B O 1
ATOM 5717 N N . LEU B 1 295 ? 17.094 18.375 22.609 1 66.75 295 LEU B N 1
ATOM 5718 C CA . LEU B 1 295 ? 15.906 17.562 22.344 1 66.75 295 LEU B CA 1
ATOM 5719 C C . LEU B 1 295 ? 16.062 16.781 21.047 1 66.75 295 LEU B C 1
ATOM 5721 O O . LEU B 1 295 ? 15.688 15.617 20.969 1 66.75 295 LEU B O 1
ATOM 5725 N N . ALA B 1 296 ? 16.531 17.438 20.062 1 67.81 296 ALA B N 1
ATOM 5726 C CA . ALA B 1 296 ? 16.734 16.812 18.766 1 67.81 296 ALA B CA 1
ATOM 5727 C C . ALA B 1 296 ? 17.672 15.602 18.891 1 67.81 296 ALA B C 1
ATOM 5729 O O . ALA B 1 296 ? 17.453 14.586 18.219 1 67.81 296 ALA B O 1
ATOM 5730 N N . SER B 1 297 ? 18.578 15.773 19.719 1 64.12 297 SER B N 1
ATOM 5731 C CA . SER B 1 297 ? 19.562 14.711 19.859 1 64.12 297 SER B CA 1
ATOM 5732 C C . SER B 1 297 ? 18.969 13.477 20.516 1 64.12 297 SER B C 1
ATOM 5734 O O . SER B 1 297 ? 19.516 12.375 20.406 1 64.12 297 SER B O 1
ATOM 5736 N N . GLN B 1 298 ? 17.891 13.703 21.188 1 60.78 298 GLN B N 1
ATOM 5737 C CA . GLN B 1 298 ? 17.234 12.586 21.875 1 60.78 298 GLN B CA 1
ATOM 5738 C C . GLN B 1 298 ? 16.391 11.773 20.891 1 60.78 298 GLN B C 1
ATOM 5740 O O . GLN B 1 298 ? 15.922 10.68 21.234 1 60.78 298 GLN B O 1
ATOM 5745 N N . ILE B 1 299 ? 16.094 12.422 19.891 1 57.5 299 ILE B N 1
ATOM 5746 C CA . ILE B 1 299 ? 15.32 11.719 18.875 1 57.5 299 ILE B CA 1
ATOM 5747 C C . ILE B 1 299 ? 16.219 10.727 18.141 1 57.5 299 ILE B C 1
ATOM 5749 O O . ILE B 1 299 ? 17.266 11.094 17.625 1 57.5 299 ILE B O 1
ATOM 5753 N N . ASN B 1 300 ? 15.969 9.43 18.422 1 52.47 300 ASN B N 1
ATOM 5754 C CA . ASN B 1 300 ? 16.703 8.414 17.6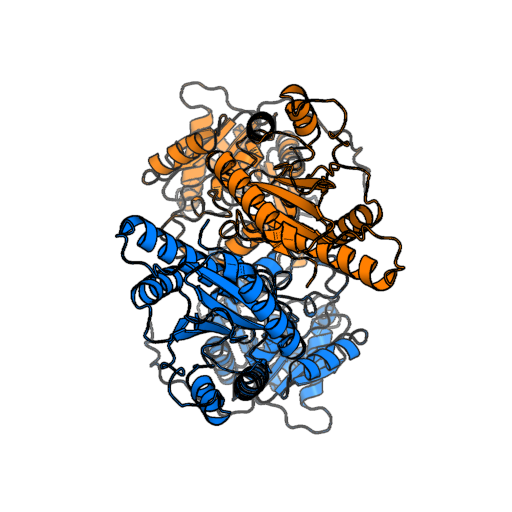88 1 52.47 300 ASN B CA 1
ATOM 5755 C C . ASN B 1 300 ? 16.406 8.484 16.188 1 52.47 300 ASN B C 1
ATOM 5757 O O . ASN B 1 300 ? 15.43 7.91 15.727 1 52.47 300 ASN B O 1
ATOM 5761 N N . LEU B 1 301 ? 17.094 9.312 15.625 1 51.28 301 LEU B N 1
ATOM 5762 C CA . LEU B 1 301 ? 16.938 9.555 14.195 1 51.28 301 LEU B CA 1
ATOM 5763 C C . LEU B 1 301 ? 17.094 8.258 13.406 1 51.28 301 LEU B C 1
ATOM 5765 O O . LEU B 1 301 ? 16.562 8.125 12.305 1 51.28 301 LEU B O 1
ATOM 5769 N N . LYS B 1 302 ? 17.859 7.477 14.023 1 48.59 302 LYS B N 1
ATOM 5770 C CA . LYS B 1 302 ? 18.078 6.227 13.297 1 48.59 302 LYS B CA 1
ATOM 5771 C C . LYS B 1 302 ? 16.75 5.508 13.055 1 48.59 302 LYS B C 1
ATOM 5773 O O . LYS B 1 302 ? 16.625 4.734 12.102 1 48.59 302 LYS B O 1
ATOM 5778 N N . LEU B 1 303 ? 15.883 5.91 14 1 47.31 303 LEU B N 1
ATOM 5779 C CA . LEU B 1 303 ? 14.602 5.219 13.883 1 47.31 303 LEU B CA 1
ATOM 5780 C C . LEU B 1 303 ? 13.648 5.996 12.984 1 47.31 303 LEU B C 1
ATOM 5782 O O . LEU B 1 303 ? 12.547 5.523 12.688 1 47.31 303 LEU B O 1
ATOM 5786 N N . VAL B 1 304 ? 14.156 7.223 12.875 1 50.5 304 VAL B N 1
ATOM 5787 C CA . VAL B 1 304 ? 13.305 8.031 12.008 1 50.5 304 VAL B CA 1
ATOM 5788 C C . VAL B 1 304 ? 13.695 7.816 10.547 1 50.5 304 VAL B C 1
ATOM 5790 O O . VAL B 1 304 ? 14.828 8.109 10.156 1 50.5 304 VAL B O 1
ATOM 5793 N N . ALA B 1 305 ? 12.969 6.984 9.961 1 47.91 305 ALA B N 1
ATOM 5794 C CA . ALA B 1 305 ? 13.227 6.785 8.539 1 47.91 305 ALA B CA 1
ATOM 5795 C C . ALA B 1 305 ? 13.281 8.117 7.797 1 47.91 305 ALA B C 1
ATOM 5797 O O . ALA B 1 305 ? 12.609 9.078 8.188 1 47.91 305 ALA B O 1
ATOM 5798 N N . PRO B 1 306 ? 14.211 8.297 7.012 1 45.12 306 PRO B N 1
ATOM 5799 C CA . PRO B 1 306 ? 14.242 9.5 6.188 1 45.12 306 PRO B CA 1
ATOM 5800 C C . PRO B 1 306 ? 12.891 9.836 5.57 1 45.12 306 PRO B C 1
ATOM 5802 O O . PRO B 1 306 ? 12.18 8.938 5.113 1 45.12 306 PRO B O 1
ATOM 5805 N N . GLY B 1 307 ? 12.414 11.125 5.762 1 46.41 307 GLY B N 1
ATOM 5806 C CA . GLY B 1 307 ? 11.125 11.578 5.254 1 46.41 307 GLY B CA 1
ATOM 5807 C C . GLY B 1 307 ? 10.016 11.5 6.281 1 46.41 307 GLY B C 1
ATOM 5808 O O . GLY B 1 307 ? 8.852 11.742 5.961 1 46.41 307 GLY B O 1
ATOM 5809 N N . CYS B 1 308 ? 10.5 11.016 7.383 1 49.62 308 CYS B N 1
ATOM 5810 C CA . CYS B 1 308 ? 9.492 10.883 8.43 1 49.62 308 CYS B CA 1
ATOM 5811 C C . CYS B 1 308 ? 9.117 12.25 8.992 1 49.62 308 CYS B C 1
ATOM 5813 O O . CYS B 1 308 ? 9.891 13.203 8.898 1 49.62 308 CYS B O 1
ATOM 5815 N N . CYS B 1 309 ? 7.84 12.352 9.18 1 52.94 309 CYS B N 1
ATOM 5816 C CA . CYS B 1 309 ? 7.289 13.555 9.797 1 52.94 309 CYS B CA 1
ATOM 5817 C C . CYS B 1 309 ? 7.426 13.5 11.312 1 52.94 309 CYS B C 1
ATOM 5819 O O . CYS B 1 309 ? 7.238 12.445 11.922 1 52.94 309 CYS B O 1
ATOM 5821 N N . VAL B 1 310 ? 8.227 14.43 11.805 1 58.41 310 VAL B N 1
ATOM 5822 C CA . VAL B 1 310 ? 8.273 14.57 13.25 1 58.41 310 VAL B CA 1
ATOM 5823 C C . VAL B 1 310 ? 7.145 15.484 13.727 1 58.41 310 VAL B C 1
ATOM 5825 O O . VAL B 1 310 ? 6.953 16.578 13.188 1 58.41 310 VAL B O 1
ATOM 5828 N N . SER B 1 311 ? 6.277 14.914 14.406 1 61 311 SER B N 1
ATOM 5829 C CA . SER B 1 311 ? 5.195 15.703 14.977 1 61 311 SER B CA 1
ATOM 5830 C C . SER B 1 311 ? 5.484 16.078 16.422 1 61 311 SER B C 1
ATOM 5832 O O . SER B 1 311 ? 5.996 15.258 17.188 1 61 311 SER B O 1
ATOM 5834 N N . VAL B 1 312 ? 5.422 17.406 16.656 1 61.34 312 VAL B N 1
ATOM 5835 C CA . VAL B 1 312 ? 5.629 17.938 18 1 61.34 312 VAL B CA 1
ATOM 5836 C C . VAL B 1 312 ? 4.305 18.438 18.562 1 61.34 312 VAL B C 1
ATOM 5838 O O . VAL B 1 312 ? 3.535 19.109 17.859 1 61.34 312 VAL B O 1
ATOM 5841 N N . VAL B 1 313 ? 3.963 17.969 19.688 1 60.19 313 VAL B N 1
ATOM 5842 C CA . VAL B 1 313 ? 2.783 18.484 20.375 1 60.19 313 VAL B CA 1
ATOM 5843 C C . VAL B 1 313 ? 3.209 19.438 21.484 1 60.19 313 VAL B C 1
ATOM 5845 O O . VAL B 1 313 ? 4.109 19.141 22.266 1 60.19 313 VAL B O 1
ATOM 5848 N N . TYR B 1 314 ? 2.705 20.672 21.359 1 59.81 314 TYR B N 1
ATOM 5849 C CA . TYR B 1 314 ? 2.904 21.641 22.422 1 59.81 314 TYR B CA 1
ATOM 5850 C C . TYR B 1 314 ? 1.592 21.953 23.125 1 59.81 314 TYR B C 1
ATOM 5852 O O . TYR B 1 314 ? 0.604 22.328 22.484 1 59.81 314 TYR B O 1
ATOM 5860 N N . VAL B 1 315 ? 1.483 21.75 24.391 1 58.28 315 VAL B N 1
ATOM 5861 C CA . VAL B 1 315 ? 0.287 22 25.188 1 58.28 315 VAL B CA 1
ATOM 5862 C C . VAL B 1 315 ? 0.452 23.297 25.984 1 58.28 315 VAL B C 1
ATOM 5864 O O . VAL B 1 315 ? 1.46 23.5 26.656 1 58.28 315 VAL B O 1
ATOM 5867 N N . THR B 1 316 ? -0.4 24.328 25.641 1 56.75 316 THR B N 1
ATOM 5868 C CA . THR B 1 316 ? -0.365 25.578 26.391 1 56.75 316 THR B CA 1
ATOM 5869 C C . THR B 1 316 ? -1.555 25.672 27.344 1 56.75 316 THR B C 1
ATOM 5871 O O . THR B 1 316 ? -2.631 25.141 27.062 1 56.75 316 THR B O 1
ATOM 5874 N N . GLN B 1 317 ? -1.343 25.953 28.578 1 52.5 317 GLN B N 1
ATOM 5875 C CA . GLN B 1 317 ? -2.371 26.328 29.547 1 52.5 317 GLN B CA 1
ATOM 5876 C C . GLN B 1 317 ? -2.576 27.844 29.578 1 52.5 317 GLN B C 1
ATOM 5878 O O . GLN B 1 317 ? -1.608 28.594 29.625 1 52.5 317 GLN B O 1
ATOM 5883 N N . ASP B 1 318 ? -3.486 28.406 28.75 1 51 318 ASP B N 1
ATOM 5884 C CA . ASP B 1 318 ? -3.654 29.859 28.875 1 51 318 ASP B CA 1
ATOM 5885 C C . ASP B 1 318 ? -4.66 30.188 29.984 1 51 318 ASP B C 1
ATOM 5887 O O . ASP B 1 318 ? -5.824 29.781 29.906 1 51 318 ASP B O 1
ATOM 5891 N N . THR B 1 319 ? -4.281 30.328 31.172 1 46.66 319 THR B N 1
ATOM 5892 C CA . THR B 1 319 ? -5.223 30.828 32.156 1 46.66 319 THR B CA 1
ATOM 5893 C C . THR B 1 319 ? -5.73 32.219 31.781 1 46.66 319 THR B C 1
ATOM 5895 O O . THR B 1 319 ? -6.77 32.656 32.281 1 46.66 319 THR B O 1
ATOM 5898 N N . HIS B 1 320 ? -4.906 33.25 31.453 1 45.06 320 HIS B N 1
ATOM 5899 C CA . HIS B 1 320 ? -5.371 34.625 31.375 1 45.06 320 HIS B CA 1
ATOM 5900 C C . HIS B 1 320 ? -5.703 35.031 29.953 1 45.06 320 HIS B C 1
ATOM 5902 O O . HIS B 1 320 ? -5.105 34.531 29 1 45.06 320 HIS B O 1
ATOM 5908 N N . ALA B 1 321 ? -6.992 35.469 29.719 1 43.72 321 ALA B N 1
ATOM 5909 C CA . ALA B 1 321 ? -7.641 36.031 28.531 1 43.72 321 ALA B CA 1
ATOM 5910 C C . ALA B 1 321 ? -6.621 36.688 27.609 1 43.72 321 ALA B C 1
ATOM 5912 O O . ALA B 1 321 ? -6.754 36.656 26.391 1 43.72 321 ALA B O 1
ATOM 5913 N N . ASP B 1 322 ? -5.844 37.625 28.078 1 41.44 322 ASP B N 1
ATOM 5914 C CA . ASP B 1 322 ? -5.129 38.625 27.328 1 41.44 322 ASP B CA 1
ATOM 5915 C C . ASP B 1 322 ? -3.885 38.062 26.641 1 41.44 322 ASP B C 1
ATOM 5917 O O . ASP B 1 322 ? -3.141 38.781 25.984 1 41.44 322 ASP B O 1
ATOM 5921 N N . GLU B 1 323 ? -3.324 37 27.156 1 40.69 323 GLU B N 1
ATOM 5922 C CA . GLU B 1 323 ? -1.968 36.781 26.672 1 40.69 323 GLU B CA 1
ATOM 5923 C C . GLU B 1 323 ? -1.977 36.031 25.328 1 40.69 323 GLU B C 1
ATOM 5925 O O . GLU B 1 323 ? -2.67 35.031 25.188 1 40.69 323 GLU B O 1
ATOM 5930 N N . GLN B 1 324 ? -1.701 36.656 24.375 1 42.81 324 GLN B N 1
ATOM 5931 C CA . GLN B 1 324 ? -1.363 36.25 23.031 1 42.81 324 GLN B CA 1
ATOM 5932 C C . GLN B 1 324 ? -0.508 34.969 23.031 1 42.81 324 GLN B C 1
ATOM 5934 O O . GLN B 1 324 ? 0.287 34.75 22.125 1 42.81 324 GLN B O 1
ATOM 5939 N N . VAL B 1 325 ? -0.489 34.281 24.125 1 43.69 325 VAL B N 1
ATOM 5940 C CA . VAL B 1 325 ? 0.621 33.344 24.281 1 43.69 325 VAL B CA 1
ATOM 5941 C C . VAL B 1 325 ? 0.228 32 23.719 1 43.69 325 VAL B C 1
ATOM 5943 O O . VAL B 1 325 ? -0.765 31.406 24.141 1 43.69 325 VAL B O 1
ATOM 5946 N N . VAL B 1 326 ? 0.417 31.688 22.453 1 48.12 326 VAL B N 1
ATOM 5947 C CA . VAL B 1 326 ? 0.229 30.391 21.828 1 48.12 326 VAL B CA 1
ATOM 5948 C C . VAL B 1 326 ? 1.028 29.328 22.578 1 48.12 326 VAL B C 1
ATOM 5950 O O . VAL B 1 326 ? 0.581 28.188 22.734 1 48.12 326 VAL B O 1
ATOM 5953 N N . CYS B 1 327 ? 2.248 29.5 22.984 1 50.97 327 CYS B N 1
ATOM 5954 C CA . CYS B 1 327 ? 3.129 28.5 23.562 1 50.97 327 CYS B CA 1
ATOM 5955 C C . CYS B 1 327 ? 3.588 28.922 24.953 1 50.97 327 CYS B C 1
ATOM 5957 O O . CYS B 1 327 ? 4.762 29.219 25.156 1 50.97 327 CYS B O 1
ATOM 5959 N N . LYS B 1 328 ? 2.828 28.734 26.141 1 51.56 328 LYS B N 1
ATOM 5960 C CA . LYS B 1 328 ? 3.09 29.031 27.547 1 51.56 328 LYS B CA 1
ATOM 5961 C C . LYS B 1 328 ? 3.977 30.266 27.688 1 51.56 328 LYS B C 1
ATOM 5963 O O . LYS B 1 328 ? 5.02 30.203 28.344 1 51.56 328 LYS B O 1
ATOM 5968 N N . GLY B 1 329 ? 3.697 31.391 27 1 53.19 329 GLY B N 1
ATOM 5969 C CA . GLY B 1 329 ? 4.445 32.625 27.25 1 53.19 329 GLY B CA 1
ATOM 5970 C C . GLY B 1 329 ? 5.57 32.844 26.25 1 53.19 329 GLY B C 1
ATOM 5971 O O . GLY B 1 329 ? 6.281 33.844 26.328 1 53.19 329 GLY B O 1
ATOM 5972 N N . HIS B 1 330 ? 5.773 31.938 25.406 1 58.41 330 HIS B N 1
ATOM 5973 C CA . HIS B 1 330 ? 6.875 32.156 24.469 1 58.41 330 HIS B CA 1
ATOM 5974 C C . HIS B 1 330 ? 6.422 32.938 23.25 1 58.41 330 HIS B C 1
ATOM 5976 O O . HIS B 1 330 ? 5.293 32.781 22.781 1 58.41 330 HIS B O 1
ATOM 5982 N N . ASN B 1 331 ? 7.223 33.938 22.938 1 63.75 331 ASN B N 1
ATOM 5983 C CA . ASN B 1 331 ? 6.945 34.75 21.75 1 63.75 331 ASN B CA 1
ATOM 5984 C C . ASN B 1 331 ? 7.184 33.969 20.469 1 63.75 331 ASN B C 1
ATOM 5986 O O . ASN B 1 331 ? 7.883 32.938 20.469 1 63.75 331 ASN B O 1
ATOM 5990 N N . THR B 1 332 ? 6.477 34.219 19.469 1 69.44 332 THR B N 1
ATOM 5991 C CA . THR B 1 332 ? 6.508 33.562 18.172 1 69.44 332 THR B CA 1
ATOM 5992 C C . THR B 1 332 ? 7.934 33.5 17.625 1 69.44 332 THR B C 1
ATOM 5994 O O . THR B 1 332 ? 8.32 32.531 16.984 1 69.44 332 THR B O 1
ATOM 5997 N N . VAL B 1 333 ? 8.695 34.5 18 1 72.69 333 VAL B N 1
ATOM 5998 C CA . VAL B 1 333 ? 10.07 34.562 17.516 1 72.69 333 VAL B CA 1
ATOM 5999 C C . VAL B 1 333 ? 10.898 33.469 18.188 1 72.69 333 VAL B C 1
ATOM 6001 O O . VAL B 1 333 ? 11.703 32.812 17.531 1 72.69 333 VAL B O 1
ATOM 6004 N N . GLY B 1 334 ? 10.688 33.344 19.469 1 71.94 334 GLY B N 1
ATOM 6005 C CA . GLY B 1 334 ? 11.383 32.281 20.188 1 71.94 334 GLY B CA 1
ATOM 6006 C C . GLY B 1 334 ? 11.047 30.906 19.688 1 71.94 334 GLY B C 1
ATOM 6007 O O . GLY B 1 334 ? 11.93 30.047 19.547 1 71.94 334 GLY B O 1
ATOM 6008 N N . ILE B 1 335 ? 9.867 30.703 19.359 1 73.56 335 ILE B N 1
ATOM 6009 C CA . ILE B 1 335 ? 9.422 29.406 18.844 1 73.56 335 ILE B CA 1
ATOM 6010 C C . ILE B 1 335 ? 10.055 29.141 17.484 1 73.56 335 ILE B C 1
ATOM 6012 O O . ILE B 1 335 ? 10.523 28.031 17.219 1 73.56 335 ILE B O 1
ATOM 6016 N N . ARG B 1 336 ? 10.023 30.141 16.703 1 77.56 336 ARG B N 1
ATOM 6017 C CA . ARG B 1 336 ? 10.609 30.016 15.375 1 77.56 336 ARG B CA 1
ATOM 6018 C C . ARG B 1 336 ? 12.086 29.641 15.461 1 77.56 336 ARG B C 1
ATOM 6020 O O . ARG B 1 336 ? 12.539 28.75 14.742 1 77.56 336 ARG B O 1
ATOM 6027 N N . LEU B 1 337 ? 12.781 30.281 16.391 1 77.5 337 LEU B N 1
ATOM 6028 C CA . LEU B 1 337 ? 14.211 30.016 16.531 1 77.5 337 LEU B CA 1
ATOM 6029 C C . LEU B 1 337 ? 14.453 28.625 17.094 1 77.5 337 LEU B C 1
ATOM 6031 O O . LEU B 1 337 ? 15.367 27.922 16.656 1 77.5 337 LEU B O 1
ATOM 6035 N N . PHE B 1 338 ? 13.68 28.312 18 1 76.12 338 PHE B N 1
ATOM 6036 C CA . PHE B 1 338 ? 13.781 26.984 18.594 1 76.12 338 PHE B CA 1
ATOM 6037 C C . PHE B 1 338 ? 13.562 25.906 17.547 1 76.12 338 PHE B C 1
ATOM 6039 O O . PHE B 1 338 ? 14.367 24.984 17.438 1 76.12 338 PHE B O 1
ATOM 6046 N N . LEU B 1 339 ? 12.531 26 16.781 1 75.12 339 LEU B N 1
ATOM 6047 C CA . LEU B 1 339 ? 12.195 24.984 15.797 1 75.12 339 LEU B CA 1
ATOM 6048 C C . LEU B 1 339 ? 13.227 24.953 14.68 1 75.12 339 LEU B C 1
ATOM 6050 O O . LEU B 1 339 ? 13.531 23.891 14.141 1 75.12 339 LEU B O 1
ATOM 6054 N N . ARG B 1 340 ? 13.703 26.125 14.352 1 75.94 340 ARG B N 1
ATOM 6055 C CA . ARG B 1 340 ? 14.773 26.172 13.367 1 75.94 340 ARG B CA 1
ATOM 6056 C C . ARG B 1 340 ? 15.984 25.375 13.836 1 75.94 340 ARG B C 1
ATOM 6058 O O . ARG B 1 340 ? 16.531 24.562 13.094 1 75.94 340 ARG B O 1
ATOM 6065 N N . SER B 1 341 ? 16.359 25.609 15.055 1 72.69 341 SER B N 1
ATOM 6066 C CA . SER B 1 341 ? 17.5 24.906 15.625 1 72.69 341 SER B CA 1
ATOM 6067 C C . SER B 1 341 ? 17.219 23.406 15.727 1 72.69 341 SER B C 1
ATOM 6069 O O . SER B 1 341 ? 18.109 22.594 15.477 1 72.69 341 SER B O 1
ATOM 6071 N N . PHE B 1 342 ? 16.094 23.094 16.109 1 72.31 342 PHE B N 1
ATOM 6072 C CA . PHE B 1 342 ? 15.664 21.703 16.234 1 72.31 342 PHE B CA 1
ATOM 6073 C C . PHE B 1 342 ? 15.773 20.984 14.906 1 72.31 342 PHE B C 1
ATOM 6075 O O . PHE B 1 342 ? 16.359 19.906 14.82 1 72.31 342 PHE B O 1
ATOM 6082 N N . CYS B 1 343 ? 15.211 21.578 13.883 1 68.19 343 CYS B N 1
ATOM 6083 C CA . CYS B 1 343 ? 15.203 20.969 12.555 1 68.19 343 CYS B CA 1
ATOM 6084 C C . CYS B 1 343 ? 16.625 20.875 11.992 1 68.19 343 CYS B C 1
ATOM 6086 O O . CYS B 1 343 ? 16.953 19.906 11.32 1 68.19 343 CYS B O 1
ATOM 6088 N N . GLU B 1 344 ? 17.312 21.922 12.242 1 69.06 344 GLU B N 1
ATOM 6089 C CA . GLU B 1 344 ? 18.703 21.906 11.773 1 69.06 344 GLU B CA 1
ATOM 6090 C C . GLU B 1 344 ? 19.5 20.781 12.406 1 69.06 344 GLU B C 1
ATOM 6092 O O . GLU B 1 344 ? 20.375 20.203 11.773 1 69.06 344 GLU B O 1
ATOM 6097 N N . THR B 1 345 ? 19.203 20.641 13.625 1 67.94 345 THR B N 1
ATOM 6098 C CA . THR B 1 345 ? 19.906 19.578 14.344 1 67.94 345 THR B CA 1
ATOM 6099 C C . THR B 1 345 ? 19.453 18.203 13.859 1 67.94 345 THR B C 1
ATOM 6101 O O . THR B 1 345 ? 20.25 17.281 13.773 1 67.94 345 THR B O 1
ATOM 6104 N N . LEU B 1 346 ? 18.172 18.234 13.727 1 62.19 346 LEU B N 1
ATOM 6105 C CA . LEU B 1 346 ? 17.656 17 13.156 1 62.19 346 LEU B CA 1
ATOM 6106 C C . LEU B 1 346 ? 18.016 16.891 11.68 1 62.19 346 LEU B C 1
ATOM 6108 O O . LEU B 1 346 ? 17.938 17.875 10.945 1 62.19 346 LEU B O 1
ATOM 6112 N N . ASP B 1 347 ? 18.922 16.266 11.336 1 53.78 347 ASP B N 1
ATOM 6113 C CA . ASP B 1 347 ? 19.312 16.203 9.93 1 53.78 347 ASP B CA 1
ATOM 6114 C C . ASP B 1 347 ? 18.094 16.391 9.016 1 53.78 347 ASP B C 1
ATOM 6116 O O . ASP B 1 347 ? 17.125 15.633 9.102 1 53.78 347 ASP B O 1
ATOM 6120 N N . SER B 1 348 ? 17.922 17.781 8.523 1 48.69 348 SER B N 1
ATOM 6121 C CA . SER B 1 348 ? 16.891 18.266 7.613 1 48.69 348 SER B CA 1
ATOM 6122 C C . SER B 1 348 ? 16.484 17.188 6.613 1 48.69 348 SER B C 1
ATOM 6124 O O . SER B 1 348 ? 15.32 17.125 6.211 1 48.69 348 SER B O 1
ATOM 6126 N N . CYS B 1 349 ? 17.516 16.531 6.258 1 44.66 349 CYS B N 1
ATOM 6127 C CA . CYS B 1 349 ? 17.234 15.68 5.113 1 44.66 349 CYS B CA 1
ATOM 6128 C C . CYS B 1 349 ? 16.219 14.609 5.477 1 44.66 349 CYS B C 1
ATOM 6130 O O . CYS B 1 349 ? 15.578 14.031 4.598 1 44.66 349 CYS B O 1
ATOM 6132 N N . LEU B 1 350 ? 16.219 14.555 6.754 1 47.41 350 LEU B N 1
ATOM 6133 C CA . LEU B 1 350 ? 15.391 13.422 7.152 1 47.41 350 LEU B CA 1
ATOM 6134 C C . LEU B 1 350 ? 13.969 13.875 7.48 1 47.41 350 LEU B C 1
ATOM 6136 O O . LEU B 1 350 ? 13.023 13.094 7.34 1 47.41 350 LEU B O 1
ATOM 6140 N N . LEU B 1 351 ? 13.969 15.195 7.992 1 50 351 LEU B N 1
ATOM 6141 C CA . LEU B 1 351 ? 12.664 15.609 8.492 1 50 351 LEU B CA 1
ATOM 6142 C C . LEU B 1 351 ? 11.914 16.422 7.449 1 50 351 LEU B C 1
ATOM 6144 O O . LEU B 1 351 ? 12.422 17.438 6.969 1 50 351 LEU B O 1
ATOM 6148 N N . LYS B 1 352 ? 10.883 15.875 6.719 1 52.06 352 LYS B N 1
ATOM 6149 C CA . LYS B 1 352 ? 10.195 16.656 5.691 1 52.06 352 LYS B CA 1
ATOM 6150 C C . LYS B 1 352 ? 9.078 17.5 6.301 1 52.06 352 LYS B C 1
ATOM 6152 O O . LYS B 1 352 ? 8.766 18.578 5.805 1 52.06 352 LYS B O 1
ATOM 6157 N N . SER B 1 353 ? 8.531 17.031 7.352 1 57.91 353 SER B N 1
ATOM 6158 C CA . SER B 1 353 ? 7.402 17.828 7.816 1 57.91 353 SER B CA 1
ATOM 6159 C C . SER B 1 353 ? 7.32 17.844 9.344 1 57.91 353 SER B C 1
ATOM 6161 O O . SER B 1 353 ? 7.512 16.812 9.984 1 57.91 353 SER B O 1
ATOM 6163 N N . VAL B 1 354 ? 7.496 19.016 9.914 1 69.12 354 VAL B N 1
ATOM 6164 C CA . VAL B 1 354 ? 7.285 19.219 11.344 1 69.12 354 VAL B CA 1
ATOM 6165 C C . VAL B 1 354 ? 5.863 19.719 11.586 1 69.12 354 VAL B C 1
ATOM 6167 O O . VAL B 1 354 ? 5.383 20.609 10.883 1 69.12 354 VAL B O 1
ATOM 6170 N N . ARG B 1 355 ? 5.195 19.016 12.484 1 76.75 355 ARG B N 1
ATOM 6171 C CA . ARG B 1 355 ? 3.867 19.438 12.906 1 76.75 355 ARG B CA 1
ATOM 6172 C C . ARG B 1 355 ? 3.885 19.922 14.352 1 76.75 355 ARG B C 1
ATOM 6174 O O . ARG B 1 355 ? 4.547 19.328 15.203 1 76.75 355 ARG B O 1
ATOM 6181 N N . LEU B 1 356 ? 3.34 21.078 14.547 1 78.81 356 LEU B N 1
ATOM 6182 C CA . LEU B 1 356 ? 3.16 21.641 15.883 1 78.81 356 LEU B CA 1
ATOM 6183 C C . LEU B 1 356 ? 1.68 21.75 16.234 1 78.81 356 LEU B C 1
ATOM 6185 O O . LEU B 1 356 ? 0.907 22.359 15.492 1 78.81 356 LEU B O 1
ATOM 6189 N N . VAL B 1 357 ? 1.294 21.109 17.281 1 82.12 357 VAL B N 1
ATOM 6190 C CA . VAL B 1 357 ? -0.083 21.219 17.75 1 82.12 357 VAL B CA 1
ATOM 6191 C C . VAL B 1 357 ? -0.118 21.938 19.094 1 82.12 357 VAL B C 1
ATOM 6193 O O . VAL B 1 357 ? 0.492 21.484 20.062 1 82.12 357 VAL B O 1
ATOM 6196 N N . ASN B 1 358 ? -0.79 23.078 19.125 1 80.62 358 ASN B N 1
ATOM 6197 C CA . ASN B 1 358 ? -1.021 23.844 20.344 1 80.62 358 ASN B CA 1
ATOM 6198 C C . ASN B 1 358 ? -2.352 23.469 20.984 1 80.62 358 ASN B C 1
ATOM 6200 O O . ASN B 1 358 ? -3.416 23.75 20.438 1 80.62 358 ASN B O 1
ATOM 6204 N N . VAL B 1 359 ? -2.283 22.922 22.109 1 83.81 359 VAL B N 1
ATOM 6205 C CA . VAL B 1 359 ? -3.506 22.641 22.859 1 83.81 359 VAL B CA 1
ATOM 6206 C C . VAL B 1 359 ? -3.738 23.75 23.891 1 83.81 359 VAL B C 1
ATOM 6208 O O . VAL B 1 359 ? -2.961 23.891 24.844 1 83.81 359 VAL B O 1
ATOM 6211 N N . GLY B 1 360 ? -4.824 24.531 23.688 1 80.62 360 GLY B N 1
ATOM 6212 C CA . GLY B 1 360 ? -5.121 25.656 24.562 1 80.62 360 GLY B CA 1
ATOM 6213 C C . GLY B 1 360 ? -6.281 25.391 25.5 1 80.62 360 GLY B C 1
ATOM 6214 O O . GLY B 1 360 ? -7.41 25.156 25.047 1 80.62 360 GLY B O 1
ATOM 6215 N N . PHE B 1 361 ? -6.027 25.438 26.766 1 82.38 361 PHE B N 1
ATOM 6216 C CA . PHE B 1 361 ? -7.062 25.359 27.797 1 82.38 361 PHE B CA 1
ATOM 6217 C C . PHE B 1 361 ? -7.504 26.75 28.234 1 82.38 361 PHE B C 1
ATOM 6219 O O . PHE B 1 361 ? -6.68 27.562 28.656 1 82.38 361 PHE B O 1
ATOM 6226 N N . ARG B 1 362 ? -8.82 27.031 28.016 1 79.5 362 ARG B N 1
ATOM 6227 C CA . ARG B 1 362 ? -9.359 28.344 28.328 1 79.5 362 ARG B CA 1
ATOM 6228 C C . ARG B 1 362 ? -10.602 28.219 29.203 1 79.5 362 ARG B C 1
ATOM 6230 O O . ARG B 1 362 ? -11.25 27.172 29.234 1 79.5 362 ARG B O 1
ATOM 6237 N N . HIS B 1 363 ? -10.969 29.344 29.844 1 78.12 363 HIS B N 1
ATOM 6238 C CA . HIS B 1 363 ? -12.102 29.328 30.766 1 78.12 363 HIS B CA 1
ATOM 6239 C C . HIS B 1 363 ? -13.398 29.719 30.062 1 78.12 363 HIS B C 1
ATOM 6241 O O . HIS B 1 363 ? -14.492 29.453 30.562 1 78.12 363 HIS B O 1
ATOM 6247 N N . SER B 1 364 ? -13.242 30.406 28.906 1 80.31 364 SER B N 1
ATOM 6248 C CA . SER B 1 364 ? -14.43 30.891 28.219 1 80.31 364 SER B CA 1
ATOM 6249 C C . SER B 1 364 ? -14.398 30.531 26.734 1 80.31 364 SER B C 1
ATOM 6251 O O . SER B 1 364 ? -13.344 30.609 26.094 1 80.31 364 SER B O 1
ATOM 6253 N N . ILE B 1 365 ? -15.516 30.219 26.266 1 80.75 365 ILE B N 1
ATOM 6254 C CA . ILE B 1 365 ? -15.664 29.891 24.844 1 80.75 365 ILE B CA 1
ATOM 6255 C C . ILE B 1 365 ? -15.391 31.141 24 1 80.75 365 ILE B C 1
ATOM 6257 O O . ILE B 1 365 ? -15.039 31.031 22.828 1 80.75 365 ILE B O 1
ATOM 6261 N N . LYS B 1 366 ? -15.547 32.312 24.609 1 79 366 LYS B N 1
ATOM 6262 C CA . LYS B 1 366 ? -15.359 33.562 23.906 1 79 366 LYS B CA 1
ATOM 6263 C C . LYS B 1 366 ? -13.898 33.781 23.516 1 79 366 LYS B C 1
ATOM 6265 O O . LYS B 1 366 ? -13.586 34.594 22.641 1 79 366 LYS B O 1
ATOM 6270 N N . ASP B 1 367 ? -13.062 32.906 24.094 1 81.94 367 ASP B N 1
ATOM 6271 C CA . ASP B 1 367 ? -11.633 33.062 23.844 1 81.94 367 ASP B CA 1
ATOM 6272 C C . ASP B 1 367 ? -11.227 32.281 22.594 1 81.94 367 ASP B C 1
ATOM 6274 O O . ASP B 1 367 ? -10.055 32.312 22.203 1 81.94 367 ASP B O 1
ATOM 6278 N N . PHE B 1 368 ? -12.133 31.656 21.984 1 86.19 368 PHE B N 1
ATOM 6279 C CA . PHE B 1 368 ? -11.797 30.828 20.844 1 86.19 368 PHE B CA 1
ATOM 6280 C C . PHE B 1 368 ? -11.234 31.672 19.703 1 86.19 368 PHE B C 1
ATOM 6282 O O . PHE B 1 368 ? -10.273 31.281 19.047 1 86.19 368 PHE B O 1
ATOM 6289 N N . ASP B 1 369 ? -11.875 32.812 19.531 1 84.5 369 ASP B N 1
ATOM 6290 C CA . ASP B 1 369 ? -11.43 33.656 18.438 1 84.5 369 ASP B CA 1
ATOM 6291 C C . ASP B 1 369 ? -9.992 34.125 18.641 1 84.5 369 ASP B C 1
ATOM 6293 O O . ASP B 1 369 ? -9.195 34.125 17.703 1 84.5 369 ASP B O 1
ATOM 6297 N N . ALA B 1 370 ? -9.734 34.438 19.828 1 83.62 370 ALA B N 1
ATOM 6298 C CA . ALA B 1 370 ? -8.375 34.875 20.141 1 83.62 370 ALA B CA 1
ATOM 6299 C C . ALA B 1 370 ? -7.395 33.719 19.953 1 83.62 370 ALA B C 1
ATOM 6301 O O . ALA B 1 370 ? -6.289 33.906 19.438 1 83.62 370 ALA B O 1
ATOM 6302 N N . PHE B 1 371 ? -7.781 32.625 20.375 1 85.69 371 PHE B N 1
ATOM 6303 C CA . PHE B 1 371 ? -6.957 31.422 20.234 1 85.69 371 PHE B CA 1
ATOM 6304 C C . PHE B 1 371 ? -6.715 31.109 18.766 1 85.69 371 PHE B C 1
ATOM 6306 O O . PHE B 1 371 ? -5.586 30.828 18.359 1 85.69 371 PHE B O 1
ATOM 6313 N N . LYS B 1 372 ? -7.742 31.109 18.047 1 87.75 372 LYS B N 1
ATOM 6314 C CA . LYS B 1 372 ? -7.672 30.859 16.609 1 87.75 372 LYS B CA 1
ATOM 6315 C C . LYS B 1 372 ? -6.703 31.828 15.938 1 87.75 372 LYS B C 1
ATOM 6317 O O . LYS B 1 372 ? -5.887 31.422 15.109 1 87.75 372 LYS B O 1
ATOM 6322 N N . THR B 1 373 ? -6.773 33.031 16.281 1 85.75 373 THR B N 1
ATOM 6323 C CA . THR B 1 373 ? -5.891 34.031 15.719 1 85.75 373 THR B CA 1
ATOM 6324 C C . THR B 1 373 ? -4.438 33.75 16.094 1 85.75 373 THR B C 1
ATOM 6326 O O . THR B 1 373 ? -3.535 33.938 15.273 1 85.75 373 THR B O 1
ATOM 6329 N N . ALA B 1 374 ? -4.258 33.344 17.266 1 82.88 374 ALA B N 1
ATOM 6330 C CA . ALA B 1 374 ? -2.908 33.031 17.719 1 82.88 374 ALA B CA 1
ATOM 6331 C C . ALA B 1 374 ? -2.316 31.891 16.906 1 82.88 374 ALA B C 1
ATOM 6333 O O . ALA B 1 374 ? -1.133 31.906 16.562 1 82.88 374 ALA B O 1
ATOM 6334 N N . VAL B 1 375 ? -3.1 30.922 16.656 1 87 375 VAL B N 1
ATOM 6335 C CA . VAL B 1 375 ? -2.646 29.766 15.883 1 87 375 VAL B CA 1
ATOM 6336 C C . VAL B 1 375 ? -2.289 30.219 14.469 1 87 375 VAL B C 1
ATOM 6338 O O . VAL B 1 375 ? -1.271 29.781 13.914 1 87 375 VAL B O 1
ATOM 6341 N N . LYS B 1 376 ? -3.098 31.047 13.969 1 87.44 376 LYS B N 1
ATOM 6342 C CA . LYS B 1 376 ? -2.844 31.562 12.633 1 87.44 376 LYS B CA 1
ATOM 6343 C C . LYS B 1 376 ? -1.526 32.344 12.586 1 87.44 376 LYS B C 1
ATOM 6345 O O . LYS B 1 376 ? -0.758 32.219 11.633 1 87.44 376 LYS B O 1
ATOM 6350 N N . ASP B 1 377 ? -1.358 33.125 13.547 1 84.12 377 ASP B N 1
ATOM 6351 C CA . ASP B 1 377 ? -0.127 33.906 13.633 1 84.12 377 ASP B CA 1
ATOM 6352 C C . ASP B 1 377 ? 1.095 32.969 13.719 1 84.12 377 ASP B C 1
ATOM 6354 O O . ASP B 1 377 ? 2.115 33.25 13.078 1 84.12 377 ASP B O 1
ATOM 6358 N N . LEU B 1 378 ? 0.965 32 14.469 1 83.12 378 LEU B N 1
ATOM 6359 C CA . LEU B 1 378 ? 2.043 31.031 14.602 1 83.12 378 LEU B CA 1
ATOM 6360 C C . LEU B 1 378 ? 2.34 30.359 13.266 1 83.12 378 LEU B C 1
ATOM 6362 O O . LEU B 1 378 ? 3.504 30.219 12.883 1 83.12 378 LEU B O 1
ATOM 6366 N N . GLN B 1 379 ? 1.296 29.969 12.586 1 86.44 379 GLN B N 1
ATOM 6367 C CA . GLN B 1 379 ? 1.451 29.359 11.273 1 86.44 379 GLN B CA 1
ATOM 6368 C C . GLN B 1 379 ? 2.16 30.297 10.305 1 86.44 379 GLN B C 1
ATOM 6370 O O . GLN B 1 379 ? 3.055 29.891 9.57 1 86.44 379 GLN B O 1
ATOM 6375 N N . SER B 1 380 ? 1.721 31.516 10.336 1 85.62 380 SER B N 1
ATOM 6376 C CA . SER B 1 380 ? 2.332 32.5 9.453 1 85.62 380 SER B CA 1
ATOM 6377 C C . SER B 1 380 ? 3.822 32.656 9.742 1 85.62 380 SER B C 1
ATOM 6379 O O . SER B 1 380 ? 4.625 32.812 8.82 1 85.62 380 SER B O 1
ATOM 6381 N N . CYS B 1 381 ? 4.18 32.562 10.953 1 81.5 381 CYS B N 1
ATOM 6382 C CA . CYS B 1 381 ? 5.566 32.75 11.375 1 81.5 381 CYS B CA 1
ATOM 6383 C C . CYS B 1 381 ? 6.41 31.531 10.984 1 81.5 381 CYS B C 1
ATOM 6385 O O . CYS B 1 381 ? 7.602 31.672 10.703 1 81.5 381 CYS B O 1
ATOM 6387 N N . LEU B 1 382 ? 5.805 30.406 10.93 1 81.56 382 LEU B N 1
ATOM 6388 C CA . LEU B 1 382 ? 6.578 29.188 10.773 1 81.56 382 LEU B CA 1
ATOM 6389 C C . LEU B 1 382 ? 6.426 28.609 9.367 1 81.56 382 LEU B C 1
ATOM 6391 O O . LEU B 1 382 ? 7.051 27.609 9.031 1 81.56 382 LEU B O 1
ATOM 6395 N N . GLN B 1 383 ? 5.59 29.203 8.594 1 79.75 383 GLN B N 1
ATOM 6396 C CA . GLN B 1 383 ? 5.273 28.703 7.262 1 79.75 383 GLN B CA 1
ATOM 6397 C C . GLN B 1 383 ? 6.539 28.5 6.434 1 79.75 383 GLN B C 1
ATOM 6399 O O . GLN B 1 383 ? 6.664 27.531 5.695 1 79.75 383 GLN B O 1
ATOM 6404 N N . GLU B 1 384 ? 7.465 29.312 6.578 1 78.38 384 GLU B N 1
ATOM 6405 C CA . GLU B 1 384 ? 8.688 29.281 5.781 1 78.38 384 GLU B CA 1
ATOM 6406 C C . GLU B 1 384 ? 9.555 28.078 6.16 1 78.38 384 GLU B C 1
ATOM 6408 O O . GLU B 1 384 ? 10.359 27.609 5.355 1 78.38 384 GLU B O 1
ATOM 6413 N N . GLN B 1 385 ? 9.438 27.641 7.316 1 73.69 385 GLN B N 1
ATOM 6414 C CA . GLN B 1 385 ? 10.234 26.516 7.789 1 73.69 385 GLN B CA 1
ATOM 6415 C C . GLN B 1 385 ? 9.562 25.188 7.461 1 73.69 385 GLN B C 1
ATOM 6417 O O . GLN B 1 385 ? 10.039 24.125 7.871 1 73.69 385 GLN B O 1
ATOM 6422 N N . GLY B 1 386 ? 8.391 25.219 6.844 1 73.62 386 GLY B N 1
ATOM 6423 C CA . GLY B 1 386 ? 7.691 24 6.48 1 73.62 386 GLY B CA 1
ATOM 6424 C C . GLY B 1 386 ? 6.988 23.344 7.652 1 73.62 386 GLY B C 1
ATOM 6425 O O . GLY B 1 386 ? 6.777 22.125 7.656 1 73.62 386 GLY B O 1
ATOM 6426 N N . VAL B 1 387 ? 6.73 24.125 8.664 1 76.81 387 VAL B N 1
ATOM 6427 C CA . VAL B 1 387 ? 6.066 23.594 9.852 1 76.81 387 VAL B CA 1
ATOM 6428 C C . VAL B 1 387 ? 4.559 23.812 9.742 1 76.81 387 VAL B C 1
ATOM 6430 O O . VAL B 1 387 ? 4.098 24.906 9.422 1 76.81 387 VAL B O 1
ATOM 6433 N N . ASN B 1 388 ? 3.775 22.719 9.867 1 82 388 ASN B N 1
ATOM 6434 C CA . ASN B 1 388 ? 2.322 22.812 9.953 1 82 388 ASN B CA 1
ATOM 6435 C C . ASN B 1 388 ? 1.853 23.016 11.391 1 82 388 ASN B C 1
ATOM 6437 O O . ASN B 1 388 ? 2.211 22.234 12.273 1 82 388 ASN B O 1
ATOM 6441 N N . CYS B 1 389 ? 1.106 24.062 11.547 1 85.62 389 CYS B N 1
ATOM 6442 C CA . CYS B 1 389 ? 0.627 24.391 12.883 1 85.62 389 CYS B CA 1
ATOM 6443 C C . CYS B 1 389 ? -0.871 24.141 13.008 1 85.62 389 CYS B C 1
ATOM 6445 O O . CYS B 1 389 ? -1.634 24.469 12.094 1 85.62 389 CYS B O 1
ATOM 6447 N N . PHE B 1 390 ? -1.269 23.516 14.117 1 89.38 390 PHE B N 1
ATOM 6448 C CA . PHE B 1 390 ? -2.674 23.281 14.438 1 89.38 390 PHE B CA 1
ATOM 6449 C C . PHE B 1 390 ? -2.971 23.688 15.875 1 89.38 390 PHE B C 1
ATOM 6451 O O . PHE B 1 390 ? -2.059 23.766 16.703 1 89.38 390 PHE B O 1
ATOM 6458 N N . GLY B 1 391 ? -4.18 24.031 16.141 1 88.81 391 GLY B N 1
ATOM 6459 C CA . GLY B 1 391 ? -4.633 24.312 17.484 1 88.81 391 GLY B CA 1
ATOM 6460 C C . GLY B 1 391 ? -5.793 23.438 17.922 1 88.81 391 GLY B C 1
ATOM 6461 O O . GLY B 1 391 ? -6.641 23.062 17.109 1 88.81 391 GLY B O 1
ATOM 6462 N N . VAL B 1 392 ? -5.773 23.062 19.125 1 89.94 392 VAL B N 1
ATOM 6463 C CA . VAL B 1 392 ? -6.91 22.391 19.75 1 89.94 392 VAL B CA 1
ATOM 6464 C C . VAL B 1 392 ? -7.359 23.188 20.969 1 89.94 392 VAL B C 1
ATOM 6466 O O . VAL B 1 392 ? -6.586 23.375 21.906 1 89.94 392 VAL B O 1
ATOM 6469 N N . PHE B 1 393 ? -8.648 23.688 20.938 1 89.5 393 PHE B N 1
ATOM 6470 C CA . PHE B 1 393 ? -9.219 24.516 21.984 1 89.5 393 PHE B CA 1
ATOM 6471 C C . PHE B 1 393 ? -10.031 23.672 22.969 1 89.5 393 PHE B C 1
ATOM 6473 O O . PHE B 1 393 ? -10.961 22.969 22.562 1 89.5 393 PHE B O 1
ATOM 6480 N N . VAL B 1 394 ? -9.68 23.812 24.234 1 88.38 394 VAL B N 1
ATOM 6481 C CA . VAL B 1 394 ? -10.336 23.031 25.281 1 88.38 394 VAL B CA 1
ATOM 6482 C C . VAL B 1 394 ? -10.844 23.969 26.391 1 88.38 394 VAL B C 1
ATOM 6484 O O . VAL B 1 394 ? -10.086 24.781 26.906 1 88.38 394 VAL B O 1
ATOM 6487 N N . LEU B 1 395 ? -12.172 23.859 26.688 1 83.81 395 LEU B N 1
ATOM 6488 C CA . LEU B 1 395 ? -12.719 24.625 27.797 1 83.81 395 LEU B CA 1
ATOM 6489 C C . LEU B 1 395 ? -12.406 23.969 29.125 1 83.81 395 LEU B C 1
ATOM 6491 O O . LEU B 1 395 ? -12.625 22.766 29.297 1 83.81 395 LEU B O 1
ATOM 6495 N N . SER B 1 396 ? -11.617 24.641 29.891 1 74.06 396 SER B N 1
ATOM 6496 C CA . SER B 1 396 ? -11.289 24.141 31.219 1 74.06 396 SER B CA 1
ATOM 6497 C C . SER B 1 396 ? -12.125 24.844 32.281 1 74.06 396 SER B C 1
ATOM 6499 O O . SER B 1 396 ? -12.516 26 32.125 1 74.06 396 SER B O 1
ATOM 6501 N N . ASN B 1 397 ? -12.992 24.234 33.188 1 59.12 397 ASN B N 1
ATOM 6502 C CA . ASN B 1 397 ? -13.844 24.75 34.25 1 59.12 397 ASN B CA 1
ATOM 6503 C C . ASN B 1 397 ? -13.102 25.734 35.125 1 59.12 397 ASN B C 1
ATOM 6505 O O . ASN B 1 397 ? -12.023 25.438 35.625 1 59.12 397 ASN B O 1
ATOM 6509 N N . SER B 1 398 ? -13.133 26.906 34.844 1 48.06 398 SER B N 1
ATOM 6510 C CA . SER B 1 398 ? -12.734 27.812 35.938 1 48.06 398 SER B CA 1
ATOM 6511 C C . SER B 1 398 ? -13.383 27.438 37.25 1 48.06 398 SER B C 1
ATOM 6513 O O . SER B 1 398 ? -12.75 27.5 38.312 1 48.06 398 SER B O 1
ATOM 6515 N N . THR B 1 399 ? -14.891 27.906 37.438 1 43.91 399 THR B N 1
ATOM 6516 C CA . THR B 1 399 ? -15.633 28.219 38.656 1 43.91 399 THR B CA 1
ATOM 6517 C C . THR B 1 399 ? -15.969 26.938 39.438 1 43.91 399 THR B C 1
ATOM 6519 O O . THR B 1 399 ? -15.977 25.844 38.844 1 43.91 399 THR B O 1
ATOM 6522 N N . ASN B 1 400 ? -16.438 27.25 40.719 1 44.16 400 ASN B N 1
ATOM 6523 C CA . ASN B 1 400 ? -16.984 26.547 41.875 1 44.16 400 ASN B CA 1
ATOM 6524 C C . ASN B 1 400 ? -18.141 25.625 41.469 1 44.16 400 ASN B C 1
ATOM 6526 O O . ASN B 1 400 ? -18.953 25.234 42.312 1 44.16 400 ASN B O 1
ATOM 6530 N N . LYS B 1 401 ? -18.766 25.844 40.312 1 48.78 401 LYS B N 1
ATOM 6531 C CA . LYS B 1 401 ? -19.906 24.953 40.219 1 48.78 401 LYS B CA 1
ATOM 6532 C C . LYS B 1 401 ? -19.484 23.547 39.812 1 48.78 401 LYS B C 1
ATOM 6534 O O . LYS B 1 401 ? -18.641 23.406 38.906 1 48.78 401 LYS B O 1
ATOM 6539 N N . PRO B 1 402 ? -19.797 22.562 40.344 1 51.53 402 PRO B N 1
ATOM 6540 C CA . PRO B 1 402 ? -19.547 21.125 40.156 1 51.53 402 PRO B CA 1
ATOM 6541 C C . PRO B 1 402 ? -19.844 20.672 38.75 1 51.53 402 PRO B C 1
ATOM 6543 O O . PRO B 1 402 ? -20.984 20.719 38.281 1 51.53 402 PRO B O 1
ATOM 6546 N N . GLU B 1 403 ? -19.125 21.109 37.781 1 58.06 403 GLU B N 1
ATOM 6547 C CA . GLU B 1 403 ? -19.406 20.438 36.531 1 58.06 403 GLU B CA 1
ATOM 6548 C C . GLU B 1 403 ? -19.312 18.922 36.656 1 58.06 403 GLU B C 1
ATOM 6550 O O . GLU B 1 403 ? -18.562 18.422 37.531 1 58.06 403 GLU B O 1
ATOM 6555 N N . ASP B 1 404 ? -20.188 18.234 35.969 1 68.44 404 ASP B N 1
ATOM 6556 C CA . ASP B 1 404 ? -20.281 16.781 35.906 1 68.44 404 ASP B CA 1
ATOM 6557 C C . ASP B 1 404 ? -18.969 16.172 35.438 1 68.44 404 ASP B C 1
ATOM 6559 O O . ASP B 1 404 ? -18.484 16.516 34.344 1 68.44 404 ASP B O 1
ATOM 6563 N N . LYS B 1 405 ? -18.188 15.727 36.375 1 74.88 405 LYS B N 1
ATOM 6564 C CA . LYS B 1 405 ? -16.938 15.016 36.156 1 74.88 405 LYS B CA 1
ATOM 6565 C C . LYS B 1 405 ? -16.969 14.25 34.844 1 74.88 405 LYS B C 1
ATOM 6567 O O . LYS B 1 405 ? -15.961 14.164 34.125 1 74.88 405 LYS B O 1
ATOM 6572 N N . ASP B 1 406 ? -18.141 13.969 34.438 1 81.44 406 ASP B N 1
ATOM 6573 C CA . ASP B 1 406 ? -18.297 13.188 33.219 1 81.44 406 ASP B CA 1
ATOM 6574 C C . ASP B 1 406 ? -18.125 14.062 31.969 1 81.44 406 ASP B C 1
ATOM 6576 O O . ASP B 1 406 ? -17.516 13.641 30.984 1 81.44 406 ASP B O 1
ATOM 6580 N N . ALA B 1 407 ? -18.562 15.289 32.125 1 81.81 407 ALA B N 1
ATOM 6581 C CA . ALA B 1 407 ? -18.5 16.188 30.969 1 81.81 407 ALA B CA 1
ATOM 6582 C C . ALA B 1 407 ? -17.047 16.625 30.703 1 81.81 407 ALA B C 1
ATOM 6584 O O . ALA B 1 407 ? -16.625 16.719 29.547 1 81.81 407 ALA B O 1
ATOM 6585 N N . VAL B 1 408 ? -16.328 16.766 31.797 1 82.12 408 VAL B N 1
ATOM 6586 C CA . VAL B 1 408 ? -14.93 17.188 31.672 1 82.12 408 VAL B CA 1
ATOM 6587 C C . VAL B 1 408 ? -14.109 16.047 31.062 1 82.12 408 VAL B C 1
ATOM 6589 O O . VAL B 1 408 ? -13.273 16.281 30.188 1 82.12 408 VAL B O 1
ATOM 6592 N N . THR B 1 409 ? -14.422 14.906 31.484 1 85 409 THR B N 1
ATOM 6593 C CA . THR B 1 409 ? -13.695 13.75 30.969 1 85 409 THR B CA 1
ATOM 6594 C C . THR B 1 409 ? -13.953 13.578 29.484 1 85 409 THR B C 1
ATOM 6596 O O . THR B 1 409 ? -13.031 13.297 28.719 1 85 409 THR B O 1
ATOM 6599 N N . LYS B 1 410 ? -15.172 13.781 29.094 1 87.56 410 LYS B N 1
ATOM 6600 C CA . LYS B 1 410 ? -15.516 13.648 27.688 1 87.56 410 LYS B CA 1
ATOM 6601 C C . LYS B 1 410 ? -14.797 14.688 26.844 1 87.56 410 LYS B C 1
ATOM 6603 O O . LYS B 1 410 ? -14.367 14.398 25.719 1 87.56 410 LYS B O 1
ATOM 6608 N N . ARG B 1 411 ? -14.641 15.805 27.438 1 88.12 411 ARG B N 1
ATOM 6609 C CA . ARG B 1 411 ? -13.953 16.891 26.734 1 88.12 411 ARG B CA 1
ATOM 6610 C C . ARG B 1 411 ? -12.469 16.578 26.562 1 88.12 411 ARG B C 1
ATOM 6612 O O . ARG B 1 411 ? -11.898 16.828 25.5 1 88.12 411 ARG B O 1
ATOM 6619 N N . PHE B 1 412 ? -11.906 15.977 27.562 1 86.5 412 PHE B N 1
ATOM 6620 C CA . PHE B 1 412 ? -10.492 15.641 27.484 1 86.5 412 PHE B CA 1
ATOM 6621 C C . PHE B 1 412 ? -10.25 14.508 26.5 1 86.5 412 PHE B C 1
ATOM 6623 O O . PHE B 1 412 ? -9.25 14.508 25.781 1 86.5 412 PHE B O 1
ATOM 6630 N N . VAL B 1 413 ? -11.18 13.664 26.5 1 90.12 413 VAL B N 1
ATOM 6631 C CA . VAL B 1 413 ? -11.07 12.578 25.531 1 90.12 413 VAL B CA 1
ATOM 6632 C C . VAL B 1 413 ? -11.148 13.148 24.125 1 90.12 413 VAL B C 1
ATOM 6634 O O . VAL B 1 413 ? -10.328 12.812 23.266 1 90.12 413 VAL B O 1
ATOM 6637 N N . ARG B 1 414 ? -12.102 14.039 23.922 1 92.19 414 ARG B N 1
ATOM 6638 C CA . ARG B 1 414 ? -12.273 14.656 22.625 1 92.19 414 ARG B CA 1
ATOM 6639 C C . ARG B 1 414 ? -11.047 15.477 22.234 1 92.19 414 ARG B C 1
ATOM 6641 O O . ARG B 1 414 ? -10.594 15.43 21.094 1 92.19 414 ARG B O 1
ATOM 6648 N N . ALA B 1 415 ? -10.523 16.172 23.156 1 89.81 415 ALA B N 1
ATOM 6649 C CA . ALA B 1 415 ? -9.32 16.969 22.922 1 89.81 415 ALA B CA 1
ATOM 6650 C C . ALA B 1 415 ? -8.141 16.094 22.531 1 89.81 415 ALA B C 1
ATOM 6652 O O . ALA B 1 415 ? -7.379 16.422 21.625 1 89.81 415 ALA B O 1
ATOM 6653 N N . ALA B 1 416 ? -8.047 14.992 23.219 1 87.38 416 ALA B N 1
ATOM 6654 C CA . ALA B 1 416 ? -6.969 14.055 22.906 1 87.38 416 ALA B CA 1
ATOM 6655 C C . ALA B 1 416 ? -7.109 13.5 21.5 1 87.38 416 ALA B C 1
ATOM 6657 O O . ALA B 1 416 ? -6.129 13.422 20.75 1 87.38 416 ALA B O 1
ATOM 6658 N N . GLU B 1 417 ? -8.273 13.203 21.156 1 89.38 417 GLU B N 1
ATOM 6659 C CA . GLU B 1 417 ? -8.547 12.68 19.828 1 89.38 417 GLU B CA 1
ATOM 6660 C C . GLU B 1 417 ? -8.188 13.703 18.75 1 89.38 417 GLU B C 1
ATOM 6662 O O . GLU B 1 417 ? -7.535 13.367 17.75 1 89.38 417 GLU B O 1
ATOM 6667 N N . LEU B 1 418 ? -8.609 14.898 18.969 1 90.69 418 LEU B N 1
ATOM 6668 C CA . LEU B 1 418 ? -8.336 15.961 18 1 90.69 418 LEU B CA 1
ATOM 6669 C C . LEU B 1 418 ? -6.836 16.234 17.906 1 90.69 418 LEU B C 1
ATOM 6671 O O . LEU B 1 418 ? -6.316 16.484 16.812 1 90.69 418 LEU B O 1
ATOM 6675 N N . THR B 1 419 ? -6.18 16.141 19 1 86.19 419 THR B N 1
ATOM 6676 C CA . THR B 1 419 ? -4.742 16.391 19.031 1 86.19 419 THR B CA 1
ATOM 6677 C C . THR B 1 419 ? -3.996 15.312 18.234 1 86.19 419 THR B C 1
ATOM 6679 O O . THR B 1 419 ? -3.152 15.633 17.391 1 86.19 419 THR B O 1
ATOM 6682 N N . VAL B 1 420 ? -4.355 14.141 18.5 1 81.56 420 VAL B N 1
ATOM 6683 C CA . VAL B 1 420 ? -3.719 13.047 17.766 1 81.56 420 VAL B CA 1
ATOM 6684 C C . VAL B 1 420 ? -4.047 13.148 16.281 1 81.56 420 VAL B C 1
ATOM 6686 O O . VAL B 1 420 ? -3.172 12.977 15.43 1 81.56 420 VAL B O 1
ATOM 6689 N N . GLY B 1 421 ? -5.301 13.438 15.977 1 82.94 421 GLY B N 1
ATOM 6690 C CA . GLY B 1 421 ? -5.688 13.648 14.594 1 82.94 421 GLY B CA 1
ATOM 6691 C C . GLY B 1 421 ? -4.895 14.75 13.914 1 82.94 421 GLY B C 1
ATOM 6692 O O . GLY B 1 421 ? -4.484 14.609 12.758 1 82.94 421 GLY B O 1
ATOM 6693 N N . ALA B 1 422 ? -4.695 15.859 14.633 1 85.5 422 ALA B N 1
ATOM 6694 C CA . ALA B 1 422 ? -3.936 16.984 14.102 1 85.5 422 ALA B CA 1
ATOM 6695 C C . ALA B 1 422 ? -2.465 16.609 13.922 1 85.5 422 ALA B C 1
ATOM 6697 O O . ALA B 1 422 ? -1.825 17.047 12.961 1 85.5 422 ALA B O 1
ATOM 6698 N N . LEU B 1 423 ? -1.962 15.797 14.766 1 78.75 423 LEU B N 1
ATOM 6699 C CA . LEU B 1 423 ? -0.551 15.422 14.781 1 78.75 423 LEU B CA 1
ATOM 6700 C C . LEU B 1 423 ? -0.242 14.43 13.656 1 78.75 423 LEU B C 1
ATOM 6702 O O . LEU B 1 423 ? 0.79 14.547 12.992 1 78.75 423 LEU B O 1
ATOM 6706 N N . LEU B 1 424 ? -1.208 13.594 13.422 1 73 424 LEU B N 1
ATOM 6707 C CA . LEU B 1 424 ? -0.829 12.445 12.617 1 73 424 LEU B CA 1
ATOM 6708 C C . LEU B 1 424 ? -1.588 12.43 11.297 1 73 424 LEU B C 1
ATOM 6710 O O . LEU B 1 424 ? -1.106 11.883 10.305 1 73 424 LEU B O 1
ATOM 6714 N N . ASP B 1 425 ? -2.783 13.016 11.289 1 74.31 425 ASP B N 1
ATOM 6715 C CA . ASP B 1 425 ? -3.668 12.711 10.164 1 74.31 425 ASP B CA 1
ATOM 6716 C C . ASP B 1 425 ? -4.043 13.984 9.406 1 74.31 425 ASP B C 1
ATOM 6718 O O . ASP B 1 425 ? -4.461 13.922 8.25 1 74.31 425 ASP B O 1
ATOM 6722 N N . ALA B 1 426 ? -3.963 15.164 10.062 1 82.94 426 ALA B N 1
ATOM 6723 C CA . ALA B 1 426 ? -4.469 16.391 9.453 1 82.94 426 ALA B CA 1
ATOM 6724 C C . ALA B 1 426 ? -3.664 16.75 8.203 1 82.94 426 ALA B C 1
ATOM 6726 O O . ALA B 1 426 ? -2.436 16.828 8.25 1 82.94 426 ALA B O 1
ATOM 6727 N N . PRO B 1 427 ? -4.328 16.922 7.09 1 79.44 427 PRO B N 1
ATOM 6728 C CA . PRO B 1 427 ? -3.627 17.406 5.898 1 79.44 427 PRO B CA 1
ATOM 6729 C C . PRO B 1 427 ? -2.988 18.781 6.113 1 79.44 427 PRO B C 1
ATOM 6731 O O . PRO B 1 427 ? -3.496 19.578 6.895 1 79.44 427 PRO B O 1
ATOM 6734 N N . SER B 1 428 ? -1.919 19.016 5.344 1 77.5 428 SER B N 1
ATOM 6735 C CA . SER B 1 428 ? -1.185 20.266 5.457 1 77.5 428 SER B CA 1
ATOM 6736 C C . SER B 1 428 ? -2.051 21.453 5.047 1 77.5 428 SER B C 1
ATOM 6738 O O . SER B 1 428 ? -1.822 22.578 5.496 1 77.5 428 SER B O 1
ATOM 6740 N N . VAL B 1 429 ? -3.129 21.203 4.305 1 86.62 429 VAL B N 1
ATOM 6741 C CA . VAL B 1 429 ? -4.012 22.266 3.844 1 86.62 429 VAL B CA 1
ATOM 6742 C C . VAL B 1 429 ? -4.746 22.875 5.035 1 86.62 429 VAL B C 1
ATOM 6744 O O . VAL B 1 429 ? -5.195 24.031 4.973 1 86.62 429 VAL B O 1
ATOM 6747 N N . PHE B 1 430 ? -4.801 22.125 6.156 1 90.31 430 PHE B N 1
ATOM 6748 C CA . PHE B 1 430 ? -5.508 22.625 7.328 1 90.31 430 PHE B CA 1
ATOM 6749 C C . PHE B 1 430 ? -4.547 23.312 8.289 1 90.31 430 PHE B C 1
ATOM 6751 O O . PHE B 1 430 ? -4.93 23.672 9.406 1 90.31 430 PHE B O 1
ATOM 6758 N N . SER B 1 431 ? -3.307 23.484 7.805 1 89.25 431 SER B N 1
ATOM 6759 C CA . SER B 1 431 ? -2.373 24.188 8.68 1 89.25 431 SER B CA 1
ATOM 6760 C C . SER B 1 431 ? -2.885 25.578 9.039 1 89.25 431 SER B C 1
ATOM 6762 O O . SER B 1 431 ? -3.426 26.281 8.188 1 89.25 431 SER B O 1
ATOM 6764 N N . GLY B 1 432 ? -2.773 25.984 10.297 1 89.94 432 GLY B N 1
ATOM 6765 C CA . GLY B 1 432 ? -3.242 27.266 10.797 1 89.94 432 GLY B CA 1
ATOM 6766 C C . GLY B 1 432 ? -4.637 27.188 11.398 1 89.94 432 GLY B C 1
ATOM 6767 O O . GLY B 1 432 ? -5.113 28.172 11.977 1 89.94 432 GLY B O 1
ATOM 6768 N N . GLN B 1 433 ? -5.324 26.016 11.281 1 91.88 433 GLN B N 1
ATOM 6769 C CA . GLN B 1 433 ? -6.688 25.875 11.781 1 91.88 433 GLN B CA 1
ATOM 6770 C C . GLN B 1 433 ? -6.695 25.5 13.266 1 91.88 433 GLN B C 1
ATOM 6772 O O . GLN B 1 433 ? -5.754 24.891 13.758 1 91.88 433 GLN B O 1
ATOM 6777 N N . ALA B 1 434 ? -7.695 25.984 13.914 1 90.69 434 ALA B N 1
ATOM 6778 C CA . ALA B 1 434 ? -7.949 25.609 15.305 1 90.69 434 ALA B CA 1
ATOM 6779 C C . ALA B 1 434 ? -9.188 24.734 15.43 1 90.69 434 ALA B C 1
ATOM 6781 O O . ALA B 1 434 ? -10.242 25.062 14.875 1 90.69 434 ALA B O 1
ATOM 6782 N N . PHE B 1 435 ? -8.984 23.609 16.062 1 93.06 435 PHE B N 1
ATOM 6783 C CA . PHE B 1 435 ? -10.086 22.688 16.266 1 93.06 435 PHE B CA 1
ATOM 6784 C C . PHE B 1 435 ? -10.711 22.891 17.641 1 93.06 435 PHE B C 1
ATOM 6786 O O . PHE B 1 435 ? -10 23.141 18.625 1 93.06 435 PHE B O 1
ATOM 6793 N N . ASP B 1 436 ? -12.047 22.828 17.719 1 90.94 436 ASP B N 1
ATOM 6794 C CA . ASP B 1 436 ? -12.805 23.016 18.953 1 90.94 436 ASP B CA 1
ATOM 6795 C C . ASP B 1 436 ? -13.164 21.672 19.578 1 90.94 436 ASP B C 1
ATOM 6797 O O . ASP B 1 436 ? -13.922 20.891 19 1 90.94 436 ASP B O 1
ATOM 6801 N N . ALA B 1 437 ? -12.664 21.422 20.703 1 89.31 437 ALA B N 1
ATOM 6802 C CA . ALA B 1 437 ? -12.891 20.141 21.375 1 89.31 437 ALA B CA 1
ATOM 6803 C C . ALA B 1 437 ? -14.18 20.172 22.203 1 89.31 437 ALA B C 1
ATOM 6805 O O . ALA B 1 437 ? -14.539 19.188 22.844 1 89.31 437 ALA B O 1
ATOM 6806 N N . ASN B 1 438 ? -14.805 21.297 22.266 1 79.75 438 ASN B N 1
ATOM 6807 C CA . ASN B 1 438 ? -15.992 21.438 23.109 1 79.75 438 ASN B CA 1
ATOM 6808 C C . ASN B 1 438 ? -17.266 21.125 22.344 1 79.75 438 ASN B C 1
ATOM 6810 O O . ASN B 1 438 ? -18.359 21.547 22.734 1 79.75 438 ASN B O 1
ATOM 6814 N N . THR B 1 439 ? -17.031 20.312 21.219 1 61.03 439 THR B N 1
ATOM 6815 C CA . THR B 1 439 ? -18.203 19.984 20.422 1 61.03 439 THR B CA 1
ATOM 6816 C C . THR B 1 439 ? -18.969 18.828 21.047 1 61.03 439 THR B C 1
ATOM 6818 O O . THR B 1 439 ? -18.391 18 21.75 1 61.03 439 THR B O 1
#

Solvent-accessible surface area (backbone atoms only — not comparable to full-atom values): 45358 Å² total; per-residue (Å²): 130,82,75,70,69,82,67,76,79,74,77,88,62,49,29,34,35,36,28,43,52,38,65,70,30,74,78,47,74,46,97,53,30,58,47,63,37,69,48,93,86,35,38,36,30,55,46,25,50,48,43,52,64,68,34,80,64,46,68,37,36,33,31,8,26,32,74,93,44,46,65,61,51,52,48,49,34,61,76,60,63,53,82,51,63,43,81,42,62,30,37,96,33,70,47,38,9,45,46,42,34,59,53,54,51,41,45,96,76,39,74,70,46,56,32,36,34,39,35,58,29,41,32,45,61,58,50,65,67,61,53,49,53,32,44,54,44,2,70,76,55,40,21,16,30,25,28,38,78,59,90,52,44,40,28,31,63,37,96,86,37,28,52,65,49,67,55,65,54,89,59,38,28,27,48,48,51,52,28,17,22,18,38,71,40,50,49,41,9,63,72,62,52,51,71,63,44,38,71,67,53,85,53,69,62,50,39,23,33,74,50,45,74,33,58,22,38,55,39,85,48,68,88,58,50,57,61,56,66,44,64,53,36,53,29,18,50,45,42,51,48,52,67,52,26,32,33,40,33,34,42,35,41,48,90,83,47,63,70,39,52,51,41,33,51,53,58,41,53,73,65,70,44,44,68,46,78,45,74,60,58,62,60,97,54,67,69,29,54,65,55,22,38,53,54,36,66,67,50,64,52,90,60,36,38,75,58,17,38,38,20,35,36,38,42,12,68,42,86,61,89,79,58,80,43,53,56,61,70,41,52,68,64,41,50,44,48,17,51,49,35,20,43,63,58,32,59,54,77,29,50,67,35,41,29,38,35,30,34,37,35,27,68,50,80,81,46,46,62,59,50,34,50,32,33,32,52,47,19,65,68,29,45,86,75,52,35,36,24,35,26,36,38,36,76,40,84,70,68,92,63,82,67,58,67,63,60,57,49,53,34,32,47,41,39,24,50,45,49,50,40,55,55,73,55,51,52,73,79,53,43,26,36,45,42,66,25,78,112,131,79,74,70,67,85,68,77,79,76,76,88,61,49,28,34,35,35,28,44,52,38,65,69,30,75,78,46,75,45,96,54,28,57,48,62,37,70,48,89,87,36,39,35,30,56,45,22,50,48,42,51,64,68,33,80,61,46,68,35,36,31,30,7,25,32,75,93,43,46,66,60,50,50,48,49,33,60,76,60,63,53,83,50,62,44,81,43,62,28,36,96,35,72,47,39,9,44,47,43,34,57,54,54,52,40,46,97,74,40,74,70,45,56,33,36,35,40,36,59,30,41,32,46,61,58,49,64,65,60,51,49,54,31,44,52,44,2,69,75,54,41,21,15,30,25,27,39,78,61,90,52,44,41,29,30,62,37,96,87,37,28,52,63,49,68,55,64,54,89,60,39,29,27,48,47,51,52,28,17,22,19,38,69,39,50,51,42,9,63,74,61,52,50,70,61,44,37,72,68,54,84,53,68,62,49,38,24,34,74,49,44,74,33,58,22,40,54,40,87,49,68,88,59,48,59,62,57,66,44,66,54,35,52,30,18,49,44,44,52,48,50,63,48,12,38,34,35,33,46,27,55,27,62,86,86,46,61,68,39,54,50,41,33,50,52,56,42,52,73,65,71,42,44,68,48,80,44,75,65,60,63,59,97,55,67,71,29,54,65,54,20,38,52,54,34,66,65,48,62,51,86,60,39,40,71,53,14,40,41,18,34,38,38,36,14,65,40,85,61,92,79,59,82,38,55,54,71,71,44,51,67,65,40,51,46,48,16,50,49,34,20,42,62,59,31,59,52,76,26,48,66,33,41,28,40,35,31,34,37,34,29,70,49,80,81,47,47,63,59,49,35,49,35,33,33,53,46,21,65,69,28,45,85,75,47,35,35,24,34,27,37,41,36,77,41,85,73,71,92,60,85,66,58,69,64,60,55,50,51,34,32,45,41,38,25,51,44,48,50,39,56,55,73,55,50,52,73,82,52,43,28,36,46,39,67,26,77,111

Sequence (878 aa):
MAAVGDGKVTVCFDVVAVLPAGGSGVRMNLRLPKQFCQVKERPLISYTLAAFESVSWIKEVVVPINVNYMEEAQKILKDFRHGKVRLVYGGSTRHRSLWNGIQALTADGRTPPTVVILHDAVRPFVDEQTLRSVTMAAKNNGAAGMIRPLSSTVVAQSCDGFLDHSLDRSKFRASEMPQAFKYEVIQKAYMKCTEYDFDCGTECLHLAQKYADTNAVLIDGPEFLWKVTYRKDLYSAEGVLKEKQQQVLLVINGTDFPEFTGKLHEHIQERDEMVTYLPDISGDGQLSRDMAQCLASQINLKLVAPGCCVSVVYVTQDTHADEQVVCKGHNTVGIRLFLRSFCETLDSCLLKSVRLVNVGFRHSIKDFDAFKTAVKDLQSCLQEQGVNCFGVFVLSNSTNKPEDKDAVTKRFVRAAELTVGALLDAPSVFSGQAFDANTMAAVGDGKVTVCFDVVAVLPAGGSGVRMNLRLPKQFCQVKERPLISYTLAAFESVSWIKEVVVPINVNYMEEAQKILKDFRHGKVRLVYGGSTRHRSLWNGIQALTADGRTPPTVVILHDAVRPFVDEQTLRSVTMAAKNNGAAGMIRPLSSTVVAQSCDGFLDHSLDRSKFRASEMPQAFKYEVIQKAYMKCTEYDFDCGTECLHLAQKYADTNAVLIDGPEFLWKVTYRKDLYSAEGVLKEKQQQVLLVINGTDFPEFTGKLHEHIQERDEMVTYLPDISGDGQLSRDMAQCLASQINLKLVAPGCCVSVVYVTQDTHADEQVVCKGHNTVGIRLFLRSFCETLDSCLLKSVRLVNVGFRHSIKDFDAFKTAVKDLQSCLQEQGVNCFGVFVLSNSTNKPEDKDAVTKRFVRAAELTVGALLDAPSVFSGQAFDANT

Radius of gyration: 30.53 Å; Cα contacts (8 Å, |Δi|>4): 1840; chains: 2; bounding box: 81×89×75 Å

pLDDT: mean 80.46, std 17.31, range [18.8, 98.94]